Protein 7B61 (pdb70)

Organism: Escherichia coli (strain K12) (NCBI:txid83333)

Radius of gyration: 35.32 Å; Cα contacts (8 Å, |Δi|>4): 2254; chains: 2; bounding box: 92×77×81 Å

Structure (mmCIF, N/CA/C/O backbone):
data_7B61
#
_entry.id   7B61
#
_cell.length_a   58.150
_cell.length_b   58.240
_cell.length_c   74.030
_cell.angle_alpha   96.93
_cell.angle_beta   91.27
_cell.angle_gamma   105.20
#
_symmetry.space_group_name_H-M   'P 1'
#
loop_
_entity.id
_entity.type
_entity.pdbx_description
1 polymer 'UDP-N-acetylmuramoyl-L-alanyl-D-glutamate--2,6-diaminopimelate ligase'
2 non-polymer 'CITRIC ACID'
3 non-polymer (S)-N-(1-cyclopropylethyl)-6-methylpicolinamide
4 non-polymer (R)-N-(1-cyclopropylethyl)-6-methylpicolinamide
5 non-polymer 'ISOPROPYL ALCOHOL'
6 non-polymer 'DIMETHYL SULFOXIDE'
7 water water
#
loop_
_atom_site.group_PDB
_atom_site.id
_atom_site.type_symbol
_atom_site.label_atom_id
_atom_site.label_alt_id
_atom_site.label_comp_id
_atom_site.label_asym_id
_atom_site.label_entity_id
_atom_site.label_seq_id
_atom_site.pdbx_PDB_ins_code
_atom_site.Cartn_x
_atom_site.Cartn_y
_atom_site.Cartn_z
_atom_site.occupancy
_atom_site.B_iso_or_equiv
_atom_site.auth_seq_id
_atom_site.auth_comp_id
_atom_site.auth_asym_id
_atom_site.auth_atom_id
_atom_site.pdbx_PDB_model_num
ATOM 1 N N . ARG A 1 5 ? -19.201 22.965 -29.551 1.00 49.26 4 ARG A N 1
ATOM 2 C CA . ARG A 1 5 ? -19.828 21.912 -30.382 1.00 43.09 4 ARG A CA 1
ATOM 3 C C . ARG A 1 5 ? -18.808 21.155 -31.247 1.00 42.91 4 ARG A C 1
ATOM 4 O O . ARG A 1 5 ? -17.984 21.725 -31.968 1.00 46.37 4 ARG A O 1
ATOM 12 N N . ASN A 1 6 ? -18.869 19.832 -31.152 1.00 42.32 5 ASN A N 1
ATOM 13 C CA . ASN A 1 6 ? -17.977 18.956 -31.844 1.00 42.88 5 ASN A CA 1
ATOM 14 C C . ASN A 1 6 ? -18.779 17.771 -32.382 1.00 42.95 5 ASN A C 1
ATOM 15 O O . ASN A 1 6 ? -19.602 17.181 -31.668 1.00 37.09 5 ASN A O 1
ATOM 20 N N . LEU A 1 7 ? -18.535 17.437 -33.648 1.00 39.47 6 LEU A N 1
ATOM 21 C CA . LEU A 1 7 ? -19.202 16.344 -34.320 1.00 35.70 6 LEU A CA 1
ATOM 22 C C . LEU A 1 7 ? -19.200 15.078 -33.516 1.00 31.41 6 LEU A C 1
ATOM 23 O O . LEU A 1 7 ? -20.170 14.349 -33.499 1.00 30.47 6 LEU A O 1
ATOM 28 N N . ARG A 1 8 ? -18.073 14.769 -32.862 1.00 35.31 7 ARG A N 1
ATOM 29 C CA . ARG A 1 8 ? -17.910 13.488 -32.202 1.00 34.88 7 ARG A CA 1
ATOM 30 C C . ARG A 1 8 ? -18.797 13.434 -30.956 1.00 34.50 7 ARG A C 1
ATOM 31 O O . ARG A 1 8 ? -19.499 12.462 -30.750 1.00 35.41 7 ARG A O 1
ATOM 39 N N . ASP A 1 9 ? -18.722 14.484 -30.131 1.00 32.81 8 ASP A N 1
ATOM 40 C CA . ASP A 1 9 ? -19.621 14.601 -28.959 1.00 34.04 8 ASP A CA 1
ATOM 41 C C . ASP A 1 9 ? -21.095 14.623 -29.440 1.00 31.64 8 ASP A C 1
ATOM 42 O O . ASP A 1 9 ? -21.931 13.922 -28.899 1.00 29.32 8 ASP A O 1
ATOM 47 N N . LEU A 1 10 ? -21.394 15.445 -30.445 1.00 33.94 9 LEU A N 1
ATOM 48 C CA . LEU A 1 10 ? -22.755 15.545 -30.979 1.00 30.24 9 LEU A CA 1
ATOM 49 C C . LEU A 1 10 ? -23.319 14.188 -31.274 1.00 29.66 9 LEU A C 1
ATOM 50 O O . LEU A 1 10 ? -24.449 13.860 -30.844 1.00 29.79 9 LEU A O 1
ATOM 55 N N . LEU A 1 11 ? -22.532 13.333 -31.943 1.00 30.90 10 LEU A N 1
ATOM 56 C CA . LEU A 1 11 ? -23.010 12.040 -32.411 1.00 28.29 10 LEU A CA 1
ATOM 57 C C . LEU A 1 11 ? -22.783 10.849 -31.481 1.00 30.28 10 LEU A C 1
ATOM 58 O O . LEU A 1 11 ? -23.275 9.777 -31.749 1.00 32.28 10 LEU A O 1
ATOM 63 N N . ALA A 1 12 ? -22.076 11.064 -30.369 1.00 32.95 11 ALA A N 1
ATOM 64 C CA . ALA A 1 12 ? -21.740 9.982 -29.420 1.00 32.91 11 ALA A CA 1
ATOM 65 C C . ALA A 1 12 ? -22.874 9.015 -29.061 1.00 34.35 11 ALA A C 1
ATOM 66 O O . ALA A 1 12 ? -22.646 7.818 -28.953 1.00 32.59 11 ALA A O 1
ATOM 68 N N . PRO A 1 13 ? -24.133 9.469 -28.838 1.00 30.97 12 PRO A N 1
ATOM 69 C CA . PRO A 1 13 ? -25.222 8.545 -28.532 1.00 31.72 12 PRO A CA 1
ATOM 70 C C . PRO A 1 13 ? -25.539 7.592 -29.612 1.00 31.06 12 PRO A C 1
ATOM 71 O O . PRO A 1 13 ? -26.059 6.502 -29.290 1.00 32.92 12 PRO A O 1
ATOM 75 N N . TRP A 1 14 ? -25.219 7.954 -30.857 1.00 32.88 13 TRP A N 1
ATOM 76 C CA . TRP A 1 14 ? -25.649 7.192 -32.027 1.00 37.74 13 TRP A CA 1
ATOM 77 C C . TRP A 1 14 ? -24.519 6.588 -32.877 1.00 36.79 13 TRP A C 1
ATOM 78 O O . TRP A 1 14 ? -24.674 5.488 -33.422 1.00 38.35 13 TRP A O 1
ATOM 89 N N . VAL A 1 15 ? -23.433 7.348 -33.052 1.00 38.54 14 VAL A N 1
ATOM 90 C CA . VAL A 1 15 ? -22.319 6.964 -33.957 1.00 40.25 14 VAL A CA 1
ATOM 91 C C . VAL A 1 15 ? -21.044 6.978 -33.115 1.00 43.89 14 VAL A C 1
ATOM 92 O O . VAL A 1 15 ? -20.422 8.029 -32.931 1.00 46.32 14 VAL A O 1
ATOM 96 N N . PRO A 1 16 ? -20.629 5.802 -32.586 1.00 45.87 15 PRO A N 1
ATOM 97 C CA . PRO A 1 16 ? -19.442 5.714 -31.730 1.00 50.71 15 PRO A CA 1
ATOM 98 C C . PRO A 1 16 ? -18.140 6.209 -32.392 1.00 51.71 15 PRO A C 1
ATOM 99 O O . PRO A 1 16 ? -17.295 6.799 -31.726 1.00 53.66 15 PRO A O 1
ATOM 103 N N . ASP A 1 17 ? -18.004 5.978 -33.702 1.00 47.28 16 ASP A N 1
ATOM 104 C CA . ASP A 1 17 ? -16.725 6.189 -34.381 1.00 57.66 16 ASP A CA 1
ATOM 105 C C . ASP A 1 17 ? -16.615 7.499 -35.129 1.00 58.55 16 ASP A C 1
ATOM 106 O O . ASP A 1 17 ? -15.758 7.635 -35.999 1.00 57.08 16 ASP A O 1
ATOM 111 N N . ALA A 1 18 ? -17.466 8.479 -34.799 1.00 52.18 17 ALA A N 1
ATOM 112 C CA . ALA A 1 18 ? -17.502 9.694 -35.584 1.00 45.06 17 ALA A CA 1
ATOM 113 C C . ALA A 1 18 ? -16.278 10.562 -35.322 1.00 40.28 17 ALA A C 1
ATOM 114 O O . ALA A 1 18 ? -15.811 10.654 -34.193 1.00 40.28 17 ALA A O 1
ATOM 116 N N . PRO A 1 19 ? -15.693 11.196 -36.366 1.00 41.54 18 PRO A N 1
ATOM 117 C CA . PRO A 1 19 ? -14.506 12.024 -36.181 1.00 46.43 18 PRO A CA 1
ATOM 118 C C . PRO A 1 19 ? -14.749 13.274 -35.372 1.00 46.85 18 PRO A C 1
ATOM 119 O O . PRO A 1 19 ? -15.818 13.849 -35.458 1.00 46.18 18 PRO A O 1
ATOM 123 N N . SER A 1 20 ? -13.724 13.714 -34.634 1.00 44.02 19 SER A N 1
ATOM 124 C CA . SER A 1 20 ? -13.742 15.015 -33.991 1.00 45.34 19 SER A CA 1
ATOM 125 C C . SER A 1 20 ? -13.623 16.096 -35.041 1.00 49.49 19 SER A C 1
ATOM 126 O O . SER A 1 20 ? -12.934 15.923 -36.034 1.00 50.11 19 SER A O 1
ATOM 129 N N . ARG A 1 21 ? -14.333 17.210 -34.822 1.00 46.88 20 ARG A N 1
ATOM 130 C CA . ARG A 1 21 ? -14.426 18.322 -35.752 1.00 47.64 20 ARG A CA 1
ATOM 131 C C . ARG A 1 21 ? -15.271 19.375 -35.054 1.00 49.39 20 ARG A C 1
ATOM 132 O O . ARG A 1 21 ? -16.426 19.133 -34.718 1.00 46.35 20 ARG A O 1
ATOM 140 N N . ALA A 1 22 ? -14.695 20.555 -34.840 1.00 45.69 21 ALA A N 1
ATOM 141 C CA . ALA A 1 22 ? -15.396 21.659 -34.238 1.00 41.29 21 ALA A CA 1
ATOM 142 C C . ALA A 1 22 ? -16.528 22.070 -35.169 1.00 41.38 21 ALA A C 1
ATOM 143 O O . ALA A 1 22 ? -16.355 22.049 -36.377 1.00 41.11 21 ALA A O 1
ATOM 145 N N . LEU A 1 23 ? -17.699 22.407 -34.612 1.00 34.49 22 LEU A N 1
ATOM 146 C CA . LEU A 1 23 ? -18.845 22.863 -35.420 1.00 36.74 22 LEU A CA 1
ATOM 147 C C . LEU A 1 23 ? -19.301 24.208 -34.959 1.00 34.77 22 LEU A C 1
ATOM 148 O O . LEU A 1 23 ? -19.189 24.508 -33.771 1.00 42.71 22 LEU A O 1
ATOM 153 N N . ARG A 1 24 ? -19.840 25.008 -35.884 1.00 36.15 23 ARG A N 1
ATOM 154 C CA . ARG A 1 24 ? -20.326 26.348 -35.574 1.00 36.56 23 ARG A CA 1
ATOM 155 C C . ARG A 1 24 ? -21.844 26.304 -35.350 1.00 40.44 23 ARG A C 1
ATOM 156 O O . ARG A 1 24 ? -22.279 26.144 -34.243 1.00 46.58 23 ARG A O 1
ATOM 164 N N . GLU A 1 25 ? -22.635 26.454 -36.415 1.00 39.92 24 GLU A N 1
ATOM 165 C CA . GLU A 1 25 ? -24.099 26.381 -36.373 1.00 40.25 24 GLU A CA 1
ATOM 166 C C . GLU A 1 25 ? -24.601 25.172 -37.171 1.00 39.08 24 GLU A C 1
ATOM 167 O O . GLU A 1 25 ? -23.838 24.527 -37.936 1.00 39.55 24 GLU A O 1
ATOM 173 N N . MET A 1 26 ? -25.874 24.823 -36.947 1.00 35.19 25 MET A N 1
ATOM 174 C CA . MET A 1 26 ? -26.520 23.710 -37.607 1.00 35.10 25 MET A CA 1
ATOM 175 C C . MET A 1 26 ? -27.515 24.279 -38.565 1.00 33.89 25 MET A C 1
ATOM 176 O O . MET A 1 26 ? -28.273 25.151 -38.201 1.00 38.29 25 MET A O 1
ATOM 181 N N . THR A 1 27 ? -27.494 23.815 -39.823 1.00 34.17 26 THR A N 1
ATOM 182 C CA . THR A 1 27 ? -28.456 24.313 -40.789 1.00 35.13 26 THR A CA 1
ATOM 183 C C . THR A 1 27 ? -28.890 23.238 -41.764 1.00 34.45 26 THR A C 1
ATOM 184 O O . THR A 1 27 ? -28.144 22.308 -42.077 1.00 32.98 26 THR A O 1
ATOM 188 N N . LEU A 1 28 ? -30.166 23.346 -42.162 1.00 35.88 27 LEU A N 1
ATOM 189 C CA . LEU A 1 28 ? -30.745 22.519 -43.198 1.00 40.96 27 LEU A CA 1
ATOM 190 C C . LEU A 1 28 ? -30.615 23.169 -44.575 1.00 38.37 27 LEU A C 1
ATOM 191 O O . LEU A 1 28 ? -30.957 22.558 -45.555 1.00 42.89 27 LEU A O 1
ATOM 196 N N . ASP A 1 29 ? -30.159 24.419 -44.617 1.00 43.11 28 ASP A N 1
ATOM 197 C CA . ASP A 1 29 ? -30.130 25.197 -45.858 1.00 46.88 28 ASP A CA 1
ATOM 198 C C . ASP A 1 29 ? -28.701 25.333 -46.395 1.00 43.06 28 ASP A C 1
ATOM 199 O O . ASP A 1 29 ? -27.909 26.111 -45.870 1.00 44.44 28 ASP A O 1
ATOM 204 N N . SER A 1 30 ? -28.394 24.589 -47.466 1.00 46.96 29 SER A N 1
ATOM 205 C CA . SER A 1 30 ? -27.066 24.673 -48.099 1.00 50.98 29 SER A CA 1
ATOM 206 C C . SER A 1 30 ? -26.688 26.078 -48.522 1.00 54.86 29 SER A C 1
ATOM 207 O O . SER A 1 30 ? -25.490 26.386 -48.620 1.00 54.78 29 SER A O 1
ATOM 210 N N . ARG A 1 31 ? -27.693 26.935 -48.759 1.00 50.55 30 ARG A N 1
ATOM 211 C CA . ARG A 1 31 ? -27.429 28.312 -49.164 1.00 55.35 30 ARG A CA 1
ATOM 212 C C . ARG A 1 31 ? -26.825 29.163 -48.071 1.00 56.21 30 ARG A C 1
ATOM 213 O O . ARG A 1 31 ? -26.107 30.111 -48.375 1.00 65.06 30 ARG A O 1
ATOM 221 N N . VAL A 1 32 ? -27.126 28.859 -46.803 1.00 57.24 31 VAL A N 1
ATOM 222 C CA . VAL A 1 32 ? -26.550 29.640 -45.699 1.00 56.47 31 VAL A CA 1
ATOM 223 C C . VAL A 1 32 ? -25.491 28.896 -44.898 1.00 48.35 31 VAL A C 1
ATOM 224 O O . VAL A 1 32 ? -24.827 29.481 -44.056 1.00 65.64 31 VAL A O 1
ATOM 228 N N . ALA A 1 33 ? -25.293 27.620 -45.217 1.00 53.67 32 ALA A N 1
ATOM 229 C CA . ALA A 1 33 ? -24.198 26.834 -44.661 1.00 54.16 32 ALA A CA 1
ATOM 230 C C . ALA A 1 33 ? -22.862 27.565 -44.861 1.00 59.14 32 ALA A C 1
ATOM 231 O O . ALA A 1 33 ? -22.277 27.502 -45.943 1.00 63.43 32 ALA A O 1
ATOM 233 N N . ALA A 1 34 ? -22.413 28.269 -43.809 1.00 61.38 33 ALA A N 1
ATOM 234 C CA . ALA A 1 34 ? -21.093 28.925 -43.737 1.00 62.11 33 ALA A CA 1
ATOM 235 C C . ALA A 1 34 ? -19.938 27.974 -43.337 1.00 61.98 33 ALA A C 1
ATOM 236 O O . ALA A 1 34 ? -20.148 26.815 -42.926 1.00 59.95 33 ALA A O 1
ATOM 238 N N . ALA A 1 35 ? -18.703 28.481 -43.449 1.00 58.42 34 ALA A N 1
ATOM 239 C CA . ALA A 1 35 ? -17.520 27.733 -43.034 1.00 53.05 34 ALA A CA 1
ATOM 240 C C . ALA A 1 35 ? -17.659 27.365 -41.559 1.00 40.46 34 ALA A C 1
ATOM 241 O O . ALA A 1 35 ? -18.034 28.194 -40.726 1.00 39.73 34 ALA A O 1
ATOM 243 N N . GLY A 1 36 ? -17.290 26.131 -41.241 1.00 41.88 35 GLY A N 1
ATOM 244 C CA . GLY A 1 36 ? -17.383 25.610 -39.898 1.00 44.54 35 GLY A CA 1
ATOM 245 C C . GLY A 1 36 ? -18.749 25.015 -39.532 1.00 40.70 35 GLY A C 1
ATOM 246 O O . GLY A 1 36 ? -18.822 24.398 -38.495 1.00 36.89 35 GLY A O 1
ATOM 247 N N . ASP A 1 37 ? -19.770 25.157 -40.397 1.00 40.81 36 ASP A N 1
ATOM 248 C CA . ASP A 1 37 ? -21.149 24.653 -40.098 1.00 32.61 36 ASP A CA 1
ATOM 249 C C . ASP A 1 37 ? -21.312 23.196 -40.213 1.00 37.73 36 ASP A C 1
ATOM 250 O O . ASP A 1 37 ? -20.471 22.482 -40.786 1.00 39.51 36 ASP A O 1
ATOM 255 N N . LEU A 1 38 ? -22.394 22.710 -39.577 1.00 31.01 37 LEU A N 1
ATOM 256 C CA . LEU A 1 38 ? -22.870 21.388 -39.789 1.00 33.02 37 LEU A CA 1
ATOM 257 C C . LEU A 1 38 ? -24.056 21.586 -40.716 1.00 32.89 37 LEU A C 1
ATOM 258 O O . LEU A 1 38 ? -25.049 22.266 -40.354 1.00 32.92 37 LEU A O 1
ATOM 263 N N . PHE A 1 39 ? -23.961 21.003 -41.922 1.00 35.16 38 PHE A N 1
ATOM 264 C CA . PHE A 1 39 ? -25.072 20.971 -42.855 1.00 34.72 38 PHE A CA 1
ATOM 265 C C . PHE A 1 39 ? -25.766 19.639 -42.675 1.00 28.75 38 PHE A C 1
ATOM 266 O O . PHE A 1 39 ? -25.149 18.582 -42.669 1.00 33.13 38 PHE A O 1
ATOM 274 N N . VAL A 1 40 ? -27.095 19.697 -42.551 1.00 31.44 39 VAL A N 1
ATOM 275 C CA . VAL A 1 40 ? -27.899 18.486 -42.413 1.00 33.20 39 VAL A CA 1
ATOM 276 C C . VAL A 1 40 ? -28.732 18.335 -43.668 1.00 25.81 39 VAL A C 1
ATOM 277 O O . VAL A 1 40 ? -29.494 19.227 -43.979 1.00 33.05 39 VAL A O 1
ATOM 281 N N . ALA A 1 41 ? -28.540 17.198 -44.353 1.00 33.84 40 ALA A N 1
ATOM 282 C CA . ALA A 1 41 ? -29.118 16.956 -45.672 1.00 34.10 40 ALA A CA 1
ATOM 283 C C . ALA A 1 41 ? -30.269 15.994 -45.503 1.00 32.37 40 ALA A C 1
ATOM 284 O O . ALA A 1 41 ? -30.055 14.797 -45.300 1.00 35.24 40 ALA A O 1
ATOM 286 N N . VAL A 1 42 ? -31.486 16.543 -45.534 1.00 39.86 41 VAL A N 1
ATOM 287 C CA . VAL A 1 42 ? -32.685 15.763 -45.277 1.00 38.58 41 VAL A CA 1
ATOM 288 C C . VAL A 1 42 ? -33.490 15.620 -46.559 1.00 43.52 41 VAL A C 1
ATOM 289 O O . VAL A 1 42 ? -33.410 16.462 -47.450 1.00 42.95 41 VAL A O 1
ATOM 293 N N . VAL A 1 43 ? -34.284 14.552 -46.614 1.00 47.13 42 VAL A N 1
ATOM 294 C CA . VAL A 1 43 ? -35.127 14.255 -47.749 1.00 50.00 42 VAL A CA 1
ATOM 295 C C . VAL A 1 43 ? -36.529 14.498 -47.285 1.00 53.94 42 VAL A C 1
ATOM 296 O O . VAL A 1 43 ? -36.943 13.934 -46.268 1.00 49.46 42 VAL A O 1
ATOM 300 N N . GLY A 1 44 ? -37.255 15.329 -48.042 1.00 55.89 43 GLY A N 1
ATOM 301 C CA . GLY A 1 44 ? -38.644 15.664 -47.766 1.00 57.33 43 GLY A CA 1
ATOM 302 C C . GLY A 1 44 ? -39.569 15.398 -48.945 1.00 61.91 43 GLY A C 1
ATOM 303 O O . GLY A 1 44 ? -39.323 14.489 -49.723 1.00 59.32 43 GLY A O 1
ATOM 304 N N . HIS A 1 45 ? -40.655 16.174 -49.046 1.00 63.88 44 HIS A N 1
ATOM 305 C CA . HIS A 1 45 ? -41.529 16.153 -50.224 1.00 71.21 44 HIS A CA 1
ATOM 306 C C . HIS A 1 45 ? -40.878 16.999 -51.367 1.00 66.45 44 HIS A C 1
ATOM 307 O O . HIS A 1 45 ? -40.685 18.228 -51.231 1.00 56.43 44 HIS A O 1
ATOM 314 N N . GLN A 1 46 ? -40.488 16.315 -52.451 1.00 69.62 45 GLN A N 1
ATOM 315 C CA . GLN A 1 46 ? -39.866 16.955 -53.623 1.00 73.40 45 GLN A CA 1
ATOM 316 C C . GLN A 1 46 ? -38.567 17.719 -53.319 1.00 65.99 45 GLN A C 1
ATOM 317 O O . GLN A 1 46 ? -38.198 18.663 -54.022 1.00 63.55 45 GLN A O 1
ATOM 323 N N . ALA A 1 47 ? -37.871 17.316 -52.258 1.00 61.07 46 ALA A N 1
ATOM 324 C CA . ALA A 1 47 ? -36.612 17.958 -51.888 1.00 56.95 46 ALA A CA 1
ATOM 325 C C . ALA A 1 47 ? -35.641 16.938 -51.338 1.00 52.96 46 ALA A C 1
ATOM 326 O O . ALA A 1 47 ? -35.994 16.171 -50.444 1.00 54.54 46 ALA A O 1
ATOM 328 N N . ASP A 1 48 ? -34.435 16.900 -51.920 1.00 48.93 47 ASP A N 1
ATOM 329 C CA . ASP A 1 48 ? -33.377 16.044 -51.437 1.00 49.88 47 ASP A CA 1
ATOM 330 C C . ASP A 1 48 ? -32.149 16.879 -51.173 1.00 51.47 47 ASP A C 1
ATOM 331 O O . ASP A 1 48 ? -31.380 17.164 -52.079 1.00 53.11 47 ASP A O 1
ATOM 336 N N . GLY A 1 49 ? -31.935 17.251 -49.901 1.00 48.50 48 GLY A N 1
ATOM 337 C CA . GLY A 1 49 ? -30.739 17.976 -49.489 1.00 42.15 48 GLY A CA 1
ATOM 338 C C . GLY A 1 49 ? -29.397 17.344 -49.832 1.00 38.55 48 GLY A C 1
ATOM 339 O O . GLY A 1 49 ? -28.383 18.039 -49.837 1.00 43.34 48 GLY A O 1
ATOM 340 N N . ARG A 1 50 ? -29.361 16.027 -50.066 1.00 36.78 49 ARG A N 1
ATOM 341 C CA . ARG A 1 50 ? -28.109 15.337 -50.402 1.00 36.25 49 ARG A CA 1
ATOM 342 C C . ARG A 1 50 ? -27.585 15.828 -51.771 1.00 45.80 49 ARG A C 1
ATOM 343 O O . ARG A 1 50 ? -26.362 15.900 -51.986 1.00 42.40 49 ARG A O 1
ATOM 351 N N . ARG A 1 51 ? -28.517 16.242 -52.645 1.00 46.47 50 ARG A N 1
ATOM 352 C CA . ARG A 1 51 ? -28.171 16.907 -53.911 1.00 51.76 50 ARG A CA 1
ATOM 353 C C . ARG A 1 51 ? -27.197 18.041 -53.658 1.00 51.17 50 ARG A C 1
ATOM 354 O O . ARG A 1 51 ? -26.277 18.230 -54.439 1.00 57.35 50 ARG A O 1
ATOM 362 N N . TYR A 1 52 ? -27.400 18.786 -52.561 1.00 53.98 51 TYR A N 1
ATOM 363 C CA . TYR A 1 52 ? -26.589 19.977 -52.259 1.00 48.92 51 TYR A CA 1
ATOM 364 C C . TYR A 1 52 ? -25.320 19.737 -51.383 1.00 46.39 51 TYR A C 1
ATOM 365 O O . TYR A 1 52 ? -24.714 20.688 -50.916 1.00 45.09 51 TYR A O 1
ATOM 374 N N . ILE A 1 53 ? -24.921 18.470 -51.198 1.00 47.25 52 ILE A N 1
ATOM 375 C CA . ILE A 1 53 ? -23.716 18.137 -50.426 1.00 44.57 52 ILE A CA 1
ATOM 376 C C . ILE A 1 53 ? -22.458 18.746 -51.050 1.00 55.40 52 ILE A C 1
ATOM 377 O O . ILE A 1 53 ? -21.649 19.351 -50.348 1.00 51.60 52 ILE A O 1
ATOM 382 N N . PRO A 1 54 ? -22.265 18.620 -52.388 1.00 54.00 53 PRO A N 1
ATOM 383 C CA . PRO A 1 54 ? -21.172 19.309 -53.077 1.00 54.10 53 PRO A CA 1
ATOM 384 C C . PRO A 1 54 ? -21.111 20.808 -52.793 1.00 45.77 53 PRO A C 1
ATOM 385 O O . PRO A 1 54 ? -20.058 21.274 -52.410 1.00 49.98 53 PRO A O 1
ATOM 389 N N . GLN A 1 55 ? -22.222 21.535 -52.947 1.00 44.34 54 GLN A N 1
ATOM 390 C CA . GLN A 1 55 ? -22.244 22.979 -52.705 1.00 44.81 54 GLN A CA 1
ATOM 391 C C . GLN A 1 55 ? -21.807 23.338 -51.279 1.00 50.26 54 GLN A C 1
ATOM 392 O O . GLN A 1 55 ? -20.964 24.217 -51.069 1.00 47.08 54 GLN A O 1
ATOM 398 N N . ALA A 1 56 ? -22.393 22.638 -50.295 1.00 49.39 55 ALA A N 1
ATOM 399 C CA . ALA A 1 56 ? -22.085 22.864 -48.878 1.00 47.65 55 ALA A CA 1
ATOM 400 C C . ALA A 1 56 ? -20.610 22.643 -48.616 1.00 39.41 55 ALA A C 1
ATOM 401 O O . ALA A 1 56 ? -19.979 23.438 -47.954 1.00 43.90 55 ALA A O 1
ATOM 403 N N . ILE A 1 57 ? -20.078 21.526 -49.131 1.00 45.49 56 ILE A N 1
ATOM 404 C CA . ILE A 1 57 ? -18.673 21.193 -49.031 1.00 47.51 56 ILE A CA 1
ATOM 405 C C . ILE A 1 57 ? -17.831 22.340 -49.624 1.00 55.87 56 ILE A C 1
ATOM 406 O O . ILE A 1 57 ? -16.835 22.766 -49.039 1.00 49.37 56 ILE A O 1
ATOM 411 N N . ALA A 1 58 ? -18.278 22.853 -50.776 1.00 55.34 57 ALA A N 1
ATOM 412 C CA . ALA A 1 58 ? -17.607 23.939 -51.486 1.00 53.01 57 ALA A CA 1
ATOM 413 C C . ALA A 1 58 ? -17.717 25.250 -50.716 1.00 53.57 57 ALA A C 1
ATOM 414 O O . ALA A 1 58 ? -16.850 26.104 -50.812 1.00 54.48 57 ALA A O 1
ATOM 416 N N . GLN A 1 59 ? -18.775 25.406 -49.915 1.00 51.02 58 GLN A N 1
ATOM 417 C CA . GLN A 1 59 ? -18.895 26.583 -49.066 1.00 44.65 58 GLN A CA 1
ATOM 418 C C . GLN A 1 59 ? -18.153 26.437 -47.728 1.00 42.80 58 GLN A C 1
ATOM 419 O O . GLN A 1 59 ? -18.238 27.316 -46.856 1.00 39.72 58 GLN A O 1
ATOM 425 N N . GLY A 1 60 ? -17.464 25.302 -47.566 1.00 42.56 59 GLY A N 1
ATOM 426 C CA . GLY A 1 60 ? -16.534 25.050 -46.476 1.00 45.82 59 GLY A CA 1
ATOM 427 C C . GLY A 1 60 ? -17.098 24.489 -45.158 1.00 47.09 59 GLY A C 1
ATOM 428 O O . GLY A 1 60 ? -16.484 24.647 -44.091 1.00 43.80 59 GLY A O 1
ATOM 429 N N . VAL A 1 61 ? -18.235 23.787 -45.227 1.00 44.30 60 VAL A N 1
ATOM 430 C CA . VAL A 1 61 ? -18.825 23.242 -44.008 1.00 37.68 60 VAL A CA 1
ATOM 431 C C . VAL A 1 61 ? -17.821 22.305 -43.342 1.00 39.26 60 VAL A C 1
ATOM 432 O O . VAL A 1 61 ? -17.007 21.663 -44.020 1.00 35.61 60 VAL A O 1
ATOM 436 N N . ALA A 1 62 ? -17.874 22.233 -42.000 1.00 35.62 61 ALA A N 1
ATOM 437 C CA . ALA A 1 62 ? -17.031 21.364 -41.220 1.00 36.54 61 ALA A CA 1
ATOM 438 C C . ALA A 1 62 ? -17.459 19.905 -41.343 1.00 36.19 61 ALA A C 1
ATOM 439 O O . ALA A 1 62 ? -16.639 19.013 -41.302 1.00 35.76 61 ALA A O 1
ATOM 441 N N . ALA A 1 63 ? -18.774 19.673 -41.449 1.00 33.68 62 ALA A N 1
ATOM 442 C CA . ALA A 1 63 ? -19.310 18.326 -41.458 1.00 33.12 62 ALA A CA 1
ATOM 443 C C . ALA A 1 63 ? -20.703 18.293 -42.030 1.00 28.67 62 ALA A C 1
ATOM 444 O O . ALA A 1 63 ? -21.368 19.306 -42.111 1.00 32.91 62 ALA A O 1
ATOM 446 N N . ILE A 1 64 ? -21.128 17.090 -42.409 1.00 35.53 63 ILE A N 1
ATOM 447 C CA . ILE A 1 64 ? -22.460 16.841 -42.927 1.00 36.71 63 ILE A CA 1
ATOM 448 C C . ILE A 1 64 ? -23.058 15.612 -42.273 1.00 33.64 63 ILE A C 1
ATOM 449 O O . ILE A 1 64 ? -22.375 14.588 -42.071 1.00 33.56 63 ILE A O 1
ATOM 454 N N . ILE A 1 65 ? -24.339 15.742 -41.881 1.00 32.45 64 ILE A N 1
ATOM 455 C CA . ILE A 1 65 ? -25.164 14.591 -41.517 1.00 33.13 64 ILE A CA 1
ATOM 456 C C . ILE A 1 65 ? -26.237 14.472 -42.604 1.00 29.39 64 ILE A C 1
ATOM 457 O O . ILE A 1 65 ? -26.861 15.439 -42.960 1.00 32.28 64 ILE A O 1
ATOM 462 N N . ALA A 1 66 ? -26.421 13.265 -43.142 1.00 33.50 65 ALA A N 1
ATOM 463 C CA . ALA A 1 66 ? -27.308 13.036 -44.295 1.00 35.40 65 ALA A CA 1
ATOM 464 C C . ALA A 1 66 ? -28.228 11.861 -44.152 1.00 34.62 65 ALA A C 1
ATOM 465 O O . ALA A 1 66 ? -27.864 10.842 -43.534 1.00 34.19 65 ALA A O 1
ATOM 467 N N . GLU A 1 67 ? -29.404 11.972 -44.772 1.00 38.39 66 GLU A N 1
ATOM 468 C CA . GLU A 1 67 ? -30.339 10.854 -44.860 1.00 41.42 66 GLU A CA 1
ATOM 469 C C . GLU A 1 67 ? -29.620 9.625 -45.456 1.00 43.84 66 GLU A C 1
ATOM 470 O O . GLU A 1 67 ? -28.999 9.730 -46.479 1.00 42.92 66 GLU A O 1
ATOM 476 N N . ALA A 1 68 ? -29.706 8.469 -44.794 1.00 44.53 67 ALA A N 1
ATOM 477 C CA . ALA A 1 68 ? -29.112 7.215 -45.284 1.00 44.63 67 ALA A CA 1
ATOM 478 C C . ALA A 1 68 ? -29.940 6.469 -46.376 1.00 50.38 67 ALA A C 1
ATOM 479 O O . ALA A 1 68 ? -29.401 5.659 -47.121 1.00 47.64 67 ALA A O 1
ATOM 481 N N . LYS A 1 69 ? -31.241 6.756 -46.450 1.00 53.04 68 LYS A N 1
ATOM 482 C CA . LYS A 1 69 ? -32.193 6.102 -47.377 1.00 58.11 68 LYS A CA 1
ATOM 483 C C . LYS A 1 69 ? -31.661 6.008 -48.811 1.00 58.40 68 LYS A C 1
ATOM 484 O O . LYS A 1 69 ? -31.431 7.027 -49.443 1.00 52.00 68 LYS A O 1
ATOM 490 N N . ASP A 1 70 ? -31.477 4.776 -49.305 1.00 63.89 69 ASP A N 1
ATOM 491 C CA . ASP A 1 70 ? -31.002 4.475 -50.677 1.00 64.86 69 ASP A CA 1
ATOM 492 C C . ASP A 1 70 ? -29.529 4.752 -50.986 1.00 64.86 69 ASP A C 1
ATOM 493 O O . ASP A 1 70 ? -29.037 4.384 -52.054 1.00 68.09 69 ASP A O 1
ATOM 498 N N . GLU A 1 71 ? -28.834 5.404 -50.052 1.00 60.14 70 GLU A N 1
ATOM 499 C CA . GLU A 1 71 ? -27.501 5.905 -50.270 1.00 61.27 70 GLU A CA 1
ATOM 500 C C . GLU A 1 71 ? -26.460 5.229 -49.373 1.00 53.50 70 GLU A C 1
ATOM 501 O O . GLU A 1 71 ? -25.316 5.094 -49.774 1.00 57.76 70 GLU A O 1
ATOM 507 N N . ALA A 1 72 ? -26.865 4.788 -48.177 1.00 51.56 71 ALA A N 1
ATOM 508 C CA . ALA A 1 72 ? -25.925 4.338 -47.160 1.00 49.73 71 ALA A CA 1
ATOM 509 C C . ALA A 1 72 ? -26.584 3.554 -46.058 1.00 48.77 71 ALA A C 1
ATOM 510 O O . ALA A 1 72 ? -27.793 3.446 -46.018 1.00 53.25 71 ALA A O 1
ATOM 512 N N . THR A 1 73 ? -25.769 2.987 -45.165 1.00 49.52 72 THR A N 1
ATOM 513 C CA . THR A 1 73 ? -26.265 2.344 -43.966 1.00 48.88 72 THR A CA 1
ATOM 514 C C . THR A 1 73 ? -26.281 3.337 -42.806 1.00 47.68 72 THR A C 1
ATOM 515 O O . THR A 1 73 ? -25.585 4.335 -42.839 1.00 43.31 72 THR A O 1
ATOM 519 N N . ASP A 1 74 ? -27.079 3.038 -41.775 1.00 49.72 73 ASP A N 1
ATOM 520 C CA . ASP A 1 74 ? -27.240 3.926 -40.617 1.00 48.84 73 ASP A CA 1
ATOM 521 C C . ASP A 1 74 ? -25.922 3.958 -39.860 1.00 43.95 73 ASP A C 1
ATOM 522 O O . ASP A 1 74 ? -25.382 2.906 -39.497 1.00 44.82 73 ASP A O 1
ATOM 527 N N . GLY A 1 75 ? -25.403 5.162 -39.620 1.00 41.08 74 GLY A N 1
ATOM 528 C CA . GLY A 1 75 ? -24.151 5.332 -38.924 1.00 45.86 74 GLY A CA 1
ATOM 529 C C . GLY A 1 75 ? -22.925 5.232 -39.840 1.00 45.18 74 GLY A C 1
ATOM 530 O O . GLY A 1 75 ? -21.784 5.273 -39.367 1.00 46.91 74 GLY A O 1
ATOM 531 N N . GLU A 1 76 ? -23.162 5.138 -41.152 1.00 43.86 75 GLU A N 1
ATOM 532 C CA . GLU A 1 76 ? -22.057 5.003 -42.086 1.00 50.63 75 GLU A CA 1
ATOM 533 C C . GLU A 1 76 ? -21.304 6.302 -42.142 1.00 40.83 75 GLU A C 1
ATOM 534 O O . GLU A 1 76 ? -21.885 7.352 -42.393 1.00 44.24 75 GLU A O 1
ATOM 540 N N . ILE A 1 77 ? -19.994 6.228 -41.884 1.00 45.26 76 ILE A N 1
ATOM 541 C CA . ILE A 1 77 ? -19.097 7.380 -41.975 1.00 46.64 76 ILE A CA 1
ATOM 542 C C . ILE A 1 77 ? -18.290 7.317 -43.274 1.00 51.73 76 ILE A C 1
ATOM 543 O O . ILE A 1 77 ? -17.555 6.345 -43.520 1.00 57.02 76 ILE A O 1
ATOM 548 N N . ARG A 1 78 ? -18.486 8.340 -44.107 1.00 45.14 77 ARG A N 1
ATOM 549 C CA . ARG A 1 78 ? -17.740 8.597 -45.310 1.00 48.53 77 ARG A CA 1
ATOM 550 C C . ARG A 1 78 ? -17.113 9.978 -45.187 1.00 51.89 77 ARG A C 1
ATOM 551 O O . ARG A 1 78 ? -17.384 10.728 -44.256 1.00 47.04 77 ARG A O 1
ATOM 559 N N . GLU A 1 79 ? -16.242 10.286 -46.148 1.00 49.30 78 GLU A N 1
ATOM 560 C CA . GLU A 1 79 ? -15.387 11.459 -46.116 1.00 47.64 78 GLU A CA 1
ATOM 561 C C . GLU A 1 79 ? -15.300 11.895 -47.577 1.00 48.85 78 GLU A C 1
ATOM 562 O O . GLU A 1 79 ? -15.010 11.087 -48.450 1.00 52.26 78 GLU A O 1
ATOM 568 N N . MET A 1 80 ? -15.678 13.141 -47.850 1.00 51.87 79 MET A N 1
ATOM 569 C CA . MET A 1 80 ? -15.704 13.699 -49.203 1.00 55.50 79 MET A CA 1
ATOM 570 C C . MET A 1 80 ? -14.949 15.017 -49.134 1.00 56.83 79 MET A C 1
ATOM 571 O O . MET A 1 80 ? -15.288 15.871 -48.320 1.00 45.99 79 MET A O 1
ATOM 576 N N . HIS A 1 81 ? -13.894 15.151 -49.952 1.00 53.25 80 HIS A N 1
ATOM 577 C CA . HIS A 1 81 ? -13.053 16.345 -49.976 1.00 51.11 80 HIS A CA 1
ATOM 578 C C . HIS A 1 81 ? -12.527 16.745 -48.604 1.00 47.86 80 HIS A C 1
ATOM 579 O O . HIS A 1 81 ? -12.399 17.919 -48.320 1.00 47.95 80 HIS A O 1
ATOM 586 N N . GLY A 1 82 ? -12.214 15.738 -47.776 1.00 48.88 81 GLY A N 1
ATOM 587 C CA . GLY A 1 82 ? -11.755 15.919 -46.413 1.00 53.82 81 GLY A CA 1
ATOM 588 C C . GLY A 1 82 ? -12.821 16.296 -45.383 1.00 49.39 81 GLY A C 1
ATOM 589 O O . GLY A 1 82 ? -12.477 16.671 -44.260 1.00 51.19 81 GLY A O 1
ATOM 590 N N . VAL A 1 83 ? -14.096 16.218 -45.783 1.00 44.34 82 VAL A N 1
ATOM 591 C CA . VAL A 1 83 ? -15.262 16.589 -44.944 1.00 45.55 82 VAL A CA 1
ATOM 592 C C . VAL A 1 83 ? -16.008 15.326 -44.521 1.00 45.61 82 VAL A C 1
ATOM 593 O O . VAL A 1 83 ? -16.412 14.521 -45.361 1.00 45.71 82 VAL A O 1
ATOM 597 N N . PRO A 1 84 ? -16.201 15.086 -43.202 1.00 41.78 83 PRO A N 1
ATOM 598 C CA . PRO A 1 84 ? -16.934 13.894 -42.782 1.00 40.89 83 PRO A CA 1
ATOM 599 C C . PRO A 1 84 ? -18.418 14.047 -43.208 1.00 36.00 83 PRO A C 1
ATOM 600 O O . PRO A 1 84 ? -18.993 15.141 -43.129 1.00 38.87 83 PRO A O 1
ATOM 604 N N . VAL A 1 85 ? -18.970 12.965 -43.769 1.00 37.66 84 VAL A N 1
ATOM 605 C CA . VAL A 1 85 ? -20.359 12.865 -44.125 1.00 36.64 84 VAL A CA 1
ATOM 606 C C . VAL A 1 85 ? -20.826 11.644 -43.401 1.00 37.62 84 VAL A C 1
ATOM 607 O O . VAL A 1 85 ? -20.373 10.529 -43.700 1.00 39.30 84 VAL A O 1
ATOM 611 N N . ILE A 1 86 ? -21.719 11.854 -42.407 1.00 37.11 85 ILE A N 1
ATOM 612 C CA . ILE A 1 86 ? -22.240 10.766 -41.614 1.00 38.20 85 ILE A CA 1
ATOM 613 C C . ILE A 1 86 ? -23.717 10.543 -41.968 1.00 35.57 85 ILE A C 1
ATOM 614 O O . ILE A 1 86 ? -24.501 11.472 -41.974 1.00 35.06 85 ILE A O 1
ATOM 619 N N . TYR A 1 87 ? -24.061 9.290 -42.297 1.00 39.03 86 TYR A N 1
ATOM 620 C CA . TYR A 1 87 ? -25.405 8.961 -42.755 1.00 40.02 86 TYR A CA 1
ATOM 621 C C . TYR A 1 87 ? -26.234 8.362 -41.638 1.00 38.75 86 TYR A C 1
ATOM 622 O O . TYR A 1 87 ? -25.765 7.478 -40.917 1.00 37.98 86 TYR A O 1
ATOM 631 N N . LEU A 1 88 ? -27.480 8.843 -41.516 1.00 41.60 87 LEU A N 1
ATOM 632 C CA . LEU A 1 88 ? -28.414 8.368 -40.484 1.00 40.76 87 LEU A CA 1
ATOM 633 C C . LEU A 1 88 ? -29.730 8.004 -41.149 1.00 35.98 87 LEU A C 1
ATOM 634 O O . LEU A 1 88 ? -30.225 8.752 -41.983 1.00 40.12 87 LEU A O 1
ATOM 639 N N A SER A 1 89 ? -30.249 6.815 -40.825 0.80 40.74 88 SER A N 1
ATOM 640 N N B SER A 1 89 ? -30.255 6.823 -40.814 0.20 38.47 88 SER A N 1
ATOM 641 C CA A SER A 1 89 ? -31.589 6.401 -41.230 0.80 42.73 88 SER A CA 1
ATOM 642 C CA B SER A 1 89 ? -31.585 6.409 -41.231 0.20 39.00 88 SER A CA 1
ATOM 643 C C A SER A 1 89 ? -32.614 7.216 -40.420 0.80 43.10 88 SER A C 1
ATOM 644 C C B SER A 1 89 ? -32.612 7.211 -40.420 0.20 41.18 88 SER A C 1
ATOM 645 O O A SER A 1 89 ? -32.320 7.658 -39.307 0.80 39.07 88 SER A O 1
ATOM 646 O O B SER A 1 89 ? -32.324 7.638 -39.304 0.20 40.38 88 SER A O 1
ATOM 651 N N . GLN A 1 90 ? -33.789 7.436 -41.012 1.00 44.03 89 GLN A N 1
ATOM 652 C CA . GLN A 1 90 ? -34.895 8.153 -40.365 1.00 46.12 89 GLN A CA 1
ATOM 653 C C . GLN A 1 90 ? -34.449 9.505 -39.790 1.00 39.83 89 GLN A C 1
ATOM 654 O O . GLN A 1 90 ? -34.746 9.903 -38.651 1.00 41.98 89 GLN A O 1
ATOM 660 N N . LEU A 1 91 ? -33.724 10.255 -40.618 1.00 38.19 90 LEU A N 1
ATOM 661 C CA . LEU A 1 91 ? -33.158 11.526 -40.154 1.00 34.24 90 LEU A CA 1
ATOM 662 C C . LEU A 1 91 ? -34.242 12.577 -39.783 1.00 34.62 90 LEU A C 1
ATOM 663 O O . LEU A 1 91 ? -34.090 13.332 -38.830 1.00 33.01 90 LEU A O 1
ATOM 668 N N . ASN A 1 92 ? -35.364 12.596 -40.513 1.00 33.94 91 ASN A N 1
ATOM 669 C CA . ASN A 1 92 ? -36.456 13.513 -40.196 1.00 34.55 91 ASN A CA 1
ATOM 670 C C . ASN A 1 92 ? -36.989 13.299 -38.798 1.00 33.11 91 ASN A C 1
ATOM 671 O O . ASN A 1 92 ? -37.311 14.250 -38.099 1.00 31.42 91 ASN A O 1
ATOM 676 N N . GLU A 1 93 ? -37.059 12.031 -38.407 1.00 34.10 92 GLU A N 1
ATOM 677 C CA . GLU A 1 93 ? -37.594 11.632 -37.104 1.00 36.26 92 GLU A CA 1
ATOM 678 C C . GLU A 1 93 ? -36.655 11.986 -35.997 1.00 37.38 92 GLU A C 1
ATOM 679 O O . GLU A 1 93 ? -37.103 12.173 -34.856 1.00 31.93 92 GLU A O 1
ATOM 685 N N . ARG A 1 94 ? -35.354 12.060 -36.321 1.00 33.26 93 ARG A N 1
ATOM 686 C CA . ARG A 1 94 ? -34.284 12.217 -35.342 1.00 33.19 93 ARG A CA 1
ATOM 687 C C . ARG A 1 94 ? -33.759 13.614 -35.256 1.00 31.41 93 ARG A C 1
ATOM 688 O O . ARG A 1 94 ? -32.941 13.901 -34.400 1.00 30.87 93 ARG A O 1
ATOM 696 N N . LEU A 1 95 ? -34.211 14.494 -36.150 1.00 30.98 94 LEU A N 1
ATOM 697 C CA . LEU A 1 95 ? -33.657 15.823 -36.247 1.00 32.02 94 LEU A CA 1
ATOM 698 C C . LEU A 1 95 ? -33.858 16.606 -34.959 1.00 28.47 94 LEU A C 1
ATOM 699 O O . LEU A 1 95 ? -32.957 17.343 -34.517 1.00 27.33 94 LEU A O 1
ATOM 704 N N . SER A 1 96 ? -35.060 16.476 -34.351 1.00 23.65 95 SER A N 1
ATOM 705 C CA . SER A 1 96 ? -35.269 17.158 -33.092 1.00 23.63 95 SER A CA 1
ATOM 706 C C . SER A 1 96 ? -34.215 16.749 -32.003 1.00 23.78 95 SER A C 1
ATOM 707 O O . SER A 1 96 ? -33.654 17.617 -31.307 1.00 23.02 95 SER A O 1
ATOM 710 N N . ALA A 1 97 ? -33.965 15.444 -31.874 1.00 25.55 96 ALA A N 1
ATOM 711 C CA . ALA A 1 97 ? -33.015 14.921 -30.877 1.00 24.66 96 ALA A CA 1
ATOM 712 C C . ALA A 1 97 ? -31.588 15.427 -31.187 1.00 24.76 96 ALA A C 1
ATOM 713 O O . ALA A 1 97 ? -30.872 15.848 -30.308 1.00 25.54 96 ALA A O 1
ATOM 715 N N . LEU A 1 98 ? -31.251 15.423 -32.473 1.00 26.40 97 LEU A N 1
ATOM 716 C CA . LEU A 1 98 ? -29.918 15.817 -32.936 1.00 27.91 97 LEU A CA 1
ATOM 717 C C . LEU A 1 98 ? -29.698 17.290 -32.589 1.00 24.86 97 LEU A C 1
ATOM 718 O O . LEU A 1 98 ? -28.684 17.667 -32.042 1.00 26.60 97 LEU A O 1
ATOM 723 N N . ALA A 1 99 ? -30.692 18.131 -32.916 1.00 26.52 98 ALA A N 1
ATOM 724 C CA . ALA A 1 99 ? -30.604 19.562 -32.674 1.00 26.63 98 ALA A CA 1
ATOM 725 C C . ALA A 1 99 ? -30.644 19.855 -31.177 1.00 27.23 98 ALA A C 1
ATOM 726 O O . ALA A 1 99 ? -29.985 20.772 -30.708 1.00 27.23 98 ALA A O 1
ATOM 728 N N . GLY A 1 100 ? -31.425 19.064 -30.432 1.00 28.21 99 GLY A N 1
ATOM 729 C CA . GLY A 1 100 ? -31.506 19.209 -28.979 1.00 27.04 99 GLY A CA 1
ATOM 730 C C . GLY A 1 100 ? -30.087 19.071 -28.383 1.00 28.70 99 GLY A C 1
ATOM 731 O O . GLY A 1 100 ? -29.628 19.904 -27.599 1.00 29.66 99 GLY A O 1
ATOM 732 N N . ARG A 1 101 ? -29.380 18.016 -28.793 1.00 26.88 100 ARG A N 1
ATOM 733 C CA . ARG A 1 101 ? -28.044 17.750 -28.297 1.00 28.38 100 ARG A CA 1
ATOM 734 C C . ARG A 1 101 ? -27.100 18.865 -28.748 1.00 26.81 100 ARG A C 1
ATOM 735 O O . ARG A 1 101 ? -26.300 19.382 -27.959 1.00 29.52 100 ARG A O 1
ATOM 743 N N . PHE A 1 102 ? -27.229 19.283 -30.003 1.00 24.64 101 PHE A N 1
ATOM 744 C CA . PHE A 1 102 ? -26.394 20.366 -30.556 1.00 26.83 101 PHE A CA 1
ATOM 745 C C . PHE A 1 102 ? -26.534 21.621 -29.712 1.00 28.32 101 PHE A C 1
ATOM 746 O O . PHE A 1 102 ? -25.544 22.288 -29.375 1.00 26.91 101 PHE A O 1
ATOM 754 N N . TYR A 1 103 ? -27.774 21.957 -29.335 1.00 30.43 102 TYR A N 1
ATOM 755 C CA . TYR A 1 103 ? -28.056 23.205 -28.609 1.00 28.62 102 TYR A CA 1
ATOM 756 C C . TYR A 1 103 ? -28.149 23.067 -27.071 1.00 31.93 102 TYR A C 1
ATOM 757 O O . TYR A 1 103 ? -28.710 23.930 -26.395 1.00 33.03 102 TYR A O 1
ATOM 766 N N . HIS A 1 104 ? -27.586 21.972 -26.535 1.00 30.93 103 HIS A N 1
ATOM 767 C CA . HIS A 1 104 ? -27.390 21.764 -25.089 1.00 32.50 103 HIS A CA 1
ATOM 768 C C . HIS A 1 104 ? -28.727 21.613 -24.377 1.00 28.27 103 HIS A C 1
ATOM 769 O O . HIS A 1 104 ? -28.902 22.081 -23.249 1.00 27.59 103 HIS A O 1
ATOM 776 N N . GLU A 1 105 ? -29.653 20.918 -25.047 1.00 28.32 104 GLU A N 1
ATOM 777 C CA . GLU A 1 105 ? -30.896 20.443 -24.419 1.00 28.10 104 GLU A CA 1
ATOM 778 C C . GLU A 1 105 ? -31.662 21.579 -23.737 1.00 25.81 104 GLU A C 1
ATOM 779 O O . GLU A 1 105 ? -31.916 21.551 -22.521 1.00 26.74 104 GLU A O 1
ATOM 785 N N . PRO A 1 106 ? -32.080 22.599 -24.517 1.00 24.84 105 PRO A N 1
ATOM 786 C CA . PRO A 1 106 ? -32.718 23.778 -23.924 1.00 27.12 105 PRO A CA 1
ATOM 787 C C . PRO A 1 106 ? -33.986 23.441 -23.095 1.00 24.98 105 PRO A C 1
ATOM 788 O O . PRO A 1 106 ? -34.226 24.088 -22.082 1.00 27.19 105 PRO A O 1
ATOM 792 N N . SER A 1 107 ? -34.722 22.396 -23.482 1.00 24.99 106 SER A N 1
ATOM 793 C CA . SER A 1 107 ? -35.947 22.080 -22.761 1.00 23.24 106 SER A CA 1
ATOM 794 C C . SER A 1 107 ? -35.703 21.411 -21.403 1.00 26.60 106 SER A C 1
ATOM 795 O O . SER A 1 107 ? -36.628 21.287 -20.570 1.00 29.18 106 SER A O 1
ATOM 798 N N . ASP A 1 108 ? -34.465 20.999 -21.151 1.00 27.84 107 ASP A N 1
ATOM 799 C CA . ASP A 1 108 ? -34.056 20.533 -19.824 1.00 28.75 107 ASP A CA 1
ATOM 800 C C . ASP A 1 108 ? -33.502 21.656 -18.970 1.00 31.81 107 ASP A C 1
ATOM 801 O O . ASP A 1 108 ? -33.118 21.430 -17.821 1.00 32.60 107 ASP A O 1
ATOM 806 N N . ASN A 1 109 ? -33.428 22.862 -19.538 1.00 32.17 108 ASN A N 1
ATOM 807 C CA . ASN A 1 109 ? -32.902 24.030 -18.867 1.00 29.31 108 ASN A CA 1
ATOM 808 C C . ASN A 1 109 ? -33.886 25.155 -18.692 1.00 29.50 108 ASN A C 1
ATOM 809 O O . ASN A 1 109 ? -33.513 26.223 -18.270 1.00 29.33 108 ASN A O 1
ATOM 814 N N . LEU A 1 110 ? -35.160 24.883 -18.960 1.00 29.28 109 LEU A N 1
ATOM 815 C CA . LEU A 1 110 ? -36.278 25.766 -18.528 1.00 28.23 109 LEU A CA 1
ATOM 816 C C . LEU A 1 110 ? -37.491 24.876 -18.409 1.00 26.40 109 LEU A C 1
ATOM 817 O O . LEU A 1 110 ? -37.432 23.720 -18.820 1.00 28.86 109 LEU A O 1
ATOM 822 N N . ARG A 1 111 ? -38.574 25.387 -17.817 1.00 27.89 110 ARG A N 1
ATOM 823 C CA . ARG A 1 111 ? -39.823 24.644 -17.690 1.00 26.70 110 ARG A CA 1
ATOM 824 C C . ARG A 1 111 ? -40.623 24.916 -18.964 1.00 25.90 110 ARG A C 1
ATOM 825 O O . ARG A 1 111 ? -41.094 26.066 -19.145 1.00 24.58 110 ARG A O 1
ATOM 833 N N . LEU A 1 112 ? -40.761 23.926 -19.847 1.00 23.23 111 LEU A N 1
ATOM 834 C CA . LEU A 1 112 ? -41.429 24.106 -21.111 1.00 21.98 111 LEU A CA 1
ATOM 835 C C . LEU A 1 112 ? -42.863 23.525 -21.001 1.00 23.05 111 LEU A C 1
ATOM 836 O O . LEU A 1 112 ? -43.046 22.363 -20.672 1.00 24.69 111 LEU A O 1
ATOM 841 N N . VAL A 1 113 ? -43.871 24.332 -21.348 1.00 23.11 112 VAL A N 1
ATOM 842 C CA . VAL A 1 113 ? -45.242 23.869 -21.392 1.00 24.61 112 VAL A CA 1
ATOM 843 C C . VAL A 1 113 ? -45.718 24.002 -22.813 1.00 23.55 112 VAL A C 1
ATOM 844 O O . VAL A 1 113 ? -45.605 25.069 -23.429 1.00 24.15 112 VAL A O 1
ATOM 848 N N . GLY A 1 114 ? -46.232 22.913 -23.369 1.00 21.43 113 GLY A N 1
ATOM 849 C CA . GLY A 1 114 ? -46.779 22.906 -24.682 1.00 20.92 113 GLY A CA 1
ATOM 850 C C . GLY A 1 114 ? -48.289 22.917 -24.694 1.00 23.61 113 GLY A C 1
ATOM 851 O O . GLY A 1 114 ? -48.905 22.287 -23.835 1.00 23.85 113 GLY A O 1
ATOM 852 N N . VAL A 1 115 ? -48.869 23.732 -25.581 1.00 23.60 114 VAL A N 1
ATOM 853 C CA . VAL A 1 115 ? -50.344 23.835 -25.664 1.00 22.50 114 VAL A CA 1
ATOM 854 C C . VAL A 1 115 ? -50.784 23.443 -27.034 1.00 23.26 114 VAL A C 1
ATOM 855 O O . VAL A 1 115 ? -50.315 24.032 -28.033 1.00 23.13 114 VAL A O 1
ATOM 859 N N . THR A 1 116 ? -51.681 22.451 -27.119 1.00 23.62 115 THR A N 1
ATOM 860 C CA . THR A 1 116 ? -52.188 21.927 -28.397 1.00 23.91 115 THR A CA 1
ATOM 861 C C . THR A 1 116 ? -53.685 22.059 -28.450 1.00 23.75 115 THR A C 1
ATOM 862 O O . THR A 1 116 ? -54.361 22.130 -27.417 1.00 25.34 115 THR A O 1
ATOM 866 N N . GLY A 1 117 ? -54.241 22.090 -29.663 1.00 26.75 116 GLY A N 1
ATOM 867 C CA . GLY A 1 117 ? -55.691 22.161 -29.836 1.00 24.84 116 GLY A CA 1
ATOM 868 C C . GLY A 1 117 ? -55.980 23.109 -30.981 1.00 26.96 116 GLY A C 1
ATOM 869 O O . GLY A 1 117 ? -55.098 23.748 -31.515 1.00 26.67 116 GLY A O 1
ATOM 870 N N . THR A 1 118 ? -57.249 23.199 -31.341 1.00 25.81 117 THR A N 1
ATOM 871 C CA . THR A 1 118 ? -57.617 24.009 -32.501 1.00 26.75 117 THR A CA 1
ATOM 872 C C . THR A 1 118 ? -57.594 25.489 -32.132 1.00 27.86 117 THR A C 1
ATOM 873 O O . THR A 1 118 ? -57.054 26.314 -32.879 1.00 28.50 117 THR A O 1
ATOM 877 N N . ASN A 1 119 ? -58.248 25.826 -31.019 1.00 28.22 118 ASN A N 1
ATOM 878 C CA . ASN A 1 119 ? -58.353 27.231 -30.564 1.00 25.68 118 ASN A CA 1
ATOM 879 C C . ASN A 1 119 ? -57.792 27.430 -29.208 1.00 27.22 118 ASN A C 1
ATOM 880 O O . ASN A 1 119 ? -57.626 26.483 -28.431 1.00 29.31 118 ASN A O 1
ATOM 885 N N . GLY A 1 120 ? -57.497 28.679 -28.878 1.00 25.01 119 GLY A N 1
ATOM 886 C CA . GLY A 1 120 ? -57.015 28.985 -27.559 1.00 24.28 119 GLY A CA 1
ATOM 887 C C . GLY A 1 120 ? -55.541 28.794 -27.277 1.00 25.92 119 GLY A C 1
ATOM 888 O O . GLY A 1 120 ? -55.118 29.011 -26.170 1.00 25.70 119 GLY A O 1
ATOM 889 N N . LYS A 1 121 ? -54.754 28.354 -28.264 1.00 24.82 120 LYS A N 1
ATOM 890 C CA . LYS A 1 121 ? -53.344 28.118 -28.016 1.00 24.20 120 LYS A CA 1
ATOM 891 C C . LYS A 1 121 ? -52.666 29.423 -27.646 1.00 24.14 120 LYS A C 1
ATOM 892 O O . LYS A 1 121 ? -51.795 29.447 -26.797 1.00 23.27 120 LYS A O 1
ATOM 898 N N . THR A 1 122 ? -52.952 30.478 -28.412 1.00 24.69 121 THR A N 1
ATOM 899 C CA . THR A 1 122 ? -52.232 31.714 -28.225 1.00 26.36 121 THR A CA 1
ATOM 900 C C . THR A 1 122 ? -52.568 32.306 -26.873 1.00 24.91 121 THR A C 1
ATOM 901 O O . THR A 1 122 ? -51.681 32.651 -26.099 1.00 25.46 121 THR A O 1
ATOM 905 N N . THR A 1 123 ? -53.859 32.374 -26.519 1.00 23.98 122 THR A N 1
ATOM 906 C CA . THR A 1 123 ? -54.258 32.959 -25.260 1.00 22.05 122 THR A CA 1
ATOM 907 C C . THR A 1 123 ? -53.748 32.141 -24.086 1.00 22.68 122 THR A C 1
ATOM 908 O O . THR A 1 123 ? -53.295 32.695 -23.117 1.00 23.51 122 THR A O 1
ATOM 912 N N . THR A 1 124 ? -53.826 30.823 -24.203 1.00 21.60 123 THR A N 1
ATOM 913 C CA . THR A 1 124 ? -53.422 29.976 -23.093 1.00 23.62 123 THR A CA 1
ATOM 914 C C . THR A 1 124 ? -51.901 30.074 -22.849 1.00 21.05 123 THR A C 1
ATOM 915 O O . THR A 1 124 ? -51.484 30.168 -21.718 1.00 23.52 123 THR A O 1
ATOM 919 N N . THR A 1 125 ? -51.117 30.044 -23.919 1.00 22.92 124 THR A N 1
ATOM 920 C CA . THR A 1 125 ? -49.665 30.260 -23.787 1.00 24.99 124 THR A CA 1
ATOM 921 C C . THR A 1 125 ? -49.349 31.600 -23.163 1.00 24.49 124 THR A C 1
ATOM 922 O O . THR A 1 125 ? -48.523 31.736 -22.266 1.00 22.59 124 THR A O 1
ATOM 926 N N . GLN A 1 126 ? -50.039 32.659 -23.621 1.00 23.77 125 GLN A N 1
ATOM 927 C CA . GLN A 1 126 ? -49.821 33.980 -23.021 1.00 24.28 125 GLN A CA 1
ATOM 928 C C . GLN A 1 126 ? -50.144 34.013 -21.552 1.00 27.13 125 GLN A C 1
ATOM 929 O O . GLN A 1 126 ? -49.359 34.537 -20.748 1.00 25.24 125 GLN A O 1
ATOM 935 N N . LEU A 1 127 ? -51.258 33.384 -21.146 1.00 22.87 126 LEU A N 1
ATOM 936 C CA . LEU A 1 127 ? -51.593 33.348 -19.782 1.00 22.01 126 LEU A CA 1
ATOM 937 C C . LEU A 1 127 ? -50.565 32.549 -18.949 1.00 22.12 126 LEU A C 1
ATOM 938 O O . LEU A 1 127 ? -50.227 32.965 -17.846 1.00 23.99 126 LEU A O 1
ATOM 943 N N . LEU A 1 128 ? -50.102 31.407 -19.500 1.00 22.58 127 LEU A N 1
ATOM 944 C CA . LEU A 1 128 ? -49.130 30.573 -18.781 1.00 23.41 127 LEU A CA 1
ATOM 945 C C . LEU A 1 128 ? -47.863 31.417 -18.521 1.00 23.00 127 LEU A C 1
ATOM 946 O O . LEU A 1 128 ? -47.295 31.425 -17.455 1.00 25.31 127 LEU A O 1
ATOM 951 N N . ALA A 1 129 ? -47.405 32.081 -19.571 1.00 24.80 128 ALA A N 1
ATOM 952 C CA . ALA A 1 129 ? -46.156 32.854 -19.499 1.00 26.79 128 ALA A CA 1
ATOM 953 C C . ALA A 1 129 ? -46.315 34.027 -18.534 1.00 25.81 128 ALA A C 1
ATOM 954 O O . ALA A 1 129 ? -45.487 34.231 -17.625 1.00 26.06 128 ALA A O 1
ATOM 956 N N . GLN A 1 130 ? -47.444 34.728 -18.622 1.00 25.51 129 GLN A N 1
ATOM 957 C CA . GLN A 1 130 ? -47.701 35.874 -17.714 1.00 27.10 129 GLN A CA 1
ATOM 958 C C . GLN A 1 130 ? -47.800 35.468 -16.271 1.00 26.69 129 GLN A C 1
ATOM 959 O O . GLN A 1 130 ? -47.242 36.124 -15.375 1.00 27.02 129 GLN A O 1
ATOM 965 N N . TRP A 1 131 ? -48.528 34.364 -16.004 1.00 25.15 130 TRP A N 1
ATOM 966 C CA . TRP A 1 131 ? -48.833 34.024 -14.658 1.00 25.78 130 TRP A CA 1
ATOM 967 C C . TRP A 1 131 ? -47.575 33.483 -13.976 1.00 26.34 130 TRP A C 1
ATOM 968 O O . TRP A 1 131 ? -47.245 33.817 -12.821 1.00 26.33 130 TRP A O 1
ATOM 979 N N . SER A 1 132 ? -46.873 32.621 -14.703 1.00 25.78 131 SER A N 1
ATOM 980 C CA . SER A 1 132 ? -45.591 32.104 -14.203 1.00 28.09 131 SER A CA 1
ATOM 981 C C . SER A 1 132 ? -44.603 33.255 -13.904 1.00 26.55 131 SER A C 1
ATOM 982 O O . SER A 1 132 ? -43.877 33.232 -12.901 1.00 28.73 131 SER A O 1
ATOM 985 N N . GLN A 1 133 ? -44.602 34.273 -14.759 1.00 25.97 132 GLN A N 1
ATOM 986 C CA . GLN A 1 133 ? -43.658 35.402 -14.562 1.00 30.27 132 GLN A CA 1
ATOM 987 C C . GLN A 1 133 ? -44.074 36.204 -13.318 1.00 30.40 132 GLN A C 1
ATOM 988 O O . GLN A 1 133 ? -43.219 36.613 -12.514 1.00 30.77 132 GLN A O 1
ATOM 994 N N . LEU A 1 134 ? -45.387 36.373 -13.120 1.00 27.75 133 LEU A N 1
ATOM 995 C CA . LEU A 1 134 ? -45.940 36.924 -11.864 1.00 29.32 133 LEU A CA 1
ATOM 996 C C . LEU A 1 134 ? -45.552 36.155 -10.645 1.00 30.85 133 LEU A C 1
ATOM 997 O O . LEU A 1 134 ? -45.457 36.730 -9.588 1.00 31.64 133 LEU A O 1
ATOM 1002 N N . LEU A 1 135 ? -45.282 34.852 -10.784 1.00 28.64 134 LEU A N 1
ATOM 1003 C CA . LEU A 1 135 ? -44.791 34.057 -9.658 1.00 32.72 134 LEU A CA 1
ATOM 1004 C C . LEU A 1 135 ? -43.260 33.963 -9.561 1.00 31.93 134 LEU A C 1
ATOM 1005 O O . LEU A 1 135 ? -42.744 33.154 -8.758 1.00 35.61 134 LEU A O 1
ATOM 1010 N N . GLY A 1 136 ? -42.546 34.761 -10.368 1.00 33.61 135 GLY A N 1
ATOM 1011 C CA . GLY A 1 136 ? -41.100 34.872 -10.290 1.00 34.44 135 GLY A CA 1
ATOM 1012 C C . GLY A 1 136 ? -40.258 34.241 -11.390 1.00 32.83 135 GLY A C 1
ATOM 1013 O O . GLY A 1 136 ? -39.066 34.351 -11.363 1.00 32.29 135 GLY A O 1
ATOM 1014 N N . GLU A 1 137 ? -40.882 33.585 -12.372 1.00 30.49 136 GLU A N 1
ATOM 1015 C CA . GLU A 1 137 ? -40.141 33.085 -13.528 1.00 29.58 136 GLU A CA 1
ATOM 1016 C C . GLU A 1 137 ? -39.763 34.259 -14.443 1.00 30.47 136 GLU A C 1
ATOM 1017 O O . GLU A 1 137 ? -40.354 35.353 -14.389 1.00 32.47 136 GLU A O 1
ATOM 1023 N N . ILE A 1 138 ? -38.753 34.051 -15.281 1.00 26.55 137 ILE A N 1
ATOM 1024 C CA . ILE A 1 138 ? -38.524 34.854 -16.433 1.00 28.13 137 ILE A CA 1
ATOM 1025 C C . ILE A 1 138 ? -39.141 34.085 -17.577 1.00 28.00 137 ILE A C 1
ATOM 1026 O O . ILE A 1 138 ? -38.644 33.018 -18.017 1.00 29.79 137 ILE A O 1
ATOM 1031 N N . SER A 1 139 ? -40.293 34.559 -18.056 1.00 30.13 138 SER A N 1
ATOM 1032 C CA . SER A 1 139 ? -41.063 33.766 -18.967 1.00 26.57 138 SER A CA 1
ATOM 1033 C C . SER A 1 139 ? -40.975 34.202 -20.392 1.00 29.24 138 SER A C 1
ATOM 1034 O O . SER A 1 139 ? -40.688 35.355 -20.703 1.00 31.78 138 SER A O 1
ATOM 1037 N N . ALA A 1 140 ? -41.261 33.250 -21.273 1.00 24.37 139 ALA A N 1
ATOM 1038 C CA . ALA A 1 140 ? -41.224 33.435 -22.704 1.00 24.89 139 ALA A CA 1
ATOM 1039 C C . ALA A 1 140 ? -42.372 32.696 -23.384 1.00 27.42 139 ALA A C 1
ATOM 1040 O O . ALA A 1 140 ? -42.934 31.792 -22.796 1.00 26.71 139 ALA A O 1
ATOM 1042 N N . VAL A 1 141 ? -42.603 33.022 -24.660 1.00 27.04 140 VAL A N 1
ATOM 1043 C CA . VAL A 1 141 ? -43.586 32.378 -25.495 1.00 26.99 140 VAL A CA 1
ATOM 1044 C C . VAL A 1 141 ? -42.975 32.025 -26.809 1.00 29.76 140 VAL A C 1
ATOM 1045 O O . VAL A 1 141 ? -42.045 32.720 -27.331 1.00 29.57 140 VAL A O 1
ATOM 1049 N N . MET A 1 142 ? -43.472 30.930 -27.378 1.00 29.00 141 MET A N 1
ATOM 1050 C CA . MET A 1 142 ? -43.212 30.571 -28.759 1.00 26.24 141 MET A CA 1
ATOM 1051 C C . MET A 1 142 ? -44.526 30.217 -29.395 1.00 28.04 141 MET A C 1
ATOM 1052 O O . MET A 1 142 ? -45.171 29.233 -29.058 1.00 24.85 141 MET A O 1
ATOM 1057 N N . GLY A 1 143 ? -44.933 30.986 -30.398 1.00 30.03 142 GLY A N 1
ATOM 1058 C CA . GLY A 1 143 ? -46.204 30.695 -31.041 1.00 28.67 142 GLY A CA 1
ATOM 1059 C C . GLY A 1 143 ? -46.522 31.641 -32.175 1.00 35.06 142 GLY A C 1
ATOM 1060 O O . GLY A 1 143 ? -45.605 32.141 -32.828 1.00 33.22 142 GLY A O 1
ATOM 1061 N N . THR A 1 144 ? -47.821 31.892 -32.364 1.00 33.59 143 THR A N 1
ATOM 1062 C CA . THR A 1 144 ? -48.370 32.455 -33.598 1.00 35.96 143 THR A CA 1
ATOM 1063 C C . THR A 1 144 ? -47.973 33.945 -33.746 1.00 42.10 143 THR A C 1
ATOM 1064 O O . THR A 1 144 ? -47.735 34.419 -34.841 1.00 52.33 143 THR A O 1
ATOM 1068 N N . VAL A 1 145 ? -47.941 34.648 -32.619 1.00 43.48 144 VAL A N 1
ATOM 1069 C CA . VAL A 1 145 ? -47.572 36.055 -32.511 1.00 49.77 144 VAL A CA 1
ATOM 1070 C C . VAL A 1 145 ? -46.027 36.228 -32.456 1.00 49.31 144 VAL A C 1
ATOM 1071 O O . VAL A 1 145 ? -45.560 37.342 -32.322 1.00 54.59 144 VAL A O 1
ATOM 1075 N N . GLY A 1 146 ? -45.274 35.115 -32.542 1.00 45.09 145 GLY A N 1
ATOM 1076 C CA . GLY A 1 146 ? -43.807 35.068 -32.575 1.00 42.23 145 GLY A CA 1
ATOM 1077 C C . GLY A 1 146 ? -43.192 34.448 -31.317 1.00 44.50 145 GLY A C 1
ATOM 1078 O O . GLY A 1 146 ? -43.907 33.769 -30.530 1.00 37.49 145 GLY A O 1
ATOM 1079 N N . ASN A 1 147 ? -41.878 34.681 -31.137 1.00 36.51 146 ASN A N 1
ATOM 1080 C CA . ASN A 1 147 ? -41.085 34.143 -30.054 1.00 33.26 146 ASN A CA 1
ATOM 1081 C C . ASN A 1 147 ? -40.366 35.222 -29.303 1.00 38.03 146 ASN A C 1
ATOM 1082 O O . ASN A 1 147 ? -39.876 36.233 -29.873 1.00 33.99 146 ASN A O 1
ATOM 1087 N N . GLY A 1 148 ? -40.244 35.019 -28.003 1.00 31.95 147 GLY A N 1
ATOM 1088 C CA . GLY A 1 148 ? -39.443 35.889 -27.166 1.00 33.78 147 GLY A CA 1
ATOM 1089 C C . GLY A 1 148 ? -39.835 35.894 -25.729 1.00 33.71 147 GLY A C 1
ATOM 1090 O O . GLY A 1 148 ? -40.852 35.289 -25.333 1.00 31.03 147 GLY A O 1
ATOM 1091 N N . LEU A 1 149 ? -38.998 36.550 -24.922 1.00 34.40 148 LEU A N 1
ATOM 1092 C CA . LEU A 1 149 ? -39.330 36.873 -23.540 1.00 34.18 148 LEU A CA 1
ATOM 1093 C C . LEU A 1 149 ? -40.566 37.724 -23.570 1.00 39.08 148 LEU A C 1
ATOM 1094 O O . LEU A 1 149 ? -40.777 38.491 -24.541 1.00 34.73 148 LEU A O 1
ATOM 1099 N N . LEU A 1 150 ? -41.378 37.631 -22.510 1.00 34.62 149 LEU A N 1
ATOM 1100 C CA . LEU A 1 150 ? -42.606 38.426 -22.469 1.00 38.60 149 LEU A CA 1
ATOM 1101 C C . LEU A 1 150 ? -42.313 39.913 -22.702 1.00 39.47 149 LEU A C 1
ATOM 1102 O O . LEU A 1 150 ? -41.388 40.428 -22.113 1.00 39.93 149 LEU A O 1
ATOM 1107 N N . GLY A 1 151 ? -43.155 40.558 -23.511 1.00 42.15 150 GLY A N 1
ATOM 1108 C CA . GLY A 1 151 ? -43.025 41.948 -23.903 1.00 46.86 150 GLY A CA 1
ATOM 1109 C C . GLY A 1 151 ? -42.150 42.145 -25.127 1.00 55.11 150 GLY A C 1
ATOM 1110 O O . GLY A 1 151 ? -42.281 43.162 -25.820 1.00 61.16 150 GLY A O 1
ATOM 1111 N N . LYS A 1 152 ? -41.240 41.191 -25.374 1.00 51.14 151 LYS A N 1
ATOM 1112 C CA . LYS A 1 152 ? -40.273 41.237 -26.463 1.00 46.82 151 LYS A CA 1
ATOM 1113 C C . LYS A 1 152 ? -40.473 40.126 -27.511 1.00 47.61 151 LYS A C 1
ATOM 1114 O O . LYS A 1 152 ? -39.495 39.554 -28.024 1.00 47.46 151 LYS A O 1
ATOM 1120 N N . VAL A 1 153 ? -41.734 39.848 -27.844 1.00 47.18 152 VAL A N 1
ATOM 1121 C CA . VAL A 1 153 ? -42.077 38.760 -28.722 1.00 51.64 152 VAL A CA 1
ATOM 1122 C C . VAL A 1 153 ? -41.946 39.293 -30.147 1.00 56.40 152 VAL A C 1
ATOM 1123 O O . VAL A 1 153 ? -42.616 40.251 -30.522 1.00 58.77 152 VAL A O 1
ATOM 1127 N N . ILE A 1 154 ? -41.031 38.691 -30.911 1.00 56.18 153 ILE A N 1
ATOM 1128 C CA . ILE A 1 154 ? -40.692 39.107 -32.270 1.00 61.69 153 ILE A CA 1
ATOM 1129 C C . ILE A 1 154 ? -41.365 38.161 -33.260 1.00 59.80 153 ILE A C 1
ATOM 1130 O O . ILE A 1 154 ? -41.217 36.950 -33.153 1.00 53.11 153 ILE A O 1
ATOM 1135 N N . PRO A 1 155 ? -42.109 38.679 -34.261 1.00 59.61 154 PRO A N 1
ATOM 1136 C CA . PRO A 1 155 ? -42.890 37.848 -35.188 1.00 63.05 154 PRO A CA 1
ATOM 1137 C C . PRO A 1 155 ? -42.200 36.701 -35.970 1.00 62.58 154 PRO A C 1
ATOM 1138 O O . PRO A 1 155 ? -40.985 36.707 -36.133 1.00 60.99 154 PRO A O 1
ATOM 1142 N N . GLY A 1 161 ? -40.181 26.809 -40.385 1.00 55.60 160 GLY A N 1
ATOM 1143 C CA . GLY A 1 161 ? -40.014 26.311 -39.033 1.00 51.25 160 GLY A CA 1
ATOM 1144 C C . GLY A 1 161 ? -39.770 24.802 -39.022 1.00 55.54 160 GLY A C 1
ATOM 1145 O O . GLY A 1 161 ? -40.670 24.027 -39.324 1.00 73.15 160 GLY A O 1
ATOM 1146 N N . SER A 1 162 ? -38.543 24.382 -38.691 1.00 38.58 161 SER A N 1
ATOM 1147 C CA . SER A 1 162 ? -38.188 22.989 -38.625 1.00 34.36 161 SER A CA 1
ATOM 1148 C C . SER A 1 162 ? -37.869 22.549 -37.191 1.00 29.18 161 SER A C 1
ATOM 1149 O O . SER A 1 162 ? -37.754 23.363 -36.307 1.00 29.07 161 SER A O 1
ATOM 1152 N N . ALA A 1 163 ? -37.603 21.259 -37.026 1.00 31.06 162 ALA A N 1
ATOM 1153 C CA . ALA A 1 163 ? -37.124 20.740 -35.712 1.00 30.69 162 ALA A CA 1
ATOM 1154 C C . ALA A 1 163 ? -35.840 21.386 -35.210 1.00 32.32 162 ALA A C 1
ATOM 1155 O O . ALA A 1 163 ? -35.665 21.554 -33.982 1.00 27.99 162 ALA A O 1
ATOM 1157 N N . VAL A 1 164 ? -34.971 21.821 -36.148 1.00 29.79 163 VAL A N 1
ATOM 1158 C CA . VAL A 1 164 ? -33.749 22.524 -35.808 1.00 31.27 163 VAL A CA 1
ATOM 1159 C C . VAL A 1 164 ? -34.050 23.923 -35.295 1.00 30.29 163 VAL A C 1
ATOM 1160 O O . VAL A 1 164 ? -33.562 24.333 -34.229 1.00 27.74 163 VAL A O 1
ATOM 1164 N N . ASP A 1 165 ? -34.902 24.640 -36.032 1.00 30.83 164 ASP A N 1
ATOM 1165 C CA . ASP A 1 165 ? -35.312 25.999 -35.670 1.00 32.49 164 ASP A CA 1
ATOM 1166 C C . ASP A 1 165 ? -35.960 26.099 -34.290 1.00 32.13 164 ASP A C 1
ATOM 1167 O O . ASP A 1 165 ? -35.680 27.010 -33.539 1.00 28.64 164 ASP A O 1
ATOM 1172 N N . VAL A 1 166 ? -36.771 25.087 -33.945 1.00 31.39 165 VAL A N 1
ATOM 1173 C CA . VAL A 1 166 ? -37.438 25.070 -32.638 1.00 27.34 165 VAL A CA 1
ATOM 1174 C C . VAL A 1 166 ? -36.417 24.983 -31.530 1.00 27.18 165 VAL A C 1
ATOM 1175 O O . VAL A 1 166 ? -36.454 25.724 -30.549 1.00 26.97 165 VAL A O 1
ATOM 1179 N N . GLN A 1 167 ? -35.461 24.067 -31.697 1.00 27.96 166 GLN A N 1
ATOM 1180 C CA . GLN A 1 167 ? -34.450 23.856 -30.667 1.00 26.33 166 GLN A CA 1
ATOM 1181 C C . GLN A 1 167 ? -33.547 25.091 -30.560 1.00 28.48 166 GLN A C 1
ATOM 1182 O O . GLN A 1 167 ? -33.230 25.569 -29.475 1.00 28.70 166 GLN A O 1
ATOM 1188 N N . HIS A 1 168 ? -33.153 25.617 -31.728 1.00 31.37 167 HIS A N 1
ATOM 1189 C CA . HIS A 1 168 ? -32.311 26.832 -31.802 1.00 30.38 167 HIS A CA 1
ATOM 1190 C C . HIS A 1 168 ? -32.972 28.027 -31.081 1.00 30.36 167 HIS A C 1
ATOM 1191 O O . HIS A 1 168 ? -32.347 28.724 -30.282 1.00 29.98 167 HIS A O 1
ATOM 1198 N N . GLU A 1 169 ? -34.265 28.247 -31.352 1.00 28.96 168 GLU A N 1
ATOM 1199 C CA . GLU A 1 169 ? -35.005 29.360 -30.773 1.00 34.11 168 GLU A CA 1
ATOM 1200 C C . GLU A 1 169 ? -35.177 29.157 -29.270 1.00 29.51 168 GLU A C 1
ATOM 1201 O O . GLU A 1 169 ? -35.037 30.069 -28.509 1.00 27.77 168 GLU A O 1
ATOM 1207 N N . LEU A 1 170 ? -35.413 27.909 -28.839 1.00 30.96 169 LEU A N 1
ATOM 1208 C CA . LEU A 1 170 ? -35.529 27.622 -27.399 1.00 29.91 169 LE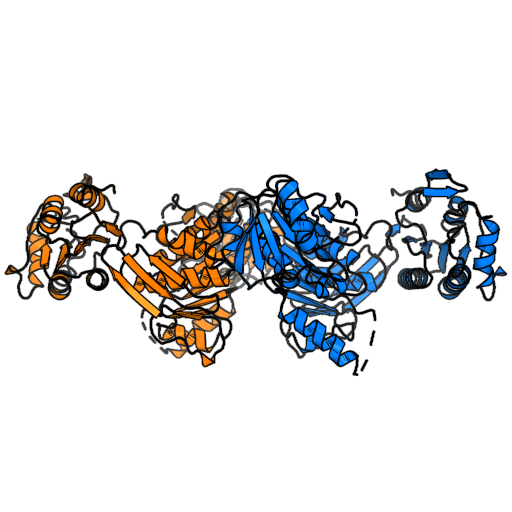U A CA 1
ATOM 1209 C C . LEU A 1 170 ? -34.177 27.879 -26.704 1.00 30.40 169 LEU A C 1
ATOM 1210 O O . LEU A 1 170 ? -34.117 28.417 -25.608 1.00 31.35 169 LEU A O 1
ATOM 1215 N N . ALA A 1 171 ? -33.081 27.498 -27.370 1.00 29.51 170 ALA A N 1
ATOM 1216 C CA . ALA A 1 171 ? -31.740 27.760 -26.844 1.00 33.09 170 ALA A CA 1
ATOM 1217 C C . ALA A 1 171 ? -31.453 29.233 -26.732 1.00 30.60 170 ALA A C 1
ATOM 1218 O O . ALA A 1 171 ? -30.883 29.684 -25.734 1.00 32.94 170 ALA A O 1
ATOM 1220 N N . GLY A 1 172 ? -31.893 29.999 -27.729 1.00 30.72 171 GLY A N 1
ATOM 1221 C CA . GLY A 1 172 ? -31.799 31.458 -27.673 1.00 31.37 171 GLY A CA 1
ATOM 1222 C C . GLY A 1 172 ? -32.500 32.037 -26.462 1.00 32.78 171 GLY A C 1
ATOM 1223 O O . GLY A 1 172 ? -32.020 32.916 -25.776 1.00 33.78 171 GLY A O 1
ATOM 1224 N N . LEU A 1 173 ? -33.694 31.507 -26.178 1.00 33.25 172 LEU A N 1
ATOM 1225 C CA . LEU A 1 173 ? -34.441 31.949 -25.018 1.00 31.39 172 LEU A CA 1
ATOM 1226 C C . LEU A 1 173 ? -33.727 31.587 -23.726 1.00 29.45 172 LEU A C 1
ATOM 1227 O O . LEU A 1 173 ? -33.689 32.415 -22.807 1.00 32.61 172 LEU A O 1
ATOM 1232 N N . VAL A 1 174 ? -33.170 30.369 -23.632 1.00 29.25 173 VAL A N 1
ATOM 1233 C CA . VAL A 1 174 ? -32.456 29.951 -22.441 1.00 30.82 173 VAL A CA 1
ATOM 1234 C C . VAL A 1 174 ? -31.265 30.937 -22.285 1.00 32.26 173 VAL A C 1
ATOM 1235 O O . VAL A 1 174 ? -31.014 31.416 -21.187 1.00 32.88 173 VAL A O 1
ATOM 1239 N N . ASP A 1 175 ? -30.595 31.238 -23.403 1.00 36.31 174 ASP A N 1
ATOM 1240 C CA . ASP A 1 175 ? -29.474 32.222 -23.398 1.00 39.27 174 ASP A CA 1
ATOM 1241 C C . ASP A 1 175 ? -29.863 33.610 -22.913 1.00 36.68 174 ASP A C 1
ATOM 1242 O O . ASP A 1 175 ? -29.098 34.268 -22.234 1.00 39.40 174 ASP A O 1
ATOM 1247 N N . GLN A 1 176 ? -31.086 34.041 -23.206 1.00 38.48 175 GLN A N 1
ATOM 1248 C CA . GLN A 1 176 ? -31.581 35.328 -22.725 1.00 38.24 175 GLN A CA 1
ATOM 1249 C C . GLN A 1 176 ? -32.086 35.311 -21.286 1.00 36.82 175 GLN A C 1
ATOM 1250 O O . GLN A 1 176 ? -32.560 36.332 -20.800 1.00 37.61 175 GLN A O 1
ATOM 1256 N N . GLY A 1 177 ? -31.992 34.152 -20.618 1.00 31.23 176 GLY A N 1
ATOM 1257 C CA . GLY A 1 177 ? -32.356 33.964 -19.223 1.00 32.09 176 GLY A CA 1
ATOM 1258 C C . GLY A 1 177 ? -33.777 33.421 -18.927 1.00 28.53 176 GLY A C 1
ATOM 1259 O O . GLY A 1 177 ? -34.158 33.372 -17.781 1.00 28.89 176 GLY A O 1
ATOM 1260 N N . ALA A 1 178 ? -34.506 33.015 -19.966 1.00 30.94 177 ALA A N 1
ATOM 1261 C CA . ALA A 1 178 ? -35.827 32.392 -19.759 1.00 29.58 177 ALA A CA 1
ATOM 1262 C C . ALA A 1 178 ? -35.705 31.163 -18.871 1.00 29.02 177 ALA A C 1
ATOM 1263 O O . ALA A 1 178 ? -34.845 30.318 -19.075 1.00 28.68 177 ALA A O 1
ATOM 1265 N N . THR A 1 179 ? -36.607 31.070 -17.888 1.00 28.07 178 THR A N 1
ATOM 1266 C CA . THR A 1 179 ? -36.761 29.952 -16.979 1.00 26.75 178 THR A CA 1
ATOM 1267 C C . THR A 1 179 ? -38.085 29.184 -17.186 1.00 26.35 178 THR A C 1
ATOM 1268 O O . THR A 1 179 ? -38.277 28.105 -16.590 1.00 27.99 178 THR A O 1
ATOM 1272 N N . PHE A 1 180 ? -38.911 29.684 -18.097 1.00 25.93 179 PHE A N 1
ATOM 1273 C CA . PHE A 1 180 ? -40.246 29.124 -18.399 1.00 24.78 179 PHE A CA 1
ATOM 1274 C C . PHE A 1 180 ? -40.596 29.543 -19.812 1.00 25.22 179 PHE A C 1
ATOM 1275 O O . PHE A 1 180 ? -40.409 30.713 -20.203 1.00 26.39 179 PHE A O 1
ATOM 1283 N N . CYS A 1 181 ? -41.102 28.602 -20.607 1.00 23.50 180 CYS A N 1
ATOM 1284 C CA . CYS A 1 181 ? -41.558 28.921 -21.922 1.00 24.01 180 CYS A CA 1
ATOM 1285 C C . CYS A 1 181 ? -42.896 28.196 -22.163 1.00 27.04 180 CYS A C 1
ATOM 1286 O O . CYS A 1 181 ? -43.001 26.992 -21.940 1.00 23.36 180 CYS A O 1
ATOM 1289 N N . ALA A 1 182 ? -43.880 28.950 -22.655 1.00 24.45 181 ALA A N 1
ATOM 1290 C CA . ALA A 1 182 ? -45.144 28.408 -23.121 1.00 24.81 181 ALA A CA 1
ATOM 1291 C C . ALA A 1 182 ? -45.136 28.426 -24.622 1.00 25.57 181 ALA A C 1
ATOM 1292 O O . ALA A 1 182 ? -44.987 29.499 -25.260 1.00 27.61 181 ALA A O 1
ATOM 1294 N N . MET A 1 183 ? -45.265 27.222 -25.206 1.00 23.02 182 MET A N 1
ATOM 1295 C CA . MET A 1 183 ? -45.132 27.007 -26.605 1.00 23.11 182 MET A CA 1
ATOM 1296 C C . MET A 1 183 ? -46.442 26.503 -27.217 1.00 25.59 182 MET A C 1
ATOM 1297 O O . MET A 1 183 ? -46.969 25.503 -26.762 1.00 23.88 182 MET A O 1
ATOM 1302 N N . GLU A 1 184 ? -46.919 27.168 -28.269 1.00 25.15 183 GLU A N 1
ATOM 1303 C CA . GLU A 1 184 ? -47.965 26.614 -29.118 1.00 25.27 183 GLU A CA 1
ATOM 1304 C C . GLU A 1 184 ? -47.435 25.433 -29.888 1.00 24.58 183 GLU A C 1
ATOM 1305 O O . GLU A 1 184 ? -46.406 25.547 -30.531 1.00 25.84 183 GLU A O 1
ATOM 1311 N N . VAL A 1 185 ? -48.123 24.291 -29.849 1.00 23.24 184 VAL A N 1
ATOM 1312 C CA . VAL A 1 185 ? -47.721 23.082 -30.584 1.00 25.85 184 VAL A CA 1
ATOM 1313 C C . VAL A 1 185 ? -48.859 22.774 -31.542 1.00 28.32 184 VAL A C 1
ATOM 1314 O O . VAL A 1 185 ? -49.986 22.400 -31.138 1.00 28.79 184 VAL A O 1
ATOM 1318 N N . SER A 1 186 ? -48.602 22.977 -32.829 1.00 30.72 185 SER A N 1
ATOM 1319 C CA . SER A 1 186 ? -49.610 22.723 -33.844 1.00 33.94 185 SER A CA 1
ATOM 1320 C C . SER A 1 186 ? -49.716 21.273 -34.168 1.00 34.74 185 SER A C 1
ATOM 1321 O O . SER A 1 186 ? -48.739 20.543 -34.036 1.00 33.10 185 SER A O 1
ATOM 1324 N N . SER A 1 187 ? -50.894 20.837 -34.642 1.00 35.64 186 SER A N 1
ATOM 1325 C CA . SER A 1 187 ? -51.070 19.460 -35.056 1.00 33.00 186 SER A CA 1
ATOM 1326 C C . SER A 1 187 ? -50.087 19.088 -36.136 1.00 33.62 186 SER A C 1
ATOM 1327 O O . SER A 1 187 ? -49.485 18.024 -36.077 1.00 31.83 186 SER A O 1
ATOM 1330 N N . HIS A 1 188 ? -49.927 19.978 -37.118 1.00 33.57 187 HIS A N 1
ATOM 1331 C CA . HIS A 1 188 ? -48.963 19.855 -38.200 1.00 40.74 187 HIS A CA 1
ATOM 1332 C C . HIS A 1 188 ? -47.485 19.707 -37.728 1.00 33.16 187 HIS A C 1
ATOM 1333 O O . HIS A 1 188 ? -46.768 18.834 -38.162 1.00 36.09 187 HIS A O 1
ATOM 1340 N N . GLY A 1 189 ? -47.076 20.535 -36.764 1.00 35.10 188 GLY A N 1
ATOM 1341 C CA . GLY A 1 189 ? -45.766 20.494 -36.146 1.00 35.30 188 GLY A CA 1
ATOM 1342 C C . GLY A 1 189 ? -45.481 19.145 -35.497 1.00 33.91 188 GLY A C 1
ATOM 1343 O O . GLY A 1 189 ? -44.383 18.525 -35.666 1.00 32.85 188 GLY A O 1
ATOM 1344 N N . LEU A 1 190 ? -46.471 18.672 -34.740 1.00 29.85 189 LEU A N 1
ATOM 1345 C CA . LEU A 1 190 ? -46.390 17.368 -34.061 1.00 29.56 189 LEU A CA 1
ATOM 1346 C C . LEU A 1 190 ? -46.176 16.240 -35.037 1.00 30.58 189 LEU A C 1
ATOM 1347 O O . LEU A 1 190 ? -45.221 15.426 -34.936 1.00 27.24 189 LEU A O 1
ATOM 1352 N N . VAL A 1 191 ? -47.011 16.220 -36.093 1.00 31.21 190 VAL A N 1
ATOM 1353 C CA . VAL A 1 191 ? -46.940 15.184 -37.100 1.00 31.95 190 VAL A CA 1
ATOM 1354 C C . VAL A 1 191 ? -45.574 15.175 -37.860 1.00 30.65 190 VAL A C 1
ATOM 1355 O O . VAL A 1 191 ? -45.043 14.131 -38.147 1.00 33.23 190 VAL A O 1
ATOM 1359 N N . GLN A 1 192 ? -45.005 16.361 -38.086 1.00 33.10 191 GLN A N 1
ATOM 1360 C CA . GLN A 1 192 ? -43.744 16.522 -38.818 1.00 35.89 191 GLN A CA 1
ATOM 1361 C C . GLN A 1 192 ? -42.527 16.417 -37.915 1.00 36.39 191 GLN A C 1
ATOM 1362 O O . GLN A 1 192 ? -41.420 16.715 -38.340 1.00 30.35 191 GLN A O 1
ATOM 1368 N N . HIS A 1 193 ? -42.745 15.920 -36.687 1.00 32.62 192 HIS A N 1
ATOM 1369 C CA . HIS A 1 193 ? -41.675 15.656 -35.748 1.00 33.13 192 HIS A CA 1
ATOM 1370 C C . HIS A 1 193 ? -40.914 16.892 -35.302 1.00 30.24 192 HIS A C 1
ATOM 1371 O O . HIS A 1 193 ? -39.795 16.754 -34.847 1.00 27.69 192 HIS A O 1
ATOM 1378 N N . ARG A 1 194 ? -41.560 18.069 -35.303 1.00 28.47 193 ARG A N 1
ATOM 1379 C CA . ARG A 1 194 ? -40.859 19.320 -35.006 1.00 31.60 193 ARG A CA 1
ATOM 1380 C C . ARG A 1 194 ? -40.566 19.534 -33.536 1.00 29.27 193 ARG A C 1
ATOM 1381 O O . ARG A 1 194 ? -39.753 20.377 -33.174 1.00 28.93 193 ARG A O 1
ATOM 1389 N N . VAL A 1 195 ? -41.287 18.798 -32.695 1.00 27.75 194 VAL A N 1
ATOM 1390 C CA . VAL A 1 195 ? -41.084 18.845 -31.248 1.00 27.14 194 VAL A CA 1
ATOM 1391 C C . VAL A 1 195 ? -40.744 17.504 -30.656 1.00 25.40 194 VAL A C 1
ATOM 1392 O O . VAL A 1 195 ? -40.805 17.358 -29.428 1.00 23.94 194 VAL A O 1
ATOM 1396 N N . ALA A 1 196 ? -40.280 16.577 -31.488 1.00 25.13 195 ALA A N 1
ATOM 1397 C CA . ALA A 1 196 ? -40.134 15.198 -31.083 1.00 27.03 195 ALA A CA 1
ATOM 1398 C C . ALA A 1 196 ? -39.267 14.940 -29.845 1.00 28.62 195 ALA A C 1
ATOM 1399 O O . ALA A 1 196 ? -39.614 14.071 -29.032 1.00 26.11 195 ALA A O 1
ATOM 1401 N N . ALA A 1 197 ? -38.165 15.691 -29.678 1.00 26.66 196 ALA A N 1
ATOM 1402 C CA . ALA A 1 197 ? -37.257 15.445 -28.560 1.00 25.92 196 ALA A CA 1
ATOM 1403 C C . ALA A 1 197 ? -37.355 16.429 -27.431 1.00 23.68 196 ALA A C 1
ATOM 1404 O O . ALA A 1 197 ? -36.538 16.412 -26.509 1.00 23.99 196 ALA A O 1
ATOM 1406 N N . LEU A 1 198 ? -38.357 17.292 -27.450 1.00 23.21 197 LEU A N 1
ATOM 1407 C CA . LEU A 1 198 ? -38.502 18.291 -26.388 1.00 22.48 197 LEU A CA 1
ATOM 1408 C C . LEU A 1 198 ? -39.047 17.671 -25.147 1.00 25.93 197 LEU A C 1
ATOM 1409 O O . LEU A 1 198 ? -39.984 16.838 -25.214 1.00 25.71 197 LEU A O 1
ATOM 1414 N N . LYS A 1 199 ? -38.486 18.074 -24.011 1.00 24.50 198 LYS A N 1
ATOM 1415 C CA . LYS A 1 199 ? -38.943 17.602 -22.718 1.00 24.66 198 LYS A CA 1
ATOM 1416 C C . LYS A 1 199 ? -40.023 18.608 -22.243 1.00 23.44 198 LYS A C 1
ATOM 1417 O O . LYS A 1 199 ? -39.709 19.626 -21.609 1.00 28.64 198 LYS A O 1
ATOM 1423 N N . PHE A 1 200 ? -41.280 18.310 -22.536 1.00 23.02 199 PHE A N 1
ATOM 1424 C CA . PHE A 1 200 ? -42.379 19.110 -21.951 1.00 23.41 199 PHE A CA 1
ATOM 1425 C C . PHE A 1 200 ? -42.602 18.835 -20.486 1.00 25.47 199 PHE A C 1
ATOM 1426 O O . PHE A 1 200 ? -42.772 17.684 -20.035 1.00 23.79 199 PHE A O 1
ATOM 1434 N N . ALA A 1 201 ? -42.607 19.888 -19.694 1.00 23.52 200 ALA A N 1
ATOM 1435 C CA . ALA A 1 201 ? -43.008 19.789 -18.276 1.00 23.24 200 ALA A CA 1
ATOM 1436 C C . ALA A 1 201 ? -44.490 19.486 -18.162 1.00 21.73 200 ALA A C 1
ATOM 1437 O O . ALA A 1 201 ? -44.948 18.791 -17.218 1.00 22.12 200 ALA A O 1
ATOM 1439 N N . ALA A 1 202 ? -45.247 20.050 -19.102 1.00 21.85 201 ALA A N 1
ATOM 1440 C CA . ALA A 1 202 ? -46.686 19.835 -19.185 1.00 21.83 201 ALA A CA 1
ATOM 1441 C C . ALA A 1 202 ? -47.155 20.039 -20.599 1.00 22.50 201 ALA A C 1
ATOM 1442 O O . ALA A 1 202 ? -46.528 20.738 -21.396 1.00 22.57 201 ALA A O 1
ATOM 1444 N N . SER A 1 203 ? -48.245 19.348 -20.916 1.00 19.89 202 SER A N 1
ATOM 1445 C CA . SER A 1 203 ? -48.914 19.360 -22.221 1.00 20.37 202 SER A CA 1
ATOM 1446 C C . SER A 1 203 ? -50.387 19.612 -21.976 1.00 22.24 202 SER A C 1
ATOM 1447 O O . SER A 1 203 ? -50.985 18.958 -21.144 1.00 22.19 202 SER A O 1
ATOM 1450 N N . VAL A 1 204 ? -50.934 20.609 -22.689 1.00 21.78 203 VAL A N 1
ATOM 1451 C CA . VAL A 1 204 ? -52.255 21.124 -22.440 1.00 21.11 203 VAL A CA 1
ATOM 1452 C C . VAL A 1 204 ? -53.051 20.891 -23.716 1.00 23.34 203 VAL A C 1
ATOM 1453 O O . VAL A 1 204 ? -52.563 21.157 -24.800 1.00 24.23 203 VAL A O 1
ATOM 1457 N N . PHE A 1 205 ? -54.293 20.435 -23.582 1.00 20.08 204 PHE A N 1
ATOM 1458 C CA . PHE A 1 205 ? -55.242 20.233 -24.694 1.00 23.70 204 PHE A CA 1
ATOM 1459 C C . PHE A 1 205 ? -56.426 21.172 -24.479 1.00 22.37 204 PHE A C 1
ATOM 1460 O O . PHE A 1 205 ? -57.137 21.122 -23.469 1.00 22.34 204 PHE A O 1
ATOM 1468 N N . THR A 1 206 ? -56.618 22.070 -25.449 1.00 21.63 205 THR A N 1
ATOM 1469 C CA . THR A 1 206 ? -57.693 23.043 -25.363 1.00 22.68 205 THR A CA 1
ATOM 1470 C C . THR A 1 206 ? -58.999 22.491 -25.968 1.00 25.67 205 THR A C 1
ATOM 1471 O O . THR A 1 206 ? -60.026 22.498 -25.286 1.00 29.62 205 THR A O 1
ATOM 1475 N N . ASN A 1 207 ? -58.989 22.139 -27.256 1.00 25.84 206 ASN A N 1
ATOM 1476 C CA . ASN A 1 207 ? -60.169 21.667 -27.926 1.00 26.24 206 ASN A CA 1
ATOM 1477 C C . ASN A 1 207 ? -59.806 21.092 -29.267 1.00 26.89 206 ASN A C 1
ATOM 1478 O O . ASN A 1 207 ? -58.670 21.249 -29.750 1.00 25.84 206 ASN A O 1
ATOM 1483 N N . LEU A 1 208 ? -60.795 20.452 -29.919 1.00 28.33 207 LEU A N 1
ATOM 1484 C CA . LEU A 1 208 ? -60.633 20.020 -31.281 1.00 30.00 207 LEU A CA 1
ATOM 1485 C C . LEU A 1 208 ? -61.902 20.486 -32.040 1.00 36.39 207 LEU A C 1
ATOM 1486 O O . LEU A 1 208 ? -62.997 20.154 -31.622 1.00 32.84 207 LEU A O 1
ATOM 1491 N N . SER A 1 209 ? -61.673 21.259 -33.112 1.00 34.96 208 SER A N 1
ATOM 1492 C CA . SER A 1 209 ? -62.609 22.191 -33.772 1.00 46.22 208 SER A CA 1
ATOM 1493 C C . SER A 1 209 ? -64.070 22.048 -33.410 1.00 60.22 208 SER A C 1
ATOM 1494 O O . SER A 1 209 ? -64.733 21.096 -33.837 1.00 81.23 208 SER A O 1
ATOM 1497 N N . GLY A 1 217 ? -64.735 4.886 -38.113 1.00 52.12 216 GLY A N 1
ATOM 1498 C CA . GLY A 1 217 ? -63.768 4.783 -39.197 1.00 53.39 216 GLY A CA 1
ATOM 1499 C C . GLY A 1 217 ? -62.674 5.852 -39.175 1.00 59.61 216 GLY A C 1
ATOM 1500 O O . GLY A 1 217 ? -61.553 5.638 -38.684 1.00 59.76 216 GLY A O 1
ATOM 1501 N N . ASP A 1 218 ? -62.985 7.014 -39.751 1.00 61.78 217 ASP A N 1
ATOM 1502 C CA . ASP A 1 218 ? -62.049 8.119 -39.747 1.00 60.89 217 ASP A CA 1
ATOM 1503 C C . ASP A 1 218 ? -61.610 8.376 -38.313 1.00 63.82 217 ASP A C 1
ATOM 1504 O O . ASP A 1 218 ? -60.414 8.367 -38.042 1.00 57.23 217 ASP A O 1
ATOM 1509 N N . MET A 1 219 ? -62.582 8.547 -37.402 1.00 60.26 218 MET A N 1
ATOM 1510 C CA . MET A 1 219 ? -62.286 8.799 -35.983 1.00 61.33 218 MET A CA 1
ATOM 1511 C C . MET A 1 219 ? -61.302 7.767 -35.367 1.00 54.15 218 MET A C 1
ATOM 1512 O O . MET A 1 219 ? -60.489 8.156 -34.546 1.00 50.79 218 MET A O 1
ATOM 1517 N N . GLU A 1 220 ? -61.352 6.497 -35.808 1.00 52.81 219 GLU A N 1
ATOM 1518 C CA . GLU A 1 220 ? -60.382 5.499 -35.345 1.00 46.25 219 GLU A CA 1
ATOM 1519 C C . GLU A 1 220 ? -58.950 5.726 -35.815 1.00 51.96 219 GLU A C 1
ATOM 1520 O O . GLU A 1 220 ? -58.043 5.557 -35.005 1.00 53.57 219 GLU A O 1
ATOM 1526 N N . HIS A 1 221 ? -58.730 6.107 -37.083 1.00 53.89 220 HIS A N 1
ATOM 1527 C CA . HIS A 1 221 ? -57.341 6.324 -37.562 1.00 51.58 220 HIS A CA 1
ATOM 1528 C C . HIS A 1 221 ? -56.745 7.656 -37.078 1.00 61.17 220 HIS A C 1
ATOM 1529 O O . HIS A 1 221 ? -55.536 7.749 -36.807 1.00 43.14 220 HIS A O 1
ATOM 1536 N N . TYR A 1 222 ? -57.593 8.695 -37.011 1.00 53.98 221 TYR A N 1
ATOM 1537 C CA . TYR A 1 222 ? -57.192 9.963 -36.466 1.00 50.11 221 TYR A CA 1
ATOM 1538 C C . TYR A 1 222 ? -56.695 9.724 -35.065 1.00 42.48 221 TYR A C 1
ATOM 1539 O O . TYR A 1 222 ? -55.559 10.056 -34.775 1.00 50.82 221 TYR A O 1
ATOM 1548 N N . GLU A 1 223 ? -57.564 9.162 -34.208 1.00 41.29 222 GLU A N 1
ATOM 1549 C CA . GLU A 1 223 ? -57.273 8.891 -32.838 1.00 46.49 222 GLU A CA 1
ATOM 1550 C C . GLU A 1 223 ? -55.964 8.077 -32.791 1.00 45.32 222 GLU A C 1
ATOM 1551 O O . GLU A 1 223 ? -55.101 8.413 -32.032 1.00 39.41 222 GLU A O 1
ATOM 1557 N N . ALA A 1 224 ? -55.850 7.024 -33.613 1.00 36.85 223 ALA A N 1
ATOM 1558 C CA . ALA A 1 224 ? -54.707 6.098 -33.529 1.00 36.10 223 ALA A CA 1
ATOM 1559 C C . ALA A 1 224 ? -53.393 6.798 -33.758 1.00 30.86 223 ALA A C 1
ATOM 1560 O O . ALA A 1 224 ? -52.435 6.626 -32.988 1.00 28.87 223 ALA A O 1
ATOM 1562 N N . ALA A 1 225 ? -53.356 7.616 -34.817 1.00 29.83 224 ALA A N 1
ATOM 1563 C CA . ALA A 1 225 ? -52.221 8.419 -35.164 1.00 32.08 224 ALA A CA 1
ATOM 1564 C C . ALA A 1 225 ? -51.808 9.357 -34.023 1.00 27.81 224 ALA A C 1
ATOM 1565 O O . AL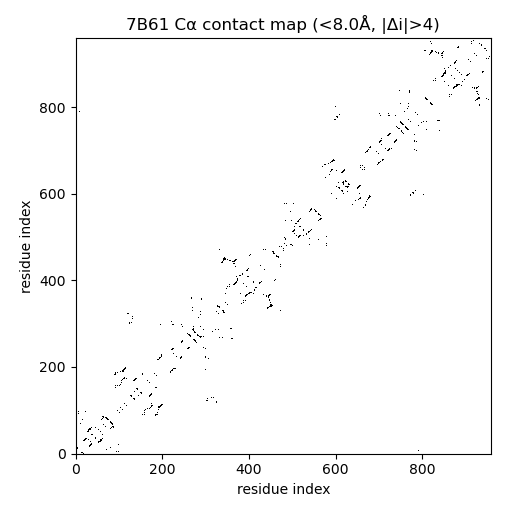A A 1 225 ? -50.631 9.477 -33.712 1.00 29.44 224 ALA A O 1
ATOM 1567 N N . LYS A 1 226 ? -52.804 9.962 -33.372 1.00 29.71 225 LYS A N 1
ATOM 1568 C CA . LYS A 1 226 ? -52.506 10.935 -32.263 1.00 30.27 225 LYS A CA 1
ATOM 1569 C C . LYS A 1 226 ? -52.046 10.205 -31.011 1.00 28.59 225 LYS A C 1
ATOM 1570 O O . LYS A 1 226 ? -51.171 10.673 -30.320 1.00 28.54 225 LYS A O 1
ATOM 1576 N N . TRP A 1 227 ? -52.633 9.042 -30.715 1.00 27.46 226 TRP A N 1
ATOM 1577 C CA . TRP A 1 227 ? -52.175 8.220 -29.581 1.00 26.70 226 TRP A CA 1
ATOM 1578 C C . TRP A 1 227 ? -50.726 7.782 -29.750 1.00 27.79 226 TRP A C 1
ATOM 1579 O O . TRP A 1 227 ? -49.951 7.811 -28.828 1.00 28.24 226 TRP A O 1
ATOM 1590 N N . LEU A 1 228 ? -50.393 7.352 -30.967 1.00 27.13 227 LEU A N 1
ATOM 1591 C CA . LEU A 1 228 ? -49.065 6.935 -31.334 1.00 26.72 227 LEU A CA 1
ATOM 1592 C C . LEU A 1 228 ? -48.074 8.072 -31.075 1.00 30.56 227 LEU A C 1
ATOM 1593 O O . LEU A 1 228 ? -47.109 7.897 -30.385 1.00 26.47 227 LEU A O 1
ATOM 1598 N N . LEU A 1 229 ? -48.385 9.270 -31.592 1.00 31.49 228 LEU A N 1
ATOM 1599 C CA . LEU A 1 229 ? -47.587 10.479 -31.313 1.00 29.99 228 LEU A CA 1
ATOM 1600 C C . LEU A 1 229 ? -47.428 10.768 -29.829 1.00 30.92 228 LEU A C 1
ATOM 1601 O O . LEU A 1 229 ? -46.303 10.967 -29.346 1.00 29.40 228 LEU A O 1
ATOM 1606 N N . TYR A 1 230 ? -48.540 10.754 -29.084 1.00 27.42 229 TYR A N 1
ATOM 1607 C CA . TYR A 1 230 ? -48.496 10.975 -27.660 1.00 29.19 229 TYR A CA 1
ATOM 1608 C C . TYR A 1 230 ? -47.511 10.024 -27.053 1.00 27.17 229 TYR A C 1
ATOM 1609 O O . TYR A 1 230 ? -46.685 10.434 -26.235 1.00 25.46 229 TYR A O 1
ATOM 1618 N N . SER A 1 231 ? -47.593 8.737 -27.427 1.00 26.17 230 SER A N 1
ATOM 1619 C CA . SER A 1 231 ? -46.809 7.724 -26.760 1.00 26.31 230 SER A CA 1
ATOM 1620 C C . SER A 1 231 ? -45.307 7.894 -26.981 1.00 28.11 230 SER A C 1
ATOM 1621 O O . SER A 1 231 ? -44.485 7.383 -26.186 1.00 28.12 230 SER A O 1
ATOM 1624 N N . GLU A 1 232 ? -44.959 8.589 -28.065 1.00 27.01 231 GLU A N 1
ATOM 1625 C CA . GLU A 1 232 ? -43.598 8.809 -28.438 1.00 29.09 231 GLU A CA 1
ATOM 1626 C C . GLU A 1 232 ? -42.972 10.066 -27.812 1.00 28.39 231 GLU A C 1
ATOM 1627 O O . GLU A 1 232 ? -41.759 10.221 -27.838 1.00 28.68 231 GLU A O 1
ATOM 1633 N N . HIS A 1 233 ? -43.795 10.968 -27.277 1.00 26.01 232 HIS A N 1
ATOM 1634 C CA . HIS A 1 233 ? -43.281 12.232 -26.758 1.00 25.83 232 HIS A CA 1
ATOM 1635 C C . HIS A 1 233 ? -43.153 12.234 -25.251 1.00 26.04 232 HIS A C 1
ATOM 1636 O O . HIS A 1 233 ? -43.788 11.458 -24.584 1.00 26.01 232 HIS A O 1
ATOM 1643 N N . HIS A 1 234 ? -42.292 13.113 -24.715 1.00 24.17 233 HIS A N 1
ATOM 1644 C CA . HIS A 1 234 ? -42.154 13.389 -23.297 1.00 25.76 233 HIS A CA 1
ATOM 1645 C C . HIS A 1 234 ? -43.123 14.523 -22.990 1.00 24.89 233 HIS A C 1
ATOM 1646 O O . HIS A 1 234 ? -42.779 15.715 -23.072 1.00 24.30 233 HIS A O 1
ATOM 1653 N N . CYS A 1 235 ? -44.359 14.149 -22.645 1.00 24.66 234 CYS A N 1
ATOM 1654 C CA . CYS A 1 235 ? -45.427 15.167 -22.461 1.00 23.31 234 CYS A CA 1
ATOM 1655 C C . CYS A 1 235 ? -45.502 15.764 -21.101 1.00 23.70 234 CYS A C 1
ATOM 1656 O O . CYS A 1 235 ? -46.177 16.765 -20.911 1.00 26.47 234 CYS A O 1
ATOM 1659 N N . GLY A 1 236 ? -44.874 15.142 -20.109 1.00 21.84 235 GLY A N 1
ATOM 1660 C CA . GLY A 1 236 ? -45.038 15.590 -18.751 1.00 22.76 235 GLY A CA 1
ATOM 1661 C C . GLY A 1 236 ? -46.444 15.504 -18.214 1.00 22.72 235 GLY A C 1
ATOM 1662 O O . GLY A 1 236 ? -47.156 14.550 -18.551 1.00 24.67 235 GLY A O 1
ATOM 1663 N N . GLN A 1 237 ? -46.827 16.492 -17.385 1.00 22.94 236 GLN A N 1
ATOM 1664 C CA . GLN A 1 237 ? -48.180 16.540 -16.845 1.00 24.91 236 GLN A CA 1
ATOM 1665 C C . GLN A 1 237 ? -49.146 16.864 -17.959 1.00 24.66 236 GLN A C 1
ATOM 1666 O O . GLN A 1 237 ? -48.964 17.858 -18.708 1.00 23.96 236 GLN A O 1
ATOM 1672 N N . ALA A 1 238 ? -50.218 16.090 -18.067 1.00 22.69 237 ALA A N 1
ATOM 1673 C CA . ALA A 1 238 ? -51.253 16.291 -19.076 1.00 22.33 237 ALA A CA 1
ATOM 1674 C C . ALA A 1 238 ? -52.415 17.061 -18.432 1.00 22.07 237 ALA A C 1
ATOM 1675 O O . ALA A 1 238 ? -52.942 16.663 -17.386 1.00 23.64 237 ALA A O 1
ATOM 1677 N N . ILE A 1 239 ? -52.860 18.131 -19.112 1.00 22.33 238 ILE A N 1
ATOM 1678 C CA . ILE A 1 239 ? -53.921 18.996 -18.602 1.00 24.65 238 ILE A CA 1
ATOM 1679 C C . ILE A 1 239 ? -54.904 19.112 -19.741 1.00 23.81 238 ILE A C 1
ATOM 1680 O O . ILE A 1 239 ? -54.544 19.568 -20.797 1.00 24.36 238 ILE A O 1
ATOM 1685 N N . ILE A 1 240 ? -56.151 18.657 -19.526 1.00 22.96 239 ILE A N 1
ATOM 1686 C CA . ILE A 1 240 ? -57.070 18.454 -20.594 1.00 23.07 239 ILE A CA 1
ATOM 1687 C C . ILE A 1 240 ? -58.447 19.051 -20.314 1.00 23.34 239 ILE A C 1
ATOM 1688 O O . ILE A 1 240 ? -59.016 18.882 -19.256 1.00 23.14 239 ILE A O 1
ATOM 1693 N N . ASN A 1 241 ? -58.966 19.789 -21.289 1.00 22.42 240 ASN A N 1
ATOM 1694 C CA . ASN A 1 241 ? -60.305 20.346 -21.244 1.00 22.07 240 ASN A CA 1
ATOM 1695 C C . ASN A 1 241 ? -61.356 19.232 -21.389 1.00 23.21 240 ASN A C 1
ATOM 1696 O O . ASN A 1 241 ? -61.518 18.657 -22.434 1.00 23.86 240 ASN A O 1
ATOM 1701 N N . ALA A 1 242 ? -62.013 18.940 -20.265 1.00 24.12 241 ALA A N 1
ATOM 1702 C CA . ALA A 1 242 ? -63.024 17.851 -20.176 1.00 25.58 241 ALA A CA 1
ATOM 1703 C C . ALA A 1 242 ? -64.354 18.298 -20.773 1.00 27.82 241 ALA A C 1
ATOM 1704 O O . ALA A 1 242 ? -65.257 17.488 -20.932 1.00 26.45 241 ALA A O 1
ATOM 1706 N N . ASP A 1 243 ? -64.465 19.577 -21.161 1.00 27.87 242 ASP A N 1
ATOM 1707 C CA . ASP A 1 243 ? -65.650 20.041 -21.853 1.00 27.25 242 ASP A CA 1
ATOM 1708 C C . ASP A 1 243 ? -65.678 19.740 -23.323 1.00 29.55 242 ASP A C 1
ATOM 1709 O O . ASP A 1 243 ? -66.682 19.916 -23.951 1.00 30.99 242 ASP A O 1
ATOM 1714 N N . ASP A 1 244 ? -64.557 19.281 -23.882 1.00 28.69 243 ASP A N 1
ATOM 1715 C CA . ASP A 1 244 ? -64.456 18.882 -25.244 1.00 26.78 243 ASP A CA 1
ATOM 1716 C C . ASP A 1 244 ? -64.561 17.349 -25.350 1.00 26.25 243 ASP A C 1
ATOM 1717 O O . ASP A 1 244 ? -63.944 16.634 -24.557 1.00 25.71 243 ASP A O 1
ATOM 1722 N N . GLU A 1 245 ? -65.351 16.856 -26.322 1.00 31.57 244 GLU A N 1
ATOM 1723 C CA . GLU A 1 245 ? -65.643 15.409 -26.511 1.00 32.32 244 GLU A CA 1
ATOM 1724 C C . GLU A 1 245 ? -64.330 14.624 -26.696 1.00 29.09 244 GLU A C 1
ATOM 1725 O O . GLU A 1 245 ? -64.130 13.524 -26.153 1.00 29.68 244 GLU A O 1
ATOM 1731 N N . VAL A 1 246 ? -63.424 15.212 -27.468 1.00 29.91 245 VAL A N 1
ATOM 1732 C CA . VAL A 1 246 ? -62.111 14.637 -27.715 1.00 30.11 245 VAL A CA 1
ATOM 1733 C C . VAL A 1 246 ? -61.254 14.661 -26.464 1.00 26.08 245 VAL A C 1
ATOM 1734 O O . VAL A 1 246 ? -60.623 13.649 -26.092 1.00 28.43 245 VAL A O 1
ATOM 1738 N N . GLY A 1 247 ? -61.307 15.771 -25.736 1.00 25.72 246 GLY A N 1
ATOM 1739 C CA . GLY A 1 247 ? -60.669 15.847 -24.443 1.00 24.75 246 GLY A CA 1
ATOM 1740 C C . GLY A 1 247 ? -61.087 14.695 -23.521 1.00 24.25 246 GLY A C 1
ATOM 1741 O O . GLY A 1 247 ? -60.289 14.136 -22.844 1.00 23.37 246 GLY A O 1
ATOM 1742 N N A ARG A 1 248 ? -62.400 14.412 -23.472 0.70 26.99 247 ARG A N 1
ATOM 1743 N N B ARG A 1 248 ? -62.394 14.405 -23.475 0.30 22.71 247 ARG A N 1
ATOM 1744 C CA A ARG A 1 248 ? -62.861 13.325 -22.619 0.70 28.97 247 ARG A CA 1
ATOM 1745 C CA B ARG A 1 248 ? -62.865 13.324 -22.621 0.30 21.79 247 ARG A CA 1
ATOM 1746 C C A ARG A 1 248 ? -62.309 11.935 -23.061 0.70 27.55 247 ARG A C 1
ATOM 1747 C C B ARG A 1 248 ? -62.314 11.940 -23.058 0.30 23.81 247 ARG A C 1
ATOM 1748 O O A ARG A 1 248 ? -62.049 11.094 -22.215 0.70 24.88 247 ARG A O 1
ATOM 1749 O O B ARG A 1 248 ? -62.050 11.095 -22.210 0.30 23.09 247 ARG A O 1
ATOM 1764 N N . ARG A 1 249 ? -62.142 11.744 -24.365 1.00 27.13 248 ARG A N 1
ATOM 1765 C CA . ARG A 1 249 ? -61.463 10.552 -24.872 1.00 29.45 248 ARG A CA 1
ATOM 1766 C C . ARG A 1 249 ? -60.031 10.431 -24.379 1.00 28.20 248 ARG A C 1
ATOM 1767 O O . ARG A 1 249 ? -59.622 9.348 -23.962 1.00 30.71 248 ARG A O 1
ATOM 1775 N N . TRP A 1 250 ? -59.263 11.534 -24.424 1.00 29.03 249 TRP A N 1
ATOM 1776 C CA . TRP A 1 250 ? -57.896 11.574 -23.857 1.00 28.80 249 TRP A CA 1
ATOM 1777 C C . TRP A 1 250 ? -57.932 11.203 -22.421 1.00 27.56 249 TRP A C 1
ATOM 1778 O O . TRP A 1 250 ? -57.196 10.324 -21.954 1.00 28.84 249 TRP A O 1
ATOM 1789 N N . LEU A 1 251 ? -58.812 11.872 -21.660 1.00 25.37 250 LEU A N 1
ATOM 1790 C CA . LEU A 1 251 ? -58.876 11.671 -20.223 1.00 25.22 250 LEU A CA 1
ATOM 1791 C C . LEU A 1 251 ? -59.207 10.217 -19.817 1.00 26.43 250 LEU A C 1
ATOM 1792 O O . LEU A 1 251 ? -58.715 9.726 -18.788 1.00 26.15 250 LEU A O 1
ATOM 1797 N N . ALA A 1 252 ? -60.009 9.561 -20.646 1.00 30.35 251 ALA A N 1
ATOM 1798 C CA . ALA A 1 252 ? -60.462 8.196 -20.392 1.00 33.52 251 ALA A CA 1
ATOM 1799 C C . ALA A 1 252 ? -59.271 7.254 -20.327 1.00 31.89 251 ALA A C 1
ATOM 1800 O O . ALA A 1 252 ? -59.322 6.248 -19.599 1.00 33.64 251 ALA A O 1
ATOM 1802 N N . LYS A 1 253 ? -58.190 7.577 -21.052 1.00 32.55 252 LYS A N 1
ATOM 1803 C CA . LYS A 1 253 ? -57.029 6.705 -21.120 1.00 32.14 252 LYS A CA 1
ATOM 1804 C C . LYS A 1 253 ? -55.784 7.220 -20.360 1.00 32.19 252 LYS A C 1
ATOM 1805 O O . LYS A 1 253 ? -54.777 6.542 -20.346 1.00 30.06 252 LYS A O 1
ATOM 1811 N N . LEU A 1 254 ? -55.904 8.364 -19.676 1.00 28.01 253 LEU A N 1
ATOM 1812 C CA . LEU A 1 254 ? -54.854 9.000 -18.943 1.00 27.90 253 LEU A CA 1
ATOM 1813 C C . LEU A 1 254 ? -55.222 9.267 -17.491 1.00 29.87 253 LEU A C 1
ATOM 1814 O O . LEU A 1 254 ? -55.599 10.381 -17.120 1.00 27.16 253 LEU A O 1
ATOM 1819 N N . PRO A 1 255 ? -55.132 8.263 -16.601 1.00 32.82 254 PRO A N 1
ATOM 1820 C CA . PRO A 1 255 ? -55.661 8.436 -15.246 1.00 35.28 254 PRO A CA 1
ATOM 1821 C C . PRO A 1 255 ? -54.923 9.502 -14.411 1.00 28.44 254 PRO A C 1
ATOM 1822 O O . PRO A 1 255 ? -55.549 10.014 -13.458 1.00 33.37 254 PRO A O 1
ATOM 1826 N N . ASP A 1 256 ? -53.682 9.845 -14.777 1.00 27.86 255 ASP A N 1
ATOM 1827 C CA . ASP A 1 256 ? -52.911 10.862 -14.056 1.00 29.81 255 ASP A CA 1
ATOM 1828 C C . ASP A 1 256 ? -53.023 12.287 -14.656 1.00 26.44 255 ASP A C 1
ATOM 1829 O O . ASP A 1 256 ? -52.403 13.220 -14.122 1.00 29.95 255 ASP A O 1
ATOM 1834 N N . ALA A 1 257 ? -53.844 12.442 -15.690 1.00 26.53 256 ALA A N 1
ATOM 1835 C CA . ALA A 1 257 ? -54.075 13.753 -16.353 1.00 22.48 256 ALA A CA 1
ATOM 1836 C C . ALA A 1 257 ? -54.960 14.561 -15.427 1.00 26.94 256 ALA A C 1
ATOM 1837 O O . ALA A 1 257 ? -55.675 14.027 -14.584 1.00 26.76 256 ALA A O 1
ATOM 1839 N N . VAL A 1 258 ? -54.937 15.885 -15.593 1.00 22.92 257 VAL A N 1
ATOM 1840 C CA . VAL A 1 258 ? -55.772 16.785 -14.838 1.00 24.51 257 VAL A CA 1
ATOM 1841 C C . VAL A 1 258 ? -56.979 17.162 -15.708 1.00 23.87 257 VAL A C 1
ATOM 1842 O O . VAL A 1 258 ? -56.785 17.631 -16.841 1.00 23.09 257 VAL A O 1
ATOM 1846 N N . ALA A 1 259 ? -58.221 16.892 -15.228 1.00 23.01 258 ALA A N 1
ATOM 1847 C CA . ALA A 1 259 ? -59.416 17.247 -15.960 1.00 23.65 258 ALA A CA 1
ATOM 1848 C C . ALA A 1 259 ? -59.902 18.652 -15.540 1.00 21.07 258 ALA A C 1
ATOM 1849 O O . ALA A 1 259 ? -59.934 18.965 -14.373 1.00 24.30 258 ALA A O 1
ATOM 1851 N N . VAL A 1 260 ? -60.216 19.483 -16.528 1.00 23.01 259 VAL A N 1
ATOM 1852 C CA . VAL A 1 260 ? -60.642 20.883 -16.314 1.00 21.38 259 VAL A CA 1
ATOM 1853 C C . VAL A 1 260 ? -62.015 21.069 -16.972 1.00 22.96 259 VAL A C 1
ATOM 1854 O O . VAL A 1 260 ? -62.241 20.666 -18.115 1.00 23.72 259 VAL A O 1
ATOM 1858 N N . SER A 1 261 ? -62.961 21.672 -16.213 1.00 24.48 260 SER A N 1
ATOM 1859 C CA . SER A 1 261 ? -64.310 21.879 -16.691 1.00 26.18 260 SER A CA 1
ATOM 1860 C C . SER A 1 261 ? -64.891 23.150 -16.191 1.00 23.51 260 SER A C 1
ATOM 1861 O O . SER A 1 261 ? -64.591 23.610 -15.113 1.00 27.15 260 SER A O 1
ATOM 1864 N N . MET A 1 262 ? -65.737 23.745 -17.031 1.00 25.26 261 MET A N 1
ATOM 1865 C CA . MET A 1 262 ? -66.555 24.878 -16.555 1.00 24.58 261 MET A CA 1
ATOM 1866 C C . MET A 1 262 ? -68.025 24.508 -16.754 1.00 29.17 261 MET A C 1
ATOM 1867 O O . MET A 1 262 ? -68.916 25.372 -16.705 1.00 29.80 261 MET A O 1
ATOM 1872 N N . GLU A 1 263 ? -68.259 23.209 -16.962 1.00 31.50 262 GLU A N 1
ATOM 1873 C CA . GLU A 1 263 ? -69.602 22.634 -16.979 1.00 34.72 262 GLU A CA 1
ATOM 1874 C C . GLU A 1 263 ? -69.637 21.481 -15.971 1.00 33.49 262 GLU A C 1
ATOM 1875 O O . GLU A 1 263 ? -69.141 21.608 -14.838 1.00 36.64 262 GLU A O 1
ATOM 1881 N N . ASP A 1 264 ? -70.260 20.368 -16.347 1.00 35.10 263 ASP A N 1
ATOM 1882 C CA . ASP A 1 264 ? -70.402 19.263 -15.436 1.00 37.66 263 ASP A CA 1
ATOM 1883 C C . ASP A 1 264 ? -69.729 18.031 -15.944 1.00 37.59 263 ASP A C 1
ATOM 1884 O O . ASP A 1 264 ? -70.236 16.921 -15.736 1.00 32.67 263 ASP A O 1
ATOM 1889 N N . HIS A 1 265 ? -68.537 18.193 -16.557 1.00 31.00 264 HIS A N 1
ATOM 1890 C CA . HIS A 1 265 ? -67.880 17.054 -17.153 1.00 29.91 264 HIS A CA 1
ATOM 1891 C C . HIS A 1 265 ? -66.813 16.335 -16.291 1.00 27.97 264 HIS A C 1
ATOM 1892 O O . HIS A 1 265 ? -66.380 15.278 -16.697 1.00 33.34 264 HIS A O 1
ATOM 1899 N N . ILE A 1 266 ? -66.449 16.896 -15.135 1.00 26.48 265 ILE A N 1
ATOM 1900 C CA . ILE A 1 266 ? -65.585 16.235 -14.169 1.00 28.77 265 ILE A CA 1
ATOM 1901 C C . ILE A 1 266 ? -66.371 15.042 -13.592 1.00 31.57 265 ILE A C 1
ATOM 1902 O O . ILE A 1 266 ? -67.450 15.227 -13.043 1.00 34.50 265 ILE A O 1
ATOM 1907 N N . ASN A 1 267 ? -65.822 13.838 -13.749 1.00 30.57 266 ASN A N 1
ATOM 1908 C CA . ASN A 1 267 ? -66.375 12.629 -13.120 1.00 32.00 266 ASN A CA 1
ATOM 1909 C C . ASN A 1 267 ? -65.676 12.409 -11.774 1.00 30.28 266 ASN A C 1
ATOM 1910 O O . ASN A 1 267 ? -64.506 11.996 -11.675 1.00 32.32 266 ASN A O 1
ATOM 1915 N N . PRO A 1 268 ? -66.355 12.709 -10.650 1.00 36.27 267 PRO A N 1
ATOM 1916 C CA . PRO A 1 268 ? -65.683 12.655 -9.344 1.00 35.06 267 PRO A CA 1
ATOM 1917 C C . PRO A 1 268 ? -65.314 11.202 -8.891 1.00 35.81 267 PRO A C 1
ATOM 1918 O O . PRO A 1 268 ? -64.399 11.013 -8.081 1.00 34.06 267 PRO A O 1
ATOM 1922 N N . ASN A 1 269 ? -65.951 10.199 -9.514 1.00 29.34 268 ASN A N 1
ATOM 1923 C CA . ASN A 1 269 ? -65.605 8.794 -9.250 1.00 31.50 268 ASN A CA 1
ATOM 1924 C C . ASN A 1 269 ? -64.148 8.413 -9.556 1.00 37.20 268 ASN A C 1
ATOM 1925 O O . ASN A 1 269 ? -63.610 7.485 -8.927 1.00 39.34 268 ASN A O 1
ATOM 1930 N N A CYS A 1 270 ? -63.494 9.128 -10.487 0.80 39.40 269 CYS A N 1
ATOM 1931 N N B CYS A 1 270 ? -63.507 9.139 -10.484 0.20 31.11 269 CYS A N 1
ATOM 1932 C CA A CYS A 1 270 ? -62.163 8.664 -10.887 0.80 43.60 269 CYS A CA 1
ATOM 1933 C CA B CYS A 1 270 ? -62.144 8.829 -10.931 0.20 28.54 269 CYS A CA 1
ATOM 1934 C C A CYS A 1 270 ? -61.032 8.985 -9.835 0.80 38.48 269 CYS A C 1
ATOM 1935 C C B CYS A 1 270 ? -61.040 9.008 -9.847 0.20 29.99 269 CYS A C 1
ATOM 1936 O O A CYS A 1 270 ? -59.965 8.408 -9.886 0.80 36.58 269 CYS A O 1
ATOM 1937 O O B CYS A 1 270 ? -59.975 8.408 -9.916 0.20 29.76 269 CYS A O 1
ATOM 1942 N N . HIS A 1 271 ? -61.328 9.833 -8.837 1.00 31.69 270 HIS A N 1
ATOM 1943 C CA . HIS A 1 271 ? -60.371 10.272 -7.821 1.00 32.15 270 HIS A CA 1
ATOM 1944 C C . HIS A 1 271 ? -59.072 10.756 -8.448 1.00 35.85 270 HIS A C 1
ATOM 1945 O O . HIS A 1 271 ? -58.007 10.497 -7.925 1.00 37.35 270 HIS A O 1
ATOM 1952 N N . GLY A 1 272 ? -59.174 11.424 -9.601 1.00 32.52 271 GLY A N 1
ATOM 1953 C CA . GLY A 1 272 ? -58.008 11.993 -10.209 1.00 29.86 271 GLY A CA 1
ATOM 1954 C C . GLY A 1 272 ? -57.985 13.471 -9.822 1.00 27.72 271 GLY A C 1
ATOM 1955 O O . GLY A 1 272 ? -58.761 13.971 -8.997 1.00 30.08 271 GLY A O 1
ATOM 1956 N N . ARG A 1 273 ? -57.045 14.166 -10.421 1.00 27.42 272 ARG A N 1
ATOM 1957 C CA . ARG A 1 273 ? -56.878 15.590 -10.258 1.00 26.39 272 ARG A CA 1
ATOM 1958 C C . ARG A 1 273 ? -57.830 16.318 -11.188 1.00 23.91 272 ARG A C 1
ATOM 1959 O O . ARG A 1 273 ? -58.008 15.926 -12.317 1.00 24.90 272 ARG A O 1
ATOM 1967 N N . TRP A 1 274 ? -58.375 17.431 -10.688 1.00 26.25 273 TRP A N 1
ATOM 1968 C CA . TRP A 1 274 ? -59.414 18.155 -11.418 1.00 27.51 273 TRP A CA 1
ATOM 1969 C C . TRP A 1 274 ? -59.485 19.595 -10.980 1.00 25.68 273 TRP A C 1
ATOM 1970 O O . TRP A 1 274 ? -59.043 19.973 -9.866 1.00 26.35 273 TRP A O 1
ATOM 1981 N N . LEU A 1 275 ? -60.063 20.425 -11.868 1.00 24.84 274 LEU A N 1
ATOM 1982 C CA . LEU A 1 275 ? -60.374 21.816 -11.543 1.00 25.86 274 LEU A CA 1
ATOM 1983 C C . LEU A 1 275 ? -61.687 22.109 -12.281 1.00 25.61 274 LEU A C 1
ATOM 1984 O O . LEU A 1 275 ? -61.818 21.843 -13.488 1.00 24.90 274 LEU A O 1
ATOM 1989 N N . LYS A 1 276 ? -62.664 22.641 -11.546 1.00 25.35 275 LYS A N 1
ATOM 1990 C CA . LYS A 1 276 ? -63.906 23.018 -12.159 1.00 28.34 275 LYS A CA 1
ATOM 1991 C C . LYS A 1 276 ? -64.420 24.373 -11.722 1.00 27.64 275 LYS A C 1
ATOM 1992 O O . LYS A 1 276 ? -64.388 24.741 -10.535 1.00 28.27 275 LYS A O 1
ATOM 1998 N N . ALA A 1 277 ? -64.907 25.139 -12.702 1.00 27.19 276 ALA A N 1
ATOM 1999 C CA . ALA A 1 277 ? -65.553 26.399 -12.376 1.00 28.68 276 ALA A CA 1
ATOM 2000 C C . ALA A 1 277 ? -66.963 26.017 -11.921 1.00 30.35 276 ALA A C 1
ATOM 2001 O O . ALA A 1 277 ? -67.680 25.406 -12.674 1.00 34.71 276 ALA A O 1
ATOM 2003 N N . THR A 1 278 ? -67.338 26.439 -10.702 1.00 30.27 277 THR A N 1
ATOM 2004 C CA . THR A 1 278 ? -68.644 26.133 -10.150 1.00 33.36 277 THR A CA 1
ATOM 2005 C C . THR A 1 278 ? -69.624 27.261 -10.408 1.00 37.36 277 THR A C 1
ATOM 2006 O O . THR A 1 278 ? -70.820 27.042 -10.522 1.00 35.67 277 THR A O 1
ATOM 2010 N N . GLU A 1 279 ? -69.117 28.485 -10.532 1.00 34.42 278 GLU A N 1
ATOM 2011 C CA . GLU A 1 279 ? -69.989 29.610 -10.857 1.00 32.58 278 GLU A CA 1
ATOM 2012 C C . GLU A 1 279 ? -69.160 30.617 -11.643 1.00 29.59 278 GLU A C 1
ATOM 2013 O O . GLU A 1 279 ? -67.989 30.880 -11.306 1.00 30.83 278 GLU A O 1
ATOM 2019 N N . VAL A 1 280 ? -69.741 31.146 -12.718 1.00 29.65 279 VAL A N 1
ATOM 2020 C CA . VAL A 1 280 ? -69.094 32.218 -13.450 1.00 30.12 279 VAL A CA 1
ATOM 2021 C C . VAL A 1 280 ? -70.091 33.331 -13.613 1.00 31.29 279 VAL A C 1
ATOM 2022 O O . VAL A 1 280 ? -71.178 33.097 -14.130 1.00 32.04 279 VAL A O 1
ATOM 2026 N N . ASN A 1 281 ? -69.714 34.519 -13.157 1.00 29.02 280 ASN A N 1
ATOM 2027 C CA . ASN A 1 281 ? -70.485 35.737 -13.438 1.00 32.65 280 ASN A CA 1
ATOM 2028 C C . ASN A 1 281 ? -69.748 36.604 -14.496 1.00 30.86 280 ASN A C 1
ATOM 2029 O O . ASN A 1 281 ? -68.659 37.123 -14.208 1.00 30.85 280 ASN A O 1
ATOM 2034 N N . TYR A 1 282 ? -70.339 36.756 -15.688 1.00 28.45 281 TYR A N 1
ATOM 2035 C CA . TYR A 1 282 ? -69.763 37.542 -16.760 1.00 27.03 281 TYR A CA 1
ATOM 2036 C C . TYR A 1 282 ? -70.275 38.979 -16.545 1.00 29.75 281 TYR A C 1
ATOM 2037 O O . TYR A 1 282 ? -71.467 39.214 -16.615 1.00 35.41 281 TYR A O 1
ATOM 2046 N N . HIS A 1 283 ? -69.368 39.896 -16.269 1.00 28.89 282 HIS A N 1
ATOM 2047 C CA . HIS A 1 283 ? -69.798 41.256 -15.923 1.00 32.46 282 HIS A CA 1
ATOM 2048 C C . HIS A 1 283 ? -69.199 42.230 -16.868 1.00 31.07 282 HIS A C 1
ATOM 2049 O O . HIS A 1 283 ? -68.524 41.868 -17.838 1.00 31.57 282 HIS A O 1
ATOM 2056 N N . ASP A 1 284 ? -69.348 43.530 -16.567 1.00 34.84 283 ASP A N 1
ATOM 2057 C CA . ASP A 1 284 ? -68.975 44.504 -17.562 1.00 32.94 283 ASP A CA 1
ATOM 2058 C C . ASP A 1 284 ? -67.492 44.700 -17.749 1.00 32.90 283 ASP A C 1
ATOM 2059 O O . ASP A 1 284 ? -67.117 45.388 -18.679 1.00 39.01 283 ASP A O 1
ATOM 2064 N N . SER A 1 285 ? -66.641 44.118 -16.896 1.00 31.94 284 SER A N 1
ATOM 2065 C CA . SER A 1 285 ? -65.201 44.269 -17.001 1.00 31.26 284 SER A CA 1
ATOM 2066 C C . SER A 1 285 ? -64.436 42.952 -17.022 1.00 27.50 284 SER A C 1
ATOM 2067 O O . SER A 1 285 ? -63.201 42.919 -16.973 1.00 31.31 284 SER A O 1
ATOM 2070 N N . GLY A 1 286 ? -65.179 41.861 -17.165 1.00 27.39 285 GLY A N 1
ATOM 2071 C CA . GLY A 1 286 ? -64.548 40.554 -17.098 1.00 25.74 285 GLY A CA 1
ATOM 2072 C C . GLY A 1 286 ? -65.462 39.545 -16.544 1.00 24.49 285 GLY A C 1
ATOM 2073 O O . GLY A 1 286 ? -66.672 39.588 -16.724 1.00 25.93 285 GLY A O 1
ATOM 2074 N N . ALA A 1 287 ? -64.860 38.544 -15.898 1.00 26.88 286 ALA A N 1
ATOM 2075 C CA . ALA A 1 287 ? -65.607 37.445 -15.318 1.00 25.65 286 ALA A CA 1
ATOM 2076 C C . ALA A 1 287 ? -65.053 37.159 -13.904 1.00 26.44 286 ALA A C 1
ATOM 2077 O O . ALA A 1 287 ? -63.848 37.071 -13.708 1.00 26.86 286 ALA A O 1
ATOM 2079 N N . THR A 1 288 ? -65.970 36.999 -12.971 1.00 25.79 287 THR A N 1
ATOM 2080 C CA . THR A 1 288 ? -65.735 36.436 -11.670 1.00 27.42 287 THR A CA 1
ATOM 2081 C C . THR A 1 288 ? -65.971 34.914 -11.736 1.00 24.63 287 THR A C 1
ATOM 2082 O O . THR A 1 288 ? -67.091 34.443 -12.062 1.00 26.39 287 THR A O 1
ATOM 2086 N N . ILE A 1 289 ? -64.890 34.164 -11.465 1.00 27.77 288 ILE A N 1
ATOM 2087 C CA . ILE A 1 289 ? -64.841 32.727 -11.659 1.00 25.73 288 ILE A CA 1
ATOM 2088 C C . ILE A 1 289 ? -64.602 32.098 -10.276 1.00 30.64 288 ILE A C 1
ATOM 2089 O O . ILE A 1 289 ? -63.540 32.305 -9.671 1.00 29.33 288 ILE A O 1
ATOM 2094 N N . ARG A 1 290 ? -65.625 31.388 -9.798 1.00 28.24 289 ARG A N 1
ATOM 2095 C CA . ARG A 1 290 ? -65.545 30.583 -8.592 1.00 30.65 289 ARG A CA 1
ATOM 2096 C C . ARG A 1 290 ? -65.257 29.173 -9.022 1.00 26.72 289 ARG A C 1
ATOM 2097 O O . ARG A 1 290 ? -65.924 28.650 -9.903 1.00 32.24 289 ARG A O 1
ATOM 2105 N N . PHE A 1 291 ? -64.289 28.558 -8.346 1.00 28.97 290 PHE A N 1
ATOM 2106 C CA . PHE A 1 291 ? -63.826 27.232 -8.693 1.00 27.91 290 PHE A CA 1
ATOM 2107 C C . PHE A 1 291 ? -63.490 26.380 -7.477 1.00 27.81 290 PHE A C 1
ATOM 2108 O O . PHE A 1 291 ? -63.173 26.882 -6.432 1.00 28.43 290 PHE A O 1
ATOM 2116 N N A SER A 1 292 ? -63.543 25.064 -7.693 0.70 29.24 291 SER A N 1
ATOM 2117 N N B SER A 1 292 ? -63.545 25.063 -7.691 0.30 27.81 291 SER A N 1
ATOM 2118 C CA A SER A 1 292 ? -63.028 24.054 -6.781 0.70 29.20 291 SER A CA 1
ATOM 2119 C CA B SER A 1 292 ? -63.018 24.061 -6.782 0.30 27.43 291 SER A CA 1
ATOM 2120 C C A SER A 1 292 ? -62.015 23.207 -7.545 0.70 30.66 291 SER A C 1
ATOM 2121 C C B SER A 1 292 ? -62.020 23.207 -7.542 0.30 28.45 291 SER A C 1
ATOM 2122 O O A SER A 1 292 ? -62.070 23.083 -8.767 0.70 27.13 291 SER A O 1
ATOM 2123 O O B SER A 1 292 ? -62.081 23.087 -8.765 0.30 27.14 291 SER A O 1
ATOM 2128 N N . SER A 1 293 ? -61.137 22.559 -6.786 1.00 27.73 292 SER A N 1
ATOM 2129 C CA . SER A 1 293 ? -60.092 21.765 -7.363 1.00 26.23 292 SER A CA 1
ATOM 2130 C C . SER A 1 293 ? -59.553 20.842 -6.332 1.00 27.34 292 SER A C 1
ATOM 2131 O O . SER A 1 293 ? -59.721 21.053 -5.154 1.00 29.86 292 SER A O 1
ATOM 2134 N N . SER A 1 294 ? -58.783 19.881 -6.804 1.00 26.93 293 SER A N 1
ATOM 2135 C CA . SER A 1 294 ? -58.096 19.002 -5.882 1.00 26.62 293 SER A CA 1
ATOM 2136 C C . SER A 1 294 ? -56.975 19.683 -5.139 1.00 30.68 293 SER A C 1
ATOM 2137 O O . SER A 1 294 ? -56.442 19.127 -4.220 1.00 31.64 293 SER A O 1
ATOM 2140 N N . TRP A 1 295 ? -56.669 20.949 -5.469 1.00 27.23 294 TRP A N 1
ATOM 2141 C CA . TRP A 1 295 ? -55.691 21.745 -4.773 1.00 28.89 294 TRP A CA 1
ATOM 2142 C C . TRP A 1 295 ? -56.299 22.729 -3.773 1.00 27.47 294 TRP A C 1
ATOM 2143 O O . TRP A 1 295 ? -55.576 23.434 -3.072 1.00 32.42 294 TRP A O 1
ATOM 2154 N N . GLY A 1 296 ? -57.619 22.807 -3.754 1.00 29.37 295 GLY A N 1
ATOM 2155 C CA . GLY A 1 296 ? -58.340 23.823 -3.006 1.00 33.23 295 GLY A CA 1
ATOM 2156 C C . GLY A 1 296 ? -59.205 24.700 -3.906 1.00 34.97 295 GLY A C 1
ATOM 2157 O O . GLY A 1 296 ? -59.190 24.561 -5.132 1.00 30.37 295 GLY A O 1
ATOM 2158 N N . ASP A 1 297 ? -60.016 25.543 -3.276 1.00 34.65 296 ASP A N 1
ATOM 2159 C CA . ASP A 1 297 ? -61.009 26.350 -3.943 1.00 33.13 296 ASP A CA 1
ATOM 2160 C C . ASP A 1 297 ? -60.647 27.818 -3.946 1.00 33.90 296 ASP A C 1
ATOM 2161 O O . ASP A 1 297 ? -59.707 28.257 -3.299 1.00 34.70 296 ASP A O 1
ATOM 2166 N N . GLY A 1 298 ? -61.375 28.610 -4.728 1.00 32.80 297 GLY A N 1
ATOM 2167 C CA . GLY A 1 298 ? -61.002 29.990 -4.799 1.00 32.95 297 GLY A CA 1
ATOM 2168 C C . GLY A 1 298 ? -61.890 30.742 -5.713 1.00 28.89 297 GLY A C 1
ATOM 2169 O O . GLY A 1 298 ? -62.844 30.203 -6.247 1.00 31.33 297 GLY A O 1
ATOM 2170 N N . GLU A 1 299 ? -61.571 32.028 -5.846 1.00 30.13 298 GLU A N 1
ATOM 2171 C CA . GLU A 1 299 ? -62.312 32.911 -6.687 1.00 33.96 298 GLU A CA 1
ATOM 2172 C C . GLU A 1 299 ? -61.294 33.785 -7.355 1.00 34.47 298 GLU A C 1
ATOM 2173 O O . GLU A 1 299 ? -60.409 34.333 -6.670 1.00 36.17 298 GLU A O 1
ATOM 2179 N N . ILE A 1 300 ? -61.432 33.948 -8.685 1.00 32.47 299 ILE A N 1
ATOM 2180 C CA . ILE A 1 300 ? -60.559 34.745 -9.501 1.00 32.43 299 ILE A CA 1
ATOM 2181 C C . ILE A 1 300 ? -61.384 35.808 -10.220 1.00 30.65 299 ILE A C 1
ATOM 2182 O O . ILE A 1 300 ? -62.467 35.509 -10.740 1.00 28.04 299 ILE A O 1
ATOM 2187 N N . GLU A 1 301 ? -60.833 37.024 -10.274 1.00 30.52 300 GLU A N 1
ATOM 2188 C CA . GLU A 1 301 ? -61.341 38.091 -11.155 1.00 32.46 300 GLU A CA 1
ATOM 2189 C C . GLU A 1 301 ? -60.530 38.128 -12.384 1.00 31.81 300 GLU A C 1
ATOM 2190 O O . GLU A 1 301 ? -59.421 38.611 -12.381 1.00 36.37 300 GLU A O 1
ATOM 2196 N N . SER A 1 302 ? -61.084 37.608 -13.470 1.00 28.67 301 SER A N 1
ATOM 2197 C CA . SER A 1 302 ? -60.431 37.666 -14.763 1.00 26.72 301 SER A CA 1
ATOM 2198 C C . SER A 1 302 ? -60.869 38.944 -15.474 1.00 26.14 301 SER A C 1
ATOM 2199 O O . SER A 1 302 ? -62.037 39.318 -15.423 1.00 26.99 301 SER A O 1
ATOM 2202 N N . HIS A 1 303 ? -59.931 39.513 -16.212 1.00 24.87 302 HIS A N 1
ATOM 2203 C CA . HIS A 1 303 ? -60.175 40.696 -17.037 1.00 27.13 302 HIS A CA 1
ATOM 2204 C C . HIS A 1 303 ? -60.290 40.326 -18.483 1.00 28.60 302 HIS A C 1
ATOM 2205 O O . HIS A 1 303 ? -60.180 41.176 -19.359 1.00 27.54 302 HIS A O 1
ATOM 2212 N N . LEU A 1 304 ? -60.479 39.019 -18.754 1.00 25.80 303 LEU A N 1
ATOM 2213 C CA . LEU A 1 304 ? -60.687 38.528 -20.110 1.00 23.52 303 LEU A CA 1
ATOM 2214 C C . LEU A 1 304 ? -62.191 38.319 -20.288 1.00 20.81 303 LEU A C 1
ATOM 2215 O O . LEU A 1 304 ? -62.956 38.112 -19.342 1.00 22.77 303 LEU A O 1
ATOM 2220 N N . MET A 1 305 ? -62.609 38.285 -21.550 1.00 23.37 304 MET A N 1
ATOM 2221 C CA . MET A 1 305 ? -63.992 38.227 -21.935 1.00 22.55 304 MET A CA 1
ATOM 2222 C C . MET A 1 305 ? -64.382 36.925 -22.620 1.00 21.27 304 MET A C 1
ATOM 2223 O O . MET A 1 305 ? -63.597 36.405 -23.410 1.00 22.64 304 MET A O 1
ATOM 2228 N N . GLY A 1 306 ? -65.595 36.427 -22.281 1.00 22.36 305 GLY A N 1
ATOM 2229 C CA . GLY A 1 306 ? -66.239 35.318 -22.950 1.00 21.50 305 GLY A CA 1
ATOM 2230 C C . GLY A 1 306 ? -65.934 33.986 -22.247 1.00 22.77 305 GLY A C 1
ATOM 2231 O O . GLY A 1 306 ? -65.008 33.865 -21.403 1.00 22.22 305 GLY A O 1
ATOM 2232 N N . ALA A 1 307 ? -66.694 32.963 -22.615 1.00 22.74 306 ALA A N 1
ATOM 2233 C CA . ALA A 1 307 ? -66.569 31.652 -21.961 1.00 22.36 306 ALA A CA 1
ATOM 2234 C C . ALA A 1 307 ? -65.311 30.925 -22.337 1.00 23.90 306 ALA A C 1
ATOM 2235 O O . ALA A 1 307 ? -64.720 30.224 -21.492 1.00 24.12 306 ALA A O 1
ATOM 2237 N N . PHE A 1 308 ? -64.908 31.037 -23.609 1.00 25.07 307 PHE A N 1
ATOM 2238 C CA . PHE A 1 308 ? -63.739 30.295 -24.082 1.00 25.78 307 PHE A CA 1
ATOM 2239 C C . PHE A 1 308 ? -62.500 30.796 -23.304 1.00 24.48 307 PHE A C 1
ATOM 2240 O O . PHE A 1 308 ? -61.612 30.023 -22.937 1.00 22.71 307 PHE A O 1
ATOM 2248 N N . ASN A 1 309 ? -62.460 32.102 -23.000 1.00 22.20 308 ASN A N 1
ATOM 2249 C CA . ASN A 1 309 ? -61.372 32.633 -22.153 1.00 21.64 308 ASN A CA 1
ATOM 2250 C C . ASN A 1 309 ? -61.394 32.225 -20.707 1.00 20.39 308 ASN A C 1
ATOM 2251 O O . ASN A 1 309 ? -60.335 32.194 -20.065 1.00 21.73 308 ASN A O 1
ATOM 2256 N N . VAL A 1 310 ? -62.581 31.888 -20.176 1.00 23.37 309 VAL A N 1
ATOM 2257 C CA . VAL A 1 310 ? -62.654 31.272 -18.852 1.00 22.18 309 VAL A CA 1
ATOM 2258 C C . VAL A 1 310 ? -61.976 29.885 -18.948 1.00 21.51 309 VAL A C 1
ATOM 2259 O O . VAL A 1 310 ? -61.120 29.553 -18.136 1.00 21.00 309 VAL A O 1
ATOM 2263 N N . SER A 1 311 ? -62.357 29.121 -19.981 1.00 21.67 310 SER A N 1
ATOM 2264 C CA . SER A 1 311 ? -61.713 27.813 -20.209 1.00 22.83 310 SER A CA 1
ATOM 2265 C C . SER A 1 311 ? -60.178 27.887 -20.347 1.00 22.21 310 SER A C 1
ATOM 2266 O O . SER A 1 311 ? -59.452 27.155 -19.686 1.00 22.42 310 SER A O 1
ATOM 2269 N N . ASN A 1 312 ? -59.694 28.811 -21.156 1.00 20.88 311 ASN A N 1
ATOM 2270 C CA . ASN A 1 312 ? -58.269 29.021 -21.352 1.00 22.04 311 ASN A CA 1
ATOM 2271 C C . ASN A 1 312 ? -57.575 29.368 -20.017 1.00 21.89 311 ASN A C 1
ATOM 2272 O O . ASN A 1 312 ? -56.501 28.847 -19.699 1.00 22.71 311 ASN A O 1
ATOM 2277 N N A LEU A 1 313 ? -58.197 30.256 -19.234 0.70 22.48 312 LEU A N 1
ATOM 2278 N N B LEU A 1 313 ? -58.187 30.264 -19.237 0.30 21.78 312 LEU A N 1
ATOM 2279 C CA A LEU A 1 313 ? -57.612 30.663 -17.943 0.70 23.12 312 LEU A CA 1
ATOM 2280 C CA B LEU A 1 313 ? -57.625 30.671 -17.941 0.30 21.71 312 LEU A CA 1
ATOM 2281 C C A LEU A 1 313 ? -57.569 29.472 -16.978 0.70 23.01 312 LEU A C 1
ATOM 2282 C C B LEU A 1 313 ? -57.575 29.479 -16.972 0.30 22.08 312 LEU A C 1
ATOM 2283 O O A LEU A 1 313 ? -56.582 29.245 -16.314 0.70 24.30 312 LEU A O 1
ATOM 2284 O O B LEU A 1 313 ? -56.574 29.250 -16.313 0.30 22.73 312 LEU A O 1
ATOM 2293 N N . LEU A 1 314 ? -58.673 28.719 -16.893 1.00 22.21 313 LEU A N 1
ATOM 2294 C CA . LEU A 1 314 ? -58.692 27.490 -16.098 1.00 22.26 313 LEU A CA 1
ATOM 2295 C C . LEU A 1 314 ? -57.647 26.470 -16.506 1.00 19.56 313 LEU A C 1
ATOM 2296 O O . LEU A 1 314 ? -57.054 25.836 -15.603 1.00 23.05 313 LEU A O 1
ATOM 2301 N N . LEU A 1 315 ? -57.433 26.295 -17.817 1.00 21.77 314 LEU A N 1
ATOM 2302 C CA . LEU A 1 315 ? -56.384 25.411 -18.270 1.00 21.25 314 LEU A CA 1
ATOM 2303 C C . LEU A 1 315 ? -55.023 25.901 -17.777 1.00 23.05 314 LEU A C 1
ATOM 2304 O O . LEU A 1 315 ? -54.207 25.140 -17.295 1.00 23.15 314 LEU A O 1
ATOM 2309 N N . ALA A 1 316 ? -54.757 27.204 -17.881 1.00 21.67 315 ALA A N 1
ATOM 2310 C CA . ALA A 1 316 ? -53.495 27.724 -17.410 1.00 22.32 315 ALA A CA 1
ATOM 2311 C C . ALA A 1 316 ? -53.332 27.506 -15.900 1.00 23.16 315 ALA A C 1
ATOM 2312 O O . ALA A 1 316 ? -52.278 27.134 -15.423 1.00 22.99 315 ALA A O 1
ATOM 2314 N N . LEU A 1 317 ? -54.401 27.763 -15.149 1.00 20.83 316 LEU A N 1
ATOM 2315 C CA . LEU A 1 317 ? -54.423 27.614 -13.662 1.00 21.07 316 LEU A CA 1
ATOM 2316 C C . LEU A 1 317 ? -54.082 26.143 -13.286 1.00 21.43 316 LEU A C 1
ATOM 2317 O O . LEU A 1 317 ? -53.236 25.895 -12.448 1.00 22.42 316 LEU A O 1
ATOM 2322 N N . ALA A 1 318 ? -54.826 25.225 -13.907 1.00 20.96 317 ALA A N 1
ATOM 2323 C CA . ALA A 1 318 ? -54.664 23.797 -13.610 1.00 21.87 317 ALA A CA 1
ATOM 2324 C C . ALA A 1 318 ? -53.210 23.340 -13.955 1.00 21.19 317 ALA A C 1
ATOM 2325 O O . ALA A 1 318 ? -52.578 22.561 -13.228 1.00 22.38 317 ALA A O 1
ATOM 2327 N N . THR A 1 319 ? -52.689 23.849 -15.061 1.00 22.22 318 THR A N 1
ATOM 2328 C CA . THR A 1 319 ? -51.328 23.536 -15.486 1.00 22.53 318 THR A CA 1
ATOM 2329 C C . THR A 1 319 ? -50.330 23.974 -14.418 1.00 22.94 318 THR A C 1
ATOM 2330 O O . THR A 1 319 ? -49.460 23.172 -13.979 1.00 22.91 318 THR A O 1
ATOM 2334 N N . LEU A 1 320 ? -50.449 25.235 -13.967 1.00 22.82 319 LEU A N 1
ATOM 2335 C CA . LEU A 1 320 ? -49.542 25.763 -13.001 1.00 23.77 319 LEU A CA 1
ATOM 2336 C C . LEU A 1 320 ? -49.675 25.084 -11.651 1.00 23.57 319 LEU A C 1
ATOM 2337 O O . LEU A 1 320 ? -48.665 24.801 -11.044 1.00 24.65 319 LEU A O 1
ATOM 2342 N N . LEU A 1 321 ? -50.903 24.740 -11.238 1.00 23.68 320 LEU A N 1
ATOM 2343 C CA . LEU A 1 321 ? -51.112 23.977 -10.021 1.00 23.46 320 LEU A CA 1
ATOM 2344 C C . LEU A 1 321 ? -50.413 22.616 -10.148 1.00 24.52 320 LEU A C 1
ATOM 2345 O O . LEU A 1 321 ? -49.744 22.195 -9.179 1.00 24.31 320 LEU A O 1
ATOM 2350 N N . ALA A 1 322 ? -50.647 21.944 -11.278 1.00 24.48 321 ALA A N 1
ATOM 2351 C CA . ALA A 1 322 ? -50.001 20.626 -11.575 1.00 24.31 321 ALA A CA 1
ATOM 2352 C C . ALA A 1 322 ? -48.509 20.680 -11.481 1.00 27.18 321 ALA A C 1
ATOM 2353 O O . ALA A 1 322 ? -47.844 19.720 -11.026 1.00 29.13 321 ALA A O 1
ATOM 2355 N N . LEU A 1 323 ? -47.910 21.800 -11.890 1.00 24.73 322 LEU A N 1
ATOM 2356 C CA . LEU A 1 323 ? -46.488 21.944 -11.827 1.00 24.80 322 LEU A CA 1
ATOM 2357 C C . LEU A 1 323 ? -45.968 22.377 -10.477 1.00 25.38 322 LEU A C 1
ATOM 2358 O O . LEU A 1 323 ? -44.753 22.463 -10.293 1.00 28.46 322 LEU A O 1
ATOM 2363 N N . GLY A 1 324 ? -46.860 22.617 -9.534 1.00 24.58 323 GLY A N 1
ATOM 2364 C CA . GLY A 1 324 ? -46.490 22.843 -8.155 1.00 26.29 323 GLY A CA 1
ATOM 2365 C C . GLY A 1 324 ? -46.450 24.309 -7.737 1.00 28.06 323 GLY A C 1
ATOM 2366 O O . GLY A 1 324 ? -45.953 24.611 -6.673 1.00 31.14 323 GLY A O 1
ATOM 2367 N N . TYR A 1 325 ? -46.967 25.237 -8.563 1.00 24.75 324 TYR A N 1
ATOM 2368 C CA . TYR A 1 325 ? -47.031 26.620 -8.140 1.00 25.38 324 TYR A CA 1
ATOM 2369 C C . TYR A 1 325 ? -48.156 26.738 -7.117 1.00 25.68 324 TYR A C 1
ATOM 2370 O O . TYR A 1 325 ? -49.206 26.118 -7.247 1.00 27.78 324 TYR A O 1
ATOM 2379 N N . PRO A 1 326 ? -47.968 27.452 -5.983 1.00 25.44 325 PRO A N 1
ATOM 2380 C CA . PRO A 1 326 ? -48.948 27.388 -4.903 1.00 26.95 325 PRO A CA 1
ATOM 2381 C C . PRO A 1 326 ? -50.265 28.113 -5.250 1.00 27.82 325 PRO A C 1
ATOM 2382 O O . PRO A 1 326 ? -50.216 29.235 -5.808 1.00 28.17 325 PRO A O 1
ATOM 2386 N N . LEU A 1 327 ? -51.385 27.477 -4.922 1.00 26.95 326 LEU A N 1
ATOM 2387 C CA . LEU A 1 327 ? -52.698 28.068 -5.176 1.00 27.80 326 LEU A CA 1
ATOM 2388 C C . LEU A 1 327 ? -52.787 29.477 -4.642 1.00 29.07 326 LEU A C 1
ATOM 2389 O O . LEU A 1 327 ? -53.260 30.379 -5.334 1.00 27.73 326 LEU A O 1
ATOM 2394 N N . ALA A 1 328 ? -52.351 29.694 -3.397 1.00 28.45 327 ALA A N 1
ATOM 2395 C CA . ALA A 1 328 ? -52.458 31.037 -2.826 1.00 30.46 327 ALA A CA 1
ATOM 2396 C C . ALA A 1 328 ? -51.733 32.103 -3.655 1.00 29.77 327 ALA A C 1
ATOM 2397 O O . ALA A 1 328 ? -52.236 33.224 -3.825 1.00 30.50 327 ALA A O 1
ATOM 2399 N N . ASP A 1 329 ? -50.585 31.760 -4.226 1.00 29.45 328 ASP A N 1
ATOM 2400 C CA . ASP A 1 329 ? -49.803 32.725 -5.007 1.00 28.48 328 ASP A CA 1
ATOM 2401 C C . ASP A 1 329 ? -50.464 32.993 -6.381 1.00 26.88 328 ASP A C 1
ATOM 2402 O O . ASP A 1 329 ? -50.420 34.111 -6.879 1.00 26.53 328 ASP A O 1
ATOM 2407 N N . LEU A 1 330 ? -51.030 31.938 -6.987 1.00 26.61 329 LEU A N 1
ATOM 2408 C CA . LEU A 1 330 ? -51.735 32.084 -8.241 1.00 24.86 329 LEU A CA 1
ATOM 2409 C C . LEU A 1 330 ? -52.954 32.998 -8.054 1.00 24.75 329 LEU A C 1
ATOM 2410 O O . LEU A 1 330 ? -53.223 33.871 -8.898 1.00 27.74 329 LEU A O 1
ATOM 2415 N N . LEU A 1 331 ? -53.702 32.766 -6.974 1.00 28.39 330 LEU A N 1
ATOM 2416 C CA . LEU A 1 331 ? -54.860 33.635 -6.649 1.00 29.97 330 LEU A CA 1
ATOM 2417 C C . LEU A 1 331 ? -54.492 35.107 -6.499 1.00 34.22 330 LEU A C 1
ATOM 2418 O O . LEU A 1 331 ? -55.203 35.961 -7.010 1.00 34.54 330 LEU A O 1
ATOM 2423 N N . LYS A 1 332 ? -53.356 35.401 -5.865 1.00 33.35 331 LYS A N 1
ATOM 2424 C CA . LYS A 1 332 ? -52.910 36.775 -5.571 1.00 35.17 331 LYS A CA 1
ATOM 2425 C C . LYS A 1 332 ? -52.491 37.529 -6.826 1.00 36.06 331 LYS A C 1
ATOM 2426 O O . LYS A 1 332 ? -52.384 38.749 -6.814 1.00 35.26 331 LYS A O 1
ATOM 2432 N N . THR A 1 333 ? -52.211 36.785 -7.900 1.00 29.59 332 THR A N 1
ATOM 2433 C CA . THR A 1 333 ? -51.693 37.332 -9.123 1.00 28.72 332 THR A CA 1
ATOM 2434 C C . THR A 1 333 ? -52.654 37.293 -10.289 1.00 29.27 332 THR A C 1
ATOM 2435 O O . THR A 1 333 ? -52.374 37.917 -11.360 1.00 27.26 332 THR A O 1
ATOM 2439 N N . ALA A 1 334 ? -53.760 36.558 -10.151 1.00 27.90 333 ALA A N 1
ATOM 2440 C CA . ALA A 1 334 ? -54.673 36.321 -11.263 1.00 25.27 333 ALA A CA 1
ATOM 2441 C C . ALA A 1 334 ? -55.253 37.636 -11.881 1.00 29.16 333 ALA A C 1
ATOM 2442 O O . ALA A 1 334 ? -55.443 37.764 -13.094 1.00 28.06 333 ALA A O 1
ATOM 2444 N N . ALA A 1 335 ? -55.517 38.619 -11.025 1.00 30.46 334 ALA A N 1
ATOM 2445 C CA . ALA A 1 335 ? -56.115 39.867 -11.526 1.00 31.71 334 ALA A CA 1
ATOM 2446 C C . ALA A 1 335 ? -55.207 40.693 -12.444 1.00 31.17 334 ALA A C 1
ATOM 2447 O O . ALA A 1 335 ? -55.676 41.575 -13.171 1.00 30.79 334 ALA A O 1
ATOM 2449 N N . ARG A 1 336 ? -53.902 40.411 -12.425 1.00 27.11 335 ARG A N 1
ATOM 2450 C CA . ARG A 1 336 ? -52.956 41.033 -13.304 1.00 28.34 335 ARG A CA 1
ATOM 2451 C C . ARG A 1 336 ? -52.850 40.397 -14.686 1.00 28.90 335 ARG A C 1
ATOM 2452 O O . ARG A 1 336 ? -52.224 40.951 -15.539 1.00 30.10 335 ARG A O 1
ATOM 2460 N N . LEU A 1 337 ? -53.534 39.254 -14.923 1.00 25.92 336 LEU A N 1
ATOM 2461 C CA . LEU A 1 337 ? -53.441 38.606 -16.195 1.00 24.80 336 LEU A CA 1
ATOM 2462 C C . LEU A 1 337 ? -54.198 39.442 -17.227 1.00 23.34 336 LEU A C 1
ATOM 2463 O O . LEU A 1 337 ? -55.285 39.936 -16.933 1.00 25.91 336 LEU A O 1
ATOM 2468 N N . GLN A 1 338 ? -53.570 39.623 -18.367 1.00 25.77 337 GLN A N 1
ATOM 2469 C CA . GLN A 1 338 ? -54.143 40.471 -19.386 1.00 28.42 337 GLN A CA 1
ATOM 2470 C C . GLN A 1 338 ? -54.454 39.720 -20.667 1.00 28.94 337 GLN A C 1
ATOM 2471 O O . GLN A 1 338 ? -53.741 38.790 -21.046 1.00 30.76 337 GLN A O 1
ATOM 2477 N N . PRO A 1 339 ? -55.408 40.254 -21.459 1.00 28.41 338 PRO A N 1
ATOM 2478 C CA . PRO A 1 339 ? -55.662 39.727 -22.796 1.00 29.61 338 PRO A CA 1
ATOM 2479 C C . PRO A 1 339 ? -54.521 39.978 -23.722 1.00 31.12 338 PRO A C 1
ATOM 2480 O O . PRO A 1 339 ? -53.720 40.901 -23.551 1.00 29.61 338 PRO A O 1
ATOM 2484 N N . VAL A 1 340 ? -54.476 39.209 -24.812 1.00 30.05 339 VAL A N 1
ATOM 2485 C CA . VAL A 1 340 ? -53.557 39.526 -25.887 1.00 34.73 339 VAL A CA 1
ATOM 2486 C C . VAL A 1 340 ? -54.115 40.845 -26.467 1.00 33.49 339 VAL A C 1
ATOM 2487 O O . VAL A 1 340 ? -55.345 40.992 -26.584 1.00 29.95 339 VAL A O 1
ATOM 2491 N N . CYS A 1 341 ? -53.238 41.812 -26.744 1.00 34.92 340 CYS A N 1
ATOM 2492 C CA . CYS A 1 341 ? -53.665 43.131 -27.160 1.00 38.82 340 CYS A CA 1
ATOM 2493 C C . CYS A 1 341 ? -54.644 43.012 -28.375 1.00 38.07 340 CYS A C 1
ATOM 2494 O O . CYS A 1 341 ? -54.393 42.292 -29.342 1.00 36.14 340 CYS A O 1
ATOM 2497 N N . GLY A 1 342 ? -55.791 43.679 -28.269 1.00 34.86 341 GLY A N 1
ATOM 2498 C CA . GLY A 1 342 ? -56.730 43.693 -29.367 1.00 33.61 341 GLY A CA 1
ATOM 2499 C C . GLY A 1 342 ? -57.438 42.381 -29.593 1.00 31.75 341 GLY A C 1
ATOM 2500 O O . GLY A 1 342 ? -58.094 42.193 -30.626 1.00 29.58 341 GLY A O 1
ATOM 2501 N N . ARG A 1 343 ? -57.363 41.463 -28.614 1.00 29.04 342 ARG A N 1
ATOM 2502 C CA . ARG A 1 343 ? -58.138 40.244 -28.623 1.00 27.24 342 ARG A CA 1
ATOM 2503 C C . ARG A 1 343 ? -59.135 40.261 -27.497 1.00 27.87 342 ARG A C 1
ATOM 2504 O O . ARG A 1 343 ? -58.733 40.079 -26.333 1.00 25.50 342 ARG A O 1
ATOM 2512 N N . MET A 1 344 ? -60.419 40.511 -27.835 1.00 25.04 343 MET A N 1
ATOM 2513 C CA . MET A 1 344 ? -61.516 40.683 -26.843 1.00 23.94 343 MET A CA 1
ATOM 2514 C C . MET A 1 344 ? -61.026 41.576 -25.686 1.00 23.81 343 MET A C 1
ATOM 2515 O O . MET A 1 344 ? -61.174 41.255 -24.531 1.00 25.34 343 MET A O 1
ATOM 2520 N N . GLU A 1 345 ? -60.398 42.700 -26.051 1.00 25.45 344 GLU A N 1
ATOM 2521 C CA . GLU A 1 345 ? -59.746 43.562 -25.092 1.00 24.46 344 GLU A CA 1
ATOM 2522 C C . GLU A 1 345 ? -60.735 44.591 -24.544 1.00 23.26 344 GLU A C 1
ATOM 2523 O O . GLU A 1 345 ? -61.250 45.387 -25.349 1.00 23.16 344 GLU A O 1
ATOM 2529 N N . VAL A 1 346 ? -61.064 44.517 -23.249 1.00 24.03 345 VAL A N 1
ATOM 2530 C CA . VAL A 1 346 ? -62.128 45.306 -22.647 1.00 24.22 345 VAL A CA 1
ATOM 2531 C C . VAL A 1 346 ? -61.636 46.663 -22.144 1.00 27.58 345 VAL A C 1
ATOM 2532 O O . VAL A 1 346 ? -60.530 46.793 -21.600 1.00 27.36 345 VAL A O 1
ATOM 2536 N N . PHE A 1 347 ? -62.448 47.677 -22.431 1.00 27.09 346 PHE A N 1
ATOM 2537 C CA . PHE A 1 347 ? -62.193 49.069 -21.997 1.00 27.87 346 PHE A CA 1
ATOM 2538 C C . PHE A 1 347 ? -63.429 49.462 -21.231 1.00 27.94 346 PHE A C 1
ATOM 2539 O O . PHE A 1 347 ? -64.544 49.488 -21.757 1.00 27.11 346 PHE A O 1
ATOM 2547 N N . THR A 1 348 ? -63.233 49.751 -19.941 1.00 34.84 347 THR A N 1
ATOM 2548 C CA . THR A 1 348 ? -64.315 50.240 -19.095 1.00 35.11 347 THR A CA 1
ATOM 2549 C C . THR A 1 348 ? -63.880 51.564 -18.524 1.00 33.46 347 THR A C 1
ATOM 2550 O O . THR A 1 348 ? -62.672 51.943 -18.500 1.00 40.47 347 THR A O 1
ATOM 2554 N N . ALA A 1 349 ? -64.864 52.357 -18.168 1.00 30.50 348 ALA A N 1
ATOM 2555 C CA . ALA A 1 349 ? -64.555 53.598 -17.499 1.00 34.53 348 ALA A CA 1
ATOM 2556 C C . ALA A 1 349 ? -65.776 53.799 -16.626 1.00 36.97 348 ALA A C 1
ATOM 2557 O O . ALA A 1 349 ? -66.880 53.386 -17.007 1.00 32.95 348 ALA A O 1
ATOM 2559 N N . PRO A 1 350 ? -65.584 54.430 -15.443 1.00 40.20 349 PRO A N 1
ATOM 2560 C CA . PRO A 1 350 ? -66.698 54.700 -14.537 1.00 40.95 349 PRO A CA 1
ATOM 2561 C C . PRO A 1 350 ? -67.869 55.302 -15.298 1.00 34.84 349 PRO A C 1
ATOM 2562 O O . PRO A 1 350 ? -67.725 56.339 -15.961 1.00 35.66 349 PRO A O 1
ATOM 2566 N N . GLY A 1 351 ? -69.024 54.653 -15.167 1.00 34.78 350 GLY A N 1
ATOM 2567 C CA . GLY A 1 351 ? -70.268 55.150 -15.669 1.00 38.45 350 GLY A CA 1
ATOM 2568 C C . GLY A 1 351 ? -70.451 55.224 -17.167 1.00 42.83 350 GLY A C 1
ATOM 2569 O O . GLY A 1 351 ? -71.369 55.886 -17.602 1.00 38.84 350 GLY A O 1
ATOM 2570 N N . LYS A 1 352 ? -69.590 54.542 -17.950 1.00 35.39 351 LYS A N 1
ATOM 2571 C CA . LYS A 1 352 ? -69.664 54.554 -19.422 1.00 36.83 351 LYS A CA 1
ATOM 2572 C C . LYS A 1 352 ? -70.021 53.156 -19.944 1.00 29.79 351 LYS A C 1
ATOM 2573 O O . LYS A 1 352 ? -69.824 52.192 -19.224 1.00 32.95 351 LYS A O 1
ATOM 2579 N N . PRO A 1 353 ? -70.475 52.984 -21.202 1.00 28.85 352 PRO A N 1
ATOM 2580 C CA . PRO A 1 353 ? -70.663 51.641 -21.774 1.00 28.26 352 PRO A CA 1
ATOM 2581 C C . PRO A 1 353 ? -69.337 50.910 -21.813 1.00 26.15 352 PRO A C 1
ATOM 2582 O O . PRO A 1 353 ? -68.271 51.519 -21.834 1.00 28.51 352 PRO A O 1
ATOM 2586 N N . THR A 1 354 ? -69.408 49.584 -21.742 1.00 26.99 353 THR A N 1
ATOM 2587 C CA . THR A 1 354 ? -68.216 48.762 -21.916 1.00 27.07 353 THR A CA 1
ATOM 2588 C C . THR A 1 354 ? -67.862 48.667 -23.384 1.00 21.61 353 THR A C 1
ATOM 2589 O O . THR A 1 354 ? -68.785 48.494 -24.222 1.00 26.85 353 THR A O 1
ATOM 2593 N N . VAL A 1 355 ? -66.567 48.762 -23.720 1.00 24.39 354 VAL A N 1
ATOM 2594 C CA . VAL A 1 355 ? -66.204 48.743 -25.123 1.00 23.08 354 VAL A CA 1
ATOM 2595 C C . VAL A 1 355 ? -65.160 47.636 -25.250 1.00 24.24 354 VAL A C 1
ATOM 2596 O O . VAL A 1 355 ? -64.197 47.587 -24.476 1.00 26.79 354 VAL A O 1
ATOM 2600 N N . VAL A 1 356 ? -65.383 46.729 -26.203 1.00 24.12 355 VAL A N 1
ATOM 2601 C CA . VAL A 1 356 ? -64.443 45.626 -26.475 1.00 21.36 355 VAL A CA 1
ATOM 2602 C C . VAL A 1 356 ? -63.844 45.837 -27.841 1.00 22.12 355 VAL A C 1
ATOM 2603 O O . VAL A 1 356 ? -64.595 46.055 -28.816 1.00 23.08 355 VAL A O 1
ATOM 2607 N N . VAL A 1 357 ? -62.514 45.826 -27.937 1.00 22.23 356 VAL A N 1
ATOM 2608 C CA . VAL A 1 357 ? -61.835 45.901 -29.183 1.00 25.88 356 VAL A CA 1
ATOM 2609 C C . VAL A 1 357 ? -61.345 44.501 -29.516 1.00 26.08 356 VAL A C 1
ATOM 2610 O O . VAL A 1 357 ? -60.622 43.855 -28.721 1.00 24.32 356 VAL A O 1
ATOM 2614 N N . ASP A 1 358 ? -61.722 44.018 -30.693 1.00 25.79 357 ASP A N 1
ATOM 2615 C CA . ASP A 1 358 ? -61.322 42.656 -31.132 1.00 24.68 357 ASP A CA 1
ATOM 2616 C C . ASP A 1 358 ? -60.938 42.657 -32.584 1.00 27.56 357 ASP A C 1
ATOM 2617 O O . ASP A 1 358 ? -61.504 43.419 -33.369 1.00 25.32 357 ASP A O 1
ATOM 2622 N N . TYR A 1 359 ? -59.964 41.806 -32.952 1.00 26.66 358 TYR A N 1
ATOM 2623 C CA . TYR A 1 359 ? -59.491 41.775 -34.311 1.00 29.09 358 TYR A CA 1
ATOM 2624 C C . TYR A 1 359 ? -60.414 41.064 -35.289 1.00 28.42 358 TYR A C 1
ATOM 2625 O O . TYR A 1 359 ? -60.118 41.087 -36.473 1.00 28.38 358 TYR A O 1
ATOM 2634 N N . ALA A 1 360 ? -61.512 40.457 -34.808 1.00 25.70 359 ALA A N 1
ATOM 2635 C CA . ALA A 1 360 ? -62.439 39.700 -35.654 1.00 30.36 359 ALA A CA 1
ATOM 2636 C C . ALA A 1 360 ? -62.676 40.351 -37.001 1.00 32.80 359 ALA A C 1
ATOM 2637 O O . ALA A 1 360 ? -63.196 41.468 -37.075 1.00 28.29 359 ALA A O 1
ATOM 2639 N N . HIS A 1 361 ? -62.280 39.641 -38.065 1.00 29.91 360 HIS A N 1
ATOM 2640 C CA . HIS A 1 361 ? -62.476 40.157 -39.431 1.00 33.09 360 HIS A CA 1
ATOM 2641 C C . HIS A 1 361 ? -62.999 39.085 -40.451 1.00 31.49 360 HIS A C 1
ATOM 2642 O O . HIS A 1 361 ? -62.990 39.332 -41.664 1.00 34.26 360 HIS A O 1
ATOM 2649 N N . THR A 1 362 ? -63.655 38.054 -39.937 1.00 33.90 361 THR A N 1
ATOM 2650 C CA . THR A 1 362 ? -64.322 37.010 -40.723 1.00 34.99 361 THR A CA 1
ATOM 2651 C C . THR A 1 362 ? -65.677 36.736 -40.108 1.00 35.30 361 THR A C 1
ATOM 2652 O O . THR A 1 362 ? -65.886 37.042 -38.923 1.00 35.61 361 THR A O 1
ATOM 2656 N N . PRO A 1 363 ? -66.618 36.122 -40.857 1.00 34.39 362 PRO A N 1
ATOM 2657 C CA . PRO A 1 363 ? -67.922 35.777 -40.303 1.00 35.90 362 PRO A CA 1
ATOM 2658 C C . PRO A 1 363 ? -67.815 34.951 -39.026 1.00 36.64 362 PRO A C 1
ATOM 2659 O O . PRO A 1 363 ? -68.441 35.303 -38.040 1.00 34.84 362 PRO A O 1
ATOM 2663 N N . ASP A 1 364 ? -67.023 33.866 -39.051 1.00 40.43 363 ASP A N 1
ATOM 2664 C CA . ASP A 1 364 ? -66.898 33.020 -37.869 1.00 35.94 363 ASP A CA 1
ATOM 2665 C C . ASP A 1 364 ? -66.320 33.768 -36.629 1.00 32.01 363 ASP A C 1
ATOM 2666 O O . ASP A 1 364 ? -66.860 33.598 -35.536 1.00 34.85 363 ASP A O 1
ATOM 2671 N N . ALA A 1 365 ? -65.261 34.544 -36.844 1.00 31.46 364 ALA A N 1
ATOM 2672 C CA . ALA A 1 365 ? -64.584 35.288 -35.774 1.00 30.61 364 ALA A CA 1
ATOM 2673 C C . ALA A 1 365 ? -65.546 36.347 -35.213 1.00 31.64 364 ALA A C 1
ATOM 2674 O O . ALA A 1 365 ? -65.617 36.534 -34.000 1.00 29.28 364 ALA A O 1
ATOM 2676 N N . LEU A 1 366 ? -66.272 37.036 -36.104 1.00 30.97 365 LEU A N 1
ATOM 2677 C CA . LEU A 1 366 ? -67.252 38.043 -35.690 1.00 28.22 365 LEU A CA 1
ATOM 2678 C C . LEU A 1 366 ? -68.364 37.457 -34.900 1.00 30.39 365 LEU A C 1
ATOM 2679 O O . LEU A 1 366 ? -68.718 37.946 -33.826 1.00 26.28 365 LEU A O 1
ATOM 2684 N N . GLU A 1 367 ? -68.892 36.320 -35.361 1.00 28.97 366 GLU A N 1
ATOM 2685 C CA . GLU A 1 367 ? -69.896 35.610 -34.611 1.00 31.59 366 GLU A CA 1
ATOM 2686 C C . GLU A 1 367 ? -69.413 35.249 -33.195 1.00 26.30 366 GLU A C 1
ATOM 2687 O O . GLU A 1 367 ? -70.145 35.477 -32.213 1.00 31.61 366 GLU A O 1
ATOM 2693 N N . LYS A 1 368 ? -68.220 34.678 -33.101 1.00 28.69 367 LYS A N 1
ATOM 2694 C CA . LYS A 1 368 ? -67.691 34.246 -31.796 1.00 30.68 367 LYS A CA 1
ATOM 2695 C C . LYS A 1 368 ? -67.502 35.459 -30.858 1.00 29.04 367 LYS A C 1
ATOM 2696 O O . LYS A 1 368 ? -67.843 35.399 -29.656 1.00 27.45 367 LYS A O 1
ATOM 2702 N N . ALA A 1 369 ? -66.992 36.556 -31.431 1.00 28.09 368 ALA A N 1
ATOM 2703 C CA . ALA A 1 369 ? -66.727 37.762 -30.658 1.00 25.38 368 ALA A CA 1
ATOM 2704 C C . ALA A 1 369 ? -68.026 38.354 -30.094 1.00 25.91 368 ALA A C 1
ATOM 2705 O O . ALA A 1 369 ? -68.088 38.772 -28.923 1.00 25.01 368 ALA A O 1
ATOM 2707 N N . LEU A 1 370 ? -69.073 38.372 -30.936 1.00 24.80 369 LEU A N 1
ATOM 2708 C CA . LEU A 1 370 ? -70.395 38.835 -30.520 1.00 24.34 369 LEU A CA 1
ATOM 2709 C C . LEU A 1 370 ? -71.038 37.960 -29.452 1.00 24.67 369 LEU A C 1
ATOM 2710 O O . LEU A 1 370 ? -71.542 38.459 -28.450 1.00 24.19 369 LEU A O 1
ATOM 2715 N N . GLN A 1 371 ? -70.936 36.636 -29.639 1.00 24.76 370 GLN A N 1
ATOM 2716 C CA . GLN A 1 371 ? -71.417 35.703 -28.620 1.00 26.29 370 GLN A CA 1
ATOM 2717 C C . GLN A 1 371 ? -70.711 35.833 -27.271 1.00 25.92 370 GLN A C 1
ATOM 2718 O O . GLN A 1 371 ? -71.389 35.801 -26.248 1.00 26.56 370 GLN A O 1
ATOM 2724 N N . ALA A 1 372 ? -69.406 36.057 -27.309 1.00 25.76 371 ALA A N 1
ATOM 2725 C CA . ALA A 1 372 ? -68.614 36.306 -26.105 1.00 27.96 371 ALA A CA 1
ATOM 2726 C C . ALA A 1 372 ? -69.021 37.614 -25.419 1.00 28.00 371 ALA A C 1
ATOM 2727 O O . ALA A 1 372 ? -69.278 37.626 -24.208 1.00 25.56 371 ALA A O 1
ATOM 2729 N N . ALA A 1 373 ? -69.090 38.700 -26.201 1.00 26.17 372 ALA A N 1
ATOM 2730 C CA . ALA A 1 373 ? -69.493 40.000 -25.675 1.00 24.80 372 ALA A CA 1
ATOM 2731 C C . ALA A 1 373 ? -70.875 39.970 -25.052 1.00 24.54 372 ALA A C 1
ATOM 2732 O O . ALA A 1 373 ? -71.115 40.592 -24.037 1.00 23.37 372 ALA A O 1
ATOM 2734 N N . ARG A 1 374 ? -71.791 39.237 -25.681 1.00 23.85 373 ARG A N 1
ATOM 2735 C CA . ARG A 1 374 ? -73.178 39.180 -25.240 1.00 25.98 373 ARG A CA 1
ATOM 2736 C C . ARG A 1 374 ? -73.298 38.706 -23.763 1.00 23.34 373 ARG A C 1
ATOM 2737 O O . ARG A 1 374 ? -74.126 39.239 -22.981 1.00 23.95 373 ARG A O 1
ATOM 2745 N N . LEU A 1 375 ? -72.402 37.795 -23.361 1.00 25.08 374 LEU A N 1
ATOM 2746 C CA . LEU A 1 375 ? -72.429 37.265 -22.009 1.00 26.68 374 LEU A CA 1
ATOM 2747 C C . LEU A 1 375 ? -72.243 38.339 -20.937 1.00 28.54 374 LEU A C 1
ATOM 2748 O O . LEU A 1 375 ? -72.723 38.230 -19.785 1.00 28.51 374 LEU A O 1
ATOM 2753 N N . HIS A 1 376 ? -71.494 39.382 -21.299 1.00 25.08 375 HIS A N 1
ATOM 2754 C CA . HIS A 1 376 ? -71.140 40.429 -20.415 1.00 23.74 375 HIS A CA 1
ATOM 2755 C C . HIS A 1 376 ? -72.093 41.676 -20.508 1.00 23.94 375 HIS A C 1
ATOM 2756 O O . HIS A 1 376 ? -71.821 42.659 -19.866 1.00 26.55 375 HIS A O 1
ATOM 2763 N N . CYS A 1 377 ? -73.123 41.572 -21.338 1.00 24.42 376 CYS A N 1
ATOM 2764 C CA . CYS A 1 377 ? -73.946 42.697 -21.789 1.00 26.01 376 CYS A CA 1
ATOM 2765 C C . CYS A 1 377 ? -75.346 42.636 -21.144 1.00 26.31 376 CYS A C 1
ATOM 2766 O O . CYS A 1 377 ? -76.129 41.811 -21.503 1.00 28.38 376 CYS A O 1
ATOM 2769 N N . ALA A 1 378 ? -75.577 43.500 -20.1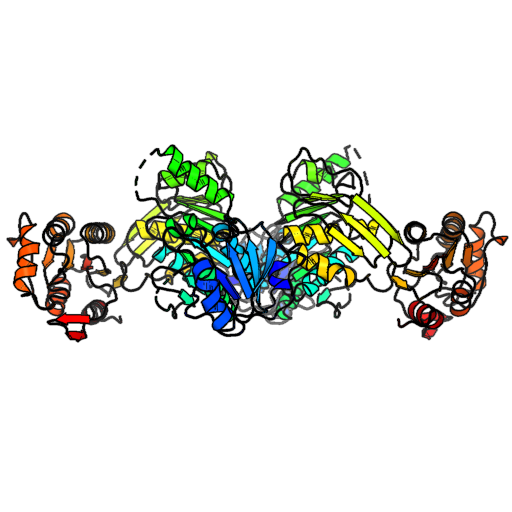61 1.00 30.52 377 ALA A N 1
ATOM 2770 C CA . ALA A 1 378 ? -76.904 43.633 -19.498 1.00 33.45 377 ALA A CA 1
ATOM 2771 C C . ALA A 1 378 ? -77.924 44.339 -20.423 1.00 35.18 377 ALA A C 1
ATOM 2772 O O . ALA A 1 378 ? -79.117 44.044 -20.426 1.00 36.87 377 ALA A O 1
ATOM 2774 N N . GLY A 1 379 ? -77.421 45.236 -21.255 1.00 31.01 378 GLY A N 1
ATOM 2775 C CA . GLY A 1 379 ? -78.244 46.057 -22.119 1.00 29.60 378 GLY A CA 1
ATOM 2776 C C . GLY A 1 379 ? -78.226 45.643 -23.530 1.00 26.14 378 GLY A C 1
ATOM 2777 O O . GLY A 1 379 ? -78.483 44.488 -23.867 1.00 32.27 378 GLY A O 1
ATOM 2778 N N . LYS A 1 380 ? -77.955 46.619 -24.417 1.00 29.26 379 LYS A N 1
ATOM 2779 C CA . LYS A 1 380 ? -77.861 46.369 -25.839 1.00 27.16 379 LYS A CA 1
ATOM 2780 C C . LYS A 1 380 ? -76.396 46.148 -26.236 1.00 24.92 379 LYS A C 1
ATOM 2781 O O . LYS A 1 380 ? -75.516 46.802 -25.717 1.00 25.51 379 LYS A O 1
ATOM 2787 N N . LEU A 1 381 ? -76.196 45.235 -27.172 1.00 26.28 380 LEU A N 1
ATOM 2788 C CA . LEU A 1 381 ? -74.879 44.944 -27.773 1.00 25.59 380 LEU A CA 1
ATOM 2789 C C . LEU A 1 381 ? -74.807 45.640 -29.121 1.00 26.89 380 LEU A C 1
ATOM 2790 O O . LEU A 1 381 ? -75.608 45.376 -30.052 1.00 25.89 380 LEU A O 1
ATOM 2795 N N . TRP A 1 382 ? -73.817 46.529 -29.236 1.00 26.48 381 TRP A N 1
ATOM 2796 C CA . TRP A 1 382 ? -73.518 47.258 -30.465 1.00 24.84 381 TRP A CA 1
ATOM 2797 C C . TRP A 1 382 ? -72.340 46.615 -31.149 1.00 24.87 381 TRP A C 1
ATOM 2798 O O . TRP A 1 382 ? -71.450 46.168 -30.485 1.00 25.10 381 TRP A O 1
ATOM 2809 N N . CYS A 1 383 ? -72.324 46.609 -32.481 1.00 23.99 382 CYS A N 1
ATOM 2810 C CA . CYS A 1 383 ? -71.228 46.097 -33.260 1.00 24.87 382 CYS A CA 1
ATOM 2811 C C . CYS A 1 383 ? -70.837 47.089 -34.310 1.00 25.37 382 CYS A C 1
ATOM 2812 O O . CYS A 1 383 ? -71.609 47.362 -35.207 1.00 26.57 382 CYS A O 1
ATOM 2815 N N . VAL A 1 384 ? -69.613 47.622 -34.183 1.00 24.08 383 VAL A N 1
ATOM 2816 C CA . VAL A 1 384 ? -69.033 48.548 -35.142 1.00 23.11 383 VAL A CA 1
ATOM 2817 C C . VAL A 1 384 ? -67.988 47.805 -35.966 1.00 23.12 383 VAL A C 1
ATOM 2818 O O . VAL A 1 384 ? -67.042 47.214 -35.446 1.00 22.57 383 VAL A O 1
ATOM 2822 N N . PHE A 1 385 ? -68.172 47.813 -37.291 1.00 23.32 384 PHE A N 1
ATOM 2823 C CA . PHE A 1 385 ? -67.297 47.012 -38.124 1.00 24.69 384 PHE A CA 1
ATOM 2824 C C . PHE A 1 385 ? -67.433 47.418 -39.596 1.00 25.32 384 PHE A C 1
ATOM 2825 O O . PHE A 1 385 ? -68.398 48.094 -39.963 1.00 25.48 384 PHE A O 1
ATOM 2833 N N . GLY A 1 386 ? -66.450 46.988 -40.377 1.00 25.60 385 GLY A N 1
ATOM 2834 C CA . GLY A 1 386 ? -66.429 47.164 -41.821 1.00 25.70 385 GLY A CA 1
ATOM 2835 C C . GLY A 1 386 ? -65.673 46.023 -42.408 1.00 26.87 385 GLY A C 1
ATOM 2836 O O . GLY A 1 386 ? -65.269 45.081 -41.700 1.00 27.81 385 GLY A O 1
ATOM 2837 N N . CYS A 1 387 ? -65.470 46.095 -43.719 1.00 26.60 386 CYS A N 1
ATOM 2838 C CA . CYS A 1 387 ? -64.654 45.066 -44.414 1.00 29.66 386 CYS A CA 1
ATOM 2839 C C . CYS A 1 387 ? -63.658 45.718 -45.334 1.00 30.26 386 CYS A C 1
ATOM 2840 O O . CYS A 1 387 ? -63.857 46.815 -45.841 1.00 30.53 386 CYS A O 1
ATOM 2843 N N . GLY A 1 388 ? -62.534 45.032 -45.533 1.00 30.50 387 GLY A N 1
ATOM 2844 C CA . GLY A 1 388 ? -61.432 45.522 -46.317 1.00 29.43 387 GLY A CA 1
ATOM 2845 C C . GLY A 1 388 ? -61.748 45.638 -47.784 1.00 28.62 387 GLY A C 1
ATOM 2846 O O . GLY A 1 388 ? -62.383 44.750 -48.371 1.00 33.05 387 GLY A O 1
ATOM 2847 N N . GLY A 1 389 ? -61.322 46.753 -48.358 1.00 30.38 388 GLY A N 1
ATOM 2848 C CA . GLY A 1 389 ? -61.458 46.977 -49.771 1.00 36.13 388 GLY A CA 1
ATOM 2849 C C . GLY A 1 389 ? -60.361 46.213 -50.535 1.00 37.47 388 GLY A C 1
ATOM 2850 O O . GLY A 1 389 ? -59.290 45.883 -49.979 1.00 32.09 388 GLY A O 1
ATOM 2851 N N . ASP A 1 390 ? -60.631 46.000 -51.835 1.00 41.86 389 ASP A N 1
ATOM 2852 C CA . ASP A 1 390 ? -59.693 45.334 -52.769 1.00 42.74 389 ASP A CA 1
ATOM 2853 C C . ASP A 1 390 ? -59.265 43.971 -52.264 1.00 46.06 389 ASP A C 1
ATOM 2854 O O . ASP A 1 390 ? -58.093 43.629 -52.334 1.00 45.89 389 ASP A O 1
ATOM 2859 N N . ARG A 1 391 ? -60.223 43.244 -51.676 1.00 42.61 390 ARG A N 1
ATOM 2860 C CA . ARG A 1 391 ? -60.035 41.905 -51.192 1.00 41.40 390 ARG A CA 1
ATOM 2861 C C . ARG A 1 391 ? -61.287 41.191 -51.534 1.00 53.34 390 ARG A C 1
ATOM 2862 O O . ARG A 1 391 ? -62.252 41.833 -51.952 1.00 58.40 390 ARG A O 1
ATOM 2870 N N . ASP A 1 392 ? -61.299 39.870 -51.321 1.00 53.67 391 ASP A N 1
ATOM 2871 C CA . ASP A 1 392 ? -62.445 39.054 -51.636 1.00 57.04 391 ASP A CA 1
ATOM 2872 C C . ASP A 1 392 ? -63.686 39.645 -50.952 1.00 53.65 391 ASP A C 1
ATOM 2873 O O . ASP A 1 392 ? -63.657 40.000 -49.776 1.00 52.76 391 ASP A O 1
ATOM 2878 N N . LYS A 1 393 ? -64.763 39.738 -51.733 1.00 45.09 392 LYS A N 1
ATOM 2879 C CA . LYS A 1 393 ? -65.965 40.391 -51.359 1.00 48.16 392 LYS A CA 1
ATOM 2880 C C . LYS A 1 393 ? -66.928 39.466 -50.678 1.00 42.17 392 LYS A C 1
ATOM 2881 O O . LYS A 1 393 ? -67.907 39.922 -50.117 1.00 37.66 392 LYS A O 1
ATOM 2887 N N . GLY A 1 394 ? -66.663 38.152 -50.736 1.00 38.82 393 GLY A N 1
ATOM 2888 C CA . GLY A 1 394 ? -67.621 37.162 -50.321 1.00 39.85 393 GLY A CA 1
ATOM 2889 C C . GLY A 1 394 ? -68.036 37.270 -48.864 1.00 36.03 393 GLY A C 1
ATOM 2890 O O . GLY A 1 394 ? -69.180 37.038 -48.523 1.00 35.52 393 GLY A O 1
ATOM 2891 N N . LYS A 1 395 ? -67.097 37.637 -47.985 1.00 40.33 394 LYS A N 1
ATOM 2892 C CA . LYS A 1 395 ? -67.437 37.706 -46.570 1.00 36.90 394 LYS A CA 1
ATOM 2893 C C . LYS A 1 395 ? -68.384 38.852 -46.201 1.00 35.73 394 LYS A C 1
ATOM 2894 O O . LYS A 1 395 ? -69.030 38.787 -45.165 1.00 34.01 394 LYS A O 1
ATOM 2900 N N . ARG A 1 396 ? -68.494 39.857 -47.076 1.00 38.12 395 ARG A N 1
ATOM 2901 C CA . ARG A 1 396 ? -69.187 41.111 -46.745 1.00 32.78 395 ARG A CA 1
ATOM 2902 C C . ARG A 1 396 ? -70.629 40.869 -46.341 1.00 34.47 395 ARG A C 1
ATOM 2903 O O . ARG A 1 396 ? -71.035 41.210 -45.242 1.00 29.85 395 ARG A O 1
ATOM 2911 N N . PRO A 1 397 ? -71.504 40.271 -47.181 1.00 35.57 396 PRO A N 1
ATOM 2912 C CA . PRO A 1 397 ? -72.878 40.044 -46.751 1.00 31.87 396 PRO A CA 1
ATOM 2913 C C . PRO A 1 397 ? -73.003 39.041 -45.574 1.00 34.15 396 PRO A C 1
ATOM 2914 O O . PRO A 1 397 ? -73.929 39.138 -44.763 1.00 35.32 396 PRO A O 1
ATOM 2918 N N . LEU A 1 398 ? -72.056 38.102 -45.474 1.00 36.81 397 LEU A N 1
ATOM 2919 C CA . LEU A 1 398 ? -72.049 37.090 -44.373 1.00 37.96 397 LEU A CA 1
ATOM 2920 C C . LEU A 1 398 ? -71.792 37.816 -43.028 1.00 30.40 397 LEU A C 1
ATOM 2921 O O . LEU A 1 398 ? -72.437 37.555 -42.051 1.00 32.24 397 LEU A O 1
ATOM 2926 N N . MET A 1 399 ? -70.878 38.771 -43.047 1.00 33.10 398 MET A N 1
ATOM 2927 C CA . MET A 1 399 ? -70.603 39.594 -41.820 1.00 29.06 398 MET A CA 1
ATOM 2928 C C . MET A 1 399 ? -71.745 40.496 -41.513 1.00 31.10 398 MET A C 1
ATOM 2929 O O . MET A 1 399 ? -72.159 40.636 -40.342 1.00 31.17 398 MET A O 1
ATOM 2934 N N . GLY A 1 400 ? -72.388 41.066 -42.569 1.00 27.90 399 GLY A N 1
ATOM 2935 C CA . GLY A 1 400 ? -73.629 41.808 -42.336 1.00 29.32 399 GLY A CA 1
ATOM 2936 C C . GLY A 1 400 ? -74.718 40.988 -41.649 1.00 28.76 399 GLY A C 1
ATOM 2937 O O . GLY A 1 400 ? -75.303 41.423 -40.683 1.00 31.88 399 GLY A O 1
ATOM 2938 N N . ALA A 1 401 ? -74.975 39.767 -42.145 1.00 33.41 400 ALA A N 1
ATOM 2939 C CA . ALA A 1 401 ? -76.023 38.907 -41.551 1.00 32.42 400 ALA A CA 1
ATOM 2940 C C . ALA A 1 401 ? -75.725 38.560 -40.080 1.00 30.23 400 ALA A C 1
ATOM 2941 O O . ALA A 1 401 ? -76.624 38.616 -39.237 1.00 31.77 400 ALA A O 1
ATOM 2943 N N . ILE A 1 402 ? -74.457 38.254 -39.811 1.00 32.50 401 ILE A N 1
ATOM 2944 C CA . ILE A 1 402 ? -73.929 37.973 -38.456 1.00 33.13 401 ILE A CA 1
ATOM 2945 C C . ILE A 1 402 ? -74.128 39.141 -37.485 1.00 30.22 401 ILE A C 1
ATOM 2946 O O . ILE A 1 402 ? -74.697 38.990 -36.379 1.00 30.19 401 ILE A O 1
ATOM 2951 N N . ALA A 1 403 ? -73.721 40.343 -37.916 1.00 31.48 402 ALA A N 1
ATOM 2952 C CA . ALA A 1 403 ? -73.944 41.536 -37.104 1.00 28.46 402 ALA A CA 1
ATOM 2953 C C . ALA A 1 403 ? -75.381 41.787 -36.800 1.00 28.39 402 ALA A C 1
ATOM 2954 O O . ALA A 1 403 ? -75.764 42.126 -35.683 1.00 33.13 402 ALA A O 1
ATOM 2956 N N . GLU A 1 404 ? -76.248 41.621 -37.812 1.00 31.36 403 GLU A N 1
ATOM 2957 C CA . GLU A 1 404 ? -77.663 41.823 -37.619 1.00 33.17 403 GLU A CA 1
ATOM 2958 C C . GLU A 1 404 ? -78.258 40.784 -36.628 1.00 32.51 403 GLU A C 1
ATOM 2959 O O . GLU A 1 404 ? -79.122 41.102 -35.804 1.00 32.78 403 GLU A O 1
ATOM 2965 N N . GLU A 1 405 ? -77.801 39.539 -36.754 1.00 35.51 404 GLU A N 1
ATOM 2966 C CA . GLU A 1 405 ? -78.343 38.458 -35.949 1.00 37.57 404 GLU A CA 1
ATOM 2967 C C . GLU A 1 405 ? -77.877 38.532 -34.489 1.00 32.92 404 GLU A C 1
ATOM 2968 O O . GLU A 1 405 ? -78.674 38.441 -33.604 1.00 40.16 404 GLU A O 1
ATOM 2974 N N . PHE A 1 406 ? -76.577 38.713 -34.285 1.00 32.22 405 PHE A N 1
ATOM 2975 C CA . PHE A 1 406 ? -75.929 38.539 -32.977 1.00 32.17 405 PHE A CA 1
ATOM 2976 C C . PHE A 1 406 ? -75.702 39.848 -32.200 1.00 33.65 405 PHE A C 1
ATOM 2977 O O . PHE A 1 406 ? -75.534 39.827 -30.972 1.00 32.66 405 PHE A O 1
ATOM 2985 N N . ALA A 1 407 ? -75.847 41.003 -32.877 1.00 31.14 406 ALA A N 1
ATOM 2986 C CA . ALA A 1 407 ? -75.924 42.267 -32.173 1.00 28.57 406 ALA A CA 1
ATOM 2987 C C . ALA A 1 407 ? -77.319 42.824 -32.201 1.00 31.44 406 ALA A C 1
ATOM 2988 O O . ALA A 1 407 ? -78.108 42.463 -33.041 1.00 35.50 406 ALA A O 1
ATOM 2990 N N . ASP A 1 408 ? -77.588 43.761 -31.293 1.00 29.13 407 ASP A N 1
ATOM 2991 C CA . ASP A 1 408 ? -78.795 44.539 -31.279 1.00 27.82 407 ASP A CA 1
ATOM 2992 C C . ASP A 1 408 ? -78.704 45.748 -32.190 1.00 31.59 407 ASP A C 1
ATOM 2993 O O . ASP A 1 408 ? -79.706 46.178 -32.754 1.00 31.90 407 ASP A O 1
ATOM 2998 N N . VAL A 1 409 ? -77.518 46.347 -32.269 1.00 28.50 408 VAL A N 1
ATOM 2999 C CA . VAL A 1 409 ? -77.293 47.545 -33.109 1.00 28.82 408 VAL A CA 1
ATOM 3000 C C . VAL A 1 409 ? -76.040 47.308 -33.977 1.00 29.96 408 VAL A C 1
ATOM 3001 O O . VAL A 1 409 ? -74.954 47.084 -33.451 1.00 27.69 408 VAL A O 1
ATOM 3005 N N . ALA A 1 410 ? -76.193 47.272 -35.307 1.00 28.84 409 ALA A N 1
ATOM 3006 C CA . ALA A 1 410 ? -75.055 47.120 -36.212 1.00 30.42 409 ALA A CA 1
ATOM 3007 C C . ALA A 1 410 ? -74.698 48.496 -36.729 1.00 30.73 409 ALA A C 1
ATOM 3008 O O . ALA A 1 410 ? -75.556 49.204 -37.291 1.00 33.16 409 ALA A O 1
ATOM 3010 N N . VAL A 1 411 ? -73.463 48.940 -36.486 1.00 26.55 410 VAL A N 1
ATOM 3011 C CA . VAL A 1 411 ? -72.957 50.192 -37.025 1.00 27.09 410 VAL A CA 1
ATOM 3012 C C . VAL A 1 411 ? -71.899 49.844 -38.089 1.00 27.52 410 VAL A C 1
ATOM 3013 O O . VAL A 1 411 ? -70.795 49.465 -37.751 1.00 25.57 410 VAL A O 1
ATOM 3017 N N . VAL A 1 412 ? -72.248 49.982 -39.374 1.00 24.43 411 VAL A N 1
ATOM 3018 C CA . VAL A 1 412 ? -71.389 49.635 -40.479 1.00 27.10 411 VAL A CA 1
ATOM 3019 C C . VAL A 1 412 ? -70.551 50.820 -40.891 1.00 26.12 411 VAL A C 1
ATOM 3020 O O . VAL A 1 412 ? -71.055 51.965 -41.136 1.00 27.10 411 VAL A O 1
ATOM 3024 N N . THR A 1 413 ? -69.239 50.592 -40.943 1.00 24.31 412 THR A N 1
ATOM 3025 C CA . THR A 1 413 ? -68.312 51.645 -41.227 1.00 24.26 412 THR A CA 1
ATOM 3026 C C . THR A 1 413 ? -67.209 51.144 -42.116 1.00 25.91 412 THR A C 1
ATOM 3027 O O . THR A 1 413 ? -67.334 50.083 -42.737 1.00 28.03 412 THR A O 1
ATOM 3031 N N . ASP A 1 414 ? -66.159 51.940 -42.257 1.00 26.07 413 ASP A N 1
ATOM 3032 C CA . ASP A 1 414 ? -64.974 51.630 -43.053 1.00 27.13 413 ASP A CA 1
ATOM 3033 C C . ASP A 1 414 ? -63.920 50.852 -42.277 1.00 29.19 413 ASP A C 1
ATOM 3034 O O . ASP A 1 414 ? -63.706 51.107 -41.083 1.00 25.95 413 ASP A O 1
ATOM 3039 N N . ASP A 1 415 ? -63.223 49.953 -42.993 1.00 29.18 414 ASP A N 1
ATOM 3040 C CA . ASP A 1 415 ? -62.070 49.191 -42.484 1.00 30.02 414 ASP A CA 1
ATOM 3041 C C . ASP A 1 415 ? -61.087 48.883 -43.616 1.00 32.18 414 ASP A C 1
ATOM 3042 O O . ASP A 1 415 ? -61.292 47.911 -44.336 1.00 35.36 414 ASP A O 1
ATOM 3047 N N . ASN A 1 416 ? -60.076 49.734 -43.776 1.00 32.26 415 ASN A N 1
ATOM 3048 C CA . ASN A 1 416 ? -59.082 49.602 -44.834 1.00 35.65 415 ASN A CA 1
ATOM 3049 C C . ASN A 1 416 ? -59.773 49.530 -46.192 1.00 34.03 415 ASN A C 1
ATOM 3050 O O . ASN A 1 416 ? -59.708 48.522 -46.873 1.00 33.70 415 ASN A O 1
ATOM 3055 N N . PRO A 1 417 ? -60.513 50.575 -46.597 1.00 31.32 416 PRO A N 1
ATOM 3056 C CA . PRO A 1 417 ? -61.170 50.562 -47.909 1.00 32.14 416 PRO A CA 1
ATOM 3057 C C . PRO A 1 417 ? -60.160 50.548 -49.068 1.00 34.05 416 PRO A C 1
ATOM 3058 O O . PRO A 1 417 ? -60.572 50.171 -50.169 1.00 34.33 416 PRO A O 1
ATOM 3062 N N . ARG A 1 418 ? -58.902 50.947 -48.816 1.00 33.61 417 ARG A N 1
ATOM 3063 C CA . ARG A 1 418 ? -57.852 50.902 -49.857 1.00 38.87 417 ARG A CA 1
ATOM 3064 C C . ARG A 1 418 ? -58.364 51.752 -51.003 1.00 41.08 417 ARG A C 1
ATOM 3065 O O . ARG A 1 418 ? -58.793 52.884 -50.763 1.00 35.90 417 ARG A O 1
ATOM 3073 N N . THR A 1 419 ? -58.344 51.230 -52.235 1.00 45.12 418 THR A N 1
ATOM 3074 C CA . THR A 1 419 ? -58.693 52.050 -53.402 1.00 43.18 418 THR A CA 1
ATOM 3075 C C . THR A 1 419 ? -60.130 51.874 -53.810 1.00 39.79 418 THR A C 1
ATOM 3076 O O . THR A 1 419 ? -60.603 52.598 -54.691 1.00 41.80 418 THR A O 1
ATOM 3080 N N . GLU A 1 420 ? -60.840 50.936 -53.159 1.00 37.78 419 GLU A N 1
ATOM 3081 C CA . GLU A 1 420 ? -62.264 50.673 -53.433 1.00 34.35 419 GLU A CA 1
ATOM 3082 C C . GLU A 1 420 ? -63.178 51.771 -52.811 1.00 37.74 419 GLU A C 1
ATOM 3083 O O . GLU A 1 420 ? -62.866 52.335 -51.718 1.00 34.34 419 GLU A O 1
ATOM 3089 N N . GLU A 1 421 ? -64.237 52.126 -53.542 1.00 32.47 420 GLU A N 1
ATOM 3090 C CA . GLU A 1 421 ? -65.173 53.120 -53.110 1.00 32.73 420 GLU A CA 1
ATOM 3091 C C . GLU A 1 421 ? -65.742 52.691 -51.747 1.00 30.12 420 GLU A C 1
ATOM 3092 O O . GLU A 1 421 ? -66.354 51.629 -51.648 1.00 29.92 420 GLU A O 1
ATOM 3098 N N . PRO A 1 422 ? -65.537 53.461 -50.656 1.00 32.55 421 PRO A N 1
ATOM 3099 C CA . PRO A 1 422 ? -65.909 52.979 -49.315 1.00 31.64 421 PRO A CA 1
ATOM 3100 C C . PRO A 1 422 ? -67.351 52.562 -49.212 1.00 30.03 421 PRO A C 1
ATOM 3101 O O . PRO A 1 422 ? -67.663 51.479 -48.708 1.00 29.70 421 PRO A O 1
ATOM 3105 N N . ARG A 1 423 ? -68.267 53.419 -49.687 1.00 30.54 422 ARG A N 1
ATOM 3106 C CA . ARG A 1 423 ? -69.701 53.123 -49.639 1.00 28.80 422 ARG A CA 1
ATOM 3107 C C . ARG A 1 423 ? -70.134 51.846 -50.407 1.00 28.69 422 ARG A C 1
ATOM 3108 O O . ARG A 1 423 ? -71.085 51.182 -50.038 1.00 27.60 422 ARG A O 1
ATOM 3116 N N . ALA A 1 424 ? -69.407 51.484 -51.467 1.00 31.71 423 ALA A N 1
ATOM 3117 C CA . ALA A 1 424 ? -69.676 50.220 -52.170 1.00 31.47 423 ALA A CA 1
ATOM 3118 C C . ALA A 1 424 ? -69.455 49.009 -51.323 1.00 31.33 423 ALA A C 1
ATOM 3119 O O . ALA A 1 424 ? -70.229 48.079 -51.382 1.00 29.87 423 ALA A O 1
ATOM 3121 N N . ILE A 1 425 ? -68.423 49.063 -50.461 1.00 31.48 424 ILE A N 1
ATOM 3122 C CA . ILE A 1 425 ? -68.123 47.962 -49.521 1.00 30.89 424 ILE A CA 1
ATOM 3123 C C . ILE A 1 425 ? -69.272 47.862 -48.547 1.00 29.60 424 ILE A C 1
ATOM 3124 O O . ILE A 1 425 ? -69.811 46.795 -48.307 1.00 29.22 424 ILE A O 1
ATOM 3129 N N . ILE A 1 426 ? -69.700 49.015 -48.005 1.00 27.19 425 ILE A N 1
ATOM 3130 C CA . ILE A 1 426 ? -70.779 49.056 -47.059 1.00 28.51 425 ILE A CA 1
ATOM 3131 C C . ILE A 1 426 ? -72.070 48.494 -47.655 1.00 30.13 425 ILE A C 1
ATOM 3132 O O . ILE A 1 426 ? -72.799 47.735 -47.045 1.00 29.78 425 ILE A O 1
ATOM 3137 N N . ASN A 1 427 ? -72.338 48.833 -48.926 1.00 31.40 426 ASN A N 1
ATOM 3138 C CA . ASN A 1 427 ? -73.486 48.283 -49.613 1.00 29.50 426 ASN A CA 1
ATOM 3139 C C . ASN A 1 427 ? -73.517 46.734 -49.664 1.00 29.31 426 ASN A C 1
ATOM 3140 O O . ASN A 1 427 ? -74.569 46.150 -49.482 1.00 29.82 426 ASN A O 1
ATOM 3145 N N . ASP A 1 428 ? -72.359 46.120 -49.920 1.00 31.52 427 ASP A N 1
ATOM 3146 C CA . ASP A 1 428 ? -72.200 44.701 -49.994 1.00 33.69 427 ASP A CA 1
ATOM 3147 C C . ASP A 1 428 ? -72.507 44.054 -48.648 1.00 32.83 427 ASP A C 1
ATOM 3148 O O . ASP A 1 428 ? -73.014 42.928 -48.571 1.00 32.71 427 ASP A O 1
ATOM 3153 N N . ILE A 1 429 ? -72.145 44.768 -47.571 1.00 34.82 428 ILE A N 1
ATOM 3154 C CA . ILE A 1 429 ? -72.370 44.287 -46.231 1.00 29.28 428 ILE A CA 1
ATOM 3155 C C . ILE A 1 429 ? -73.857 44.289 -45.940 1.00 30.09 428 ILE A C 1
ATOM 3156 O O . ILE A 1 429 ? -74.404 43.281 -45.504 1.00 32.19 428 ILE A O 1
ATOM 3161 N N . LEU A 1 430 ? -74.510 45.435 -46.211 1.00 29.68 429 LEU A N 1
ATOM 3162 C CA . LEU A 1 430 ? -75.895 45.676 -45.987 1.00 30.52 429 LEU A CA 1
ATOM 3163 C C . LEU A 1 430 ? -76.762 44.696 -46.803 1.00 29.70 429 LEU A C 1
ATOM 3164 O O . LEU A 1 430 ? -77.802 44.276 -46.355 1.00 33.33 429 LEU A O 1
ATOM 3169 N N . ALA A 1 431 ? -76.265 44.309 -47.969 1.00 30.55 430 ALA A N 1
ATOM 3170 C CA . ALA A 1 431 ? -77.005 43.422 -48.871 1.00 35.17 430 ALA A CA 1
ATOM 3171 C C . ALA A 1 431 ? -77.236 42.077 -48.232 1.00 38.93 430 ALA A C 1
ATOM 3172 O O . ALA A 1 431 ? -78.235 41.429 -48.525 1.00 36.80 430 ALA A O 1
ATOM 3174 N N . GLY A 1 432 ? -76.341 41.672 -47.316 1.00 36.81 431 GLY A N 1
ATOM 3175 C CA . GLY A 1 432 ? -76.538 40.434 -46.575 1.00 37.23 431 GLY A CA 1
ATOM 3176 C C . GLY A 1 432 ? -77.557 40.466 -45.456 1.00 33.04 431 GLY A C 1
ATOM 3177 O O . GLY A 1 432 ? -77.832 39.418 -44.864 1.00 37.46 431 GLY A O 1
ATOM 3178 N N . MET A 1 433 ? -78.082 41.648 -45.119 1.00 33.67 432 MET A N 1
ATOM 3179 C CA . MET A 1 433 ? -79.005 41.763 -44.021 1.00 34.74 432 MET A CA 1
ATOM 3180 C C . MET A 1 433 ? -80.433 41.525 -44.484 1.00 44.72 432 MET A C 1
ATOM 3181 O O . MET A 1 433 ? -80.753 41.840 -45.624 1.00 46.02 432 MET A O 1
ATOM 3186 N N . LEU A 1 434 ? -81.262 40.947 -43.605 1.00 43.25 433 LEU A N 1
ATOM 3187 C CA . LEU A 1 434 ? -82.711 40.846 -43.798 1.00 48.31 433 LEU A CA 1
ATOM 3188 C C . LEU A 1 434 ? -83.326 42.246 -43.828 1.00 49.14 433 LEU A C 1
ATOM 3189 O O . LEU A 1 434 ? -84.241 42.525 -44.607 1.00 50.02 433 LEU A O 1
ATOM 3194 N N . ASP A 1 435 ? -82.839 43.134 -42.962 1.00 44.51 434 ASP A N 1
ATOM 3195 C CA . ASP A 1 435 ? -83.436 44.437 -42.775 1.00 48.30 434 ASP A CA 1
ATOM 3196 C C . ASP A 1 435 ? -82.323 45.481 -42.667 1.00 44.73 434 ASP A C 1
ATOM 3197 O O . ASP A 1 435 ? -82.041 46.033 -41.588 1.00 41.38 434 ASP A O 1
ATOM 3202 N N . ALA A 1 436 ? -81.742 45.801 -43.818 1.00 43.10 435 ALA A N 1
ATOM 3203 C CA . ALA A 1 436 ? -80.629 46.740 -43.861 1.00 40.54 435 ALA A CA 1
ATOM 3204 C C . ALA A 1 436 ? -80.972 48.113 -43.321 1.00 42.03 435 ALA A C 1
ATOM 3205 O O . ALA A 1 436 ? -80.104 48.802 -42.796 1.00 42.40 435 ALA A O 1
ATOM 3207 N N . GLY A 1 437 ? -82.239 48.532 -43.452 1.00 42.92 436 GLY A N 1
ATOM 3208 C CA . GLY A 1 437 ? -82.642 49.823 -42.935 1.00 41.50 436 GLY A CA 1
ATOM 3209 C C . GLY A 1 437 ? -82.494 49.925 -41.431 1.00 43.08 436 GLY A C 1
ATOM 3210 O O . GLY A 1 437 ? -82.462 51.014 -40.899 1.00 44.43 436 GLY A O 1
ATOM 3211 N N . HIS A 1 438 ? -82.440 48.779 -40.743 1.00 44.84 437 HIS A N 1
ATOM 3212 C CA . HIS A 1 438 ? -82.226 48.734 -39.284 1.00 48.85 437 HIS A CA 1
ATOM 3213 C C . HIS A 1 438 ? -80.744 48.927 -38.889 1.00 44.07 437 HIS A C 1
ATOM 3214 O O . HIS A 1 438 ? -80.435 49.358 -37.783 1.00 42.72 437 HIS A O 1
ATOM 3221 N N . ALA A 1 439 ? -79.839 48.675 -39.835 1.00 40.20 438 ALA A N 1
ATOM 3222 C CA . ALA A 1 439 ? -78.423 48.955 -39.633 1.00 39.63 438 ALA A CA 1
ATOM 3223 C C . ALA A 1 439 ? -78.169 50.444 -39.636 1.00 38.98 438 ALA A C 1
ATOM 3224 O O . ALA A 1 439 ? -78.905 51.196 -40.244 1.00 37.27 438 ALA A O 1
ATOM 3226 N N . LYS A 1 440 ? -77.109 50.877 -38.946 1.00 33.45 439 LYS A N 1
ATOM 3227 C CA . LYS A 1 440 ? -76.719 52.274 -38.885 1.00 34.26 439 LYS A CA 1
ATOM 3228 C C . LYS A 1 440 ? -75.482 52.252 -39.720 1.00 36.27 439 LYS A C 1
ATOM 3229 O O . LYS A 1 440 ? -74.729 51.282 -39.683 1.00 38.98 439 LYS A O 1
ATOM 3235 N N . VAL A 1 441 ? -75.308 53.259 -40.568 1.00 29.49 440 VAL A N 1
ATOM 3236 C CA . VAL A 1 441 ? -74.106 53.398 -41.333 1.00 25.94 440 VAL A CA 1
ATOM 3237 C C . VAL A 1 441 ? -73.486 54.706 -40.932 1.00 26.14 440 VAL A C 1
ATOM 3238 O O . VAL A 1 441 ? -74.173 55.712 -40.800 1.00 30.94 440 VAL A O 1
ATOM 3242 N N A MET A 1 442 ? -72.164 54.730 -40.778 0.60 24.71 441 MET A N 1
ATOM 3243 N N B MET A 1 442 ? -72.163 54.721 -40.785 0.40 24.36 441 MET A N 1
ATOM 32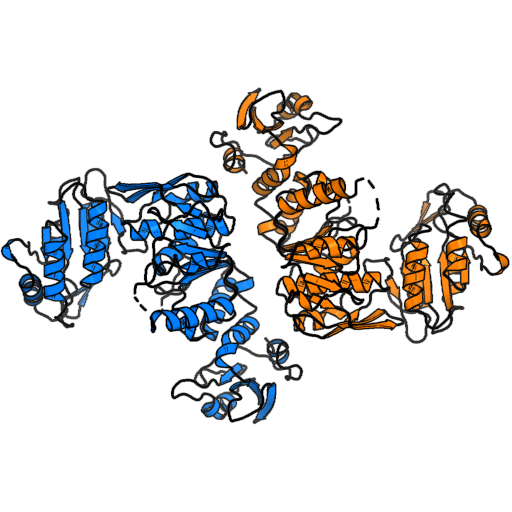44 C CA A MET A 1 442 ? -71.460 55.941 -40.450 0.60 27.01 441 MET A CA 1
ATOM 3245 C CA B MET A 1 442 ? -71.458 55.920 -40.454 0.40 25.15 441 MET A CA 1
ATOM 3246 C C A MET A 1 442 ? -70.080 55.806 -40.958 0.60 28.85 441 MET A C 1
ATOM 3247 C C B MET A 1 442 ? -70.078 55.791 -40.974 0.40 27.52 441 MET A C 1
ATOM 3248 O O A MET A 1 442 ? -69.375 54.862 -40.608 0.60 27.00 441 MET A O 1
ATOM 3249 O O B MET A 1 442 ? -69.376 54.833 -40.654 0.40 26.38 441 MET A O 1
ATOM 3258 N N . GLU A 1 443 ? -69.705 56.734 -41.839 1.00 30.03 442 GLU A N 1
ATOM 3259 C CA . GLU A 1 443 ? -68.399 56.806 -42.376 1.00 29.13 442 GLU A CA 1
ATOM 3260 C C . GLU A 1 443 ? -67.758 57.982 -41.794 1.00 34.94 442 GLU A C 1
ATOM 3261 O O . GLU A 1 443 ? -68.444 59.013 -41.547 1.00 41.30 442 GLU A O 1
ATOM 3267 N N . GLY A 1 444 ? -66.449 57.917 -41.999 1.00 37.70 443 GLY A N 1
ATOM 3268 C CA . GLY A 1 444 ? -65.350 57.672 -41.163 1.00 32.21 443 GLY A CA 1
ATOM 3269 C C . GLY A 1 444 ? -65.486 56.645 -40.062 1.00 26.30 443 GLY A C 1
ATOM 3270 O O . GLY A 1 444 ? -66.430 56.666 -39.334 1.00 26.37 443 GLY A O 1
ATOM 3271 N N . ARG A 1 445 ? -64.461 55.811 -39.923 1.00 23.77 444 ARG A N 1
ATOM 3272 C CA . ARG A 1 445 ? -64.436 54.855 -38.797 1.00 26.05 444 ARG A CA 1
ATOM 3273 C C . ARG A 1 445 ? -64.369 55.507 -37.443 1.00 25.29 444 ARG A C 1
ATOM 3274 O O . ARG A 1 445 ? -65.084 55.105 -36.541 1.00 25.23 444 ARG A O 1
ATOM 3282 N N . ALA A 1 446 ? -63.505 56.499 -37.273 1.00 26.15 445 ALA A N 1
ATOM 3283 C CA . ALA A 1 446 ? -63.435 57.184 -35.964 1.00 27.26 445 ALA A CA 1
ATOM 3284 C C . ALA A 1 446 ? -64.856 57.691 -35.552 1.00 24.33 445 ALA A C 1
ATOM 3285 O O . ALA A 1 446 ? -65.298 57.571 -34.414 1.00 24.87 445 ALA A O 1
ATOM 3287 N N . GLU A 1 447 ? -65.582 58.241 -36.545 1.00 27.21 446 GLU A N 1
ATOM 3288 C CA . GLU A 1 447 ? -66.894 58.803 -36.312 1.00 25.27 446 GLU A CA 1
ATOM 3289 C C . GLU A 1 447 ? -67.886 57.742 -35.925 1.00 25.54 446 GLU A C 1
ATOM 3290 O O . GLU A 1 447 ? -68.702 57.930 -35.026 1.00 24.26 446 GLU A O 1
ATOM 3296 N N . ALA A 1 448 ? -67.804 56.584 -36.588 1.00 24.26 447 ALA A N 1
ATOM 3297 C CA . ALA A 1 448 ? -68.688 55.413 -36.271 1.00 22.19 447 ALA A CA 1
ATOM 3298 C C . ALA A 1 448 ? -68.455 54.905 -34.887 1.00 20.45 447 ALA A C 1
ATOM 3299 O O . ALA A 1 448 ? -69.376 54.625 -34.131 1.00 23.47 447 ALA A O 1
ATOM 3301 N N . VAL A 1 449 ? -67.173 54.780 -34.524 1.00 23.44 448 VAL A N 1
ATOM 3302 C CA . VAL A 1 449 ? -66.823 54.303 -33.187 1.00 23.38 448 VAL A CA 1
ATOM 3303 C C . VAL A 1 449 ? -67.440 55.273 -32.195 1.00 23.17 448 VAL A C 1
ATOM 3304 O O . VAL A 1 449 ? -68.085 54.891 -31.194 1.00 22.29 448 VAL A O 1
ATOM 3308 N N . THR A 1 450 ? -67.259 56.565 -32.472 1.00 22.13 449 THR A N 1
ATOM 3309 C CA . THR A 1 450 ? -67.731 57.623 -31.549 1.00 23.87 449 THR A CA 1
ATOM 3310 C C . THR A 1 450 ? -69.259 57.575 -31.414 1.00 23.13 449 THR A C 1
ATOM 3311 O O . THR A 1 450 ? -69.791 57.695 -30.326 1.00 25.49 449 THR A O 1
ATOM 3315 N N A CYS A 1 451 ? -69.946 57.397 -32.541 0.80 25.13 450 CYS A N 1
ATOM 3316 N N B CYS A 1 451 ? -69.942 57.391 -32.549 0.20 22.08 450 CYS A N 1
ATOM 3317 C CA A CYS A 1 451 ? -71.385 57.248 -32.553 0.80 27.10 450 CYS A CA 1
ATOM 3318 C CA B CYS A 1 451 ? -71.390 57.243 -32.583 0.20 21.23 450 CYS A CA 1
ATOM 3319 C C A CYS A 1 451 ? -71.866 56.171 -31.598 0.80 26.67 450 CYS A C 1
ATOM 3320 C C B CYS A 1 451 ? -71.877 56.169 -31.616 0.20 22.53 450 CYS A C 1
ATOM 3321 O O A CYS A 1 451 ? -72.810 56.390 -30.821 0.80 27.27 450 CYS A O 1
ATOM 3322 O O B CYS A 1 451 ? -72.807 56.396 -30.846 0.20 22.79 450 CYS A O 1
ATOM 3327 N N . ALA A 1 452 ? -71.259 54.988 -31.676 1.00 23.40 451 ALA A N 1
ATOM 3328 C CA . ALA A 1 452 ? -71.630 53.892 -30.817 1.00 24.13 451 ALA A CA 1
ATOM 3329 C C . ALA A 1 452 ? -71.320 54.168 -29.378 1.00 22.80 451 ALA A C 1
ATOM 3330 O O . ALA A 1 452 ? -72.172 53.977 -28.492 1.00 26.04 451 ALA A O 1
ATOM 3332 N N . VAL A 1 453 ? -70.089 54.586 -29.107 1.00 23.35 452 VAL A N 1
ATOM 3333 C CA . VAL A 1 453 ? -69.651 54.789 -27.733 1.00 24.66 452 VAL A CA 1
ATOM 3334 C C . VAL A 1 453 ? -70.456 55.889 -27.026 1.00 23.47 452 VAL A C 1
ATOM 3335 O O . VAL A 1 453 ? -70.808 55.775 -25.842 1.00 26.37 452 VAL A O 1
ATOM 3339 N N . MET A 1 454 ? -70.738 56.968 -27.760 1.00 26.37 453 MET A N 1
ATOM 3340 C CA . MET A 1 454 ? -71.417 58.129 -27.147 1.00 29.93 453 MET A CA 1
ATOM 3341 C C . MET A 1 454 ? -72.894 57.938 -27.038 1.00 31.59 453 MET A C 1
ATOM 3342 O O . MET A 1 454 ? -73.499 58.634 -26.264 1.00 38.07 453 MET A O 1
ATOM 3347 N N . GLN A 1 455 ? -73.492 57.050 -27.847 1.00 27.58 454 GLN A N 1
ATOM 3348 C CA . GLN A 1 455 ? -74.939 56.792 -27.809 1.00 29.08 454 GLN A CA 1
ATOM 3349 C C . GLN A 1 455 ? -75.286 55.599 -26.930 1.00 35.30 454 GLN A C 1
ATOM 3350 O O . GLN A 1 455 ? -76.390 55.512 -26.358 1.00 29.52 454 GLN A O 1
ATOM 3356 N N . ALA A 1 456 ? -74.331 54.681 -26.763 1.00 27.28 455 ALA A N 1
ATOM 3357 C CA . ALA A 1 456 ? -74.632 53.485 -26.001 1.00 31.82 455 ALA A CA 1
ATOM 3358 C C . ALA A 1 456 ? -74.919 53.877 -24.559 1.00 30.67 455 ALA A C 1
ATOM 3359 O O . ALA A 1 456 ? -74.291 54.785 -24.045 1.00 34.32 455 ALA A O 1
ATOM 3361 N N . LYS A 1 457 ? -75.803 53.120 -23.911 1.00 32.32 456 LYS A N 1
ATOM 3362 C CA . LYS A 1 457 ? -76.073 53.265 -22.488 1.00 33.54 456 LYS A CA 1
ATOM 3363 C C . LYS A 1 457 ? -75.028 52.644 -21.597 1.00 35.03 456 LYS A C 1
ATOM 3364 O O . LYS A 1 457 ? -74.173 51.870 -22.057 1.00 31.72 456 LYS A O 1
ATOM 3370 N N . GLU A 1 458 ? -75.084 52.972 -20.301 1.00 32.18 457 GLU A N 1
ATOM 3371 C CA . GLU A 1 458 ? -74.045 52.576 -19.338 1.00 32.45 457 GLU A CA 1
ATOM 3372 C C . GLU A 1 458 ? -73.959 51.047 -19.222 1.00 34.31 457 GLU A C 1
ATOM 3373 O O . GLU A 1 458 ? -72.895 50.498 -19.009 1.00 33.30 457 GLU A O 1
ATOM 3379 N N . ASN A 1 459 ? -75.081 50.359 -19.384 1.00 31.24 458 ASN A N 1
ATOM 3380 C CA . ASN A 1 459 ? -75.079 48.890 -19.289 1.00 32.89 458 ASN A CA 1
ATOM 3381 C C . ASN A 1 459 ? -74.983 48.182 -20.637 1.00 28.04 458 ASN A C 1
ATOM 3382 O O . ASN A 1 459 ? -75.188 46.968 -20.741 1.00 28.53 458 ASN A O 1
ATOM 3387 N N . ASP A 1 460 ? -74.760 48.962 -21.694 1.00 28.59 459 ASP A N 1
ATOM 3388 C CA . ASP A 1 460 ? -74.549 48.400 -23.031 1.00 26.34 459 ASP A CA 1
ATOM 3389 C C . ASP A 1 460 ? -73.097 47.939 -23.204 1.00 25.04 459 ASP A C 1
ATOM 3390 O O . ASP A 1 460 ? -72.167 48.353 -22.459 1.00 28.09 459 ASP A O 1
ATOM 3395 N N . VAL A 1 461 ? -72.874 47.119 -24.239 1.00 24.65 460 VAL A N 1
ATOM 3396 C CA . VAL A 1 461 ? -71.496 46.755 -24.624 1.00 23.25 460 VAL A CA 1
ATOM 3397 C C . VAL A 1 461 ? -71.403 47.098 -26.118 1.00 21.88 460 VAL A C 1
ATOM 3398 O O . VAL A 1 461 ? -72.276 46.777 -26.920 1.00 24.03 460 VAL A O 1
ATOM 3402 N N . VAL A 1 462 ? -70.280 47.693 -26.486 1.00 25.56 461 VAL A N 1
ATOM 3403 C CA . VAL A 1 462 ? -69.959 48.022 -27.861 1.00 23.36 461 VAL A CA 1
ATOM 3404 C C . VAL A 1 462 ? -68.730 47.197 -28.299 1.00 23.14 461 VAL A C 1
ATOM 3405 O O . VAL A 1 462 ? -67.662 47.288 -27.680 1.00 21.18 461 VAL A O 1
ATOM 3409 N N . LEU A 1 463 ? -68.937 46.322 -29.282 1.00 20.95 462 LEU A N 1
ATOM 3410 C CA . LEU A 1 463 ? -67.832 45.593 -29.890 1.00 23.33 462 LEU A CA 1
ATOM 3411 C C . LEU A 1 463 ? -67.334 46.356 -31.114 1.00 22.55 462 LEU A C 1
ATOM 3412 O O . LEU A 1 463 ? -68.094 46.583 -32.028 1.00 24.74 462 LEU A O 1
ATOM 3417 N N . VAL A 1 464 ? -66.055 46.730 -31.093 1.00 21.43 463 VAL A N 1
ATOM 3418 C CA . VAL A 1 464 ? -65.352 47.382 -32.200 1.00 21.84 463 VAL A CA 1
ATOM 3419 C C . VAL A 1 464 ? -64.464 46.333 -32.814 1.00 21.25 463 VAL A C 1
ATOM 3420 O O . VAL A 1 464 ? -63.439 45.967 -32.270 1.00 21.36 463 VAL A O 1
ATOM 3424 N N . ALA A 1 465 ? -64.911 45.820 -33.957 1.00 23.28 464 ALA A N 1
ATOM 3425 C CA . ALA A 1 465 ? -64.291 44.641 -34.574 1.00 24.19 464 ALA A CA 1
ATOM 3426 C C . ALA A 1 465 ? -63.521 44.969 -35.819 1.00 25.03 464 ALA A C 1
ATOM 3427 O O . ALA A 1 465 ? -63.839 45.899 -36.578 1.00 25.80 464 ALA A O 1
ATOM 3429 N N . GLY A 1 466 ? -62.422 44.234 -35.999 1.00 25.23 465 GLY A N 1
ATOM 3430 C CA . GLY A 1 466 ? -61.761 44.207 -37.279 1.00 26.96 465 GLY A CA 1
ATOM 3431 C C . GLY A 1 466 ? -60.323 44.546 -37.325 1.00 27.29 465 GLY A C 1
ATOM 3432 O O . GLY A 1 466 ? -59.634 44.168 -38.301 1.00 28.98 465 GLY A O 1
ATOM 3433 N N . LYS A 1 467 ? -59.848 45.288 -36.322 1.00 29.30 466 LYS A N 1
ATOM 3434 C CA . LYS A 1 467 ? -58.517 45.819 -36.307 1.00 31.45 466 LYS A CA 1
ATOM 3435 C C . LYS A 1 467 ? -57.678 45.275 -35.164 1.00 32.96 466 LYS A C 1
ATOM 3436 O O . LYS A 1 467 ? -56.492 45.030 -35.335 1.00 33.27 466 LYS A O 1
ATOM 3442 N N . GLY A 1 468 ? -58.299 45.080 -33.987 1.00 31.84 467 GLY A N 1
ATOM 3443 C CA . GLY A 1 468 ? -57.561 44.644 -32.805 1.00 32.21 467 GLY A CA 1
ATOM 3444 C C . GLY A 1 468 ? -56.461 45.649 -32.488 1.00 34.41 467 GLY A C 1
ATOM 3445 O O . GLY A 1 468 ? -56.771 46.793 -32.174 1.00 32.95 467 GLY A O 1
ATOM 3446 N N . HIS A 1 469 ? -55.181 45.235 -32.625 1.00 36.71 468 HIS A N 1
ATOM 3447 C CA . HIS A 1 469 ? -54.014 46.098 -32.333 1.00 43.53 468 HIS A CA 1
ATOM 3448 C C . HIS A 1 469 ? -53.413 46.859 -33.538 1.00 42.80 468 HIS A C 1
ATOM 3449 O O . HIS A 1 469 ? -52.379 47.526 -33.407 1.00 46.66 468 HIS A O 1
ATOM 3456 N N . GLU A 1 470 ? -54.028 46.716 -34.715 1.00 41.03 469 GLU A N 1
ATOM 3457 C CA . GLU A 1 470 ? -53.462 47.212 -35.954 1.00 45.09 469 GLU A CA 1
ATOM 3458 C C . GLU A 1 470 ? -53.796 48.665 -36.100 1.00 46.30 469 GLU A C 1
ATOM 3459 O O . GLU A 1 470 ? -54.917 49.007 -36.519 1.00 58.56 469 GLU A O 1
ATOM 3465 N N . ASP A 1 471 ? -52.800 49.501 -35.793 1.00 42.76 470 ASP A N 1
ATOM 3466 C CA . ASP A 1 471 ? -52.897 50.958 -35.658 1.00 43.38 470 ASP A CA 1
ATOM 3467 C C . ASP A 1 471 ? -52.745 51.773 -36.962 1.00 38.36 470 ASP A C 1
ATOM 3468 O O . ASP A 1 471 ? -52.030 52.767 -37.007 1.00 44.59 470 ASP A O 1
ATOM 3473 N N . TYR A 1 472 ? -53.517 51.395 -37.982 1.00 40.04 471 TYR A N 1
ATOM 3474 C CA . TYR A 1 472 ? -53.551 52.119 -39.242 1.00 42.99 471 TYR A CA 1
ATOM 3475 C C . TYR A 1 472 ? -54.884 51.874 -39.932 1.00 39.15 471 TYR A C 1
ATOM 3476 O O . TYR A 1 472 ? -55.574 50.894 -39.654 1.00 39.97 471 TYR A O 1
ATOM 3485 N N . GLN A 1 473 ? -55.221 52.794 -40.830 1.00 34.26 472 GLN A N 1
ATOM 3486 C CA . GLN A 1 473 ? -56.420 52.718 -41.676 1.00 36.35 472 GLN A CA 1
ATOM 3487 C C . GLN A 1 473 ? -55.909 53.037 -43.080 1.00 40.22 472 GLN A C 1
ATOM 3488 O O . GLN A 1 473 ? -55.422 54.149 -43.345 1.00 43.79 472 GLN A O 1
ATOM 3494 N N . ILE A 1 474 ? -55.994 52.047 -43.969 1.00 38.84 473 ILE A N 1
ATOM 3495 C CA . ILE A 1 474 ? -55.494 52.209 -45.323 1.00 39.84 473 ILE A CA 1
ATOM 3496 C C . ILE A 1 474 ? -56.586 52.856 -46.162 1.00 38.75 473 ILE A C 1
ATOM 3497 O O . ILE A 1 474 ? -57.587 52.230 -46.455 1.00 37.01 473 ILE A O 1
ATOM 3502 N N . VAL A 1 475 ? -56.364 54.117 -46.552 1.00 42.04 474 VAL A N 1
ATOM 3503 C CA . VAL A 1 475 ? -57.296 54.851 -47.434 1.00 42.54 474 VAL A CA 1
ATOM 3504 C C . VAL A 1 475 ? -56.495 55.249 -48.679 1.00 47.83 474 VAL A C 1
ATOM 3505 O O . VAL A 1 475 ? -55.511 55.965 -48.558 1.00 47.09 474 VAL A O 1
ATOM 3509 N N . GLY A 1 476 ? -56.881 54.725 -49.848 1.00 47.57 475 GLY A N 1
ATOM 3510 C CA . GLY A 1 476 ? -56.091 54.873 -51.056 1.00 46.53 475 GLY A CA 1
ATOM 3511 C C . GLY A 1 476 ? -54.931 53.916 -50.937 1.00 54.49 475 GLY A C 1
ATOM 3512 O O . GLY A 1 476 ? -55.121 52.700 -50.772 1.00 53.47 475 GLY A O 1
ATOM 3513 N N . ASN A 1 477 ? -53.720 54.482 -50.994 1.00 66.29 476 ASN A N 1
ATOM 3514 C CA . ASN A 1 477 ? -52.483 53.773 -50.727 1.00 66.31 476 ASN A CA 1
ATOM 3515 C C . ASN A 1 477 ? -51.729 54.391 -49.539 1.00 66.00 476 ASN A C 1
ATOM 3516 O O . ASN A 1 477 ? -50.562 54.096 -49.339 1.00 71.04 476 ASN A O 1
ATOM 3521 N N . GLN A 1 478 ? -52.423 55.233 -48.757 1.00 62.26 477 GLN A N 1
ATOM 3522 C CA . GLN A 1 478 ? -51.903 55.838 -47.524 1.00 56.54 477 GLN A CA 1
ATOM 3523 C C . GLN A 1 478 ? -52.232 54.936 -46.325 1.00 56.56 477 GLN A C 1
ATOM 3524 O O . GLN A 1 478 ? -53.386 54.565 -46.125 1.00 52.03 477 GLN A O 1
ATOM 3530 N N . ARG A 1 479 ? -51.224 54.630 -45.504 1.00 49.93 478 ARG A N 1
ATOM 3531 C CA . ARG A 1 479 ? -51.460 54.086 -44.167 1.00 55.13 478 ARG A CA 1
ATOM 3532 C C . ARG A 1 479 ? -51.607 55.251 -43.184 1.00 51.24 478 ARG A C 1
ATOM 3533 O O . ARG A 1 479 ? -50.619 55.830 -42.715 1.00 53.08 478 ARG A O 1
ATOM 3541 N N . LEU A 1 480 ? -52.855 55.612 -42.893 1.00 48.64 479 LEU A N 1
ATOM 3542 C CA . LEU A 1 480 ? -53.127 56.683 -41.968 1.00 50.12 479 LEU A CA 1
ATOM 3543 C C . LEU A 1 480 ? -53.001 56.191 -40.549 1.00 49.29 479 LEU A C 1
ATOM 3544 O O . LEU A 1 480 ? -53.357 55.055 -40.246 1.00 39.20 479 LEU A O 1
ATOM 3549 N N . ASP A 1 481 ? -52.486 57.068 -39.683 1.00 50.31 480 ASP A N 1
ATOM 3550 C CA . ASP A 1 481 ? -52.330 56.788 -38.265 1.00 57.88 480 ASP A CA 1
ATOM 3551 C C . ASP A 1 481 ? -53.740 56.757 -37.695 1.00 48.26 480 ASP A C 1
ATOM 3552 O O . ASP A 1 481 ? -54.484 57.725 -37.797 1.00 48.28 480 ASP A O 1
ATOM 3557 N N . TYR A 1 482 ? -54.125 55.593 -37.175 1.00 38.15 481 TYR A N 1
ATOM 3558 C CA . TYR A 1 482 ? -55.454 55.416 -36.626 1.00 33.25 481 TYR A CA 1
ATOM 3559 C C . TYR A 1 482 ? -55.457 54.151 -35.807 1.00 33.16 481 TYR A C 1
ATOM 3560 O O . TYR A 1 482 ? -55.004 53.092 -36.289 1.00 35.92 481 TYR A O 1
ATOM 3569 N N . SER A 1 483 ? -56.010 54.239 -34.584 1.00 31.37 482 SER A N 1
ATOM 3570 C CA . SER A 1 483 ? -56.136 53.098 -33.700 1.00 29.88 482 SER A CA 1
ATOM 3571 C C . SER A 1 483 ? -57.552 53.073 -33.085 1.00 27.07 482 SER A C 1
ATOM 3572 O O . SER A 1 483 ? -57.960 54.070 -32.474 1.00 27.30 482 SER A O 1
ATOM 3575 N N . ASP A 1 484 ? -58.229 51.927 -33.193 1.00 25.36 483 ASP A N 1
ATOM 3576 C CA . ASP A 1 484 ? -59.491 51.694 -32.534 1.00 23.33 483 ASP A CA 1
ATOM 3577 C C . ASP A 1 484 ? -59.240 51.840 -31.030 1.00 24.89 483 ASP A C 1
ATOM 3578 O O . ASP A 1 484 ? -60.078 52.426 -30.302 1.00 25.17 483 ASP A O 1
ATOM 3583 N N . ARG A 1 485 ? -58.130 51.275 -30.539 1.00 26.00 484 ARG A N 1
ATOM 3584 C CA . ARG A 1 485 ? -57.867 51.304 -29.099 1.00 26.99 484 ARG A CA 1
ATOM 3585 C C . ARG A 1 485 ? -57.742 52.731 -28.541 1.00 27.57 484 ARG A C 1
ATOM 3586 O O . ARG A 1 485 ? -58.358 53.067 -27.553 1.00 28.83 484 ARG A O 1
ATOM 3594 N N . VAL A 1 486 ? -56.987 53.573 -29.258 1.00 28.18 485 VAL A N 1
ATOM 3595 C CA . VAL A 1 486 ? -56.759 54.939 -28.854 1.00 29.78 485 VAL A CA 1
ATOM 3596 C C . VAL A 1 486 ? -58.050 55.719 -28.989 1.00 28.06 485 VAL A C 1
ATOM 3597 O O . VAL A 1 486 ? -58.366 56.524 -28.130 1.00 27.40 485 VAL A O 1
ATOM 3601 N N . THR A 1 487 ? -58.813 55.489 -30.067 1.00 24.74 486 THR A N 1
ATOM 3602 C CA . THR A 1 487 ? -60.064 56.186 -30.218 1.00 24.36 486 THR A CA 1
ATOM 3603 C C . THR A 1 487 ? -60.990 55.937 -29.008 1.00 24.35 486 THR A C 1
ATOM 3604 O O . THR A 1 487 ? -61.585 56.862 -28.448 1.00 24.62 486 THR A O 1
ATOM 3608 N N . VAL A 1 488 ? -61.151 54.652 -28.672 1.00 25.60 487 VAL A N 1
ATOM 3609 C CA . VAL A 1 488 ? -62.022 54.205 -27.635 1.00 23.89 487 VAL A CA 1
ATOM 3610 C C . VAL A 1 488 ? -61.504 54.799 -26.310 1.00 25.72 487 VAL A C 1
ATOM 3611 O O . VAL A 1 488 ? -62.303 55.311 -25.517 1.00 25.31 487 VAL A O 1
ATOM 3615 N N . ALA A 1 489 ? -60.191 54.668 -26.086 1.00 26.41 488 ALA A N 1
ATOM 3616 C CA . ALA A 1 489 ? -59.588 55.109 -24.808 1.00 26.98 488 ALA A CA 1
ATOM 3617 C C . ALA A 1 489 ? -59.882 56.624 -24.559 1.00 28.74 488 ALA A C 1
ATOM 3618 O O . ALA A 1 489 ? -60.319 56.994 -23.469 1.00 29.30 488 ALA A O 1
ATOM 3620 N N . ARG A 1 490 ? -59.688 57.437 -25.604 1.00 25.97 489 ARG A N 1
ATOM 3621 C CA . ARG A 1 490 ? -59.945 58.873 -25.503 1.00 28.08 489 ARG A CA 1
ATOM 3622 C C . ARG A 1 490 ? -61.374 59.165 -25.226 1.00 25.66 489 ARG A C 1
ATOM 3623 O O . ARG A 1 490 ? -61.710 60.051 -24.436 1.00 28.74 489 ARG A O 1
ATOM 3631 N N . LEU A 1 491 ? -62.303 58.481 -25.908 1.00 27.15 490 LEU A N 1
ATOM 3632 C CA . LEU A 1 491 ? -63.718 58.671 -25.602 1.00 27.73 490 LEU A CA 1
ATOM 3633 C C . LEU A 1 491 ? -64.140 58.320 -24.173 1.00 30.26 490 LEU A C 1
ATOM 3634 O O . LEU A 1 491 ? -65.033 58.950 -23.561 1.00 27.08 490 LEU A O 1
ATOM 3639 N N . LEU A 1 492 ? -63.513 57.270 -23.628 1.00 28.68 491 LEU A N 1
ATOM 3640 C CA . LEU A 1 492 ? -63.861 56.780 -22.324 1.00 26.98 491 LEU A CA 1
ATOM 3641 C C . LEU A 1 492 ? -63.124 57.556 -21.214 1.00 29.70 491 LEU A C 1
ATOM 3642 O O . LEU A 1 492 ? -63.441 57.403 -20.039 1.00 32.30 491 LEU A O 1
ATOM 3647 N N . GLY A 1 493 ? -62.109 58.344 -21.588 1.00 32.27 492 GLY A N 1
ATOM 3648 C CA . GLY A 1 493 ? -61.264 59.017 -20.611 1.00 34.07 492 GLY A CA 1
ATOM 3649 C C . GLY A 1 493 ? -60.270 58.087 -19.937 1.00 38.87 492 GLY A C 1
ATOM 3650 O O . GLY A 1 493 ? -59.889 58.292 -18.773 1.00 35.99 492 GLY A O 1
ATOM 3651 N N . VAL A 1 494 ? -59.836 57.055 -20.669 1.00 33.78 493 VAL A N 1
ATOM 3652 C CA . VAL A 1 494 ? -58.823 56.124 -20.210 1.00 33.09 493 VAL A CA 1
ATOM 3653 C C . VAL A 1 494 ? -57.596 56.144 -21.096 1.00 34.31 493 VAL A C 1
ATOM 3654 O O . VAL A 1 494 ? -57.503 56.942 -22.028 1.00 34.77 493 VAL A O 1
ATOM 3658 N N . ILE A 1 495 ? -56.640 55.255 -20.812 1.00 33.44 494 ILE A N 1
ATOM 3659 C CA . ILE A 1 495 ? -55.358 55.225 -21.497 1.00 35.50 494 ILE A CA 1
ATOM 3660 C C . ILE A 1 495 ? -55.166 53.877 -22.216 1.00 33.93 494 ILE A C 1
ATOM 3661 O O . ILE A 1 495 ? -55.140 52.857 -21.584 1.00 35.09 494 ILE A O 1
ATOM 3666 N N . ALA A 1 496 ? -55.010 53.926 -23.543 1.00 34.86 495 ALA A N 1
ATOM 3667 C CA . ALA A 1 496 ? -54.756 52.739 -24.358 1.00 39.57 495 ALA A CA 1
ATOM 3668 C C . ALA A 1 496 ? -53.331 52.259 -24.121 1.00 50.05 495 A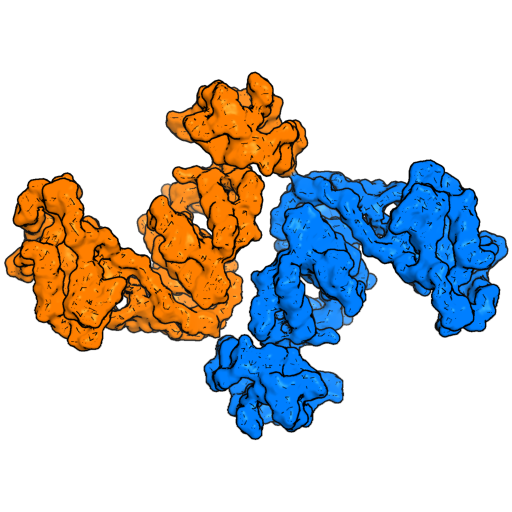LA A C 1
ATOM 3669 O O . ALA A 1 496 ? -52.401 53.037 -23.860 1.00 46.39 495 ALA A O 1
ATOM 3672 N N . ARG B 1 5 ? -39.090 38.400 3.356 1.00 57.43 4 ARG B N 1
ATOM 3673 C CA . ARG B 1 5 ? -39.990 37.449 4.044 1.00 52.97 4 ARG B CA 1
ATOM 3674 C C . ARG B 1 5 ? -41.031 38.154 4.915 1.00 49.15 4 ARG B C 1
ATOM 3675 O O . ARG B 1 5 ? -40.733 39.068 5.661 1.00 50.39 4 ARG B O 1
ATOM 3683 N N . ASN B 1 6 ? -42.281 37.714 4.806 1.00 47.67 5 ASN B N 1
ATOM 3684 C CA . ASN B 1 6 ? -43.379 38.295 5.555 1.00 48.44 5 ASN B CA 1
ATOM 3685 C C . ASN B 1 6 ? -44.280 37.184 6.096 1.00 46.88 5 ASN B C 1
ATOM 3686 O O . ASN B 1 6 ? -44.629 36.260 5.365 1.00 46.31 5 ASN B O 1
ATOM 3691 N N . LEU B 1 7 ? -44.670 37.294 7.367 1.00 43.90 6 LEU B N 1
ATOM 3692 C CA . LEU B 1 7 ? -45.548 36.324 8.007 1.00 43.42 6 LEU B CA 1
ATOM 3693 C C . LEU B 1 7 ? -46.775 36.023 7.179 1.00 38.24 6 LEU B C 1
ATOM 3694 O O . LEU B 1 7 ? -47.203 34.886 7.113 1.00 38.46 6 LEU B O 1
ATOM 3699 N N . ARG B 1 8 ? -47.358 37.049 6.551 1.00 43.23 7 ARG B N 1
ATOM 3700 C CA . ARG B 1 8 ? -48.643 36.893 5.871 1.00 43.07 7 ARG B CA 1
ATOM 3701 C C . ARG B 1 8 ? -48.455 36.079 4.583 1.00 40.82 7 ARG B C 1
ATOM 3702 O O . ARG B 1 8 ? -49.200 35.162 4.331 1.00 38.90 7 ARG B O 1
ATOM 3710 N N . ASP B 1 9 ? -47.454 36.450 3.785 1.00 37.92 8 ASP B N 1
ATOM 3711 C CA . ASP B 1 9 ? -47.082 35.664 2.585 1.00 42.80 8 ASP B CA 1
ATOM 3712 C C . ASP B 1 9 ? -46.683 34.235 3.019 1.00 34.71 8 ASP B C 1
ATOM 3713 O O . ASP B 1 9 ? -47.139 33.251 2.443 1.00 34.09 8 ASP B O 1
ATOM 3718 N N . LEU B 1 10 ? -45.819 34.123 4.031 1.00 37.23 9 LEU B N 1
ATOM 3719 C CA . LEU B 1 10 ? -45.366 32.824 4.515 1.00 35.32 9 LEU B CA 1
ATOM 3720 C C . LEU B 1 10 ? -46.525 31.907 4.774 1.00 34.19 9 LEU B C 1
ATOM 3721 O O . LEU B 1 10 ? -46.524 30.748 4.345 1.00 32.03 9 LEU B O 1
ATOM 3726 N N . LEU B 1 11 ? -47.557 32.426 5.462 1.00 32.24 10 LEU B N 1
ATOM 3727 C CA . LEU B 1 11 ? -48.672 31.609 5.922 1.00 31.35 10 LEU B CA 1
ATOM 3728 C C . LEU B 1 11 ? -49.877 31.525 4.969 1.00 33.39 10 LEU B C 1
ATOM 3729 O O . LEU B 1 11 ? -50.791 30.740 5.223 1.00 33.87 10 LEU B O 1
ATOM 3734 N N . ALA B 1 12 ? -49.847 32.288 3.878 1.00 32.10 11 ALA B N 1
ATOM 3735 C CA . ALA B 1 12 ? -50.976 32.363 2.944 1.00 34.65 11 ALA B CA 1
ATOM 3736 C C . ALA B 1 12 ? -51.608 31.042 2.515 1.00 33.87 11 ALA B C 1
ATOM 3737 O O . ALA B 1 12 ? -52.820 30.948 2.429 1.00 33.92 11 ALA B O 1
ATOM 3739 N N . PRO B 1 13 ? -50.851 29.955 2.253 1.00 32.13 12 PRO B N 1
ATOM 3740 C CA . PRO B 1 13 ? -51.456 28.668 1.927 1.00 32.42 12 PRO B CA 1
ATOM 3741 C C . PRO B 1 13 ? -52.302 28.088 3.014 1.00 32.21 12 PRO B C 1
ATOM 3742 O O . PRO B 1 13 ? -53.195 27.331 2.672 1.00 34.34 12 PRO B O 1
ATOM 3746 N N . TRP B 1 14 ? -52.032 28.441 4.271 1.00 33.47 13 TRP B N 1
ATOM 3747 C CA . TRP B 1 14 ? -52.640 27.783 5.432 1.00 37.02 13 TRP B CA 1
ATOM 3748 C C . TRP B 1 14 ? -53.532 28.686 6.320 1.00 37.16 13 TRP B C 1
ATOM 3749 O O . TRP B 1 14 ? -54.545 28.233 6.836 1.00 40.29 13 TRP B O 1
ATOM 3760 N N . VAL B 1 15 ? -53.099 29.927 6.516 1.00 41.44 14 VAL B N 1
ATOM 3761 C CA . VAL B 1 15 ? -53.730 30.879 7.467 1.00 43.47 14 VAL B CA 1
ATOM 3762 C C . VAL B 1 15 ? -54.036 32.153 6.677 1.00 48.53 14 VAL B C 1
ATOM 3763 O O . VAL B 1 15 ? -53.184 33.040 6.530 1.00 47.68 14 VAL B O 1
ATOM 3767 N N . PRO B 1 16 ? -55.272 32.273 6.138 1.00 50.94 15 PRO B N 1
ATOM 3768 C CA . PRO B 1 16 ? -55.639 33.425 5.304 1.00 54.87 15 PRO B CA 1
ATOM 3769 C C . PRO B 1 16 ? -55.539 34.786 6.008 1.00 53.10 15 PRO B C 1
ATOM 3770 O O . PRO B 1 16 ? -55.216 35.806 5.396 1.00 57.08 15 PRO B O 1
ATOM 3774 N N . ASP B 1 17 ? -55.797 34.793 7.315 1.00 51.41 16 ASP B N 1
ATOM 3775 C CA . ASP B 1 17 ? -55.963 36.035 8.068 1.00 57.29 16 ASP B CA 1
ATOM 3776 C C . ASP B 1 17 ? -54.722 36.490 8.800 1.00 56.58 16 ASP B C 1
ATOM 3777 O O . ASP B 1 17 ? -54.826 37.303 9.711 1.00 52.37 16 ASP B O 1
ATOM 3782 N N . ALA B 1 18 ? -53.544 35.968 8.428 1.00 46.89 17 ALA B N 1
ATOM 3783 C CA . ALA B 1 18 ? -52.357 36.235 9.214 1.00 43.71 17 ALA B CA 1
ATOM 3784 C C . ALA B 1 18 ? -51.892 37.668 9.002 1.00 42.96 17 ALA B C 1
ATOM 3785 O O . ALA B 1 18 ? -51.944 38.178 7.887 1.00 42.90 17 ALA B O 1
ATOM 3787 N N . PRO B 1 19 ? -51.431 38.366 10.065 1.00 44.76 18 PRO B N 1
ATOM 3788 C CA . PRO B 1 19 ? -50.957 39.742 9.919 1.00 47.64 18 PRO B CA 1
ATOM 3789 C C . PRO B 1 19 ? -49.695 39.855 9.094 1.00 49.65 18 PRO B C 1
ATOM 3790 O O . PRO B 1 19 ? -48.841 38.946 9.162 1.00 49.46 18 PRO B O 1
ATOM 3794 N N . SER B 1 20 ? -49.551 40.972 8.363 1.00 49.28 19 SER B N 1
ATOM 3795 C CA . SER B 1 20 ? -48.288 41.315 7.724 1.00 50.33 19 SER B CA 1
ATOM 3796 C C . SER B 1 20 ? -47.281 41.688 8.789 1.00 55.37 19 SER B C 1
ATOM 3797 O O . SER B 1 20 ? -47.635 42.300 9.778 1.00 50.65 19 SER B O 1
ATOM 3800 N N . ARG B 1 21 ? -46.027 41.269 8.588 1.00 55.26 20 ARG B N 1
ATOM 3801 C CA . ARG B 1 21 ? -44.930 41.471 9.527 1.00 55.23 20 ARG B CA 1
ATOM 3802 C C . ARG B 1 21 ? -43.690 40.932 8.871 1.00 59.88 20 ARG B C 1
ATOM 3803 O O . ARG B 1 21 ? -43.624 39.741 8.522 1.00 59.85 20 ARG B O 1
ATOM 3811 N N . ALA B 1 22 ? -42.715 41.816 8.645 1.00 51.24 21 ALA B N 1
ATOM 3812 C CA . ALA B 1 22 ? -41.502 41.439 7.960 1.00 50.43 21 ALA B CA 1
ATOM 3813 C C . ALA B 1 22 ? -40.765 40.480 8.895 1.00 49.02 21 ALA B C 1
ATOM 3814 O O . ALA B 1 22 ? -40.804 40.642 10.120 1.00 47.65 21 ALA B O 1
ATOM 3816 N N . LEU B 1 23 ? -40.124 39.449 8.320 1.00 44.46 22 LEU B N 1
ATOM 3817 C CA . LEU B 1 23 ? -39.379 38.467 9.111 1.00 43.98 22 LEU B CA 1
ATOM 3818 C C . LEU B 1 23 ? -37.944 38.392 8.626 1.00 40.32 22 LEU B C 1
ATOM 3819 O O . LEU B 1 23 ? -37.707 38.586 7.473 1.00 43.80 22 LEU B O 1
ATOM 3824 N N . ARG B 1 24 ? -37.012 38.136 9.552 1.00 42.10 23 ARG B N 1
ATOM 3825 C CA . ARG B 1 24 ? -35.596 38.004 9.240 1.00 43.61 23 ARG B CA 1
ATOM 3826 C C . ARG B 1 24 ? -35.245 36.518 9.000 1.00 43.39 23 ARG B C 1
ATOM 3827 O O . ARG B 1 24 ? -35.246 36.073 7.859 1.00 48.47 23 ARG B O 1
ATOM 3835 N N . GLU B 1 25 ? -34.940 35.776 10.072 1.00 45.18 24 GLU B N 1
ATOM 3836 C CA . GLU B 1 25 ? -34.590 34.354 9.997 1.00 44.07 24 GLU B CA 1
ATOM 3837 C C . GLU B 1 25 ? -35.614 33.527 10.762 1.00 41.40 24 GLU B C 1
ATOM 3838 O O . GLU B 1 25 ? -36.405 34.061 11.553 1.00 45.14 24 GLU B O 1
ATOM 3844 N N . MET B 1 26 ? -35.619 32.216 10.499 1.00 37.71 25 MET B N 1
ATOM 3845 C CA . MET B 1 26 ? -36.519 31.278 11.167 1.00 38.15 25 MET B CA 1
ATOM 3846 C C . MET B 1 26 ? -35.689 30.448 12.100 1.00 35.53 25 MET B C 1
ATOM 3847 O O . MET B 1 26 ? -34.685 29.891 11.686 1.00 40.25 25 MET B O 1
ATOM 3852 N N . THR B 1 27 ? -36.099 30.339 13.362 1.00 38.61 26 THR B N 1
ATOM 3853 C CA . THR B 1 27 ? -35.393 29.478 14.290 1.00 39.68 26 THR B CA 1
ATOM 3854 C C . THR B 1 27 ? -36.303 28.755 15.267 1.00 34.80 26 THR B C 1
ATOM 3855 O O . THR B 1 27 ? -37.376 29.245 15.622 1.00 36.39 26 THR B O 1
ATOM 3859 N N . LEU B 1 28 ? -35.856 27.570 15.684 1.00 38.42 27 LEU B N 1
ATOM 3860 C CA . LEU B 1 28 ? -36.490 26.778 16.730 1.00 41.69 27 LEU B CA 1
ATOM 3861 C C . LEU B 1 28 ? -35.861 27.053 18.095 1.00 40.50 27 LEU B C 1
ATOM 3862 O O . LEU B 1 28 ? -36.333 26.546 19.099 1.00 39.80 27 LEU B O 1
ATOM 3867 N N . ASP B 1 29 ? -34.782 27.836 18.113 1.00 43.45 28 ASP B N 1
ATOM 3868 C CA . ASP B 1 29 ? -33.981 28.031 19.314 1.00 46.34 28 ASP B CA 1
ATOM 3869 C C . ASP B 1 29 ? -34.203 29.424 19.890 1.00 45.31 28 ASP B C 1
ATOM 3870 O O . ASP B 1 29 ? -33.654 30.399 19.381 1.00 47.69 28 ASP B O 1
ATOM 3875 N N . SER B 1 30 ? -34.981 29.495 20.980 1.00 49.45 29 SER B N 1
ATOM 3876 C CA . SER B 1 30 ? -35.232 30.753 21.679 1.00 52.16 29 SER B CA 1
ATOM 3877 C C . SER B 1 30 ? -33.938 31.458 22.105 1.00 54.93 29 SER B C 1
ATOM 3878 O O . SER B 1 30 ? -33.935 32.679 22.269 1.00 66.02 29 SER B O 1
ATOM 3881 N N . ARG B 1 31 ? -32.844 30.704 22.266 1.00 58.38 30 ARG B N 1
ATOM 3882 C CA . ARG B 1 31 ? -31.559 31.299 22.645 1.00 63.48 30 ARG B CA 1
ATOM 3883 C C . ARG B 1 31 ? -30.916 32.141 21.552 1.00 68.73 30 ARG B C 1
ATOM 3884 O O . ARG B 1 31 ? -30.170 33.062 21.860 1.00 68.51 30 ARG B O 1
ATOM 3892 N N . VAL B 1 32 ? -31.198 31.840 20.280 1.00 70.52 31 VAL B N 1
ATOM 3893 C CA . VAL B 1 32 ? -30.658 32.669 19.187 1.00 63.10 31 VAL B CA 1
ATOM 3894 C C . VAL B 1 32 ? -31.695 33.543 18.489 1.00 58.70 31 VAL B C 1
ATOM 3895 O O . VAL B 1 32 ? -31.350 34.369 17.657 1.00 62.59 31 VAL B O 1
ATOM 3899 N N . ALA B 1 33 ? -32.964 33.374 18.863 1.00 61.46 32 ALA B N 1
ATOM 3900 C CA . ALA B 1 33 ? -34.038 34.197 18.343 1.00 62.48 32 ALA B CA 1
ATOM 3901 C C . ALA B 1 33 ? -33.741 35.690 18.541 1.00 63.07 32 ALA B C 1
ATOM 3902 O O . ALA B 1 33 ? -33.951 36.222 19.622 1.00 69.61 32 ALA B O 1
ATOM 3904 N N . ALA B 1 34 ? -33.241 36.335 17.478 1.00 70.57 33 ALA B N 1
ATOM 3905 C CA . ALA B 1 34 ? -32.967 37.786 17.418 1.00 70.73 33 ALA B CA 1
ATOM 3906 C C . ALA B 1 34 ? -34.195 38.646 17.044 1.00 72.52 33 ALA B C 1
ATOM 3907 O O . ALA B 1 34 ? -35.242 38.139 16.632 1.00 78.32 33 ALA B O 1
ATOM 3909 N N . ALA B 1 35 ? -34.045 39.965 17.180 1.00 64.03 34 ALA B N 1
ATOM 3910 C CA . ALA B 1 35 ? -35.093 40.906 16.802 1.00 60.34 34 ALA B CA 1
ATOM 3911 C C . ALA B 1 35 ? -35.415 40.751 15.318 1.00 49.30 34 ALA B C 1
ATOM 3912 O O . ALA B 1 35 ? -34.539 40.674 14.490 1.00 47.42 34 ALA B O 1
ATOM 3914 N N . GLY B 1 36 ? -36.701 40.765 15.000 1.00 52.42 35 GLY B N 1
ATOM 3915 C CA . GLY B 1 36 ? -37.162 40.555 13.642 1.00 54.84 35 GLY B CA 1
ATOM 3916 C C . GLY B 1 36 ? -37.343 39.080 13.241 1.00 53.66 35 GLY B C 1
ATOM 3917 O O . GLY B 1 36 ? -37.881 38.837 12.184 1.00 50.26 35 GLY B O 1
ATOM 3918 N N . ASP B 1 37 ? -36.930 38.121 14.081 1.00 51.22 36 ASP B N 1
ATOM 3919 C CA . ASP B 1 37 ? -37.014 36.680 13.712 1.00 49.15 36 ASP B CA 1
ATOM 3920 C C . ASP B 1 37 ? -38.393 36.094 13.841 1.00 50.51 36 ASP B C 1
ATOM 3921 O O . ASP B 1 37 ? -39.292 36.678 14.464 1.00 46.12 36 ASP B O 1
ATOM 3926 N N . LEU B 1 38 ? -38.553 34.931 13.205 1.00 42.09 37 LEU B N 1
ATOM 3927 C CA . LEU B 1 38 ? -39.673 34.078 13.405 1.00 38.52 37 LEU B CA 1
ATOM 3928 C C . LEU B 1 38 ? -39.154 32.977 14.303 1.00 41.06 37 LEU B C 1
ATOM 3929 O O . LEU B 1 38 ? -38.242 32.230 13.927 1.00 36.86 37 LEU B O 1
ATOM 3934 N N . PHE B 1 39 ? -39.713 32.887 15.513 1.00 40.56 38 PHE B N 1
ATOM 3935 C CA . PHE B 1 39 ? -39.440 31.798 16.438 1.00 42.56 38 PHE B CA 1
ATOM 3936 C C . PHE B 1 39 ? -40.552 30.781 16.252 1.00 38.24 38 PHE B C 1
ATOM 3937 O O . PHE B 1 39 ? -41.720 31.102 16.231 1.00 35.97 38 PHE B O 1
ATOM 3945 N N . VAL B 1 40 ? -40.168 29.522 16.119 1.00 38.44 39 VAL B N 1
ATOM 3946 C CA . VAL B 1 40 ? -41.129 28.446 15.986 1.00 36.40 39 VAL B CA 1
ATOM 3947 C C . VAL B 1 40 ? -41.031 27.576 17.231 1.00 32.71 39 VAL B C 1
ATOM 3948 O O . VAL B 1 40 ? -39.952 27.049 17.519 1.00 35.02 39 VAL B O 1
ATOM 3952 N N . ALA B 1 41 ? -42.165 27.410 17.908 1.00 34.60 40 ALA B N 1
ATOM 3953 C CA . ALA B 1 41 ? -42.243 26.775 19.217 1.00 34.26 40 ALA B CA 1
ATOM 3954 C C . ALA B 1 41 ? -42.861 25.433 19.069 1.00 35.63 40 ALA B C 1
ATOM 3955 O O . ALA B 1 41 ? -44.072 25.311 18.918 1.00 37.61 40 ALA B O 1
ATOM 3957 N N . VAL B 1 42 ? -42.020 24.399 19.107 1.00 37.88 41 VAL B N 1
ATOM 3958 C CA . VAL B 1 42 ? -42.431 23.020 18.849 1.00 39.23 41 VAL B CA 1
ATOM 3959 C C . VAL B 1 42 ? -42.310 22.163 20.082 1.00 37.16 41 VAL B C 1
ATOM 3960 O O . VAL B 1 42 ? -41.517 22.453 20.948 1.00 41.75 41 VAL B O 1
ATOM 3964 N N . VAL B 1 43 ? -43.096 21.092 20.143 1.00 39.95 42 VAL B N 1
ATOM 3965 C CA . VAL B 1 43 ? -43.107 20.185 21.272 1.00 46.09 42 VAL B CA 1
ATOM 3966 C C . VAL B 1 43 ? -42.453 18.917 20.799 1.00 47.79 42 VAL B C 1
ATOM 3967 O O . VAL B 1 43 ? -42.851 18.366 19.768 1.00 51.12 42 VAL B O 1
ATOM 3971 N N . GLY B 1 44 ? -41.443 18.463 21.543 1.00 49.60 43 GLY B N 1
ATOM 3972 C CA . GLY B 1 44 ? -40.595 17.367 21.113 1.00 60.37 43 GLY B CA 1
ATOM 3973 C C . GLY B 1 44 ? -40.108 16.478 22.226 1.00 68.36 43 GLY B C 1
ATOM 3974 O O . GLY B 1 44 ? -38.987 16.694 22.727 1.00 78.70 43 GLY B O 1
ATOM 3975 N N . HIS B 1 45 ? -40.950 15.500 22.601 1.00 70.50 44 HIS B N 1
ATOM 3976 C CA . HIS B 1 45 ? -40.654 14.362 23.506 1.00 73.97 44 HIS B CA 1
ATOM 3977 C C . HIS B 1 45 ? -40.049 14.643 24.905 1.00 71.47 44 HIS B C 1
ATOM 3978 O O . HIS B 1 45 ? -40.509 14.063 25.878 1.00 75.20 44 HIS B O 1
ATOM 3985 N N . GLN B 1 46 ? -39.044 15.527 25.007 1.00 68.16 45 GLN B N 1
ATOM 3986 C CA . GLN B 1 46 ? -38.547 16.029 26.298 1.00 66.90 45 GLN B CA 1
ATOM 3987 C C . GLN B 1 46 ? -38.488 17.546 26.439 1.00 60.97 45 GLN B C 1
ATOM 3988 O O . GLN B 1 46 ? -37.903 18.031 27.398 1.00 60.10 45 GLN B O 1
ATOM 3994 N N . ALA B 1 47 ? -39.093 18.289 25.501 1.00 52.94 46 ALA B N 1
ATOM 3995 C CA . ALA B 1 47 ? -39.052 19.741 25.545 1.00 54.28 46 ALA B CA 1
ATOM 3996 C C . ALA B 1 47 ? -40.287 20.341 24.910 1.00 57.50 46 ALA B C 1
ATOM 3997 O O . ALA B 1 47 ? -40.752 19.876 23.870 1.00 49.45 46 ALA B O 1
ATOM 3999 N N . ASP B 1 48 ? -40.810 21.407 25.531 1.00 56.27 47 ASP B N 1
ATOM 4000 C CA . ASP B 1 48 ? -41.890 22.199 24.942 1.00 57.79 47 ASP B CA 1
ATOM 4001 C C . ASP B 1 48 ? -41.419 23.632 24.706 1.00 51.21 47 ASP B C 1
ATOM 4002 O O . ASP B 1 48 ? -41.372 24.418 25.609 1.00 57.35 47 ASP B O 1
ATOM 4007 N N . GLY B 1 49 ? -41.093 23.961 23.451 1.00 49.62 48 GLY B N 1
ATOM 4008 C CA . GLY B 1 49 ? -40.693 25.311 23.066 1.00 43.86 48 GLY B CA 1
ATOM 4009 C C . GLY B 1 49 ? -41.663 26.438 23.368 1.00 45.91 48 GLY B C 1
ATOM 4010 O O . GLY B 1 49 ? -41.248 27.603 23.385 1.00 51.65 48 GLY B O 1
ATOM 4011 N N . ARG B 1 50 ? -42.953 26.124 23.584 1.00 48.85 49 ARG B N 1
ATOM 4012 C CA . ARG B 1 50 ? -43.937 27.152 23.955 1.00 50.43 49 ARG B CA 1
ATOM 4013 C C . ARG B 1 50 ? -43.579 27.751 25.336 1.00 59.68 49 ARG B C 1
ATOM 4014 O O . ARG B 1 50 ? -43.821 28.940 25.582 1.00 53.94 49 ARG B O 1
ATOM 4022 N N . ARG B 1 51 ? -42.936 26.937 26.188 1.00 60.05 50 ARG B N 1
ATOM 4023 C CA . ARG B 1 51 ? -42.359 27.408 27.455 1.00 65.70 50 ARG B CA 1
ATOM 4024 C C . ARG B 1 51 ? -41.534 28.656 27.243 1.00 62.46 50 ARG B C 1
ATOM 4025 O O . ARG B 1 51 ? -41.585 29.563 28.061 1.00 64.45 50 ARG B O 1
ATOM 4033 N N . TYR B 1 52 ? -40.781 28.705 26.135 1.00 62.18 51 TYR B N 1
ATOM 4034 C CA . TYR B 1 52 ? -39.850 29.811 25.858 1.00 54.95 51 TYR B CA 1
ATOM 4035 C C . TYR B 1 52 ? -40.406 30.991 25.044 1.00 52.34 51 TYR B C 1
ATOM 4036 O O . TYR B 1 52 ? -39.645 31.855 24.598 1.00 46.29 51 TYR B O 1
ATOM 4045 N N . ILE B 1 53 ? -41.736 31.042 24.873 1.00 58.44 52 ILE B N 1
ATOM 4046 C CA . ILE B 1 53 ? -42.389 32.137 24.141 1.00 54.30 52 ILE B CA 1
ATOM 4047 C C . ILE B 1 53 ? -42.133 33.484 24.812 1.00 64.69 52 ILE B C 1
ATOM 4048 O O . ILE B 1 53 ? -41.800 34.454 24.125 1.00 63.59 52 ILE B O 1
ATOM 4053 N N . PRO B 1 54 ? -42.288 33.595 26.158 1.00 59.77 53 PRO B N 1
ATOM 4054 C CA . PRO B 1 54 ? -41.905 34.806 26.886 1.00 61.86 53 PRO B CA 1
ATOM 4055 C C . PRO B 1 54 ? -40.499 35.305 26.553 1.00 55.01 53 PRO B C 1
ATOM 4056 O O . PRO B 1 54 ? -40.390 36.462 26.163 1.00 55.96 53 PRO B O 1
ATOM 4060 N N . GLN B 1 55 ? -39.479 34.439 26.660 1.00 53.99 54 GLN B N 1
ATOM 4061 C CA . GLN B 1 55 ? -38.081 34.826 26.379 1.00 58.45 54 GLN B CA 1
ATOM 4062 C C . GLN B 1 55 ? -37.918 35.392 24.971 1.00 60.09 54 GLN B C 1
ATOM 4063 O O . GLN B 1 55 ? -37.325 36.455 24.788 1.00 59.45 54 GLN B O 1
ATOM 4069 N N . ALA B 1 56 ? -38.444 34.652 23.978 1.00 61.03 55 ALA B N 1
ATOM 4070 C CA . ALA B 1 56 ? -38.347 35.030 22.567 1.00 58.27 55 ALA B CA 1
ATOM 4071 C C . ALA B 1 56 ? -38.983 36.388 22.340 1.00 53.99 55 ALA B C 1
ATOM 4072 O O . ALA B 1 56 ? -38.404 37.242 21.692 1.00 54.24 55 ALA B O 1
ATOM 4074 N N . ILE B 1 57 ? -40.195 36.568 22.877 1.00 55.64 56 ILE B N 1
ATOM 4075 C CA . ILE B 1 57 ? -40.905 37.838 22.813 1.00 62.04 56 ILE B CA 1
ATOM 4076 C C . ILE B 1 57 ? -40.035 38.950 23.418 1.00 70.10 56 ILE B C 1
ATOM 4077 O O . ILE B 1 57 ? -39.931 40.044 22.857 1.00 62.35 56 ILE B O 1
ATOM 4082 N N . ALA B 1 58 ? -39.398 38.638 24.556 1.00 76.88 57 ALA B N 1
ATOM 4083 C CA . ALA B 1 58 ? -38.540 39.573 25.280 1.00 73.69 57 ALA B CA 1
ATOM 4084 C C . ALA B 1 58 ? -37.267 39.872 24.491 1.00 73.69 57 ALA B C 1
ATOM 4085 O O . ALA B 1 58 ? -36.701 40.954 24.599 1.00 68.70 57 ALA B O 1
ATOM 4087 N N . GLN B 1 59 ? -36.828 38.919 23.664 1.00 71.01 58 GLN B N 1
ATOM 4088 C CA . GLN B 1 59 ? -35.677 39.151 22.804 1.00 64.26 58 GLN B CA 1
ATOM 4089 C C . GLN B 1 59 ? -36.061 39.853 21.488 1.00 62.19 58 GLN B C 1
ATOM 4090 O O . GLN B 1 59 ? -35.221 40.053 20.610 1.00 62.65 58 GLN B O 1
ATOM 4096 N N . GLY B 1 60 ? -37.348 40.204 21.362 1.00 56.46 59 GLY B N 1
ATOM 4097 C CA . GLY B 1 60 ? -37.867 41.027 20.284 1.00 55.78 59 GLY B CA 1
ATOM 4098 C C . GLY B 1 60 ? -38.288 40.342 18.981 1.00 56.64 59 GLY B C 1
ATOM 4099 O O . GLY B 1 60 ? -38.316 40.982 17.943 1.00 54.30 59 GLY B O 1
ATOM 4100 N N . VAL B 1 61 ? -38.635 39.050 19.027 1.00 48.38 60 VAL B N 1
ATOM 4101 C CA . VAL B 1 61 ? -38.991 38.348 17.769 1.00 49.36 60 VAL B CA 1
ATOM 4102 C C . VAL B 1 61 ? -40.170 39.061 17.110 1.00 50.27 60 VAL B C 1
ATOM 4103 O O . VAL B 1 61 ? -40.996 39.674 17.811 1.00 45.11 60 VAL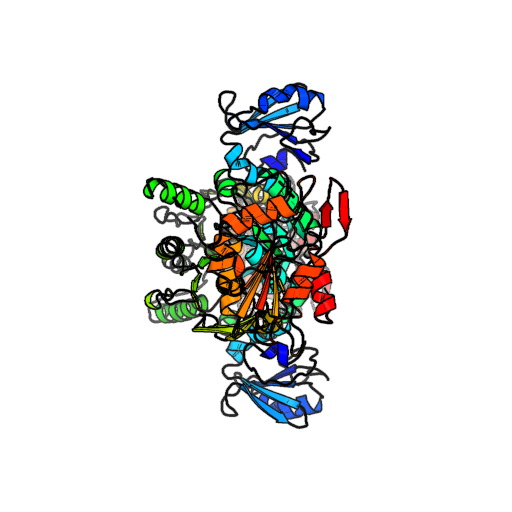 B O 1
ATOM 4107 N N . ALA B 1 62 ? -40.212 39.045 15.769 1.00 49.64 61 ALA B N 1
ATOM 4108 C CA . ALA B 1 62 ? -41.307 39.660 14.999 1.00 43.25 61 ALA B CA 1
ATOM 4109 C C . ALA B 1 62 ? -42.581 38.845 15.106 1.00 42.84 61 ALA B C 1
ATOM 4110 O O . ALA B 1 62 ? -43.667 39.380 15.136 1.00 43.13 61 ALA B O 1
ATOM 4112 N N . ALA B 1 63 ? -42.440 37.516 15.154 1.00 42.44 62 ALA B N 1
ATOM 4113 C CA . ALA B 1 63 ? -43.583 36.621 15.147 1.00 38.11 62 ALA B CA 1
ATOM 4114 C C . ALA B 1 63 ? -43.231 35.262 15.681 1.00 33.17 62 ALA B C 1
ATOM 4115 O O . ALA B 1 63 ? -42.081 34.917 15.770 1.00 40.40 62 ALA B O 1
ATOM 4117 N N . ILE B 1 64 ? -44.262 34.508 16.052 1.00 38.77 63 ILE B N 1
ATOM 4118 C CA . ILE B 1 64 ? -44.134 33.157 16.567 1.00 41.29 63 ILE B CA 1
ATOM 4119 C C . ILE B 1 64 ? -45.159 32.247 15.904 1.00 41.56 63 ILE B C 1
ATOM 4120 O O . ILE B 1 64 ? -46.322 32.642 15.705 1.00 44.47 63 ILE B O 1
ATOM 4125 N N . ILE B 1 65 ? -44.702 31.054 15.498 1.00 36.53 64 ILE B N 1
ATOM 4126 C CA . ILE B 1 65 ? -45.576 29.940 15.143 1.00 37.19 64 ILE B CA 1
ATOM 4127 C C . ILE B 1 65 ? -45.433 28.888 16.223 1.00 32.93 64 ILE B C 1
ATOM 4128 O O . ILE B 1 65 ? -44.338 28.535 16.560 1.00 37.28 64 ILE B O 1
ATOM 4133 N N . ALA B 1 66 ? -46.555 28.366 16.744 1.00 36.99 65 ALA B N 1
ATOM 4134 C CA . ALA B 1 66 ? -46.528 27.462 17.903 1.00 35.03 65 ALA B CA 1
ATOM 4135 C C . ALA B 1 66 ? -47.410 26.245 17.777 1.00 34.35 65 ALA B C 1
ATOM 4136 O O . ALA B 1 66 ? -48.478 26.313 17.138 1.00 35.12 65 ALA B O 1
ATOM 4138 N N . GLU B 1 67 ? -46.991 25.144 18.410 1.00 37.52 66 GLU B N 1
ATOM 4139 C CA . GLU B 1 67 ? -47.788 23.916 18.437 1.00 41.25 66 GLU B CA 1
ATOM 4140 C C . GLU B 1 67 ? -49.173 24.258 19.027 1.00 45.64 66 GLU B C 1
ATOM 4141 O O . GLU B 1 67 ? -49.240 24.888 20.078 1.00 47.01 66 GLU B O 1
ATOM 4147 N N . ALA B 1 68 ? -50.258 23.874 18.337 1.00 49.28 67 ALA B N 1
ATOM 4148 C CA . ALA B 1 68 ? -51.634 24.144 18.821 1.00 50.63 67 ALA B CA 1
ATOM 4149 C C . ALA B 1 68 ? -52.145 23.166 19.917 1.00 50.32 67 ALA B C 1
ATOM 4150 O O . ALA B 1 68 ? -53.088 23.485 20.657 1.00 56.06 67 ALA B O 1
ATOM 4152 N N . LYS B 1 69 ? -51.525 21.982 19.989 1.00 51.46 68 LYS B N 1
ATOM 4153 C CA . LYS B 1 69 ? -51.888 20.897 20.909 1.00 54.22 68 LYS B CA 1
ATOM 4154 C C . LYS B 1 69 ? -52.150 21.383 22.338 1.00 52.06 68 LYS B C 1
ATOM 4155 O O . LYS B 1 69 ? -51.241 21.926 22.977 1.00 56.85 68 LYS B O 1
ATOM 4161 N N . ASP B 1 70 ? -53.385 21.162 22.820 1.00 56.27 69 ASP B N 1
ATOM 4162 C CA . ASP B 1 70 ? -53.834 21.520 24.175 1.00 56.46 69 ASP B CA 1
ATOM 4163 C C . ASP B 1 70 ? -54.083 22.996 24.462 1.00 62.09 69 ASP B C 1
ATOM 4164 O O . ASP B 1 70 ? -54.621 23.335 25.519 1.00 72.40 69 ASP B O 1
ATOM 4169 N N . GLU B 1 71 ? -53.676 23.872 23.545 1.00 55.27 70 GLU B N 1
ATOM 4170 C CA . GLU B 1 71 ? -53.561 25.293 23.835 1.00 52.89 70 GLU B CA 1
ATOM 4171 C C . GLU B 1 71 ? -54.431 26.141 22.919 1.00 56.42 70 GLU B C 1
ATOM 4172 O O . GLU B 1 71 ? -54.897 27.196 23.322 1.00 58.84 70 GLU B O 1
ATOM 4178 N N . ALA B 1 72 ? -54.663 25.673 21.686 1.00 53.68 71 ALA B N 1
ATOM 4179 C CA . ALA B 1 72 ? -55.327 26.468 20.666 1.00 49.03 71 ALA B CA 1
ATOM 4180 C C . ALA B 1 72 ? -55.887 25.617 19.554 1.00 48.76 71 ALA B C 1
ATOM 4181 O O . ALA B 1 72 ? -55.660 24.415 19.503 1.00 52.93 71 ALA B O 1
ATOM 4183 N N . THR B 1 73 ? -56.629 26.259 18.650 1.00 48.89 72 THR B N 1
ATOM 4184 C CA . THR B 1 73 ? -57.084 25.603 17.431 1.00 52.98 72 THR B CA 1
ATOM 4185 C C . THR B 1 73 ? -56.097 25.891 16.298 1.00 48.04 72 THR B C 1
ATOM 4186 O O . THR B 1 73 ? -55.332 26.844 16.366 1.00 47.43 72 THR B O 1
ATOM 4190 N N . ASP B 1 74 ? -56.149 25.064 15.246 1.00 47.03 73 ASP B N 1
ATOM 4191 C CA . ASP B 1 74 ? -55.284 25.192 14.085 1.00 48.23 73 ASP B CA 1
ATOM 4192 C C . ASP B 1 74 ? -55.600 26.479 13.372 1.00 49.60 73 ASP B C 1
ATOM 4193 O O . ASP B 1 74 ? -56.751 26.735 13.031 1.00 54.27 73 ASP B O 1
ATOM 4198 N N . GLY B 1 75 ? -54.575 27.298 13.140 1.00 45.48 74 GLY B N 1
ATOM 4199 C CA . GLY B 1 75 ? -54.735 28.563 12.457 1.00 46.57 74 GLY B CA 1
ATOM 4200 C C . GLY B 1 75 ? -55.121 29.700 13.396 1.00 47.16 74 GLY B C 1
ATOM 4201 O O . GLY B 1 75 ? -55.340 30.838 12.935 1.00 50.97 74 GLY B O 1
ATOM 4202 N N . GLU B 1 76 ? -55.167 29.421 14.703 1.00 47.45 75 GLU B N 1
ATOM 4203 C CA . GLU B 1 76 ? -55.615 30.437 15.647 1.00 49.85 75 GLU B CA 1
ATOM 4204 C C . GLU B 1 76 ? -54.559 31.500 15.749 1.00 47.48 75 GLU B C 1
ATOM 4205 O O . GLU B 1 76 ? -53.394 31.200 16.026 1.00 42.63 75 GLU B O 1
ATOM 4211 N N . ILE B 1 77 ? -54.961 32.749 15.508 1.00 49.30 76 ILE B N 1
ATOM 4212 C CA . ILE B 1 77 ? -54.071 33.912 15.631 1.00 50.12 76 ILE B CA 1
ATOM 4213 C C . ILE B 1 77 ? -54.335 34.650 16.954 1.00 54.14 76 ILE B C 1
ATOM 4214 O O . ILE B 1 77 ? -55.465 35.111 17.205 1.00 50.30 76 ILE B O 1
ATOM 4219 N N . ARG B 1 78 ? -53.302 34.688 17.801 1.00 54.47 77 ARG B N 1
ATOM 4220 C CA . ARG B 1 78 ? -53.270 35.432 19.055 1.00 56.99 77 ARG B CA 1
ATOM 4221 C C . ARG B 1 78 ? -52.080 36.373 19.013 1.00 60.88 77 ARG B C 1
ATOM 4222 O O . ARG B 1 78 ? -51.280 36.322 18.102 1.00 65.47 77 ARG B O 1
ATOM 4230 N N . GLU B 1 79 ? -51.992 37.255 20.001 1.00 65.76 78 GLU B N 1
ATOM 4231 C CA . GLU B 1 79 ? -51.029 38.332 20.027 1.00 68.85 78 GLU B CA 1
ATOM 4232 C C . GLU B 1 79 ? -50.631 38.495 21.496 1.00 73.25 78 GLU B C 1
ATOM 4233 O O . GLU B 1 79 ? -51.487 38.566 22.373 1.00 77.92 78 GLU B O 1
ATOM 4239 N N . MET B 1 80 ? -49.321 38.490 21.751 1.00 69.87 79 MET B N 1
ATOM 4240 C CA . MET B 1 80 ? -48.765 38.698 23.077 1.00 69.21 79 MET B CA 1
ATOM 4241 C C . MET B 1 80 ? -47.736 39.794 22.958 1.00 65.16 79 MET B C 1
ATOM 4242 O O . MET B 1 80 ? -46.828 39.682 22.155 1.00 59.39 79 MET B O 1
ATOM 4247 N N . HIS B 1 81 ? -47.911 40.864 23.745 1.00 71.96 80 HIS B N 1
ATOM 4248 C CA . HIS B 1 81 ? -46.970 41.986 23.836 1.00 70.07 80 HIS B CA 1
ATOM 4249 C C . HIS B 1 81 ? -46.619 42.566 22.473 1.00 66.90 80 HIS B C 1
ATOM 4250 O O . HIS B 1 81 ? -45.468 42.940 22.227 1.00 63.40 80 HIS B O 1
ATOM 4257 N N . GLY B 1 82 ? -47.636 42.664 21.605 1.00 65.14 81 GLY B N 1
ATOM 4258 C CA . GLY B 1 82 ? -47.484 43.182 20.255 1.00 61.15 81 GLY B CA 1
ATOM 4259 C C . GLY B 1 82 ? -46.889 42.209 19.237 1.00 60.92 81 GLY B C 1
ATOM 4260 O O . GLY B 1 82 ? -46.555 42.621 18.130 1.00 64.09 81 GLY B O 1
ATOM 4261 N N . VAL B 1 83 ? -46.742 40.935 19.624 1.00 62.15 82 VAL B N 1
ATOM 4262 C CA . VAL B 1 83 ? -46.138 39.884 18.764 1.00 57.56 82 VAL B CA 1
ATOM 4263 C C . VAL B 1 83 ? -47.216 38.884 18.348 1.00 52.26 82 VAL B C 1
ATOM 4264 O O . VAL B 1 83 ? -47.864 38.270 19.187 1.00 49.90 82 VAL B O 1
ATOM 4268 N N . PRO B 1 84 ? -47.467 38.678 17.038 1.00 51.30 83 PRO B N 1
ATOM 4269 C CA . PRO B 1 84 ? -48.427 37.657 16.623 1.00 50.40 83 PRO B CA 1
ATOM 4270 C C . PRO B 1 84 ? -47.878 36.275 16.990 1.00 44.27 83 PRO B C 1
ATOM 4271 O O . PRO B 1 84 ? -46.690 36.018 16.825 1.00 46.97 83 PRO B O 1
ATOM 4275 N N . VAL B 1 85 ? -48.745 35.422 17.533 1.00 42.98 84 VAL B N 1
ATOM 4276 C CA . VAL B 1 85 ? -48.456 34.039 17.850 1.00 43.18 84 VAL B CA 1
ATOM 4277 C C . VAL B 1 85 ? -49.522 33.278 17.121 1.00 47.15 84 VAL B C 1
ATOM 4278 O O . VAL B 1 85 ? -50.713 33.433 17.412 1.00 46.89 84 VAL B O 1
ATOM 4282 N N . ILE B 1 86 ? -49.100 32.507 16.106 1.00 42.87 85 ILE B N 1
ATOM 4283 C CA . ILE B 1 86 ? -50.015 31.744 15.259 1.00 40.39 85 ILE B CA 1
ATOM 4284 C C . ILE B 1 86 ? -49.846 30.274 15.573 1.00 36.20 85 ILE B C 1
ATOM 4285 O O . ILE B 1 86 ? -48.740 29.756 15.544 1.00 38.26 85 ILE B O 1
ATOM 4290 N N . TYR B 1 87 ? -50.947 29.604 15.932 1.00 37.84 86 TYR B N 1
ATOM 4291 C CA . TYR B 1 87 ? -50.920 28.229 16.371 1.00 39.59 86 TYR B CA 1
ATOM 4292 C C . TYR B 1 87 ? -51.292 27.301 15.233 1.00 40.67 86 TYR B C 1
ATOM 4293 O O . TYR B 1 87 ? -52.261 27.551 14.499 1.00 36.97 86 TYR B O 1
ATOM 4302 N N . LEU B 1 88 ? -50.510 26.224 15.092 1.00 38.76 87 LEU B N 1
ATOM 4303 C CA . LEU B 1 88 ? -50.746 25.245 14.050 1.00 37.08 87 LEU B CA 1
ATOM 4304 C C . LEU B 1 88 ? -50.747 23.872 14.687 1.00 37.08 87 LEU B C 1
ATOM 4305 O O . LEU B 1 88 ? -49.881 23.552 15.525 1.00 39.26 87 LEU B O 1
ATOM 4310 N N A SER B 1 89 ? -51.729 23.052 14.294 0.70 42.19 88 SER B N 1
ATOM 4311 N N B SER B 1 89 ? -51.723 23.047 14.292 0.30 41.12 88 SER B N 1
ATOM 4312 C CA . SER B 1 89 ? -51.785 21.660 14.712 1.00 42.42 88 SER B CA 1
ATOM 4313 C C . SER B 1 89 ? -50.732 20.909 13.871 1.00 40.52 88 SER B C 1
ATOM 4314 O O A SER B 1 89 ? -50.398 21.329 12.768 0.70 38.01 88 SER B O 1
ATOM 4315 O O B SER B 1 89 ? -50.415 21.328 12.763 0.30 39.59 88 SER B O 1
ATOM 4319 N N . GLN B 1 90 ? -50.219 19.809 14.420 1.00 39.60 89 GLN B N 1
ATOM 4320 C CA . GLN B 1 90 ? -49.244 18.938 13.743 1.00 41.46 89 GLN B CA 1
ATOM 4321 C C . GLN B 1 90 ? -48.050 19.754 13.233 1.00 42.62 89 GLN B C 1
ATOM 4322 O O . GLN B 1 90 ? -47.583 19.593 12.096 1.00 41.74 89 GLN B O 1
ATOM 4328 N N . LEU B 1 91 ? -47.518 20.628 14.094 1.00 42.15 90 LEU B N 1
ATOM 4329 C CA . LEU B 1 91 ? -46.442 21.512 13.658 1.00 35.28 90 LEU B CA 1
ATOM 4330 C C . LEU B 1 91 ? -45.159 20.746 13.265 1.00 33.84 90 LEU B C 1
ATOM 4331 O O . LEU B 1 91 ? -44.509 21.146 12.294 1.00 35.11 90 LEU B O 1
ATOM 4336 N N . ASN B 1 92 ? -44.836 19.657 13.980 1.00 33.85 91 ASN B N 1
ATOM 4337 C CA . ASN B 1 92 ? -43.649 18.853 13.662 1.00 35.33 91 ASN B CA 1
ATOM 4338 C C . ASN B 1 92 ? -43.714 18.327 12.242 1.00 33.98 91 ASN B C 1
ATOM 4339 O O . ASN B 1 92 ? -42.703 18.350 11.487 1.00 32.56 91 ASN B O 1
ATOM 4344 N N . GLU B 1 93 ? -44.921 17.916 11.855 1.00 32.21 92 GLU B N 1
ATOM 4345 C CA . GLU B 1 93 ? -45.184 17.321 10.554 1.00 35.92 92 GLU B CA 1
ATOM 4346 C C . GLU B 1 93 ? -45.124 18.329 9.455 1.00 34.68 92 GLU B C 1
ATOM 4347 O O . GLU B 1 93 ? -44.888 17.965 8.297 1.00 32.82 92 GLU B O 1
ATOM 4353 N N . ARG B 1 94 ? -45.413 19.597 9.785 1.00 35.54 93 ARG B N 1
ATOM 4354 C CA . ARG B 1 94 ? -45.567 20.672 8.809 1.00 32.24 93 ARG B CA 1
ATOM 4355 C C . ARG B 1 94 ? -44.395 21.589 8.721 1.00 29.79 93 ARG B C 1
ATOM 4356 O O . ARG B 1 94 ? -44.352 22.474 7.871 1.00 28.56 93 ARG B O 1
ATOM 4364 N N . LEU B 1 95 ? -43.426 21.387 9.608 1.00 28.16 94 LEU B N 1
ATOM 4365 C CA . LEU B 1 95 ? -42.298 22.291 9.699 1.00 29.09 94 LEU B CA 1
ATOM 4366 C C . LEU B 1 95 ? -41.502 22.338 8.406 1.00 26.51 94 LEU B C 1
ATOM 4367 O O . LEU B 1 95 ? -41.062 23.392 7.973 1.00 26.34 94 LEU B O 1
ATOM 4372 N N . SER B 1 96 ? -41.297 21.175 7.786 1.00 24.68 95 SER B N 1
ATOM 4373 C CA . SER B 1 96 ? -40.611 21.146 6.531 1.00 22.83 95 SER B CA 1
ATOM 4374 C C . SER B 1 96 ? -41.266 22.048 5.453 1.00 25.01 95 SER B C 1
ATOM 4375 O O . SER B 1 96 ? -40.591 22.827 4.765 1.00 23.68 95 SER B O 1
ATOM 4378 N N . ALA B 1 97 ? -42.584 21.924 5.299 1.00 24.99 96 ALA B N 1
ATOM 4379 C CA . ALA B 1 97 ? -43.344 22.734 4.330 1.00 25.45 96 ALA B CA 1
ATOM 4380 C C . ALA B 1 97 ? -43.245 24.236 4.664 1.00 26.39 96 ALA B C 1
ATOM 4381 O O . ALA B 1 97 ? -43.054 25.044 3.795 1.00 25.86 96 ALA B O 1
ATOM 4383 N N . LEU B 1 98 ? -43.328 24.549 5.959 1.00 29.07 97 LEU B N 1
ATOM 4384 C CA . LEU B 1 98 ? -43.273 25.921 6.434 1.00 30.18 97 LEU B CA 1
ATOM 4385 C C . LEU B 1 98 ? -41.922 26.551 6.072 1.00 27.46 97 LEU B C 1
ATOM 4386 O O . LEU B 1 98 ? -41.833 27.637 5.518 1.00 28.54 97 LEU B O 1
ATOM 4391 N N . ALA B 1 99 ? -40.846 25.806 6.381 1.00 28.79 98 ALA B N 1
ATOM 4392 C CA . ALA B 1 99 ? -39.509 26.270 6.148 1.00 29.30 98 ALA B CA 1
ATOM 4393 C C . ALA B 1 99 ? -39.220 26.322 4.648 1.00 28.31 98 ALA B C 1
ATOM 4394 O O . ALA B 1 99 ? -38.514 27.218 4.175 1.00 28.41 98 ALA B O 1
ATOM 4396 N N . GLY B 1 100 ? -39.777 25.367 3.898 1.00 30.19 99 GLY B N 1
ATOM 4397 C CA . GLY B 1 100 ? -39.636 25.356 2.447 1.00 26.11 99 GLY B CA 1
ATOM 4398 C C . GLY B 1 100 ? -40.146 26.683 1.846 1.00 26.98 99 GLY B C 1
ATOM 4399 O O . GLY B 1 100 ? -39.469 27.354 1.071 1.00 31.69 99 GLY B O 1
ATOM 4400 N N . ARG B 1 101 ? -41.342 27.079 2.281 1.00 27.02 100 ARG B N 1
ATOM 4401 C CA . ARG B 1 101 ? -41.928 28.315 1.817 1.00 26.92 100 ARG B CA 1
ATOM 4402 C C . ARG B 1 101 ? -41.098 29.534 2.252 1.00 28.88 100 ARG B C 1
ATOM 4403 O O . ARG B 1 101 ? -40.807 30.432 1.437 1.00 29.32 100 ARG B O 1
ATOM 4411 N N . PHE B 1 102 ? -40.671 29.519 3.519 1.00 28.48 101 PHE B N 1
ATOM 4412 C CA . PHE B 1 102 ? -39.838 30.597 4.063 1.00 31.64 101 PHE B CA 1
ATOM 4413 C C . PHE B 1 102 ? -38.593 30.793 3.212 1.00 28.64 101 PHE B C 1
ATOM 4414 O O . PHE B 1 102 ? -38.183 31.937 2.893 1.00 29.55 101 PHE B O 1
ATOM 4422 N N . TYR B 1 103 ? -37.957 29.672 2.840 1.00 31.45 102 TYR B N 1
ATOM 4423 C CA . TYR B 1 103 ? -36.675 29.718 2.120 1.00 29.67 102 TYR B CA 1
ATOM 4424 C C . TYR B 1 103 ? -36.781 29.608 0.591 1.00 31.55 102 TYR B C 1
ATOM 4425 O O . TYR B 1 103 ? -35.792 29.279 -0.078 1.00 33.83 102 TYR B O 1
ATOM 4434 N N . HIS B 1 104 ? -37.968 29.914 0.043 1.00 30.49 103 HIS B N 1
ATOM 4435 C CA . HIS B 1 104 ? -38.205 30.023 -1.408 1.00 33.55 103 HIS B CA 1
ATOM 4436 C C . HIS B 1 104 ? -38.001 28.692 -2.129 1.00 30.04 103 HIS B C 1
ATOM 4437 O O . HIS B 1 104 ? -37.501 28.660 -3.259 1.00 30.59 103 HIS B O 1
ATOM 4444 N N . GLU B 1 105 ? -38.418 27.612 -1.467 1.00 31.30 104 GLU B N 1
ATOM 4445 C CA . GLU B 1 105 ? -38.589 26.293 -2.134 1.00 28.57 104 GLU B CA 1
ATOM 4446 C C . GLU B 1 105 ? -37.298 25.860 -2.835 1.00 26.25 104 GLU B C 1
ATOM 4447 O O . GLU B 1 105 ? -37.248 25.609 -4.053 1.00 27.19 104 GLU B O 1
ATOM 4453 N N . PRO B 1 106 ? -36.195 25.726 -2.066 1.00 26.86 105 PRO B N 1
ATOM 4454 C CA . PRO B 1 106 ? -34.894 25.396 -2.650 1.00 27.16 105 PRO B CA 1
ATOM 4455 C C . PRO B 1 106 ? -34.890 24.077 -3.456 1.00 26.57 105 PRO B C 1
ATOM 4456 O O . PRO B 1 106 ? -34.224 24.027 -4.487 1.00 27.00 105 PRO B O 1
ATOM 4460 N N . SER B 1 107 ? -35.728 23.110 -3.066 1.00 26.55 106 SER B N 1
ATOM 4461 C CA . SER B 1 107 ? -35.697 21.821 -3.787 1.00 26.19 106 SER B CA 1
ATOM 4462 C C . SER B 1 107 ? -36.402 21.883 -5.132 1.00 28.96 106 SER B C 1
ATOM 4463 O O . SER B 1 107 ? -36.277 20.990 -5.952 1.00 28.30 106 SER B O 1
ATOM 4466 N N . ASP B 1 108 ? -37.134 22.975 -5.373 1.00 29.80 107 ASP B N 1
ATOM 4467 C CA . ASP B 1 108 ? -37.681 23.280 -6.700 1.00 32.34 107 ASP B CA 1
ATOM 4468 C C . ASP B 1 108 ? -36.755 24.092 -7.556 1.00 34.10 107 ASP B C 1
ATOM 4469 O O . ASP B 1 108 ? -37.083 24.392 -8.700 1.00 35.51 107 ASP B O 1
ATOM 4474 N N . ASN B 1 109 ? -35.598 24.481 -7.002 1.00 30.78 108 ASN B N 1
ATOM 4475 C CA . ASN B 1 109 ? -34.605 25.289 -7.698 1.00 30.73 108 ASN B CA 1
ATOM 4476 C C . ASN B 1 109 ? -33.285 24.617 -7.900 1.00 29.76 108 ASN B C 1
ATOM 4477 O O . ASN B 1 109 ? -32.349 25.231 -8.364 1.00 32.52 108 ASN B O 1
ATOM 4482 N N . LEU B 1 110 ? -33.215 23.316 -7.606 1.00 28.98 109 LEU B N 1
ATOM 4483 C CA . LEU B 1 110 ? -32.086 22.469 -8.032 1.00 27.56 109 LEU B CA 1
ATOM 4484 C C . LEU B 1 110 ? -32.618 21.073 -8.145 1.00 26.25 109 LEU B C 1
ATOM 4485 O O . LEU B 1 110 ? -33.742 20.836 -7.775 1.00 26.96 109 LEU B O 1
ATOM 4490 N N . ARG B 1 111 ? -31.841 20.159 -8.722 1.00 26.75 110 ARG B N 1
ATOM 4491 C CA . ARG B 1 111 ? -32.228 18.783 -8.846 1.00 26.32 110 ARG B CA 1
ATOM 4492 C C . ARG B 1 111 ? -31.723 18.075 -7.567 1.00 25.18 110 ARG B C 1
ATOM 4493 O O . ARG B 1 111 ? -30.497 17.922 -7.390 1.00 24.99 110 ARG B O 1
ATOM 4501 N N . LEU B 1 112 ? -32.654 17.630 -6.717 1.00 22.95 111 LEU B N 1
ATOM 4502 C CA . LEU B 1 112 ? -32.304 17.022 -5.466 1.00 22.58 111 LEU B CA 1
ATOM 4503 C C . LEU B 1 112 ? -32.477 15.509 -5.572 1.00 24.34 111 LEU B C 1
ATOM 4504 O O . LEU B 1 112 ? -33.556 15.030 -5.906 1.00 23.17 111 LEU B O 1
ATOM 4509 N N . VAL B 1 113 ? -31.434 14.757 -5.189 1.00 23.43 112 VAL B N 1
ATOM 4510 C CA . VAL B 1 113 ? -31.482 13.305 -5.186 1.00 22.44 112 VAL B CA 1
ATOM 4511 C C . VAL B 1 113 ? -31.239 12.892 -3.738 1.00 23.97 112 VAL B C 1
ATOM 4512 O O . VAL B 1 113 ? -30.256 13.314 -3.096 1.00 23.95 112 VAL B O 1
ATOM 4516 N N . GLY B 1 114 ? -32.163 12.094 -3.209 1.00 21.26 113 GLY B N 1
ATOM 4517 C CA . GLY B 1 114 ? -32.018 11.561 -1.893 1.00 21.29 113 GLY B CA 1
ATOM 4518 C C . GLY B 1 114 ? -31.596 10.129 -1.870 1.00 24.53 113 GLY B C 1
ATOM 4519 O O . GLY B 1 114 ? -32.037 9.364 -2.712 1.00 23.37 113 GLY B O 1
ATOM 4520 N N . VAL B 1 115 ? -30.673 9.787 -0.970 1.00 22.48 114 VAL B N 1
ATOM 4521 C CA . VAL B 1 115 ? -30.193 8.401 -0.880 1.00 22.50 114 VAL B CA 1
ATOM 4522 C C . VAL B 1 115 ? -30.432 7.878 0.526 1.00 23.25 114 VAL B C 1
ATOM 4523 O O . VAL B 1 115 ? -29.986 8.487 1.487 1.00 24.23 114 VAL B O 1
ATOM 4527 N N A THR B 1 116 ? -31.167 6.768 0.622 0.70 22.76 115 THR B N 1
ATOM 4528 N N B THR B 1 116 ? -31.154 6.756 0.616 0.30 24.62 115 THR B N 1
ATOM 4529 C CA A THR B 1 116 ? -31.516 6.129 1.882 0.70 22.90 115 THR B CA 1
ATOM 4530 C CA B THR B 1 116 ? -31.577 6.121 1.857 0.30 25.64 115 THR B CA 1
ATOM 4531 C C A THR B 1 116 ? -30.995 4.705 1.906 0.70 26.32 115 THR B C 1
ATOM 4532 C C B THR B 1 116 ? -30.971 4.714 1.903 0.30 26.94 115 THR B C 1
ATOM 4533 O O A THR B 1 116 ? -30.741 4.096 0.866 0.70 25.64 115 THR B O 1
ATOM 4534 O O B THR B 1 116 ? -30.620 4.151 0.857 0.30 26.62 115 THR B O 1
ATOM 4541 N N . GLY B 1 117 ? -30.814 4.166 3.119 1.00 26.43 116 GLY B N 1
ATOM 4542 C CA . GLY B 1 117 ? -30.326 2.841 3.306 1.00 26.73 116 GLY B CA 1
ATOM 4543 C C . GLY B 1 117 ? -29.376 2.807 4.468 1.00 25.61 116 GLY B C 1
ATOM 4544 O O . GLY B 1 117 ? -29.027 3.834 5.014 1.00 26.38 116 GLY B O 1
ATOM 4545 N N . THR B 1 118 ? -28.954 1.607 4.840 1.00 26.17 117 THR B N 1
ATOM 4546 C CA . THR B 1 118 ? -28.080 1.470 5.973 1.00 27.64 117 THR B CA 1
ATOM 4547 C C . THR B 1 118 ? -26.655 1.911 5.618 1.00 27.22 117 THR B C 1
ATOM 4548 O O . THR B 1 118 ? -26.020 2.646 6.339 1.00 26.64 117 THR B O 1
ATOM 4552 N N . ASN B 1 119 ? -26.147 1.390 4.490 1.00 26.16 118 ASN B N 1
ATOM 4553 C CA . ASN B 1 119 ? -24.780 1.633 4.056 1.00 26.25 118 ASN B CA 1
ATOM 4554 C C . ASN B 1 119 ? -24.730 2.224 2.665 1.00 27.45 118 ASN B C 1
ATOM 4555 O O . ASN B 1 119 ? -25.669 2.113 1.912 1.00 27.09 118 ASN B O 1
ATOM 4560 N N . GLY B 1 120 ? -23.596 2.840 2.329 1.00 26.40 119 GLY B N 1
ATOM 4561 C CA . GLY B 1 120 ? -23.445 3.374 0.988 1.00 24.03 119 GLY B CA 1
ATOM 4562 C C . GLY B 1 120 ? -24.023 4.723 0.726 1.00 24.03 119 GLY B C 1
ATOM 4563 O O . GLY B 1 120 ? -23.955 5.201 -0.395 1.00 27.18 119 GLY B O 1
ATOM 4564 N N . LYS B 1 121 ? -24.637 5.375 1.723 1.00 23.88 120 LYS B N 1
ATOM 4565 C CA . LYS B 1 121 ? -25.238 6.678 1.466 1.00 22.44 120 LYS B CA 1
ATOM 4566 C C . LYS B 1 121 ? -24.192 7.675 1.119 1.00 25.54 120 LYS B C 1
ATOM 4567 O O . LYS B 1 121 ? -24.401 8.549 0.232 1.00 24.59 120 LYS B O 1
ATOM 4573 N N . THR B 1 122 ? -23.091 7.682 1.879 1.00 24.28 121 THR B N 1
ATOM 4574 C CA . THR B 1 122 ? -22.097 8.716 1.699 1.00 25.45 121 THR B CA 1
ATOM 4575 C C . THR B 1 122 ? -21.453 8.537 0.315 1.00 24.78 121 THR B C 1
ATOM 4576 O O . THR B 1 122 ? -21.333 9.474 -0.463 1.00 25.34 121 THR B O 1
ATOM 4580 N N . THR B 1 123 ? -21.058 7.306 -0.033 1.00 23.08 122 THR B N 1
ATOM 4581 C CA . THR B 1 123 ? -20.374 7.063 -1.281 1.00 22.02 122 THR B CA 1
ATOM 4582 C C . THR B 1 123 ? -21.315 7.367 -2.462 1.00 22.97 122 THR B C 1
ATOM 4583 O O . THR B 1 123 ? -20.910 7.934 -3.438 1.00 23.91 122 THR B O 1
ATOM 4587 N N . THR B 1 124 ? -22.572 6.951 -2.332 1.00 21.15 123 THR B N 1
ATOM 4588 C CA . THR B 1 124 ? -23.488 7.104 -3.441 1.00 22.45 123 THR B CA 1
ATOM 4589 C C . THR B 1 124 ? -23.798 8.583 -3.694 1.00 21.21 123 THR B C 1
ATOM 4590 O O . THR B 1 124 ? -23.807 9.015 -4.842 1.00 23.54 123 THR B O 1
ATOM 4594 N N . THR B 1 125 ? -24.022 9.341 -2.629 1.00 23.43 124 THR B N 1
ATOM 4595 C CA . THR B 1 125 ? -24.201 10.807 -2.783 1.00 22.88 124 THR B CA 1
ATOM 4596 C C . THR B 1 125 ? -22.999 11.451 -3.426 1.00 22.67 124 THR B C 1
ATOM 4597 O O . THR B 1 125 ? -23.109 12.273 -4.321 1.00 22.26 124 THR B O 1
ATOM 4601 N N . GLN B 1 126 ? -21.788 11.061 -2.964 1.00 22.79 125 GLN B N 1
ATOM 4602 C CA . GLN B 1 126 ? -20.576 11.620 -3.562 1.00 24.35 125 GLN B CA 1
ATOM 4603 C C . GLN B 1 126 ? -20.480 11.313 -5.036 1.00 25.43 125 GLN B C 1
ATOM 4604 O O . GLN B 1 126 ? -20.198 12.202 -5.845 1.00 24.83 125 GLN B O 1
ATOM 4610 N N . LEU B 1 127 ? -20.779 10.074 -5.425 1.00 23.30 126 LEU B N 1
ATOM 4611 C CA . LEU B 1 127 ? -20.733 9.711 -6.803 1.00 21.86 126 LEU B CA 1
ATOM 4612 C C . LEU B 1 127 ? -21.765 10.491 -7.636 1.00 22.11 126 LEU B C 1
ATOM 4613 O O . LEU B 1 127 ? -21.455 10.945 -8.746 1.00 23.44 126 LEU B O 1
ATOM 4618 N N . LEU B 1 128 ? -22.996 10.620 -7.103 1.00 22.88 127 LEU B N 1
ATOM 4619 C CA . LEU B 1 128 ? -24.040 11.378 -7.818 1.00 23.53 127 LEU B CA 1
ATOM 4620 C C . LEU B 1 128 ? -23.574 12.822 -8.073 1.00 22.88 127 LEU B C 1
ATOM 4621 O O . LEU B 1 128 ? -23.737 13.366 -9.159 1.00 23.46 127 LEU B O 1
ATOM 4626 N N . ALA B 1 129 ? -23.056 13.444 -7.025 1.00 22.16 128 ALA B N 1
ATOM 4627 C CA . ALA B 1 129 ? -22.648 14.858 -7.079 1.00 24.37 128 ALA B CA 1
ATOM 4628 C C . ALA B 1 129 ? -21.471 15.032 -8.023 1.00 23.04 128 ALA B C 1
ATOM 4629 O O . ALA B 1 129 ? -21.522 15.878 -8.952 1.00 23.28 128 ALA B O 1
ATOM 4631 N N . GLN B 1 130 ? -20.501 14.118 -7.944 1.00 23.06 129 GLN B N 1
ATOM 4632 C CA . GLN B 1 130 ? -19.366 14.156 -8.876 1.00 25.15 129 GLN B CA 1
ATOM 4633 C C . GLN B 1 130 ? -19.720 13.974 -10.311 1.00 23.48 129 GLN B C 1
ATOM 4634 O O . GLN B 1 130 ? -19.217 14.688 -11.205 1.00 23.71 129 GLN B O 1
ATOM 4640 N N . TRP B 1 131 ? -20.567 12.966 -10.585 1.00 23.82 130 TRP B N 1
ATOM 4641 C CA . TRP B 1 131 ? -20.809 12.563 -11.935 1.00 23.55 130 TRP B CA 1
ATOM 4642 C C . TRP B 1 131 ? -21.660 13.632 -12.630 1.00 25.19 130 TRP B C 1
ATOM 4643 O O . TRP B 1 131 ? -21.418 14.012 -13.802 1.00 23.62 130 TRP B O 1
ATOM 4654 N N . SER B 1 132 ? -22.678 14.102 -11.910 1.00 24.68 131 SER B N 1
ATOM 4655 C CA . SER B 1 132 ? -23.524 15.167 -12.427 1.00 25.82 131 SER B CA 1
ATOM 4656 C C . SER B 1 132 ? -22.690 16.433 -12.694 1.00 26.75 131 SER B C 1
ATOM 4657 O O . SER B 1 132 ? -22.916 17.146 -13.708 1.00 27.04 131 SER B O 1
ATOM 4660 N N . GLN B 1 133 ? -21.723 16.719 -11.818 1.00 27.58 132 GLN B N 1
ATOM 4661 C CA . GLN B 1 133 ? -20.883 17.928 -12.031 1.00 29.59 132 GLN B CA 1
ATOM 4662 C C . GLN B 1 133 ? -20.003 17.742 -13.283 1.00 29.96 132 GLN B C 1
ATOM 4663 O O . GLN B 1 133 ? -19.823 18.668 -14.087 1.00 28.66 132 GLN B O 1
ATOM 4669 N N . LEU B 1 134 ? -19.504 16.518 -13.488 1.00 23.92 133 LEU B N 1
ATOM 4670 C CA . LEU B 1 134 ? -18.795 16.148 -14.725 1.00 26.33 133 LEU B CA 1
ATOM 4671 C C . LEU B 1 134 ? -19.658 16.311 -15.948 1.00 28.04 133 LEU B C 1
ATOM 4672 O O . LEU B 1 134 ? -19.133 16.531 -17.036 1.00 28.15 133 LEU B O 1
ATOM 4677 N N . LEU B 1 135 ? -20.978 16.214 -15.811 1.00 25.64 134 LEU B N 1
ATOM 4678 C CA . LEU B 1 135 ? -21.881 16.462 -16.925 1.00 29.44 134 LEU B CA 1
ATOM 4679 C C . LEU B 1 135 ? -22.397 17.926 -17.007 1.00 33.17 134 LEU B C 1
ATOM 4680 O O . LEU B 1 135 ? -23.344 18.220 -17.797 1.00 35.28 134 LEU B O 1
ATOM 4685 N N . GLY B 1 136 ? -21.801 18.824 -16.210 1.00 31.42 135 GLY B N 1
ATOM 4686 C CA . GLY B 1 136 ? -22.054 20.253 -16.279 1.00 31.12 135 GLY B CA 1
ATOM 4687 C C . GLY B 1 136 ? -22.862 20.910 -15.200 1.00 31.32 135 GLY B C 1
ATOM 4688 O O . GLY B 1 136 ? -23.069 22.082 -15.232 1.00 31.36 135 GLY B O 1
ATOM 4689 N N . GLU B 1 137 ? -23.339 20.144 -14.203 1.00 28.44 136 GLU B N 1
ATOM 4690 C CA . GLU B 1 137 ? -24.048 20.714 -13.089 1.00 28.62 136 GLU B CA 1
ATOM 4691 C C . GLU B 1 137 ? -22.997 21.387 -12.162 1.00 27.95 136 GLU B C 1
ATOM 4692 O O . GLU B 1 137 ? -21.783 21.104 -12.201 1.00 29.38 136 GLU B O 1
ATOM 4698 N N . ILE B 1 138 ? -23.477 22.289 -11.309 1.00 26.89 137 ILE B N 1
ATOM 4699 C CA . ILE B 1 138 ? -22.740 22.757 -10.175 1.00 25.63 137 ILE B CA 1
ATOM 4700 C C . ILE B 1 138 ? -23.335 21.944 -9.030 1.00 27.02 137 ILE B C 1
ATOM 4701 O O . ILE B 1 138 ? -24.480 22.153 -8.598 1.00 28.81 137 ILE B O 1
ATOM 4706 N N . SER B 1 139 ? -22.564 20.989 -8.529 1.00 28.24 138 SER B N 1
ATOM 4707 C CA . SER B 1 139 ? -23.130 20.020 -7.622 1.00 25.81 138 SER B CA 1
ATOM 4708 C C . SER B 1 139 ? -22.705 20.224 -6.197 1.00 27.80 138 SER B C 1
ATOM 4709 O O . SER B 1 139 ? -21.672 20.818 -5.908 1.00 29.70 138 SER B O 1
ATOM 4712 N N . ALA B 1 140 ? -23.532 19.699 -5.297 1.00 25.77 139 ALA B N 1
ATOM 4713 C CA . ALA B 1 140 ? -23.358 19.791 -3.861 1.00 25.45 139 ALA B CA 1
ATOM 4714 C C . ALA B 1 140 ? -23.760 18.483 -3.185 1.00 26.78 139 ALA B C 1
ATOM 4715 O O . ALA B 1 140 ? -24.482 17.676 -3.779 1.00 25.00 139 ALA B O 1
ATOM 4717 N N . VAL B 1 141 ? -23.374 18.340 -1.915 1.00 26.04 140 VAL B N 1
ATOM 4718 C CA . VAL B 1 141 ? -23.751 17.221 -1.092 1.00 27.81 140 VAL B CA 1
ATOM 4719 C C . VAL B 1 141 ? -24.237 17.708 0.237 1.00 28.68 140 VAL B C 1
ATOM 4720 O O . VAL B 1 141 ? -23.788 18.756 0.743 1.00 31.07 140 VAL B O 1
ATOM 4724 N N . MET B 1 142 ? -25.180 16.948 0.814 1.00 27.10 141 MET B N 1
ATOM 4725 C CA . MET B 1 142 ? -25.588 17.110 2.164 1.00 26.28 141 MET B CA 1
ATOM 4726 C C . MET B 1 142 ? -25.558 15.728 2.801 1.00 27.35 141 MET B C 1
ATOM 4727 O O . MET B 1 142 ? -26.325 14.826 2.466 1.00 26.34 141 MET B O 1
ATOM 4732 N N . GLY B 1 143 ? -24.717 15.567 3.815 1.00 28.30 142 GLY B N 1
ATOM 4733 C CA . GLY B 1 143 ? -24.603 14.266 4.433 1.00 28.17 142 GLY B CA 1
ATOM 4734 C C . GLY B 1 143 ? -23.723 14.209 5.642 1.00 31.78 142 GLY B C 1
ATOM 4735 O O . GLY B 1 143 ? -23.505 15.226 6.268 1.00 36.74 142 GLY B O 1
ATOM 4736 N N . THR B 1 144 ? -23.175 13.013 5.884 1.00 34.93 143 THR B N 1
ATOM 4737 C CA . THR B 1 144 ? -22.491 12.645 7.125 1.00 36.39 143 THR B CA 1
ATOM 4738 C C . THR B 1 144 ? -21.166 13.432 7.282 1.00 43.73 143 THR B C 1
ATOM 4739 O O . THR B 1 144 ? -20.789 13.809 8.381 1.00 53.97 143 THR B O 1
ATOM 4743 N N . VAL B 1 145 ? -20.481 13.643 6.165 1.00 39.27 144 VAL B N 1
ATOM 4744 C CA . VAL B 1 145 ? -19.225 14.372 6.069 1.00 49.56 144 VAL B CA 1
ATOM 4745 C C . VAL B 1 145 ? -19.461 15.889 5.969 1.00 55.17 144 VAL B C 1
ATOM 4746 O O . VAL B 1 145 ? -18.497 16.628 5.815 1.00 66.35 144 VAL B O 1
ATOM 4750 N N . GLY B 1 146 ? -20.736 16.328 6.032 1.00 47.87 145 GLY B N 1
ATOM 4751 C CA . GLY B 1 146 ? -21.139 17.732 6.019 1.00 44.18 145 GLY B CA 1
ATOM 4752 C C . GLY B 1 146 ? -21.889 18.140 4.756 1.00 45.54 145 GLY B C 1
ATOM 4753 O O . GLY B 1 146 ? -22.331 17.284 3.967 1.00 42.07 145 GLY B O 1
ATOM 4754 N N . ASN B 1 147 ? -22.012 19.462 4.566 1.00 38.00 146 ASN B N 1
ATOM 4755 C CA . ASN B 1 147 ? -22.747 20.077 3.472 1.00 34.49 146 ASN B CA 1
ATOM 4756 C C . ASN B 1 147 ? -21.873 21.029 2.716 1.00 37.30 146 ASN B C 1
ATOM 4757 O O . ASN B 1 147 ? -21.048 21.749 3.297 1.00 36.34 146 ASN B O 1
ATOM 4762 N N . GLY B 1 148 ? -22.048 21.061 1.400 1.00 33.74 147 GLY B N 1
ATOM 4763 C CA . GLY B 1 148 ? -21.406 22.083 0.583 1.00 35.29 147 GLY B CA 1
ATOM 4764 C C . GLY B 1 148 ? -21.316 21.740 -0.866 1.00 32.28 147 GLY B C 1
ATOM 4765 O O . GLY B 1 148 ? -21.637 20.614 -1.281 1.00 29.14 147 GLY B O 1
ATOM 4766 N N . LEU B 1 149 ? -20.920 22.726 -1.674 1.00 32.63 148 LEU B N 1
ATOM 4767 C CA . LEU B 1 149 ? -20.546 22.506 -3.061 1.00 34.25 148 LEU B CA 1
ATOM 4768 C C . LEU B 1 149 ? -19.394 21.528 -3.046 1.00 36.87 148 LEU B C 1
ATOM 4769 O O . LEU B 1 149 ? -18.609 21.488 -2.068 1.00 33.33 148 LEU B O 1
ATOM 4774 N N . LEU B 1 150 ? -19.268 20.738 -4.111 1.00 32.85 149 LEU B N 1
ATOM 4775 C CA . LEU B 1 150 ? -18.184 19.751 -4.138 1.00 36.24 149 LEU B CA 1
ATOM 4776 C C . LEU B 1 150 ? -16.823 20.402 -3.882 1.00 41.75 149 LEU B C 1
ATOM 4777 O O . LEU B 1 150 ? -16.542 21.473 -4.456 1.00 35.29 149 LEU B O 1
ATOM 4782 N N . GLY B 1 151 ? -16.006 19.740 -3.048 1.00 43.12 150 GLY B N 1
ATOM 4783 C CA . GLY B 1 151 ? -14.702 20.225 -2.631 1.00 48.98 150 GLY B CA 1
ATOM 4784 C C . GLY B 1 151 ? -14.735 21.178 -1.453 1.00 52.71 150 GLY B C 1
ATOM 4785 O O . GLY B 1 151 ? -13.715 21.377 -0.807 1.00 50.30 150 GLY B O 1
ATOM 4786 N N . LYS B 1 152 ? -15.915 21.768 -1.193 1.00 51.47 151 LYS B N 1
ATOM 4787 C CA . LYS B 1 152 ? -16.143 22.726 -0.112 1.00 49.15 151 LYS B CA 1
ATOM 4788 C C . LYS B 1 152 ? -17.145 22.221 0.927 1.00 44.93 151 LYS B C 1
ATOM 4789 O O . LYS B 1 152 ? -17.988 22.993 1.425 1.00 42.94 151 LYS B O 1
ATOM 4795 N N . VAL B 1 153 ? -17.043 20.938 1.280 1.00 43.38 152 VAL B N 1
ATOM 4796 C CA . VAL B 1 153 ? -17.989 20.314 2.173 1.00 49.50 152 VAL B CA 1
ATOM 4797 C C . VAL B 1 153 ? -17.517 20.615 3.587 1.00 56.58 152 VAL B C 1
ATOM 4798 O O . VAL B 1 153 ? -16.426 20.219 3.959 1.00 58.95 152 VAL B O 1
ATOM 4802 N N . ILE B 1 154 ? -18.344 21.349 4.336 1.00 53.28 153 ILE B N 1
ATOM 4803 C CA . ILE B 1 154 ? -18.057 21.837 5.689 1.00 61.03 153 ILE B CA 1
ATOM 4804 C C . ILE B 1 154 ? -18.752 20.897 6.679 1.00 59.01 153 ILE B C 1
ATOM 4805 O O . ILE B 1 154 ? -19.954 20.691 6.571 1.00 55.89 153 ILE B O 1
ATOM 4810 N N . PRO B 1 155 ? -18.049 20.350 7.695 1.00 63.59 154 PRO B N 1
ATOM 4811 C CA . PRO B 1 155 ? -18.633 19.352 8.607 1.00 65.26 154 PRO B CA 1
ATOM 4812 C C . PRO B 1 155 ? -19.920 19.663 9.391 1.00 54.90 154 PRO B C 1
ATOM 4813 O O . PRO B 1 155 ? -20.289 20.817 9.532 1.00 62.21 154 PRO B O 1
ATOM 4817 N N . GLY B 1 161 ? -30.067 19.092 14.037 1.00 49.31 160 GLY B N 1
ATOM 4818 C CA . GLY B 1 161 ? -30.530 19.105 12.652 1.00 48.03 160 GLY B CA 1
ATOM 4819 C C . GLY B 1 161 ? -32.048 18.897 12.558 1.00 51.77 160 GLY B C 1
ATOM 4820 O O . GLY B 1 161 ? -32.565 17.808 12.838 1.00 55.78 160 GLY B O 1
ATOM 4821 N N . SER B 1 162 ? -32.775 19.964 12.210 1.00 45.50 161 SER B N 1
ATOM 4822 C CA . SER B 1 162 ? -34.211 19.936 12.114 1.00 37.05 161 SER B CA 1
ATOM 4823 C C . SER B 1 162 ? -34.684 20.111 10.662 1.00 32.50 161 SER B C 1
ATOM 4824 O O . SER B 1 162 ? -33.903 20.451 9.782 1.00 30.67 161 SER B O 1
ATOM 4827 N N . ALA B 1 163 ? -36.002 20.008 10.468 1.00 32.00 162 ALA B N 1
ATOM 4828 C CA . ALA B 1 163 ? -36.599 20.311 9.145 1.00 30.90 162 ALA B CA 1
ATOM 4829 C C . ALA B 1 163 ? -36.321 21.710 8.615 1.00 29.11 162 ALA B C 1
ATOM 4830 O O . ALA B 1 163 ? -36.246 21.916 7.404 1.00 27.98 162 ALA B O 1
ATOM 4832 N N . VAL B 1 164 ? -36.154 22.673 9.541 1.00 31.43 163 VAL B N 1
ATOM 4833 C CA . VAL B 1 164 ? -35.832 24.040 9.220 1.00 29.36 163 VAL B CA 1
ATOM 4834 C C . VAL B 1 164 ? -34.385 24.123 8.727 1.00 26.75 163 VAL B C 1
ATOM 4835 O O . VAL B 1 164 ? -34.115 24.731 7.665 1.00 26.68 163 VAL B O 1
ATOM 4839 N N . ASP B 1 165 ? -33.462 23.520 9.480 1.00 28.05 164 ASP B N 1
ATOM 4840 C CA . ASP B 1 165 ? -32.047 23.489 9.127 1.00 29.83 164 ASP B CA 1
ATOM 4841 C C . ASP B 1 165 ? -31.778 22.885 7.744 1.00 28.91 164 ASP B C 1
ATOM 4842 O O . ASP B 1 165 ? -30.986 23.408 6.995 1.00 27.85 164 ASP B O 1
ATOM 4847 N N . VAL B 1 166 ? -32.505 21.813 7.421 1.00 26.22 165 VAL B N 1
ATOM 4848 C CA . VAL B 1 166 ? -32.370 21.164 6.106 1.00 26.94 165 VAL B CA 1
ATOM 4849 C C . VAL B 1 166 ? -32.734 22.145 4.990 1.00 27.11 165 VAL B C 1
ATOM 4850 O O . VAL B 1 166 ? -32.024 22.288 4.007 1.00 28.06 165 VAL B O 1
ATOM 4854 N N . GLN B 1 167 ? -33.880 22.816 5.134 1.00 26.07 166 GLN B N 1
ATOM 4855 C CA . GLN B 1 167 ? -34.330 23.748 4.100 1.00 24.26 166 GLN B CA 1
ATOM 4856 C C . GLN B 1 167 ? -33.393 24.944 4.004 1.00 26.93 166 GLN B C 1
ATOM 4857 O O . GLN B 1 167 ? -33.015 25.396 2.923 1.00 26.54 166 GLN B O 1
ATOM 4863 N N . HIS B 1 168 ? -32.984 25.458 5.174 1.00 29.83 167 HIS B N 1
ATOM 4864 C CA . HIS B 1 168 ? -32.020 26.589 5.252 1.00 28.49 167 HIS B CA 1
ATOM 4865 C C . HIS B 1 168 ? -30.712 26.272 4.515 1.00 27.05 167 HIS B C 1
ATOM 4866 O O . HIS B 1 168 ? -30.226 27.064 3.694 1.00 29.73 167 HIS B O 1
ATOM 4873 N N . GLU B 1 169 ? -30.153 25.083 4.803 1.00 28.02 168 GLU B N 1
ATOM 4874 C CA . GLU B 1 169 ? -28.904 24.653 4.206 1.00 31.59 168 GLU B CA 1
ATOM 4875 C C . GLU B 1 169 ? -29.059 24.446 2.711 1.00 30.35 168 GLU B C 1
ATOM 4876 O O . GLU B 1 169 ? -28.213 24.837 1.923 1.00 28.55 168 GLU B O 1
ATOM 4882 N N . LEU B 1 170 ? -30.180 23.865 2.286 1.00 27.33 169 LEU B N 1
ATOM 4883 C CA . LEU B 1 170 ? -30.435 23.689 0.842 1.00 27.42 169 LEU B CA 1
ATOM 4884 C C . LEU B 1 170 ? -30.574 25.059 0.136 1.00 27.76 169 LEU B C 1
ATOM 4885 O O . LEU B 1 170 ? -30.075 25.269 -0.943 1.00 29.84 169 LEU B O 1
ATOM 4890 N N . ALA B 1 171 ? -31.220 26.013 0.806 1.00 27.34 170 ALA B N 1
ATOM 4891 C CA . ALA B 1 171 ? -31.347 27.390 0.284 1.00 32.15 170 ALA B CA 1
ATOM 4892 C C . ALA B 1 171 ? -29.974 28.045 0.157 1.00 32.95 170 ALA B C 1
ATOM 4893 O O . ALA B 1 171 ? -29.701 28.721 -0.824 1.00 33.90 170 ALA B O 1
ATOM 4895 N N . GLY B 1 172 ? -29.108 27.809 1.144 1.00 34.33 171 GLY B N 1
ATOM 4896 C CA . GLY B 1 172 ? -27.738 28.297 1.091 1.00 36.10 171 GLY B CA 1
ATOM 4897 C C . GLY B 1 172 ? -26.990 27.775 -0.114 1.00 30.75 171 GLY B C 1
ATOM 4898 O O . GLY B 1 172 ? -26.281 28.489 -0.790 1.00 34.73 171 GLY B O 1
ATOM 4899 N N . LEU B 1 173 ? -27.181 26.483 -0.415 1.00 33.08 172 LEU B N 1
ATOM 4900 C CA . LEU B 1 173 ? -26.569 25.889 -1.564 1.00 30.12 172 LEU B CA 1
ATOM 4901 C C . LEU B 1 173 ? -27.119 26.477 -2.844 1.00 30.38 172 LEU B C 1
ATOM 4902 O O . LEU B 1 173 ? -26.338 26.744 -3.771 1.00 31.53 172 LEU B O 1
ATOM 4907 N N . VAL B 1 174 ? -28.445 26.666 -2.935 1.00 31.25 173 VAL B N 1
ATOM 4908 C CA . VAL B 1 174 ? -29.036 27.308 -4.097 1.00 33.24 173 VAL B CA 1
ATOM 4909 C C . VAL B 1 174 ? -28.392 28.691 -4.254 1.00 31.24 173 VAL B C 1
ATOM 4910 O O . VAL B 1 174 ? -28.002 29.068 -5.354 1.00 31.44 173 VAL B O 1
ATOM 4914 N N . ASP B 1 175 ? -28.247 29.405 -3.139 1.00 34.39 174 ASP B N 1
ATOM 4915 C CA . ASP B 1 175 ? -27.617 30.757 -3.154 1.00 38.54 174 ASP B CA 1
ATOM 4916 C C . ASP B 1 175 ? -26.183 30.760 -3.663 1.00 38.42 174 ASP B C 1
ATOM 4917 O O . ASP B 1 175 ? -25.764 31.683 -4.351 1.00 40.61 174 ASP B O 1
ATOM 4922 N N . GLN B 1 176 ? -25.454 29.679 -3.395 1.00 37.06 175 GLN B N 1
ATOM 4923 C CA . GLN B 1 176 ? -24.088 29.542 -3.868 1.00 35.19 175 GLN B CA 1
ATOM 4924 C C . GLN B 1 176 ? -23.981 29.056 -5.297 1.00 37.10 175 GLN B C 1
ATOM 4925 O O . GLN B 1 176 ? -22.847 28.834 -5.766 1.00 37.07 175 GLN B O 1
ATOM 4931 N N . GLY B 1 177 ? -25.127 28.865 -5.982 1.00 30.76 176 GLY B N 1
ATOM 4932 C CA . GLY B 1 177 ? -25.218 28.463 -7.361 1.00 30.77 176 GLY B CA 1
ATOM 4933 C C . GLY B 1 177 ? -25.380 26.963 -7.671 1.00 29.25 176 GLY B C 1
ATOM 4934 O O . GLY B 1 177 ? -25.343 26.562 -8.824 1.00 29.62 176 GLY B O 1
ATOM 4935 N N . ALA B 1 178 ? -25.588 26.154 -6.634 1.00 31.02 177 ALA B N 1
ATOM 4936 C CA . ALA B 1 178 ? -25.816 24.699 -6.851 1.00 28.11 177 ALA B CA 1
ATOM 4937 C C . ALA B 1 178 ? -27.053 24.485 -7.738 1.00 28.21 177 ALA B C 1
ATOM 4938 O O . ALA B 1 178 ? -28.078 25.114 -7.539 1.00 27.34 177 ALA B O 1
ATOM 4940 N N . THR B 1 179 ? -26.916 23.592 -8.710 1.00 27.26 178 THR B N 1
ATOM 4941 C CA . THR B 1 179 ? -27.958 23.121 -9.605 1.00 29.03 178 THR B CA 1
ATOM 4942 C C . THR B 1 179 ? -28.313 21.637 -9.381 1.00 27.79 178 THR B C 1
ATOM 4943 O O . THR B 1 179 ? -29.312 21.145 -9.946 1.00 25.97 178 THR B O 1
ATOM 4947 N N . PHE B 1 180 ? -27.567 20.974 -8.479 1.00 25.96 179 PHE B N 1
ATOM 4948 C CA . PHE B 1 180 ? -27.765 19.550 -8.187 1.00 24.53 179 PHE B CA 1
ATOM 4949 C C . PHE B 1 180 ? -27.271 19.311 -6.774 1.00 24.01 179 PHE B C 1
ATOM 4950 O O . PHE B 1 180 ? -26.199 19.825 -6.384 1.00 25.36 179 PHE B O 1
ATOM 4958 N N . CYS B 1 181 ? -28.049 18.587 -5.969 1.00 22.36 180 CYS B N 1
ATOM 4959 C CA . CYS B 1 181 ? -27.607 18.202 -4.670 1.00 22.16 180 CYS B CA 1
ATOM 4960 C C . CYS B 1 181 ? -27.955 16.753 -4.418 1.00 24.34 180 CYS B C 1
ATOM 4961 O O . CYS B 1 181 ? -29.077 16.323 -4.634 1.00 23.66 180 CYS B O 1
ATOM 4964 N N . ALA B 1 182 ? -26.964 16.009 -3.913 1.00 22.52 181 ALA B N 1
ATOM 4965 C CA . ALA B 1 182 ? -27.156 14.644 -3.442 1.00 23.09 181 ALA B CA 1
ATOM 4966 C C . ALA B 1 182 ? -27.126 14.668 -1.932 1.00 23.46 181 ALA B C 1
ATOM 4967 O O . ALA B 1 182 ? -26.166 15.119 -1.313 1.00 25.28 181 ALA B O 1
ATOM 4969 N N . MET B 1 183 ? -28.233 14.222 -1.339 1.00 21.21 182 MET B N 1
ATOM 4970 C CA . MET B 1 183 ? -28.502 14.287 0.059 1.00 20.98 182 MET B CA 1
ATOM 4971 C C . MET B 1 183 ? -28.663 12.891 0.688 1.00 25.42 182 MET B C 1
ATOM 4972 O O . MET B 1 183 ? -29.436 12.098 0.224 1.00 22.66 182 MET B O 1
ATOM 4977 N N . GLU B 1 184 ? -27.913 12.625 1.764 1.00 25.32 183 GLU B N 1
ATOM 4978 C CA . GLU B 1 184 ? -28.125 11.452 2.577 1.00 23.92 183 GLU B CA 1
ATOM 4979 C C . GLU B 1 184 ? -29.409 11.636 3.359 1.00 26.88 183 GLU B C 1
ATOM 4980 O O . GLU B 1 184 ? -29.575 12.652 4.006 1.00 27.97 183 GLU B O 1
ATOM 4986 N N . VAL B 1 185 ? -30.305 10.652 3.309 1.00 23.23 184 VAL B N 1
ATOM 4987 C CA . VAL B 1 185 ? -31.573 10.687 4.044 1.00 26.23 184 VAL B CA 1
ATOM 4988 C C . VAL B 1 185 ? -31.552 9.520 5.003 1.00 27.31 184 VAL B C 1
ATOM 4989 O O . VAL B 1 185 ? -31.626 8.364 4.612 1.00 27.34 184 VAL B O 1
ATOM 4993 N N . SER B 1 186 ? -31.400 9.814 6.287 1.00 30.62 185 SER B N 1
ATOM 4994 C CA . SER B 1 186 ? -31.370 8.765 7.310 1.00 32.08 185 SER B CA 1
ATOM 4995 C C . SER B 1 186 ? -32.767 8.288 7.616 1.00 32.57 185 SER B C 1
ATOM 4996 O O . SER B 1 186 ? -33.744 9.023 7.482 1.00 31.31 185 SER B O 1
ATOM 4999 N N . SER B 1 187 ? -32.867 7.037 8.080 1.00 33.04 186 SER B N 1
ATOM 5000 C CA . SER B 1 187 ? -34.107 6.464 8.464 1.00 32.01 186 SER B CA 1
ATOM 5001 C C . SER B 1 187 ? -34.770 7.317 9.550 1.00 30.85 186 SER B C 1
ATOM 5002 O O . SER B 1 187 ? -35.971 7.569 9.491 1.00 30.40 186 SER B O 1
ATOM 5005 N N . HIS B 1 188 ? -33.991 7.730 10.554 1.00 32.28 187 HIS B N 1
ATOM 5006 C CA . HIS B 1 188 ? -34.549 8.518 11.636 1.00 37.55 187 HIS B CA 1
ATOM 5007 C C . HIS B 1 188 ? -34.953 9.946 11.203 1.00 31.01 187 HIS B C 1
ATOM 5008 O O . HIS B 1 188 ? -35.981 10.423 11.621 1.00 33.38 187 HIS B O 1
ATOM 5015 N N . GLY B 1 189 ? -34.217 10.557 10.280 1.00 32.02 188 GLY B N 1
ATOM 5016 C CA . GLY B 1 189 ? -34.587 11.828 9.683 1.00 32.65 188 GLY B CA 1
ATOM 5017 C C . GLY B 1 189 ? -35.951 11.770 9.000 1.00 28.53 188 GLY B C 1
ATOM 5018 O O . GLY B 1 189 ? -36.808 12.677 9.127 1.00 30.44 188 GLY B O 1
ATOM 5019 N N . LEU B 1 190 ? -36.150 10.700 8.232 1.00 28.18 189 LEU B N 1
ATOM 5020 C CA . LEU B 1 190 ? -37.412 10.478 7.509 1.00 27.71 189 LEU B CA 1
ATOM 5021 C C . LEU B 1 190 ? -38.578 10.390 8.491 1.00 30.65 189 LEU B C 1
ATOM 5022 O O . LEU B 1 190 ? -39.572 11.140 8.385 1.00 26.50 189 LEU B O 1
ATOM 5027 N N . VAL B 1 191 ? -38.408 9.550 9.526 1.00 29.56 190 VAL B N 1
ATOM 5028 C CA . VAL B 1 191 ? -39.398 9.361 10.549 1.00 31.91 190 VAL B CA 1
ATOM 5029 C C . VAL B 1 191 ? -39.766 10.661 11.304 1.00 32.51 190 VAL B C 1
ATOM 5030 O O . VAL B 1 191 ? -40.932 10.873 11.595 1.00 34.27 190 VAL B O 1
ATOM 5034 N N . GLN B 1 192 ? -38.796 11.544 11.512 1.00 30.23 191 GLN B N 1
ATOM 5035 C CA . GLN B 1 192 ? -38.972 12.805 12.229 1.00 33.68 191 GLN B CA 1
ATOM 5036 C C . GLN B 1 192 ? -39.417 13.930 11.322 1.00 33.75 191 GLN B C 1
ATOM 5037 O O . GLN B 1 192 ? -39.424 15.098 11.734 1.00 33.80 191 GLN B O 1
ATOM 5043 N N . HIS B 1 193 ? -39.770 13.583 10.068 1.00 31.77 192 HIS B N 1
ATOM 5044 C CA . HIS B 1 193 ? -40.282 14.506 9.095 1.00 32.86 192 HIS B CA 1
ATOM 5045 C C . HIS B 1 193 ? -39.282 15.597 8.710 1.00 31.14 192 HIS B C 1
ATOM 5046 O O . HIS B 1 193 ? -39.708 16.686 8.290 1.00 29.59 192 HIS B O 1
ATOM 5053 N N . ARG B 1 194 ? -37.974 15.290 8.743 1.00 27.75 193 ARG B N 1
ATOM 5054 C CA . ARG B 1 194 ? -36.953 16.307 8.457 1.00 29.71 193 ARG B CA 1
ATOM 5055 C C . ARG B 1 194 ? -36.857 16.656 6.984 1.00 28.59 193 ARG B C 1
ATOM 5056 O O . ARG B 1 194 ? -36.246 17.675 6.616 1.00 29.64 193 ARG B O 1
ATOM 5064 N N . VAL B 1 195 ? -37.400 15.777 6.137 1.00 25.81 194 VAL B N 1
ATOM 5065 C CA . VAL B 1 195 ? -37.405 16.001 4.694 1.00 26.81 194 VAL B CA 1
ATOM 5066 C C . VAL B 1 195 ? -38.790 15.986 4.106 1.00 26.09 194 VAL B C 1
ATOM 5067 O O . VAL B 1 195 ? -38.919 15.889 2.887 1.00 25.22 194 VAL B O 1
ATOM 5071 N N . ALA B 1 196 ? -39.805 16.175 4.953 1.00 26.00 195 ALA B N 1
ATOM 5072 C CA . ALA B 1 196 ? -41.192 15.926 4.541 1.00 27.39 195 ALA B CA 1
ATOM 5073 C C . ALA B 1 196 ? -41.669 16.677 3.287 1.00 25.79 195 ALA B C 1
ATOM 5074 O O . ALA B 1 196 ? -42.384 16.108 2.451 1.00 28.19 195 ALA B O 1
ATOM 5076 N N . ALA B 1 197 ? -41.257 17.942 3.124 1.00 25.60 196 ALA B N 1
ATOM 5077 C CA . ALA B 1 197 ? -41.711 18.753 2.017 1.00 26.19 196 ALA B CA 1
ATOM 5078 C C . ALA B 1 197 ? -40.730 18.932 0.886 1.00 24.75 196 ALA B C 1
ATOM 5079 O O . ALA B 1 197 ? -40.948 19.755 -0.012 1.00 23.54 196 ALA B O 1
ATOM 5081 N N . LEU B 1 198 ? -39.623 18.192 0.907 1.00 22.85 197 LEU B N 1
ATOM 5082 C CA . LEU B 1 198 ? -38.648 18.324 -0.155 1.00 22.27 197 LEU B CA 1
ATOM 5083 C C . LEU B 1 198 ? -39.107 17.639 -1.408 1.00 24.32 197 LEU B C 1
ATOM 5084 O O . LEU B 1 198 ? -39.653 16.541 -1.341 1.00 25.62 197 LEU B O 1
ATOM 5089 N N . LYS B 1 199 ? -38.858 18.282 -2.538 1.00 24.21 198 LYS B N 1
ATOM 5090 C CA . LYS B 1 199 ? -39.201 17.738 -3.835 1.00 23.79 198 LYS B CA 1
ATOM 5091 C C . LYS B 1 199 ? -37.984 16.958 -4.313 1.00 22.78 198 LYS B C 1
ATOM 5092 O O . LYS B 1 199 ? -37.078 17.528 -4.966 1.00 26.29 198 LYS B O 1
ATOM 5098 N N . PHE B 1 200 ? -37.959 15.660 -4.020 1.00 22.01 199 PHE B N 1
ATOM 5099 C CA . PHE B 1 200 ? -36.896 14.820 -4.590 1.00 21.74 199 PHE B CA 1
ATOM 5100 C C . PHE B 1 200 ? -37.100 14.561 -6.070 1.00 25.48 199 PHE B C 1
ATOM 5101 O O . PHE B 1 200 ? -38.144 14.059 -6.493 1.00 25.78 199 PHE B O 1
ATOM 5109 N N . ALA B 1 201 ? -36.064 14.832 -6.865 1.00 22.93 200 ALA B N 1
ATOM 5110 C CA . ALA B 1 201 ? -36.098 14.393 -8.282 1.00 22.73 200 ALA B CA 1
ATOM 5111 C C . ALA B 1 201 ? -35.974 12.868 -8.378 1.00 21.44 200 ALA B C 1
ATOM 5112 O O . ALA B 1 201 ? -36.482 12.241 -9.331 1.00 23.03 200 ALA B O 1
ATOM 5114 N N . ALA B 1 202 ? -35.224 12.286 -7.447 1.00 21.47 201 ALA B N 1
ATOM 5115 C CA . ALA B 1 202 ? -34.997 10.874 -7.379 1.00 21.46 201 ALA B CA 1
ATOM 5116 C C . ALA B 1 202 ? -34.698 10.478 -5.958 1.00 23.71 201 ALA B C 1
ATOM 5117 O O . ALA B 1 202 ? -34.196 11.254 -5.167 1.00 21.67 201 ALA B O 1
ATOM 5119 N N . SER B 1 203 ? -35.079 9.250 -5.642 1.00 21.97 202 SER B N 1
ATOM 5120 C CA . SER B 1 203 ? -34.866 8.617 -4.316 1.00 20.38 202 SER B CA 1
ATOM 5121 C C . SER B 1 203 ? -34.245 7.270 -4.564 1.00 23.53 202 SER B C 1
ATOM 5122 O O . SER B 1 203 ? -34.723 6.524 -5.417 1.00 24.48 202 SER B O 1
ATOM 5125 N N . VAL B 1 204 ? -33.153 6.990 -3.845 1.00 22.13 203 VAL B N 1
ATOM 5126 C CA . VAL B 1 204 ? -32.309 5.870 -4.073 1.00 21.81 203 VAL B CA 1
ATOM 5127 C C . VAL B 1 204 ? -32.355 5.023 -2.804 1.00 23.18 203 VAL B C 1
ATOM 5128 O O . VAL B 1 204 ? -32.198 5.542 -1.727 1.00 23.93 203 VAL B O 1
ATOM 5132 N N . PHE B 1 205 ? -32.409 3.692 -2.979 1.00 20.72 204 PHE B N 1
ATOM 5133 C CA . PHE B 1 205 ? -32.322 2.733 -1.859 1.00 22.46 204 PHE B CA 1
ATOM 5134 C C . PHE B 1 205 ? -31.130 1.866 -2.074 1.00 23.38 204 PHE B C 1
ATOM 5135 O O . PHE B 1 205 ? -30.984 1.182 -3.078 1.00 22.61 204 PHE B O 1
ATOM 5143 N N . THR B 1 206 ? -30.219 1.901 -1.098 1.00 23.16 205 THR B N 1
ATOM 5144 C CA . THR B 1 206 ? -29.001 1.100 -1.167 1.00 23.17 205 THR B CA 1
ATOM 5145 C C . THR B 1 206 ? -29.213 -0.281 -0.566 1.00 25.84 205 THR B C 1
ATOM 5146 O O . THR B 1 206 ? -28.972 -1.313 -1.214 1.00 27.05 205 THR B O 1
ATOM 5150 N N . ASN B 1 207 ? -29.490 -0.340 0.731 1.00 26.05 206 ASN B N 1
ATOM 5151 C CA . ASN B 1 207 ? -29.637 -1.633 1.410 1.00 27.46 206 ASN B CA 1
ATOM 5152 C C . ASN B 1 207 ? -30.301 -1.402 2.748 1.00 29.02 206 ASN B C 1
ATOM 5153 O O . ASN B 1 207 ? -30.473 -0.250 3.206 1.00 26.08 206 ASN B O 1
ATOM 5158 N N . LEU B 1 208 ? -30.663 -2.509 3.405 1.00 28.20 207 LEU B N 1
ATOM 5159 C CA . LEU B 1 208 ? -31.132 -2.455 4.773 1.00 31.82 207 LEU B CA 1
ATOM 5160 C C . LEU B 1 208 ? -30.388 -3.595 5.520 1.00 36.22 207 LEU B C 1
ATOM 5161 O O . LEU B 1 208 ? -30.473 -4.750 5.106 1.00 34.85 207 LEU B O 1
ATOM 5166 N N . SER B 1 209 ? -29.635 -3.208 6.557 1.00 37.97 208 SER B N 1
ATOM 5167 C CA . SER B 1 209 ? -28.875 -4.125 7.419 1.00 44.32 208 SER B CA 1
ATOM 5168 C C . SER B 1 209 ? -29.205 -3.774 8.846 1.00 48.82 208 SER B C 1
ATOM 5169 O O . SER B 1 209 ? -30.320 -4.072 9.236 1.00 50.86 208 SER B O 1
ATOM 5172 N N . ASP B 1 218 ? -44.302 -8.372 13.369 1.00 86.34 217 ASP B N 1
ATOM 5173 C CA . ASP B 1 218 ? -43.427 -7.286 13.773 1.00 82.24 217 ASP B CA 1
ATOM 5174 C C . ASP B 1 218 ? -42.845 -6.618 12.533 1.00 77.26 217 ASP B C 1
ATOM 5175 O O . ASP B 1 218 ? -42.975 -5.414 12.367 1.00 73.63 217 ASP B O 1
ATOM 5180 N N . MET B 1 219 ? -42.243 -7.415 11.639 1.00 78.29 218 MET B N 1
ATOM 5181 C CA . MET B 1 219 ? -41.882 -6.962 10.287 1.00 76.80 218 MET B CA 1
ATOM 5182 C C . MET B 1 219 ? -43.072 -6.250 9.573 1.00 71.65 218 MET B C 1
ATOM 5183 O O . MET B 1 219 ? -42.851 -5.392 8.723 1.00 62.18 218 MET B O 1
ATOM 5188 N N . GLU B 1 220 ? -44.317 -6.596 9.940 1.00 62.31 219 GLU B N 1
ATOM 5189 C CA . GLU B 1 220 ? -45.502 -5.918 9.443 1.00 48.34 219 GLU B CA 1
ATOM 5190 C C . GLU B 1 220 ? -45.617 -4.456 9.859 1.00 49.77 219 GLU B C 1
ATOM 5191 O O . GLU B 1 220 ? -45.981 -3.652 8.968 1.00 48.57 219 GLU B O 1
ATOM 5197 N N . HIS B 1 221 ? -45.316 -4.089 11.134 1.00 44.11 220 HIS B N 1
ATOM 5198 C CA . HIS B 1 221 ? -45.393 -2.658 11.556 1.00 46.85 220 HIS B CA 1
ATOM 5199 C C . HIS B 1 221 ? -44.290 -1.787 10.963 1.00 51.81 220 HIS B C 1
ATOM 5200 O O . HIS B 1 221 ? -44.527 -0.632 10.576 1.00 48.03 220 HIS B O 1
ATOM 5207 N N . TYR B 1 222 ? -43.074 -2.341 10.933 1.00 50.09 221 TYR B N 1
ATOM 5208 C CA . TYR B 1 222 ? -41.942 -1.662 10.354 1.00 49.75 221 TYR B CA 1
ATOM 5209 C C . TYR B 1 222 ? -42.283 -1.310 8.920 1.00 39.89 221 TYR B C 1
ATOM 5210 O O . TYR B 1 222 ? -42.246 -0.162 8.563 1.00 46.30 221 TYR B O 1
ATOM 5219 N N . GLU B 1 223 ? -42.612 -2.331 8.120 1.00 41.38 222 GLU B N 1
ATOM 5220 C CA . GLU B 1 223 ? -42.904 -2.184 6.730 1.00 43.32 222 GLU B CA 1
ATOM 5221 C C . GLU B 1 223 ? -44.034 -1.147 6.558 1.00 40.41 222 GLU B C 1
ATOM 5222 O O . GLU B 1 223 ? -43.945 -0.257 5.718 1.00 35.57 222 GLU B O 1
ATOM 5228 N N . ALA B 1 224 ? -45.089 -1.279 7.369 1.00 33.59 223 ALA B N 1
ATOM 5229 C CA . ALA B 1 224 ? -46.260 -0.399 7.232 1.00 31.24 223 ALA B CA 1
ATOM 5230 C C . ALA B 1 224 ? -45.911 1.060 7.424 1.00 31.03 223 ALA B C 1
ATOM 5231 O O . ALA B 1 224 ? -46.302 1.934 6.639 1.00 27.89 223 ALA B O 1
ATOM 5233 N N . ALA B 1 225 ? -45.133 1.323 8.468 1.00 32.76 224 ALA B N 1
ATOM 5234 C CA . ALA B 1 225 ? -44.695 2.656 8.801 1.00 32.15 224 ALA B CA 1
ATOM 5235 C C . ALA B 1 225 ? -43.853 3.259 7.663 1.00 30.34 224 ALA B C 1
ATOM 5236 O O . ALA B 1 225 ? -44.025 4.434 7.334 1.00 30.00 224 ALA B O 1
ATOM 5238 N N . LYS B 1 226 ? -43.035 2.429 7.013 1.00 31.77 225 LYS B N 1
ATOM 5239 C CA . LYS B 1 226 ? -42.163 2.917 5.917 1.00 32.64 225 LYS B CA 1
ATOM 5240 C C . LYS B 1 226 ? -42.947 3.185 4.658 1.00 30.49 225 LYS B C 1
ATOM 5241 O O . LYS B 1 226 ? -42.703 4.145 3.955 1.00 30.04 225 LYS B O 1
ATOM 5247 N N . TRP B 1 227 ? -43.935 2.323 4.365 1.00 29.61 226 TRP B N 1
ATOM 5248 C CA . TRP B 1 227 ? -44.807 2.557 3.219 1.00 29.51 226 TRP B CA 1
ATOM 5249 C C . TRP B 1 227 ? -45.603 3.813 3.361 1.00 28.05 226 TRP B C 1
ATOM 5250 O O . TRP B 1 227 ? -45.741 4.579 2.394 1.00 28.08 226 TRP B O 1
ATOM 5261 N N . LEU B 1 228 ? -46.138 4.029 4.571 1.00 26.72 227 LEU B N 1
ATOM 5262 C CA . LEU B 1 228 ? -46.886 5.202 4.906 1.00 28.61 227 LEU B CA 1
ATOM 5263 C C . LEU B 1 228 ? -46.035 6.470 4.628 1.00 29.98 227 LEU B C 1
ATOM 5264 O O . LEU B 1 228 ? -46.477 7.366 3.940 1.00 28.98 227 LEU B O 1
ATOM 5269 N N . LEU B 1 229 ? -44.801 6.492 5.151 1.00 35.19 228 LEU B N 1
ATOM 5270 C CA . LEU B 1 229 ? -43.855 7.587 4.895 1.00 31.32 228 LEU B CA 1
ATOM 5271 C C . LEU B 1 229 ? -43.585 7.809 3.433 1.00 31.02 228 LEU B C 1
ATOM 5272 O O . LEU B 1 229 ? -43.692 8.941 2.946 1.00 32.28 228 LEU B O 1
ATOM 5277 N N . TYR B 1 230 ? -43.312 6.722 2.690 1.00 30.15 229 TYR B N 1
ATOM 5278 C CA . TYR B 1 230 ? -43.097 6.819 1.267 1.00 32.05 229 TYR B CA 1
ATOM 5279 C C . TYR B 1 230 ? -44.277 7.524 0.644 1.00 30.31 229 TYR B C 1
ATOM 5280 O O . TYR B 1 230 ? -44.118 8.409 -0.191 1.00 30.15 229 TYR B O 1
ATOM 5289 N N . SER B 1 231 ? -45.491 7.126 1.024 1.00 28.95 230 SER B N 1
ATOM 5290 C CA . SER B 1 231 ? -46.680 7.612 0.312 1.00 28.55 230 SER B CA 1
ATOM 5291 C C . SER B 1 231 ? -46.912 9.110 0.558 1.00 27.01 230 SER B C 1
ATOM 5292 O O . SER B 1 231 ? -47.590 9.782 -0.249 1.00 30.37 230 SER B O 1
ATOM 5295 N N . GLU B 1 232 ? -46.323 9.622 1.637 1.00 27.07 231 GLU B N 1
ATOM 5296 C CA . GLU B 1 232 ? -46.433 11.012 1.981 1.00 31.96 231 GLU B CA 1
ATOM 5297 C C . GLU B 1 232 ? -45.381 11.922 1.347 1.00 31.29 231 GLU B C 1
ATOM 5298 O O . GLU B 1 232 ? -45.513 13.145 1.381 1.00 34.31 231 GLU B O 1
ATOM 5304 N N . HIS B 1 233 ? -44.320 11.342 0.794 1.00 28.24 232 HIS B N 1
ATOM 5305 C CA . HIS B 1 233 ? -43.196 12.152 0.300 1.00 27.73 232 HIS B CA 1
ATOM 5306 C C . HIS B 1 233 ? -43.259 12.302 -1.213 1.00 26.92 232 HIS B C 1
ATOM 5307 O O . HIS B 1 233 ? -43.871 11.491 -1.910 1.00 30.50 232 HIS B O 1
ATOM 5314 N N . HIS B 1 234 ? -42.600 13.333 -1.739 1.00 26.36 233 HIS B N 1
ATOM 5315 C CA . HIS B 1 234 ? -42.430 13.525 -3.163 1.00 26.66 233 HIS B CA 1
ATOM 5316 C C . HIS B 1 234 ? -41.099 12.869 -3.511 1.00 25.46 233 HIS B C 1
ATOM 5317 O O . HIS B 1 234 ? -40.022 13.517 -3.432 1.00 23.95 233 HIS B O 1
ATOM 5324 N N . CYS B 1 235 ? -41.151 11.581 -3.856 1.00 25.90 234 CYS B N 1
ATOM 5325 C CA . CYS B 1 235 ? -39.885 10.819 -4.035 1.00 26.30 234 CYS B CA 1
ATOM 5326 C C . CYS B 1 235 ? -39.281 10.935 -5.405 1.00 27.11 234 CYS B C 1
ATOM 5327 O O . CYS B 1 235 ? -38.120 10.555 -5.593 1.00 26.33 234 CYS B O 1
ATOM 5330 N N . GLY B 1 236 ? -40.057 11.394 -6.391 1.00 23.40 235 GLY B N 1
ATOM 5331 C CA . GLY B 1 236 ? -39.601 11.362 -7.765 1.00 23.33 235 GLY B CA 1
ATOM 5332 C C . GLY B 1 236 ? -39.275 9.986 -8.308 1.00 23.70 235 GLY B C 1
ATOM 5333 O O . GLY B 1 236 ? -39.975 9.065 -7.977 1.00 25.87 235 GLY B O 1
ATOM 5334 N N . GLN B 1 237 ? -38.226 9.861 -9.132 1.00 22.97 236 GLN B N 1
ATOM 5335 C CA . GLN B 1 237 ? -37.826 8.552 -9.661 1.00 25.40 236 GLN B CA 1
ATOM 5336 C C . GLN B 1 237 ? -37.262 7.706 -8.537 1.00 24.73 236 GLN B C 1
ATOM 5337 O O . GLN B 1 237 ? -36.335 8.132 -7.874 1.00 25.67 236 GLN B O 1
ATOM 5343 N N . ALA B 1 238 ? -37.743 6.475 -8.424 1.00 23.59 237 ALA B N 1
ATOM 5344 C CA . ALA B 1 238 ? -37.252 5.492 -7.434 1.00 22.93 237 ALA B CA 1
ATOM 5345 C C . ALA B 1 238 ? -36.209 4.567 -8.071 1.00 25.63 237 ALA B C 1
ATOM 5346 O O . ALA B 1 238 ? -36.451 3.987 -9.119 1.00 23.34 237 ALA B O 1
ATOM 5348 N N . ILE B 1 239 ? -35.005 4.491 -7.456 1.00 23.54 238 ILE B N 1
ATOM 5349 C CA . ILE B 1 239 ? -33.921 3.670 -7.934 1.00 23.51 238 ILE B CA 1
ATOM 5350 C C . ILE B 1 239 ? -33.542 2.757 -6.794 1.00 21.99 238 ILE B C 1
ATOM 5351 O O . ILE B 1 239 ? -33.214 3.228 -5.719 1.00 24.11 238 ILE B O 1
ATOM 5356 N N . ILE B 1 240 ? -33.622 1.433 -7.029 1.00 23.49 239 ILE B N 1
ATOM 5357 C CA . ILE B 1 240 ? -33.586 0.495 -5.928 1.00 23.62 239 ILE B CA 1
ATOM 5358 C C . ILE B 1 240 ? -32.672 -0.660 -6.197 1.00 24.25 239 ILE B C 1
ATOM 5359 O O . ILE B 1 240 ? -32.695 -1.288 -7.275 1.00 23.57 239 ILE B O 1
ATOM 5364 N N . ASN B 1 241 ? -31.830 -0.956 -5.213 1.00 23.03 240 ASN B N 1
ATOM 5365 C CA . ASN B 1 241 ? -30.961 -2.130 -5.269 1.00 22.75 240 ASN B CA 1
ATOM 5366 C C . ASN B 1 241 ? -31.753 -3.427 -5.138 1.00 22.61 240 ASN B C 1
ATOM 5367 O O . ASN B 1 241 ? -32.242 -3.772 -4.096 1.00 24.94 240 ASN B O 1
ATOM 5372 N N . ALA B 1 242 ? -31.847 -4.137 -6.252 1.00 23.53 241 ALA B N 1
ATOM 5373 C CA . ALA B 1 242 ? -32.635 -5.411 -6.359 1.00 23.76 241 ALA B CA 1
ATOM 5374 C C . ALA B 1 242 ? -31.858 -6.580 -5.743 1.00 26.02 241 ALA B C 1
ATOM 5375 O O . ALA B 1 242 ? -32.397 -7.639 -5.557 1.00 28.58 241 ALA B O 1
ATOM 5377 N N . ASP B 1 243 ? -30.596 -6.359 -5.372 1.00 27.39 242 ASP B N 1
ATOM 5378 C CA . ASP B 1 243 ? -29.832 -7.386 -4.689 1.00 27.92 242 ASP B CA 1
ATOM 5379 C C . ASP B 1 243 ? -30.109 -7.497 -3.216 1.00 30.26 242 ASP B C 1
ATOM 5380 O O . ASP B 1 243 ? -29.670 -8.433 -2.578 1.00 30.60 242 ASP B O 1
ATOM 5385 N N . ASP B 1 244 ? -30.809 -6.519 -2.650 1.00 29.52 243 ASP B N 1
ATOM 5386 C CA . ASP B 1 244 ? -31.196 -6.531 -1.252 1.00 26.98 243 ASP B CA 1
ATOM 5387 C C . ASP B 1 244 ? -32.662 -7.026 -1.144 1.00 28.19 243 ASP B C 1
ATOM 5388 O O . ASP B 1 244 ? -33.550 -6.599 -1.929 1.00 27.22 243 ASP B O 1
ATOM 5393 N N . GLU B 1 245 ? -32.916 -7.900 -0.159 1.00 29.27 244 GLU B N 1
ATOM 5394 C CA . GLU B 1 245 ? -34.251 -8.554 0.037 1.00 32.87 244 GLU B CA 1
ATOM 5395 C C . GLU B 1 245 ? -35.351 -7.514 0.235 1.00 29.62 244 GLU B C 1
ATOM 5396 O O . GLU B 1 245 ? -36.462 -7.611 -0.313 1.00 29.67 244 GLU B O 1
ATOM 5402 N N . VAL B 1 246 ? -35.005 -6.473 0.996 1.00 29.05 245 VAL B N 1
ATOM 5403 C CA . VAL B 1 246 ? -35.916 -5.372 1.270 1.00 28.85 245 VAL B CA 1
ATOM 5404 C C . VAL B 1 246 ? -36.147 -4.537 0.009 1.00 27.78 245 VAL B C 1
ATOM 5405 O O . VAL B 1 246 ? -37.270 -4.188 -0.354 1.00 29.81 245 VAL B O 1
ATOM 5409 N N . GLY B 1 247 ? -35.077 -4.316 -0.749 1.00 26.50 246 GLY B N 1
ATOM 5410 C CA . GLY B 1 247 ? -35.175 -3.661 -2.041 1.00 23.90 246 GLY B CA 1
ATOM 5411 C C . GLY B 1 247 ? -36.169 -4.357 -2.929 1.00 22.93 246 GLY B C 1
ATOM 5412 O O . GLY B 1 247 ? -36.923 -3.725 -3.629 1.00 23.26 246 GLY B O 1
ATOM 5413 N N . ARG B 1 248 ? -36.099 -5.695 -2.990 1.00 25.20 247 ARG B N 1
ATOM 5414 C CA . ARG B 1 248 ? -37.052 -6.432 -3.812 1.00 26.27 247 ARG B CA 1
ATOM 5415 C C . ARG B 1 248 ? -38.518 -6.240 -3.371 1.00 25.34 247 ARG B C 1
ATOM 5416 O O . ARG B 1 248 ? -39.400 -6.216 -4.215 1.00 27.08 247 ARG B O 1
ATOM 5424 N N . ARG B 1 249 ? -38.747 -6.118 -2.068 1.00 28.47 248 ARG B N 1
ATOM 5425 C CA . ARG B 1 249 ? -40.077 -5.806 -1.557 1.00 30.65 248 ARG B CA 1
ATOM 5426 C C . ARG B 1 249 ? -40.551 -4.440 -2.022 1.00 28.57 248 ARG B C 1
ATOM 5427 O O . ARG B 1 249 ? -41.705 -4.316 -2.452 1.00 32.32 248 ARG B O 1
ATOM 5435 N N . TRP B 1 250 ? -39.674 -3.418 -1.961 1.00 29.36 249 TRP B N 1
ATOM 5436 C CA . TRP B 1 250 ? -40.019 -2.078 -2.524 1.00 28.59 249 TRP B CA 1
ATOM 5437 C C . TRP B 1 250 ? -40.373 -2.224 -3.992 1.00 29.88 249 TRP B C 1
ATOM 5438 O O . TRP B 1 250 ? -41.400 -1.743 -4.460 1.00 28.76 249 TRP B O 1
ATOM 5449 N N . LEU B 1 251 ? -39.485 -2.884 -4.754 1.00 25.35 250 LEU B N 1
ATOM 5450 C CA . LEU B 1 251 ? -39.660 -2.992 -6.201 1.00 24.30 250 LEU B CA 1
ATOM 5451 C C . LEU B 1 251 ? -41.001 -3.701 -6.594 1.00 26.62 250 LEU B C 1
ATOM 5452 O O . LEU B 1 251 ? -41.609 -3.360 -7.570 1.00 26.50 250 LEU B O 1
ATOM 5457 N N . ALA B 1 252 ? -41.405 -4.659 -5.773 1.00 30.15 251 ALA B N 1
ATOM 5458 C CA . ALA B 1 252 ? -42.624 -5.451 -6.014 1.00 32.61 251 ALA B CA 1
ATOM 5459 C C . ALA B 1 252 ? -43.849 -4.536 -6.067 1.00 34.77 251 ALA B C 1
ATOM 5460 O O . ALA B 1 252 ? -44.801 -4.846 -6.767 1.00 36.10 251 ALA B O 1
ATOM 5462 N N . LYS B 1 253 ? -43.816 -3.411 -5.340 1.00 30.52 252 LYS B N 1
ATOM 5463 C CA . LYS B 1 253 ? -44.948 -2.497 -5.286 1.00 32.59 252 LYS B CA 1
ATOM 5464 C C . LYS B 1 253 ? -44.780 -1.174 -6.052 1.00 31.22 252 LYS B C 1
ATOM 5465 O O . LYS B 1 253 ? -45.681 -0.390 -6.081 1.00 30.93 252 LYS B O 1
ATOM 5471 N N . LEU B 1 254 ? -43.636 -1.001 -6.741 1.00 31.66 253 LEU B N 1
ATOM 5472 C CA . LEU B 1 254 ? -43.294 0.192 -7.471 1.00 30.72 253 LEU B CA 1
ATOM 5473 C C . LEU B 1 254 ? -42.954 -0.120 -8.919 1.00 29.88 253 LEU B C 1
ATOM 5474 O O . LEU B 1 254 ? -41.791 -0.201 -9.289 1.00 31.42 253 LEU B O 1
ATOM 5479 N N . PRO B 1 255 ? -43.945 -0.281 -9.814 1.00 33.92 254 PRO B N 1
ATOM 5480 C CA . PRO B 1 255 ? -43.644 -0.785 -11.155 1.00 34.89 254 PRO B CA 1
ATOM 5481 C C . PRO B 1 255 ? -42.827 0.202 -12.014 1.00 31.46 254 PRO B C 1
ATOM 5482 O O . PRO B 1 255 ? -42.224 -0.272 -12.967 1.00 33.92 254 PRO B O 1
ATOM 5486 N N . ASP B 1 256 ? -42.820 1.489 -11.649 1.00 32.03 255 ASP B N 1
ATOM 5487 C CA . ASP B 1 256 ? -42.073 2.524 -12.353 1.00 32.41 255 ASP B CA 1
ATOM 5488 C C . ASP B 1 256 ? -40.670 2.770 -11.783 1.00 28.44 255 ASP B C 1
ATOM 5489 O O . ASP B 1 256 ? -39.946 3.577 -12.336 1.00 29.02 255 ASP B O 1
ATOM 5494 N N . ALA B 1 257 ? -40.307 2.056 -10.717 1.00 26.65 256 ALA B N 1
ATOM 5495 C CA . ALA B 1 257 ? -38.950 2.139 -10.113 1.00 23.23 256 ALA B CA 1
ATOM 5496 C C . ALA B 1 257 ? -37.961 1.493 -11.055 1.00 27.02 256 ALA B C 1
ATOM 5497 O O . ALA B 1 257 ? -38.312 0.741 -11.953 1.00 27.52 256 ALA B O 1
ATOM 5499 N N . VAL B 1 258 ? -36.686 1.885 -10.936 1.00 24.17 257 VAL B N 1
ATOM 5500 C CA . VAL B 1 258 ? -35.593 1.294 -11.676 1.00 23.66 257 VAL B CA 1
ATOM 5501 C C . VAL B 1 258 ? -34.947 0.247 -10.783 1.00 23.12 257 VAL B C 1
ATOM 5502 O O . VAL B 1 258 ? -34.540 0.560 -9.663 1.00 24.14 257 VAL B O 1
ATOM 5506 N N . ALA B 1 259 ? -34.857 -1.023 -11.244 1.00 23.49 258 ALA B N 1
ATOM 5507 C CA . ALA B 1 259 ? -34.212 -2.082 -10.527 1.00 24.11 258 ALA B CA 1
ATOM 5508 C C . ALA B 1 259 ? -32.717 -2.187 -10.956 1.00 22.93 258 ALA B C 1
ATOM 5509 O O . ALA B 1 259 ? -32.407 -2.142 -12.143 1.00 24.23 258 ALA B O 1
ATOM 5511 N N . VAL B 1 260 ? -31.825 -2.270 -9.959 1.00 22.45 259 VAL B N 1
ATOM 5512 C CA . VAL B 1 260 ? -30.383 -2.313 -10.177 1.00 22.06 259 VAL B CA 1
ATOM 5513 C C . VAL B 1 260 ? -29.789 -3.576 -9.544 1.00 22.38 259 VAL B C 1
ATOM 5514 O O . VAL B 1 260 ? -30.112 -3.915 -8.396 1.00 23.39 259 VAL B O 1
ATOM 5518 N N . SER B 1 261 ? -28.978 -4.316 -10.317 1.00 25.27 260 SER B N 1
ATOM 5519 C CA . SER B 1 261 ? -28.422 -5.582 -9.846 1.00 25.74 260 SER B CA 1
ATOM 5520 C C . SER B 1 261 ? -27.040 -5.806 -10.350 1.00 25.42 260 SER B C 1
ATOM 5521 O O . SER B 1 261 ? -26.683 -5.384 -11.439 1.00 26.54 260 SER B O 1
ATOM 5524 N N . MET B 1 262 ? -26.248 -6.482 -9.535 1.00 24.88 261 MET B N 1
ATOM 5525 C CA . MET B 1 262 ? -24.966 -6.985 -10.010 1.00 29.13 261 MET B CA 1
ATOM 5526 C C . MET B 1 262 ? -24.936 -8.477 -9.808 1.00 35.35 261 MET B C 1
ATOM 5527 O O . MET B 1 262 ? -23.877 -9.117 -9.908 1.00 35.95 261 MET B O 1
ATOM 5532 N N . GLU B 1 263 ? -26.131 -9.053 -9.608 1.00 33.67 262 GLU B N 1
ATOM 5533 C CA . GLU B 1 263 ? -26.333 -10.498 -9.580 1.00 37.22 262 GLU B CA 1
ATOM 5534 C C . GLU B 1 263 ? -27.460 -10.837 -10.566 1.00 36.13 262 GLU B C 1
ATOM 5535 O O . GLU B 1 263 ? -27.478 -10.339 -11.697 1.00 40.25 262 GLU B O 1
ATOM 5541 N N A ASP B 1 264 ? -28.375 -11.712 -10.157 0.50 37.19 263 ASP B N 1
ATOM 5542 N N B ASP B 1 264 ? -28.394 -11.704 -10.176 0.50 33.75 263 ASP B N 1
ATOM 5543 C CA A ASP B 1 264 ? -29.392 -12.178 -11.066 0.50 39.80 263 ASP B CA 1
ATOM 5544 C CA B ASP B 1 264 ? -29.424 -12.161 -11.104 0.50 34.28 263 ASP B CA 1
ATOM 5545 C C A ASP B 1 264 ? -30.775 -11.845 -10.598 0.50 37.90 263 ASP B C 1
ATOM 5546 C C B ASP B 1 264 ? -30.798 -11.815 -10.655 0.50 34.71 263 ASP B C 1
ATOM 5547 O O A ASP B 1 264 ? -31.695 -12.632 -10.789 0.50 38.03 263 ASP B O 1
ATOM 5548 O O B ASP B 1 264 ? -31.728 -12.577 -10.893 0.50 34.02 263 ASP B O 1
ATOM 5557 N N . HIS B 1 265 ? -30.938 -10.654 -10.001 1.00 32.87 264 HIS B N 1
ATOM 5558 C CA . HIS B 1 265 ? -32.191 -10.293 -9.380 1.00 30.60 264 HIS B CA 1
ATOM 5559 C C . HIS B 1 265 ? -33.134 -9.435 -10.233 1.00 30.95 264 HIS B C 1
ATOM 5560 O O . HIS B 1 265 ? -34.247 -9.208 -9.800 1.00 35.34 264 HIS B O 1
ATOM 5567 N N . ILE B 1 266 ? -32.697 -9.002 -11.426 1.00 31.82 265 ILE B N 1
ATOM 5568 C CA . ILE B 1 266 ? -33.556 -8.312 -12.366 1.00 28.32 265 ILE B CA 1
ATOM 5569 C C . ILE B 1 266 ? -34.532 -9.371 -12.909 1.00 30.65 265 ILE B C 1
ATOM 5570 O O . ILE B 1 266 ? -34.086 -10.369 -13.451 1.00 30.53 265 ILE B O 1
ATOM 5575 N N . ASN B 1 267 ? -35.833 -9.131 -12.753 1.00 30.63 266 ASN B N 1
ATOM 5576 C CA . ASN B 1 267 ? -36.877 -9.978 -13.376 1.00 31.09 266 ASN B CA 1
ATOM 5577 C C . ASN B 1 267 ? -37.260 -9.360 -14.724 1.00 30.57 266 ASN B C 1
ATOM 5578 O O . ASN B 1 267 ? -37.961 -8.348 -14.819 1.00 30.97 266 ASN B O 1
ATOM 5583 N N . PRO B 1 268 ? -36.791 -9.920 -15.862 1.00 33.89 267 PRO B N 1
ATOM 5584 C CA . PRO B 1 268 ? -37.060 -9.306 -17.164 1.00 33.03 267 PRO B CA 1
ATOM 5585 C C . PRO B 1 268 ? -38.580 -9.341 -17.574 1.00 31.39 267 PRO B C 1
ATOM 5586 O O . PRO B 1 268 ? -39.029 -8.555 -18.413 1.00 35.19 267 PRO B O 1
ATOM 5590 N N . ASN B 1 269 ? -39.367 -10.174 -16.896 1.00 30.92 268 ASN B N 1
ATOM 5591 C CA . ASN B 1 269 ? -40.820 -10.244 -17.171 1.00 32.83 268 ASN B CA 1
ATOM 5592 C C . ASN B 1 269 ? -41.572 -8.951 -16.839 1.00 35.67 268 ASN B C 1
ATOM 5593 O O . ASN B 1 269 ? -42.599 -8.676 -17.432 1.00 39.28 268 ASN B O 1
ATOM 5598 N N . CYS B 1 270 ? -41.009 -8.139 -15.935 1.00 38.30 269 CYS B N 1
ATOM 5599 C CA . CYS B 1 270 ? -41.651 -6.893 -15.472 1.00 39.28 269 CYS B CA 1
ATOM 5600 C C . CYS B 1 270 ? -41.776 -5.791 -16.563 1.00 34.05 269 CYS B C 1
ATOM 5601 O O . CYS B 1 270 ? -42.609 -4.914 -16.485 1.00 36.63 269 CYS B O 1
ATOM 5604 N N . HIS B 1 271 ? -40.945 -5.875 -17.605 1.00 34.88 270 HIS B N 1
ATOM 5605 C CA . HIS B 1 271 ? -40.778 -4.829 -18.624 1.00 30.98 270 HIS B CA 1
ATOM 5606 C C . HIS B 1 271 ? -40.605 -3.458 -17.995 1.00 35.43 270 HIS B C 1
ATOM 5607 O O . HIS B 1 271 ? -41.162 -2.474 -18.474 1.00 33.71 270 HIS B O 1
ATOM 5614 N N . GLY B 1 272 ? -39.855 -3.407 -16.891 1.00 32.17 271 GLY B N 1
ATOM 5615 C CA . GLY B 1 272 ? -39.643 -2.144 -16.236 1.00 28.67 271 GLY B CA 1
ATOM 5616 C C . GLY B 1 272 ? -38.249 -1.700 -16.653 1.00 29.21 271 GLY B C 1
ATOM 5617 O O . GLY B 1 272 ? -37.562 -2.316 -17.486 1.00 28.94 271 GLY B O 1
ATOM 5618 N N . ARG B 1 273 ? -37.841 -0.587 -16.066 1.00 25.85 272 ARG B N 1
ATOM 5619 C CA . ARG B 1 273 ? -36.515 -0.048 -16.246 1.00 26.66 272 ARG B CA 1
ATOM 5620 C C . ARG B 1 273 ? -35.543 -0.774 -15.304 1.00 24.69 272 ARG B C 1
ATOM 5621 O O . ARG B 1 273 ? -35.894 -1.078 -14.172 1.00 24.89 272 ARG B O 1
ATOM 5629 N N . TRP B 1 274 ? -34.326 -1.034 -15.812 1.00 25.80 273 TRP B N 1
ATOM 5630 C CA . TRP B 1 274 ? -33.380 -1.846 -15.080 1.00 27.16 273 TRP B CA 1
ATOM 5631 C C . TRP B 1 274 ? -31.947 -1.531 -15.527 1.00 26.57 273 TRP B C 1
ATOM 5632 O O . TRP B 1 274 ? -31.705 -1.015 -16.649 1.00 26.96 273 TRP B O 1
ATOM 5643 N N . LEU B 1 275 ? -30.981 -1.912 -14.669 1.00 25.59 274 LEU B N 1
ATOM 5644 C CA . LEU B 1 275 ? -29.567 -1.822 -14.991 1.00 26.48 274 LEU B CA 1
ATOM 5645 C C . LEU B 1 275 ? -28.873 -2.935 -14.263 1.00 27.34 274 LEU B C 1
ATOM 5646 O O . LEU B 1 275 ? -29.127 -3.195 -13.060 1.00 26.00 274 LEU B O 1
ATOM 5651 N N . LYS B 1 276 ? -28.100 -3.725 -15.011 1.00 26.14 275 LYS B N 1
ATOM 5652 C CA . LYS B 1 276 ? -27.409 -4.832 -14.383 1.00 29.74 275 LYS B CA 1
ATOM 5653 C C . LYS B 1 276 ? -25.976 -4.976 -14.816 1.00 30.12 275 LYS B C 1
ATOM 5654 O O . LYS B 1 276 ? -25.628 -4.850 -16.008 1.00 29.15 275 LYS B O 1
ATOM 5660 N N . ALA B 1 277 ? -25.122 -5.267 -13.845 1.00 27.55 276 ALA B N 1
ATOM 5661 C CA . ALA B 1 277 ? -23.739 -5.550 -14.169 1.00 29.91 276 ALA B CA 1
ATOM 5662 C C . ALA B 1 277 ? -23.746 -7.018 -14.646 1.00 31.92 276 ALA B C 1
ATOM 5663 O O . ALA B 1 277 ? -24.175 -7.888 -13.920 1.00 31.29 276 ALA B O 1
ATOM 5665 N N . THR B 1 278 ? -23.230 -7.243 -15.853 1.00 29.54 277 THR B N 1
ATOM 5666 C CA . THR B 1 278 ? -23.148 -8.592 -16.437 1.00 34.30 277 THR B CA 1
ATOM 5667 C C . THR B 1 278 ? -21.808 -9.216 -16.195 1.00 37.40 277 THR B C 1
ATOM 5668 O O . THR B 1 278 ? -21.697 -10.430 -16.071 1.00 38.76 277 THR B O 1
ATOM 5672 N N . GLU B 1 279 ? -20.778 -8.377 -16.048 1.00 36.34 278 GLU B N 1
ATOM 5673 C CA . GLU B 1 279 ? -19.449 -8.895 -15.759 1.00 36.61 278 GLU B CA 1
ATOM 5674 C C . GLU B 1 279 ? -18.673 -7.872 -14.968 1.00 30.33 278 GLU B C 1
ATOM 5675 O O . GLU B 1 279 ? -18.739 -6.702 -15.285 1.00 31.67 278 GLU B O 1
ATOM 5681 N N . VAL B 1 280 ? -18.003 -8.312 -13.904 1.00 30.71 279 VAL B N 1
ATOM 5682 C CA . VAL B 1 280 ? -17.135 -7.421 -13.143 1.00 26.90 279 VAL B CA 1
ATOM 5683 C C . VAL B 1 280 ? -15.803 -8.061 -12.971 1.00 29.89 279 VAL B C 1
ATOM 5684 O O . VAL B 1 280 ? -15.734 -9.196 -12.492 1.00 30.54 279 VAL B O 1
ATOM 5688 N N . ASN B 1 281 ? -14.755 -7.378 -13.424 1.00 30.58 280 ASN B N 1
ATOM 5689 C CA . ASN B 1 281 ? -13.365 -7.778 -13.130 1.00 31.48 280 ASN B CA 1
ATOM 5690 C C . ASN B 1 281 ? -12.759 -6.870 -12.054 1.00 30.06 280 ASN B C 1
ATOM 5691 O O . ASN B 1 281 ? -12.557 -5.685 -12.311 1.00 28.19 280 ASN B O 1
ATOM 5696 N N . TYR B 1 282 ? -12.432 -7.429 -10.878 1.00 27.49 281 TYR B N 1
ATOM 5697 C CA . TYR B 1 282 ? -11.814 -6.647 -9.802 1.00 29.38 281 TYR B CA 1
ATOM 5698 C C . TYR B 1 282 ? -10.296 -6.721 -10.021 1.00 28.71 281 TYR B C 1
ATOM 5699 O O . TYR B 1 282 ? -9.730 -7.802 -9.959 1.00 35.09 281 TYR B O 1
ATOM 5708 N N . HIS B 1 283 ? -9.666 -5.587 -10.295 1.00 28.94 282 HIS B N 1
ATOM 5709 C CA . HIS B 1 283 ? -8.237 -5.638 -10.619 1.00 30.57 282 HIS B CA 1
ATOM 5710 C C . HIS B 1 283 ? -7.491 -4.766 -9.658 1.00 30.16 282 HIS B C 1
ATOM 5711 O O . HIS B 1 283 ? -8.040 -4.235 -8.700 1.00 29.81 282 HIS B O 1
ATOM 5718 N N . ASP B 1 284 ? -6.215 -4.519 -9.938 1.00 30.16 283 ASP B N 1
ATOM 5719 C CA . ASP B 1 284 ? -5.386 -3.936 -8.919 1.00 33.41 283 ASP B CA 1
ATOM 5720 C C . ASP B 1 284 ? -5.577 -2.458 -8.747 1.00 35.34 283 ASP B C 1
ATOM 5721 O O . ASP B 1 284 ? -5.005 -1.892 -7.834 1.00 42.54 283 ASP B O 1
ATOM 5726 N N . SER B 1 285 ? -6.357 -1.814 -9.631 1.00 31.00 284 SER B N 1
ATOM 5727 C CA . SER B 1 285 ? -6.602 -0.372 -9.528 1.00 32.19 284 SER B CA 1
ATOM 5728 C C . SER B 1 285 ? -8.072 -0.012 -9.517 1.00 26.90 284 SER B C 1
ATOM 5729 O O . SER B 1 285 ? -8.429 1.148 -9.585 1.00 30.63 284 SER B O 1
ATOM 5732 N N . GLY B 1 286 ? -8.931 -1.016 -9.383 1.00 27.44 285 GLY B N 1
ATOM 5733 C CA . GLY B 1 286 ? -10.368 -0.776 -9.402 1.00 26.33 285 GLY B CA 1
ATOM 5734 C C . GLY B 1 286 ? -11.087 -1.934 -10.018 1.00 24.34 285 GLY B C 1
ATOM 5735 O O . GLY B 1 286 ? -10.731 -3.094 -9.838 1.00 27.84 285 GLY B O 1
ATOM 5736 N N . ALA B 1 287 ? -12.202 -1.625 -10.691 1.00 25.49 286 ALA B N 1
ATOM 5737 C CA . ALA B 1 287 ? -13.061 -2.647 -11.250 1.00 26.66 286 ALA B CA 1
ATOM 5738 C C . ALA B 1 287 ? -13.493 -2.205 -12.662 1.00 27.04 286 ALA B C 1
ATOM 5739 O O . ALA B 1 287 ? -13.900 -1.067 -12.867 1.00 26.12 286 ALA B O 1
ATOM 5741 N N . THR B 1 288 ? -13.410 -3.143 -13.586 1.00 25.83 287 THR B N 1
ATOM 5742 C CA . THR B 1 288 ? -14.009 -3.060 -14.919 1.00 28.38 287 THR B CA 1
ATOM 5743 C C . THR B 1 288 ? -15.405 -3.701 -14.872 1.00 25.09 287 THR B C 1
ATOM 5744 O O . THR B 1 288 ? -15.557 -4.875 -14.509 1.00 27.52 287 THR B O 1
ATOM 5748 N N . ILE B 1 289 ? -16.416 -2.864 -15.142 1.00 28.63 288 ILE B N 1
ATOM 5749 C CA . ILE B 1 289 ? -17.800 -3.177 -14.956 1.00 27.26 288 ILE B CA 1
ATOM 5750 C C . ILE B 1 289 ? -18.480 -3.122 -16.318 1.00 28.55 288 ILE B C 1
ATOM 5751 O O . ILE B 1 289 ? -18.561 -2.047 -16.935 1.00 30.38 288 ILE B O 1
ATOM 5756 N N . ARG B 1 290 ? -18.906 -4.295 -16.782 1.00 29.67 289 ARG B N 1
ATOM 5757 C CA . ARG B 1 290 ? -19.728 -4.429 -17.988 1.00 33.80 289 ARG B CA 1
ATOM 5758 C C . ARG B 1 290 ? -21.163 -4.524 -17.545 1.00 28.07 289 ARG B C 1
ATOM 5759 O O . ARG B 1 290 ? -21.476 -5.288 -16.638 1.00 28.84 289 ARG B O 1
ATOM 5767 N N . PHE B 1 291 ? -22.014 -3.735 -18.189 1.00 28.01 290 PHE B N 1
ATOM 5768 C CA . PHE B 1 291 ? -23.407 -3.649 -17.849 1.00 26.37 290 PHE B CA 1
ATOM 5769 C C . PHE B 1 291 ? -24.313 -3.560 -19.069 1.00 28.20 290 PHE B C 1
ATOM 5770 O O . PHE B 1 291 ? -23.919 -3.093 -20.118 1.00 28.27 290 PHE B O 1
ATOM 5778 N N A SER B 1 292 ? -25.563 -3.984 -18.856 0.70 29.34 291 SER B N 1
ATOM 5779 N N B SER B 1 292 ? -25.563 -3.985 -18.879 0.30 27.61 291 SER B N 1
ATOM 5780 C CA A SER B 1 292 ? -26.673 -3.738 -19.775 0.70 29.23 291 SER B CA 1
ATOM 5781 C CA B SER B 1 292 ? -26.641 -3.683 -19.806 0.30 27.07 291 SER B CA 1
ATOM 5782 C C A SER B 1 292 ? -27.767 -3.013 -19.007 0.70 31.70 291 SER B C 1
ATOM 5783 C C B SER B 1 292 ? -27.702 -2.948 -19.023 0.30 28.71 291 SER B C 1
ATOM 5784 O O A SER B 1 292 ? -27.867 -3.117 -17.794 0.70 28.42 291 SER B O 1
ATOM 5785 O O B SER B 1 292 ? -27.699 -2.966 -17.802 0.30 28.23 291 SER B O 1
ATOM 5790 N N . SER B 1 293 ? -28.634 -2.328 -19.748 1.00 28.32 292 SER B N 1
ATOM 5791 C CA . SER B 1 293 ? -29.679 -1.542 -19.155 1.00 26.40 292 SER B CA 1
ATOM 5792 C C . SER B 1 293 ? -30.722 -1.265 -20.183 1.00 29.26 292 SER B C 1
ATOM 5793 O O . SER B 1 293 ? -30.473 -1.382 -21.381 1.00 29.84 292 SER B O 1
ATOM 5796 N N . SER B 1 294 ? -31.866 -0.783 -19.694 1.00 29.10 293 SER B N 1
ATOM 5797 C CA . SER B 1 294 ? -32.900 -0.362 -20.628 1.00 29.22 293 SER B CA 1
ATOM 5798 C C . SER B 1 294 ? -32.529 0.904 -21.368 1.00 30.36 293 SER B C 1
ATOM 5799 O O . SER B 1 294 ? -33.188 1.257 -22.328 1.00 33.95 293 SER B O 1
ATOM 5802 N N . TRP B 1 295 ? -31.399 1.537 -21.017 1.00 28.14 294 TRP B N 1
ATOM 5803 C CA . TRP B 1 295 ? -30.899 2.723 -21.732 1.00 30.92 294 TRP B CA 1
ATOM 5804 C C . TRP B 1 295 ? -29.805 2.392 -22.767 1.00 29.31 294 TRP B C 1
ATOM 5805 O O . TRP B 1 295 ? -29.357 3.270 -23.514 1.00 34.12 294 TRP B O 1
ATOM 5816 N N . GLY B 1 296 ? -29.364 1.149 -22.759 1.00 29.02 295 GLY B N 1
ATOM 5817 C CA . GLY B 1 296 ? -28.203 0.725 -23.509 1.00 36.09 295 GLY B CA 1
ATOM 5818 C C . GLY B 1 296 ? -27.112 0.133 -22.629 1.00 34.43 295 GLY B C 1
ATOM 5819 O O . GLY B 1 296 ? -27.247 0.084 -21.410 1.00 30.39 295 GLY B O 1
ATOM 5820 N N . ASP B 1 297 ? -26.082 -0.408 -23.280 1.00 35.08 296 ASP B N 1
ATOM 5821 C CA . ASP B 1 297 ? -25.026 -1.163 -22.615 1.00 33.40 296 ASP B CA 1
ATOM 5822 C C . ASP B 1 297 ? -23.717 -0.440 -22.619 1.00 35.86 296 ASP B C 1
ATOM 5823 O O . ASP B 1 297 ? -23.547 0.560 -23.285 1.00 39.32 296 ASP B O 1
ATOM 5828 N N . GLY B 1 298 ? -22.751 -0.919 -21.832 1.00 33.29 297 GLY B N 1
ATOM 5829 C CA . GLY B 1 298 ? -21.514 -0.170 -21.764 1.00 33.94 297 GLY B CA 1
ATOM 5830 C C . GLY B 1 298 ? -20.534 -0.841 -20.857 1.00 29.85 297 GLY B C 1
ATOM 5831 O O . GLY B 1 298 ? -20.808 -1.891 -20.312 1.00 27.06 297 GLY B O 1
ATOM 5832 N N . GLU B 1 299 ? -19.369 -0.195 -20.741 1.00 33.86 298 GLU B N 1
ATOM 5833 C CA . GLU B 1 299 ? -18.296 -0.689 -19.906 1.00 33.57 298 GLU B CA 1
ATOM 5834 C C . GLU B 1 299 ? -17.709 0.502 -19.241 1.00 34.99 298 GLU B C 1
ATOM 5835 O O . GLU B 1 299 ? -17.418 1.477 -19.914 1.00 37.61 298 GLU B O 1
ATOM 5841 N N . ILE B 1 300 ? -17.559 0.426 -17.903 1.00 31.26 299 ILE B N 1
ATOM 5842 C CA . ILE B 1 300 ? -17.002 1.467 -17.085 1.00 31.45 299 ILE B CA 1
ATOM 5843 C C . ILE B 1 300 ? -15.774 0.967 -16.347 1.00 28.30 299 ILE B C 1
ATOM 5844 O O . ILE B 1 300 ? -15.767 -0.170 -15.851 1.00 26.04 299 ILE B O 1
ATOM 5849 N N . GLU B 1 301 ? -14.745 1.827 -16.265 1.00 29.57 300 GLU B N 1
ATOM 5850 C CA . GLU B 1 301 ? -13.568 1.590 -15.436 1.00 30.12 300 GLU B CA 1
ATOM 5851 C C . GLU B 1 301 ? -13.724 2.391 -14.199 1.00 32.05 300 GLU B C 1
ATOM 5852 O O . GLU B 1 301 ? -13.523 3.588 -14.200 1.00 31.55 300 GLU B O 1
ATOM 5858 N N . SER B 1 302 ? -14.081 1.725 -13.113 1.00 28.99 301 SER B N 1
ATOM 5859 C CA . SER B 1 302 ? -14.210 2.386 -11.844 1.00 26.12 301 SER B CA 1
ATOM 5860 C C . SER B 1 302 ? -12.871 2.304 -11.117 1.00 24.60 301 SER B C 1
ATOM 5861 O O . SER B 1 302 ? -12.207 1.271 -11.160 1.00 24.83 301 SER B O 1
ATOM 5864 N N . HIS B 1 303 ? -12.563 3.361 -10.383 1.00 23.01 302 HIS B N 1
ATOM 5865 C CA . HIS B 1 303 ? -11.405 3.443 -9.550 1.00 26.59 302 HIS B CA 1
ATOM 5866 C C . HIS B 1 303 ? -11.753 3.242 -8.091 1.00 27.95 302 HIS B C 1
ATOM 5867 O O . HIS B 1 303 ? -10.971 3.550 -7.229 1.00 27.95 302 HIS B O 1
ATOM 5874 N N . LEU B 1 304 ? -12.957 2.704 -7.826 1.00 25.72 303 LEU B N 1
ATOM 5875 C CA . LEU B 1 304 ? -13.356 2.371 -6.463 1.00 23.90 303 LEU B CA 1
ATOM 5876 C C . LEU B 1 304 ? -13.163 0.854 -6.271 1.00 23.28 303 LEU B C 1
ATOM 5877 O O . LEU B 1 304 ? -13.136 0.084 -7.223 1.00 23.42 303 LEU B O 1
ATOM 5882 N N . MET B 1 305 ? -13.086 0.438 -5.013 1.00 23.27 304 MET B N 1
ATOM 5883 C CA . MET B 1 305 ? -12.757 -0.888 -4.631 1.00 23.22 304 MET B CA 1
ATOM 5884 C C . MET B 1 305 ? -13.915 -1.612 -3.959 1.00 21.71 304 MET B C 1
ATOM 5885 O O . MET B 1 305 ? -14.633 -1.026 -3.115 1.00 23.86 304 MET B O 1
ATOM 5890 N N . GLY B 1 306 ? -14.045 -2.926 -4.244 1.00 23.11 305 GLY B N 1
ATOM 5891 C CA . GLY B 1 306 ? -14.955 -3.825 -3.593 1.00 23.98 305 GLY B CA 1
ATOM 5892 C C . GLY B 1 306 ? -16.297 -3.940 -4.335 1.00 24.46 305 GLY B C 1
ATOM 5893 O O . GLY B 1 306 ? -16.684 -3.053 -5.135 1.00 23.48 305 GLY B O 1
ATOM 5894 N N . ALA B 1 307 ? -17.063 -4.967 -3.998 1.00 23.69 306 ALA B N 1
ATOM 5895 C CA . ALA B 1 307 ? -18.342 -5.200 -4.614 1.00 24.19 306 ALA B CA 1
ATOM 5896 C C . ALA B 1 307 ? -19.426 -4.191 -4.249 1.00 23.47 306 ALA B C 1
ATOM 5897 O O . ALA B 1 307 ? -20.256 -3.792 -5.111 1.00 24.42 306 ALA B O 1
ATOM 5899 N N . PHE B 1 308 ? -19.440 -3.775 -2.980 1.00 23.68 307 PHE B N 1
ATOM 5900 C CA . PHE B 1 308 ? -20.437 -2.828 -2.501 1.00 27.91 307 PHE B CA 1
ATOM 5901 C C . PHE B 1 308 ? -20.297 -1.496 -3.264 1.00 22.86 307 PHE B C 1
ATOM 5902 O O . PHE B 1 308 ? -21.291 -0.851 -3.598 1.00 21.89 307 PHE B O 1
ATOM 5910 N N . ASN B 1 309 ? -19.055 -1.115 -3.598 1.00 22.50 308 ASN B N 1
ATOM 5911 C CA . ASN B 1 309 ? -18.855 0.098 -4.402 1.00 21.72 308 ASN B CA 1
ATOM 5912 C C . ASN B 1 309 ? -19.235 -0.028 -5.861 1.00 21.87 308 ASN B C 1
ATOM 5913 O O . ASN B 1 309 ? -19.549 0.991 -6.518 1.00 22.11 308 ASN B O 1
ATOM 5918 N N . VAL B 1 310 ? -19.227 -1.252 -6.389 1.00 22.51 309 VAL B N 1
ATOM 5919 C CA . VAL B 1 310 ? -19.785 -1.509 -7.740 1.00 22.47 309 VAL B CA 1
ATOM 5920 C C . VAL B 1 310 ? -21.309 -1.216 -7.615 1.00 21.00 309 VAL B C 1
ATOM 5921 O O . VAL B 1 310 ? -21.859 -0.469 -8.426 1.00 21.90 309 VAL B O 1
ATOM 5925 N N . SER B 1 311 ? -21.950 -1.780 -6.584 1.00 22.79 310 SER B N 1
ATOM 5926 C CA . SER B 1 311 ? -23.367 -1.532 -6.355 1.00 24.07 310 SER B CA 1
ATOM 5927 C C . SER B 1 311 ? -23.716 -0.023 -6.237 1.00 23.56 310 SER B C 1
ATOM 5928 O O . SER B 1 311 ? -24.620 0.473 -6.908 1.00 22.25 310 SER B O 1
ATOM 5931 N N . ASN B 1 312 ? -22.948 0.701 -5.422 1.00 22.35 311 ASN B N 1
ATOM 5932 C CA . ASN B 1 312 ? -23.154 2.116 -5.234 1.00 21.07 311 ASN B CA 1
ATOM 5933 C C . ASN B 1 312 ? -23.010 2.875 -6.580 1.00 20.42 311 ASN B C 1
ATOM 5934 O O . ASN B 1 312 ? -23.784 3.777 -6.906 1.00 21.59 311 ASN B O 1
ATOM 5939 N N . LEU B 1 313 ? -21.971 2.553 -7.343 1.00 21.73 312 LEU B N 1
ATOM 5940 C CA . LEU B 1 313 ? -21.748 3.192 -8.656 1.00 22.98 312 LEU B CA 1
ATOM 5941 C C . LEU B 1 313 ? -22.895 2.891 -9.633 1.00 21.75 312 LEU B C 1
ATOM 5942 O O . LEU B 1 313 ? -23.381 3.790 -10.299 1.00 23.72 312 LEU B O 1
ATOM 5947 N N . LEU B 1 314 ? -23.318 1.638 -9.707 1.00 21.84 313 LEU B N 1
ATOM 5948 C CA . LEU B 1 314 ? -24.500 1.263 -10.489 1.00 22.78 313 LEU B CA 1
ATOM 5949 C C . LEU B 1 314 ? -25.780 2.025 -10.092 1.00 22.29 313 LEU B C 1
ATOM 5950 O O . LEU B 1 314 ? -26.550 2.446 -10.999 1.00 22.72 313 LEU B O 1
ATOM 5955 N N . LEU B 1 315 ? -25.991 2.212 -8.794 1.00 21.09 314 LEU B N 1
ATOM 5956 C CA . LEU B 1 315 ? -27.103 3.002 -8.327 1.00 20.78 314 LEU B CA 1
ATOM 5957 C C . LEU B 1 315 ? -27.000 4.422 -8.829 1.00 22.49 314 LEU B C 1
ATOM 5958 O O . LEU B 1 315 ? -27.939 5.014 -9.286 1.00 21.54 314 LEU B O 1
ATOM 5963 N N . ALA B 1 316 ? -25.813 5.035 -8.711 1.00 21.42 315 ALA B N 1
ATOM 5964 C CA . ALA B 1 316 ? -25.654 6.404 -9.193 1.00 22.50 315 ALA B CA 1
ATOM 5965 C C . ALA B 1 316 ? -25.902 6.477 -10.703 1.00 22.21 315 ALA B C 1
ATOM 5966 O O . ALA B 1 316 ? -26.542 7.398 -11.172 1.00 21.44 315 ALA B O 1
ATOM 5968 N N . LEU B 1 317 ? -25.352 5.524 -11.451 1.00 22.21 316 LEU B N 1
ATOM 5969 C CA . LEU B 1 317 ? -25.509 5.455 -12.937 1.00 21.04 316 LEU B CA 1
ATOM 5970 C C . LEU B 1 317 ? -27.001 5.385 -13.299 1.00 22.24 316 LEU B C 1
ATOM 5971 O O . LEU B 1 317 ? -27.481 6.183 -14.136 1.00 22.82 316 LEU B O 1
ATOM 5976 N N . ALA B 1 318 ? -27.711 4.423 -12.689 1.00 22.99 317 ALA B N 1
ATOM 5977 C CA . ALA B 1 318 ? -29.110 4.228 -12.989 1.00 23.20 317 ALA B CA 1
ATOM 5978 C C . ALA B 1 318 ? -29.949 5.492 -12.635 1.00 23.31 317 ALA B C 1
ATOM 5979 O O . ALA B 1 318 ? -30.877 5.895 -13.353 1.00 22.57 317 ALA B O 1
ATOM 5981 N N . THR B 1 319 ? -29.598 6.127 -11.524 1.00 20.31 318 THR B N 1
ATOM 5982 C CA . THR B 1 319 ? -30.258 7.358 -11.087 1.00 21.97 318 THR B CA 1
ATOM 5983 C C . THR B 1 319 ? -30.109 8.451 -12.152 1.00 25.04 318 THR B C 1
ATOM 5984 O O . THR B 1 319 ? -31.093 9.075 -12.579 1.00 22.07 318 THR B O 1
ATOM 5988 N N . LEU B 1 320 ? -28.866 8.661 -12.613 1.00 20.23 319 LEU B N 1
ATOM 5989 C CA . LEU B 1 320 ? -28.600 9.693 -13.573 1.00 22.97 319 LEU B CA 1
ATOM 5990 C C . LEU B 1 320 ? -29.229 9.378 -14.913 1.00 24.39 319 LEU B C 1
ATOM 5991 O O . LEU B 1 320 ? -29.770 10.281 -15.534 1.00 23.83 319 LEU B O 1
ATOM 5996 N N . LEU B 1 321 ? -29.225 8.104 -15.316 1.00 22.38 320 LEU B N 1
ATOM 5997 C CA . LEU B 1 321 ? -29.911 7.695 -16.524 1.00 22.65 320 LEU B CA 1
ATOM 5998 C C . LEU B 1 321 ? -31.419 7.999 -16.403 1.00 23.48 320 LEU B C 1
ATOM 5999 O O . LEU B 1 321 ? -32.010 8.539 -17.350 1.00 25.17 320 LEU B O 1
ATOM 6004 N N . ALA B 1 322 ? -32.006 7.618 -15.273 1.00 25.31 321 ALA B N 1
ATOM 6005 C CA . ALA B 1 322 ? -33.429 7.884 -14.987 1.00 25.06 321 ALA B CA 1
ATOM 6006 C C . ALA B 1 322 ? -33.780 9.340 -15.062 1.00 25.09 321 ALA B C 1
ATOM 6007 O O . ALA B 1 322 ? -34.855 9.708 -15.524 1.00 27.37 321 ALA B O 1
ATOM 6009 N N . LEU B 1 323 ? -32.852 10.213 -14.670 1.00 24.93 322 LEU B N 1
ATOM 6010 C CA . LEU B 1 323 ? -33.065 11.630 -14.718 1.00 24.70 322 LEU B CA 1
ATOM 6011 C C . LEU B 1 323 ? -32.811 12.240 -16.064 1.00 26.62 322 LEU B C 1
ATOM 6012 O O . LEU B 1 323 ? -33.061 13.417 -16.256 1.00 28.82 322 LEU B O 1
ATOM 6017 N N . GLY B 1 324 ? -32.358 11.435 -17.023 1.00 26.14 323 GLY B N 1
ATOM 6018 C CA . GLY B 1 324 ? -32.249 11.872 -18.402 1.00 26.73 323 GLY B CA 1
ATOM 6019 C C . GLY B 1 324 ? -30.853 12.291 -18.849 1.00 29.92 323 GLY B C 1
ATOM 6020 O O . GLY B 1 324 ? -30.712 12.808 -19.936 1.00 29.38 323 GLY B O 1
ATOM 6021 N N . TYR B 1 325 ? -29.820 12.023 -18.034 1.00 26.93 324 TYR B N 1
ATOM 6022 C CA . TYR B 1 325 ? -28.461 12.328 -18.451 1.00 25.81 324 TYR B CA 1
ATOM 6023 C C . TYR B 1 325 ? -28.055 11.271 -19.470 1.00 24.83 324 TYR B C 1
ATOM 6024 O O . TYR B 1 325 ? -28.366 10.094 -19.321 1.00 27.71 324 TYR B O 1
ATOM 6033 N N . PRO B 1 326 ? -27.411 11.628 -20.598 1.00 26.69 325 PRO B N 1
ATOM 6034 C CA . PRO B 1 326 ? -27.197 10.653 -21.659 1.00 27.20 325 PRO B CA 1
ATOM 6035 C C . PRO B 1 326 ? -26.142 9.599 -21.299 1.00 26.08 325 PRO B C 1
ATOM 6036 O O . PRO B 1 326 ? -25.074 9.950 -20.765 1.00 26.43 325 PRO B O 1
ATOM 6040 N N . LEU B 1 327 ? -26.460 8.336 -21.599 1.00 26.46 326 LEU B N 1
ATOM 6041 C CA . LEU B 1 327 ? -25.540 7.243 -21.404 1.00 25.17 326 LEU B CA 1
ATOM 6042 C C . LEU B 1 327 ? -24.160 7.536 -21.926 1.00 26.40 326 LEU B C 1
ATOM 6043 O O . LEU B 1 327 ? -23.163 7.308 -21.231 1.00 27.82 326 LEU B O 1
ATOM 6048 N N . ALA B 1 328 ? -24.059 8.057 -23.170 1.00 26.47 327 ALA B N 1
ATOM 6049 C CA . ALA B 1 328 ? -22.729 8.255 -23.738 1.00 28.50 327 ALA B CA 1
ATOM 6050 C C . ALA B 1 328 ? -21.886 9.223 -22.896 1.00 26.22 327 ALA B C 1
ATOM 6051 O O . ALA B 1 328 ? -20.671 9.061 -22.752 1.00 30.61 327 ALA B O 1
ATOM 6053 N N . ASP B 1 329 ? -22.508 10.246 -22.340 1.00 28.07 328 ASP B N 1
ATOM 6054 C CA . ASP B 1 329 ? -21.798 11.264 -21.580 1.00 25.82 328 ASP B CA 1
ATOM 6055 C C . ASP B 1 329 ? -21.381 10.679 -20.187 1.00 27.34 328 ASP B C 1
ATOM 6056 O O . ASP B 1 329 ? -20.322 11.025 -19.674 1.00 27.41 328 ASP B O 1
ATOM 6061 N N . LEU B 1 330 ? -22.261 9.883 -19.577 1.00 25.27 329 LEU B N 1
ATOM 6062 C CA . LEU B 1 330 ? -21.923 9.211 -18.336 1.00 25.22 329 LEU B CA 1
ATOM 6063 C C . LEU B 1 330 ? -20.710 8.294 -18.530 1.00 25.48 329 LEU B C 1
ATOM 6064 O O . LEU B 1 330 ? -19.798 8.270 -17.670 1.00 25.01 329 LEU B O 1
ATOM 6069 N N . LEU B 1 331 ? -20.723 7.498 -19.610 1.00 27.07 330 LEU B N 1
ATOM 6070 C CA . LEU B 1 331 ? -19.593 6.647 -19.942 1.00 31.04 330 LEU B CA 1
ATOM 6071 C C . LEU B 1 331 ? -18.257 7.385 -20.079 1.00 32.18 330 LEU B C 1
ATOM 6072 O O . LEU B 1 331 ? -17.246 6.899 -19.594 1.00 31.36 330 LEU B O 1
ATOM 6077 N N . LYS B 1 332 ? -18.274 8.570 -20.696 1.00 32.11 331 LYS B N 1
ATOM 6078 C CA . LYS B 1 332 ? -17.061 9.351 -20.975 1.00 33.49 331 LYS B CA 1
ATOM 6079 C C . LYS B 1 332 ? -16.472 9.940 -19.714 1.00 32.56 331 LYS B C 1
ATOM 6080 O O . LYS B 1 332 ? -15.310 10.366 -19.690 1.00 31.81 331 LYS B O 1
ATOM 6086 N N . THR B 1 333 ? -17.287 10.018 -18.645 1.00 28.76 332 THR B N 1
ATOM 6087 C CA . THR B 1 333 ? -16.904 10.698 -17.431 1.00 25.83 332 THR B CA 1
ATOM 6088 C C . THR B 1 333 ? -16.674 9.750 -16.262 1.00 28.68 332 THR B C 1
ATOM 6089 O O . THR B 1 333 ? -16.148 10.177 -15.211 1.00 28.14 332 THR B O 1
ATOM 6093 N N . ALA B 1 334 ? -17.057 8.486 -16.423 1.00 27.52 333 ALA B N 1
ATOM 6094 C CA . ALA B 1 334 ? -17.059 7.537 -15.293 1.00 25.52 333 ALA B CA 1
ATOM 6095 C C . ALA B 1 334 ? -15.661 7.312 -14.678 1.00 27.83 333 ALA B C 1
ATOM 6096 O O . ALA B 1 334 ? -15.504 7.123 -13.476 1.00 28.28 333 ALA B O 1
ATOM 6098 N N . ALA B 1 335 ? -14.642 7.318 -15.527 1.00 28.54 334 ALA B N 1
ATOM 6099 C CA . ALA B 1 335 ? -13.277 7.080 -15.043 1.00 29.09 334 ALA B CA 1
ATOM 6100 C C . ALA B 1 335 ? -12.738 8.180 -14.130 1.00 27.37 334 ALA B C 1
ATOM 6101 O O . ALA B 1 335 ? -11.766 7.959 -13.367 1.00 28.10 334 ALA B O 1
ATOM 6103 N N . ARG B 1 336 ? -13.356 9.351 -14.151 1.00 26.57 335 ARG B N 1
ATOM 6104 C CA . ARG B 1 336 ? -12.984 10.421 -13.261 1.00 26.74 335 ARG B CA 1
ATOM 6105 C C . ARG B 1 336 ? -13.615 10.384 -11.900 1.00 27.31 335 ARG B C 1
ATOM 6106 O O . ARG B 1 336 ? -13.241 11.164 -11.038 1.00 30.11 335 ARG B O 1
ATOM 6114 N N . LEU B 1 337 ? -14.539 9.431 -11.663 1.00 25.80 336 LEU B N 1
ATOM 6115 C CA . LEU B 1 337 ? -15.192 9.350 -10.392 1.00 24.51 336 LEU B CA 1
ATOM 6116 C C . LEU B 1 337 ? -14.175 8.861 -9.356 1.00 22.68 336 LEU B C 1
ATOM 6117 O O . LEU B 1 337 ? -13.434 7.931 -9.645 1.00 24.66 336 LEU B O 1
ATOM 6122 N N . GLN B 1 338 ? -14.200 9.487 -8.189 1.00 25.68 337 GLN B N 1
ATOM 6123 C CA . GLN B 1 338 ? -13.206 9.175 -7.162 1.00 27.02 337 GLN B CA 1
ATOM 6124 C C . GLN B 1 338 ? -13.858 8.713 -5.876 1.00 26.48 337 GLN B C 1
ATOM 6125 O O . GLN B 1 338 ? -14.952 9.142 -5.518 1.00 29.24 337 GLN B O 1
ATOM 6131 N N . PRO B 1 339 ? -13.117 7.940 -5.063 1.00 26.90 338 PRO B N 1
ATOM 6132 C CA . PRO B 1 339 ? -13.593 7.563 -3.742 1.00 27.80 338 PRO B CA 1
ATOM 6133 C C . PRO B 1 339 ? -13.682 8.724 -2.821 1.00 29.97 338 PRO B C 1
ATOM 6134 O O . PRO B 1 339 ? -12.994 9.741 -2.985 1.00 27.83 338 PRO B O 1
ATOM 6138 N N . VAL B 1 340 ? -14.427 8.551 -1.734 1.00 29.19 339 VAL B N 1
ATOM 6139 C CA . VAL B 1 340 ? -14.329 9.510 -0.645 1.00 36.53 339 VAL B CA 1
ATOM 6140 C C . VAL B 1 340 ? -12.921 9.331 -0.063 1.00 33.07 339 VAL B C 1
ATOM 6141 O O . VAL B 1 340 ? -12.464 8.186 0.076 1.00 31.04 339 VAL B O 1
ATOM 6145 N N . CYS B 1 341 ? -12.236 10.437 0.206 1.00 32.67 340 CYS B N 1
ATOM 6146 C CA . CYS B 1 341 ? -10.867 10.389 0.686 1.00 37.26 340 CYS B CA 1
ATOM 6147 C C . CYS B 1 341 ? -10.714 9.421 1.887 1.00 32.00 340 CYS B C 1
ATOM 6148 O O . CYS B 1 341 ? -11.468 9.484 2.837 1.00 35.80 340 CYS B O 1
ATOM 6151 N N . GLY B 1 342 ? -9.782 8.471 1.783 1.00 33.22 341 GLY B N 1
ATOM 6152 C CA . GLY B 1 342 ? -9.546 7.573 2.899 1.00 30.90 341 GLY B CA 1
ATOM 6153 C C . GLY B 1 342 ? -10.617 6.536 3.094 1.00 31.44 341 GLY B C 1
ATOM 6154 O O . GLY B 1 342 ? -10.658 5.857 4.105 1.00 30.44 341 GLY B O 1
ATOM 6155 N N . ARG B 1 343 ? -11.471 6.348 2.074 1.00 28.53 342 ARG B N 1
ATOM 6156 C CA . ARG B 1 343 ? -12.464 5.285 2.063 1.00 28.04 342 ARG B CA 1
ATOM 6157 C C . ARG B 1 343 ? -12.144 4.329 0.924 1.00 28.92 342 ARG B C 1
ATOM 6158 O O . ARG B 1 343 ? -12.422 4.658 -0.240 1.00 25.35 342 ARG B O 1
ATOM 6166 N N . MET B 1 344 ? -11.547 3.179 1.260 1.00 25.85 343 MET B N 1
ATOM 6167 C CA . MET B 1 344 ? -11.074 2.155 0.282 1.00 24.66 343 MET B CA 1
ATOM 6168 C C . MET B 1 344 ? -10.375 2.868 -0.897 1.00 22.68 343 MET B C 1
ATOM 6169 O O . MET B 1 344 ? -10.636 2.646 -2.055 1.00 24.42 343 MET B O 1
ATOM 6174 N N . GLU B 1 345 ? -9.460 3.761 -0.531 1.00 24.84 344 GLU B N 1
ATOM 6175 C CA . GLU B 1 345 ? -8.802 4.646 -1.465 1.00 24.58 344 GLU B CA 1
ATOM 6176 C C . GLU B 1 345 ? -7.548 3.941 -1.982 1.00 23.67 344 GLU B C 1
ATOM 6177 O O . GLU B 1 345 ? -6.662 3.630 -1.192 1.00 25.60 344 GLU B O 1
ATOM 6183 N N . VAL B 1 346 ? -7.524 3.630 -3.281 1.00 23.62 345 VAL B N 1
ATOM 6184 C CA . VAL B 1 346 ? -6.465 2.810 -3.869 1.00 25.38 345 VAL B CA 1
ATOM 6185 C C . VAL B 1 346 ? -5.310 3.685 -4.345 1.00 28.87 345 VAL B C 1
ATOM 6186 O O . VAL B 1 346 ? -5.504 4.782 -4.871 1.00 30.33 345 VAL B O 1
ATOM 6190 N N . PHE B 1 347 ? -4.108 3.171 -4.103 1.00 26.88 346 PHE B N 1
ATOM 6191 C CA . PHE B 1 347 ? -2.834 3.788 -4.501 1.00 27.53 346 PHE B CA 1
ATOM 6192 C C . PHE B 1 347 ? -2.117 2.710 -5.249 1.00 28.72 346 PHE B C 1
ATOM 6193 O O . PHE B 1 347 ? -1.826 1.608 -4.718 1.00 28.04 346 PHE B O 1
ATOM 6201 N N . THR B 1 348 ? -1.841 2.998 -6.529 1.00 31.38 347 THR B N 1
ATOM 6202 C CA . THR B 1 348 ? -1.115 2.076 -7.370 1.00 35.19 347 THR B CA 1
ATOM 6203 C C . THR B 1 348 ? 0.095 2.812 -7.919 1.00 37.77 347 THR B C 1
ATOM 6204 O O . THR B 1 348 ? 0.182 4.072 -7.937 1.00 33.06 347 THR B O 1
ATOM 6208 N N . ALA B 1 349 ? 1.095 2.028 -8.273 1.00 31.18 348 ALA B N 1
ATOM 6209 C CA . ALA B 1 349 ? 2.258 2.597 -8.898 1.00 34.62 348 ALA B CA 1
ATOM 6210 C C . ALA B 1 349 ? 2.786 1.451 -9.743 1.00 37.57 348 ALA B C 1
ATOM 6211 O O . ALA B 1 349 ? 2.666 0.286 -9.354 1.00 34.31 348 ALA B O 1
ATOM 6213 N N . PRO B 1 350 ? 3.370 1.784 -10.916 1.00 41.82 349 PRO B N 1
ATOM 6214 C CA . PRO B 1 350 ? 3.934 0.778 -11.816 1.00 39.24 349 PRO B CA 1
ATOM 6215 C C . PRO B 1 350 ? 4.786 -0.213 -11.076 1.00 32.01 349 PRO B C 1
ATOM 6216 O O . PRO B 1 350 ? 5.730 0.170 -10.408 1.00 35.54 349 PRO B O 1
ATOM 6220 N N . GLY B 1 351 ? 4.441 -1.499 -11.217 1.00 35.09 350 GLY B N 1
ATOM 6221 C CA . GLY B 1 351 ? 5.218 -2.590 -10.693 1.00 40.49 350 GLY B CA 1
ATOM 6222 C C . GLY B 1 351 ? 5.358 -2.711 -9.189 1.00 43.76 350 GLY B C 1
ATOM 6223 O O . GLY B 1 351 ? 6.250 -3.418 -8.743 1.00 45.70 350 GLY B O 1
ATOM 6224 N N . LYS B 1 352 ? 4.489 -2.033 -8.415 1.00 36.80 351 LYS B N 1
ATOM 6225 C CA . LYS B 1 352 ? 4.539 -2.077 -6.938 1.00 36.47 351 LYS B CA 1
ATOM 6226 C C . LYS B 1 352 ? 3.262 -2.748 -6.408 1.00 29.61 351 LYS B C 1
ATOM 6227 O O . LYS B 1 352 ? 2.293 -2.808 -7.130 1.00 31.82 351 LYS B O 1
ATOM 6233 N N . PRO B 1 353 ? 3.192 -3.203 -5.130 1.00 29.28 352 PRO B N 1
ATOM 6234 C CA . PRO B 1 353 ? 1.939 -3.730 -4.579 1.00 27.63 352 PRO B CA 1
ATOM 6235 C C . PRO B 1 353 ? 0.909 -2.637 -4.596 1.00 26.17 352 PRO B C 1
ATOM 6236 O O . PRO B 1 353 ? 1.233 -1.445 -4.558 1.00 28.51 352 PRO B O 1
ATOM 6240 N N . THR B 1 354 ? -0.359 -3.034 -4.697 1.00 26.79 353 THR B N 1
ATOM 6241 C CA . THR B 1 354 ? -1.457 -2.096 -4.549 1.00 25.16 353 THR B CA 1
ATOM 6242 C C . THR B 1 354 ? -1.683 -1.810 -3.083 1.00 21.79 353 THR B C 1
ATOM 6243 O O . THR B 1 354 ? -1.575 -2.739 -2.258 1.00 23.55 353 THR B O 1
ATOM 6247 N N . VAL B 1 355 ? -1.937 -0.539 -2.750 1.00 24.01 354 VAL B N 1
ATOM 6248 C CA . VAL B 1 355 ? -2.096 -0.207 -1.350 1.00 23.65 354 VAL B CA 1
ATOM 6249 C C . VAL B 1 355 ? -3.427 0.516 -1.241 1.00 24.27 354 VAL B C 1
ATOM 6250 O O . VAL B 1 355 ? -3.699 1.449 -2.041 1.00 26.09 354 VAL B O 1
ATOM 6254 N N . VAL B 1 356 ? -4.252 0.086 -0.277 1.00 23.43 355 VAL B N 1
ATOM 6255 C CA . VAL B 1 356 ? -5.564 0.701 -0.039 1.00 22.57 355 VAL B CA 1
ATOM 6256 C C . VAL B 1 356 ? -5.519 1.320 1.338 1.00 22.51 355 VAL B C 1
ATOM 6257 O O . VAL B 1 356 ? -5.121 0.660 2.295 1.00 22.44 355 VAL B O 1
ATOM 6261 N N . VAL B 1 357 ? -5.935 2.589 1.459 1.00 22.31 356 VAL B N 1
ATOM 6262 C CA . VAL B 1 357 ? -6.031 3.257 2.695 1.00 23.62 356 VAL B CA 1
ATOM 6263 C C . VAL B 1 357 ? -7.529 3.362 3.012 1.00 26.69 356 VAL B C 1
ATOM 6264 O O . VAL B 1 357 ? -8.322 3.886 2.213 1.00 24.60 356 VAL B O 1
ATOM 6268 N N . ASP B 1 358 ? -7.897 2.873 4.175 1.00 25.42 357 ASP B N 1
ATOM 6269 C CA . ASP B 1 358 ? -9.307 2.870 4.630 1.00 25.25 357 ASP B CA 1
ATOM 6270 C C . ASP B 1 358 ? -9.431 3.215 6.075 1.00 26.58 357 ASP B C 1
ATOM 6271 O O . ASP B 1 358 ? -8.565 2.828 6.887 1.00 24.13 357 ASP B O 1
ATOM 6276 N N . TYR B 1 359 ? -10.509 3.934 6.424 1.00 27.70 358 TYR B N 1
ATOM 6277 C CA . TYR B 1 359 ? -10.688 4.361 7.787 1.00 28.28 358 TYR B CA 1
ATOM 6278 C C . TYR B 1 359 ? -11.133 3.263 8.739 1.00 29.56 358 TYR B C 1
ATOM 6279 O O . TYR B 1 359 ? -11.208 3.552 9.928 1.00 29.85 358 TYR B O 1
ATOM 6288 N N . ALA B 1 360 ? -11.422 2.041 8.259 1.00 25.86 359 ALA B N 1
ATOM 6289 C CA . ALA B 1 360 ? -11.930 0.942 9.107 1.00 30.18 359 ALA B CA 1
ATOM 6290 C C . ALA B 1 360 ? -11.221 0.837 10.424 1.00 33.04 359 ALA B C 1
ATOM 6291 O O . ALA B 1 360 ? -10.018 0.591 10.475 1.00 30.43 359 ALA B O 1
ATOM 6293 N N . HIS B 1 361 ? -11.988 1.037 11.501 1.00 30.90 360 HIS B N 1
ATOM 6294 C CA . HIS B 1 361 ? -11.445 0.976 12.854 1.00 36.70 360 HIS B CA 1
ATOM 6295 C C . HIS B 1 361 ? -12.329 0.208 13.878 1.00 33.79 360 HIS B C 1
ATOM 6296 O O . HIS B 1 361 ? -12.085 0.277 15.086 1.00 31.80 360 HIS B O 1
ATOM 6303 N N . THR B 1 362 ? -13.169 -0.696 13.369 1.00 33.80 361 THR B N 1
ATOM 6304 C CA . THR B 1 362 ? -13.948 -1.646 14.156 1.00 35.20 361 THR B CA 1
ATOM 6305 C C . THR B 1 362 ? -13.860 -3.027 13.535 1.00 34.56 361 THR B C 1
ATOM 6306 O O . THR B 1 362 ? -13.532 -3.127 12.344 1.00 31.72 361 THR B O 1
ATOM 6310 N N . PRO B 1 363 ? -14.203 -4.111 14.266 1.00 31.63 362 PRO B N 1
ATOM 6311 C CA . PRO B 1 363 ? -14.144 -5.457 13.694 1.00 30.32 362 PRO B CA 1
ATOM 6312 C C . PRO B 1 363 ? -14.962 -5.599 12.436 1.00 32.98 362 PRO B C 1
ATOM 6313 O O . PRO B 1 363 ? -14.415 -6.058 11.420 1.00 31.44 362 PRO B O 1
ATOM 6317 N N A ASP B 1 364 ? -16.227 -5.163 12.465 0.70 34.33 363 ASP B N 1
ATOM 6318 N N B ASP B 1 364 ? -16.234 -5.166 12.474 0.30 31.06 363 ASP B N 1
ATOM 6319 C CA A ASP B 1 364 ? -17.064 -5.282 11.266 0.70 35.31 363 ASP B CA 1
ATOM 6320 C CA B ASP B 1 364 ? -17.119 -5.192 11.286 0.30 30.36 363 ASP B CA 1
ATOM 6321 C C A ASP B 1 364 ? -16.530 -4.481 10.062 0.70 30.92 363 ASP B C 1
ATOM 6322 C C B ASP B 1 364 ? -16.506 -4.493 10.084 0.30 29.19 363 ASP B C 1
ATOM 6323 O O A ASP B 1 364 ? -16.534 -5.021 8.949 0.70 33.77 363 ASP B O 1
ATOM 6324 O O B ASP B 1 364 ? -16.441 -5.077 8.996 0.30 30.22 363 ASP B O 1
ATOM 6333 N N . ALA B 1 365 ? -16.096 -3.239 10.286 1.00 28.90 364 ALA B N 1
ATOM 6334 C CA . ALA B 1 365 ? -15.566 -2.392 9.205 1.00 29.95 364 ALA B CA 1
ATOM 6335 C C . ALA B 1 365 ? -14.271 -2.995 8.634 1.00 28.20 364 ALA B C 1
ATOM 6336 O O . ALA B 1 365 ? -14.087 -3.004 7.427 1.00 27.47 364 ALA B O 1
ATOM 6338 N N . LEU B 1 366 ? -13.418 -3.520 9.518 1.00 25.96 365 LEU B N 1
ATOM 6339 C CA . LEU B 1 366 ? -12.161 -4.142 9.093 1.00 25.82 365 LEU B CA 1
ATOM 6340 C C . LEU B 1 366 ? -12.413 -5.377 8.301 1.00 27.42 365 LEU B C 1
ATOM 6341 O O . LEU B 1 366 ? -11.841 -5.572 7.237 1.00 25.41 365 LEU B O 1
ATOM 6346 N N . GLU B 1 367 ? -13.341 -6.211 8.766 1.00 29.02 366 GLU B N 1
ATOM 6347 C CA . GLU B 1 367 ? -13.758 -7.396 8.008 1.00 29.40 366 GLU B CA 1
ATOM 6348 C C . GLU B 1 367 ? -14.247 -7.001 6.607 1.00 27.20 366 GLU B C 1
ATOM 6349 O O . GLU B 1 367 ? -13.800 -7.608 5.599 1.00 30.00 366 GLU B O 1
ATOM 6355 N N . LYS B 1 368 ? -15.136 -6.004 6.534 1.00 27.17 367 LYS B N 1
ATOM 6356 C CA . LYS B 1 368 ? -15.686 -5.613 5.209 1.00 28.13 367 LYS B CA 1
ATOM 6357 C C . LYS B 1 368 ? -14.568 -5.082 4.270 1.00 27.00 367 LYS B C 1
ATOM 6358 O O . LYS B 1 368 ? -14.528 -5.404 3.076 1.00 25.48 367 LYS B O 1
ATOM 6364 N N . ALA B 1 369 ? -13.672 -4.285 4.829 1.00 27.93 368 ALA B N 1
ATOM 6365 C CA . ALA B 1 369 ? -12.570 -3.657 4.059 1.00 26.20 368 ALA B CA 1
ATOM 6366 C C . ALA B 1 369 ? -11.615 -4.738 3.512 1.00 23.51 368 ALA B C 1
ATOM 6367 O O . ALA B 1 369 ? -11.176 -4.692 2.348 1.00 24.27 368 ALA B O 1
ATOM 6369 N N . LEU B 1 370 ? -11.330 -5.744 4.343 1.00 22.77 369 LEU B N 1
ATOM 6370 C CA . LEU B 1 370 ? -10.508 -6.891 3.907 1.00 21.37 369 LEU B CA 1
ATOM 6371 C C . LEU B 1 370 ? -11.169 -7.746 2.858 1.00 24.99 369 LEU B C 1
ATOM 6372 O O . LEU B 1 370 ? -10.547 -8.124 1.869 1.00 23.62 369 LEU B O 1
ATOM 6377 N N . GLN B 1 371 ? -12.472 -7.999 3.014 1.00 24.45 370 GLN B N 1
ATOM 6378 C CA . GLN B 1 371 ? -13.189 -8.743 2.007 1.00 24.45 370 GLN B CA 1
ATOM 6379 C C . GLN B 1 371 ? -13.259 -8.049 0.690 1.00 25.02 370 GLN B C 1
ATOM 6380 O O . GLN B 1 371 ? -13.128 -8.717 -0.347 1.00 25.67 370 GLN B O 1
ATOM 6386 N N . ALA B 1 372 ? -13.434 -6.726 0.726 1.00 24.95 371 ALA B N 1
ATOM 6387 C CA . ALA B 1 372 ? -13.412 -5.906 -0.467 1.00 26.47 371 ALA B CA 1
ATOM 6388 C C . ALA B 1 372 ? -12.041 -5.936 -1.139 1.00 25.04 371 ALA B C 1
ATOM 6389 O O . ALA B 1 372 ? -11.948 -6.169 -2.354 1.00 25.13 371 ALA B O 1
ATOM 6391 N N . ALA B 1 373 ? -10.976 -5.702 -0.355 1.00 24.81 372 ALA B N 1
ATOM 6392 C CA . ALA B 1 373 ? -9.611 -5.749 -0.876 1.00 23.36 372 ALA B CA 1
ATOM 6393 C C . ALA B 1 373 ? -9.265 -7.061 -1.513 1.00 23.01 372 ALA B C 1
ATOM 6394 O O . ALA B 1 373 ? -8.544 -7.108 -2.512 1.00 23.57 372 ALA B O 1
ATOM 6396 N N . ARG B 1 374 ? -9.723 -8.159 -0.899 1.00 23.48 373 ARG B N 1
ATOM 6397 C CA . ARG B 1 374 ? -9.380 -9.492 -1.332 1.00 23.92 373 ARG B CA 1
ATOM 6398 C C . ARG B 1 374 ? -9.773 -9.726 -2.801 1.00 23.90 373 ARG B C 1
ATOM 6399 O O . ARG B 1 374 ? -9.040 -10.373 -3.565 1.00 23.75 373 ARG B O 1
ATOM 6407 N N . LEU B 1 375 ? -10.902 -9.123 -3.211 1.00 25.02 374 LEU B N 1
ATOM 6408 C CA . LEU B 1 375 ? -11.382 -9.260 -4.579 1.00 24.76 374 LEU B CA 1
ATOM 6409 C C . LEU B 1 375 ? -10.393 -8.807 -5.623 1.00 25.60 374 LEU B C 1
ATOM 6410 O O . LEU B 1 375 ? -10.370 -9.309 -6.763 1.00 28.78 374 LEU B O 1
ATOM 6415 N N . HIS B 1 376 ? -9.608 -7.784 -5.261 1.00 25.14 375 HIS B N 1
ATOM 6416 C CA . HIS B 1 376 ? -8.686 -7.170 -6.142 1.00 24.69 375 HIS B CA 1
ATOM 6417 C C . HIS B 1 376 ? -7.245 -7.736 -6.047 1.00 24.61 375 HIS B C 1
ATOM 6418 O O . HIS B 1 376 ? -6.357 -7.130 -6.627 1.00 26.28 375 HIS B O 1
ATOM 6425 N N . CYS B 1 377 ? -7.049 -8.767 -5.216 1.00 24.71 376 CYS B N 1
ATOM 6426 C CA . CYS B 1 377 ? -5.761 -9.252 -4.772 1.00 24.24 376 CYS B CA 1
ATOM 6427 C C . CYS B 1 377 ? -5.428 -10.612 -5.382 1.00 23.58 376 CYS B C 1
ATOM 6428 O O . CYS B 1 377 ? -6.014 -11.618 -5.003 1.00 26.89 376 CYS B O 1
ATOM 6431 N N . ALA B 1 378 ? -4.489 -10.604 -6.319 1.00 28.52 377 ALA B N 1
ATOM 6432 C CA . ALA B 1 378 ? -4.028 -11.858 -6.954 1.00 29.91 377 ALA B CA 1
ATOM 6433 C C . ALA B 1 378 ? -3.091 -12.654 -6.027 1.00 31.60 377 ALA B C 1
ATOM 6434 O O . ALA B 1 378 ? -3.050 -13.880 -6.043 1.00 31.62 377 ALA B O 1
ATOM 6436 N N . GLY B 1 379 ? -2.354 -11.926 -5.183 1.00 28.92 378 GLY B N 1
ATOM 6437 C CA . GLY B 1 379 ? -1.335 -12.515 -4.351 1.00 28.01 378 GLY B CA 1
ATOM 6438 C C . GLY B 1 379 ? -1.783 -12.584 -2.931 1.00 26.90 378 GLY B C 1
ATOM 6439 O O . GLY B 1 379 ? -2.841 -13.124 -2.603 1.00 28.66 378 GLY B O 1
ATOM 6440 N N . LYS B 1 380 ? -0.915 -12.073 -2.055 1.00 25.85 379 LYS B N 1
ATOM 6441 C CA . LYS B 1 380 ? -1.205 -12.030 -0.629 1.00 26.59 379 LYS B CA 1
ATOM 6442 C C . LYS B 1 380 ? -1.810 -10.670 -0.238 1.00 24.73 379 LYS B C 1
ATOM 6443 O O . LYS B 1 380 ? -1.434 -9.652 -0.765 1.00 26.35 379 LYS B O 1
ATOM 6449 N N . LEU B 1 381 ? -2.717 -10.732 0.729 1.00 26.10 380 LEU B N 1
ATOM 6450 C CA . LEU B 1 381 ? -3.382 -9.588 1.322 1.00 22.72 380 LEU B CA 1
ATOM 6451 C C . LEU B 1 381 ? -2.758 -9.314 2.668 1.00 25.12 380 LEU B C 1
ATOM 6452 O O . LEU B 1 381 ? -2.768 -10.136 3.577 1.00 26.24 380 LEU B O 1
ATOM 6457 N N . TRP B 1 382 ? -2.182 -8.119 2.794 1.00 25.30 381 TRP B N 1
ATOM 6458 C CA . TRP B 1 382 ? -1.564 -7.652 4.031 1.00 25.59 381 TRP B CA 1
ATOM 6459 C C . TRP B 1 382 ? -2.516 -6.671 4.709 1.00 23.48 381 TRP B C 1
ATOM 6460 O O . TRP B 1 382 ? -3.206 -5.931 4.013 1.00 25.21 381 TRP B O 1
ATOM 6471 N N . CYS B 1 383 ? -2.548 -6.680 6.049 1.00 22.81 382 CYS B N 1
ATOM 6472 C CA . CYS B 1 383 ? -3.369 -5.729 6.814 1.00 24.49 382 CYS B CA 1
ATOM 6473 C C . CYS B 1 383 ? -2.511 -5.056 7.851 1.00 25.56 382 CYS B C 1
ATOM 6474 O O . CYS B 1 383 ? -2.046 -5.729 8.782 1.00 26.89 382 CYS B O 1
ATOM 6477 N N . VAL B 1 384 ? -2.326 -3.736 7.713 1.00 24.04 383 VAL B N 1
ATOM 6478 C CA . VAL B 1 384 ? -1.594 -2.921 8.651 1.00 23.50 383 VAL B CA 1
ATOM 6479 C C . VAL B 1 384 ? -2.616 -2.144 9.486 1.00 23.18 383 VAL B C 1
ATOM 6480 O O . VAL B 1 384 ? -3.423 -1.407 8.968 1.00 22.71 383 VAL B O 1
ATOM 6484 N N . PHE B 1 385 ? -2.545 -2.291 10.822 1.00 23.93 384 PHE B N 1
ATOM 6485 C CA . PHE B 1 385 ? -3.541 -1.657 11.676 1.00 22.79 384 PHE B CA 1
ATOM 6486 C C . PHE B 1 385 ? -3.086 -1.665 13.134 1.00 24.88 384 PHE B C 1
ATOM 6487 O O . PHE B 1 385 ? -2.185 -2.442 13.515 1.00 23.66 384 PHE B O 1
ATOM 6495 N N . GLY B 1 386 ? -3.783 -0.843 13.935 1.00 27.27 385 GLY B N 1
ATOM 6496 C CA . GLY B 1 386 ? -3.632 -0.851 15.378 1.00 25.60 385 GLY B CA 1
ATOM 6497 C C . GLY B 1 386 ? -4.938 -0.444 15.971 1.00 27.71 385 GLY B C 1
ATOM 6498 O O . GLY B 1 386 ? -5.950 -0.314 15.270 1.00 29.21 385 GLY B O 1
ATOM 6499 N N . CYS B 1 387 ? -4.933 -0.231 17.290 1.00 28.14 386 CYS B N 1
ATOM 6500 C CA . CYS B 1 387 ? -6.138 0.245 17.968 1.00 27.91 386 CYS B CA 1
ATOM 6501 C C . CYS B 1 387 ? -5.793 1.397 18.882 1.00 32.02 386 CYS B C 1
ATOM 6502 O O . CYS B 1 387 ? -4.660 1.511 19.384 1.00 32.02 386 CYS B O 1
ATOM 6505 N N . GLY B 1 388 ? -6.791 2.270 19.082 1.00 34.57 387 GLY B N 1
ATOM 6506 C CA . GLY B 1 388 ? -6.642 3.448 19.901 1.00 32.51 387 GLY B CA 1
ATOM 6507 C C . GLY B 1 388 ? -6.392 3.123 21.360 1.00 28.59 387 GLY B C 1
ATOM 6508 O O . GLY B 1 388 ? -7.005 2.230 21.943 1.00 31.72 387 GLY B O 1
ATOM 6509 N N . GLY B 1 389 ? -5.500 3.898 21.951 1.00 34.54 388 GLY B N 1
ATOM 6510 C CA . GLY B 1 389 ? -5.248 3.829 23.384 1.00 37.62 388 GLY B CA 1
ATOM 6511 C C . GLY B 1 389 ? -6.335 4.566 24.158 1.00 38.96 388 GLY B C 1
ATOM 6512 O O . GLY B 1 389 ? -6.998 5.488 23.608 1.00 37.22 388 GLY B O 1
ATOM 6513 N N . ASP B 1 390 ? -6.466 4.175 25.433 1.00 41.75 389 ASP B N 1
ATOM 6514 C CA . ASP B 1 390 ? -7.344 4.808 26.413 1.00 43.66 389 ASP B CA 1
ATOM 6515 C C . ASP B 1 390 ? -8.790 4.797 25.993 1.00 50.33 389 ASP B C 1
ATOM 6516 O O . ASP B 1 390 ? -9.499 5.716 26.335 1.00 50.68 389 ASP B O 1
ATOM 6521 N N . ARG B 1 391 ? -9.219 3.767 25.259 1.00 49.36 390 ARG B N 1
ATOM 6522 C CA . ARG B 1 391 ? -10.581 3.659 24.842 1.00 49.98 390 ARG B CA 1
ATOM 6523 C C . ARG B 1 391 ? -10.816 2.571 23.856 1.00 60.27 390 ARG B C 1
ATOM 6524 O O . ARG B 1 391 ? -9.894 2.103 23.193 1.00 61.86 390 ARG B O 1
ATOM 6532 N N . ASP B 1 392 ? -12.094 2.188 23.755 1.00 58.50 391 ASP B N 1
ATOM 6533 C CA . ASP B 1 392 ? -12.585 1.131 22.877 1.00 59.14 391 ASP B CA 1
ATOM 6534 C C . ASP B 1 392 ? -11.670 -0.095 22.919 1.00 54.19 391 ASP B C 1
ATOM 6535 O O . ASP B 1 392 ? -11.063 -0.484 21.919 1.00 46.56 391 ASP B O 1
ATOM 6540 N N . LYS B 1 393 ? -11.600 -0.720 24.096 1.00 49.33 392 LYS B N 1
ATOM 6541 C CA . LYS B 1 393 ? -10.583 -1.718 24.383 1.00 47.25 392 LYS B CA 1
ATOM 6542 C C . LYS B 1 393 ? -11.043 -3.115 24.049 1.00 45.45 392 LYS B C 1
ATOM 6543 O O . LYS B 1 393 ? -10.274 -3.980 23.628 1.00 44.55 392 LYS B O 1
ATOM 6549 N N . GLY B 1 394 ? -12.351 -3.325 24.186 1.00 41.47 393 GLY B N 1
ATOM 6550 C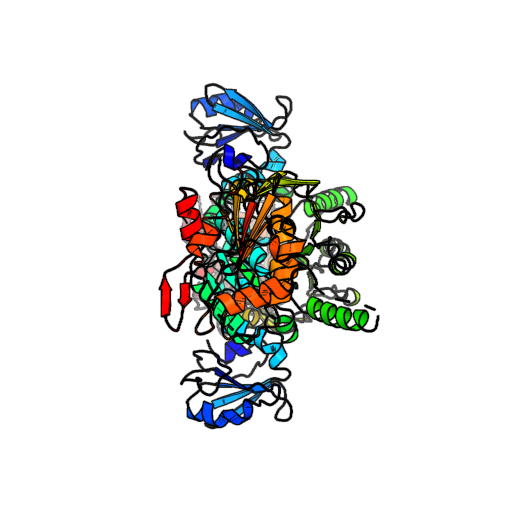 CA . GLY B 1 394 ? -12.978 -4.585 23.857 1.00 37.90 393 GLY B CA 1
ATOM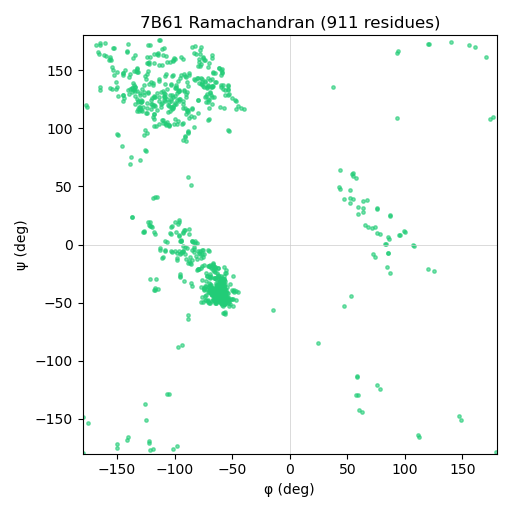 6551 C C . GLY B 1 394 ? -12.752 -5.040 22.412 1.00 35.80 393 GLY B C 1
ATOM 6552 O O . GLY B 1 394 ? -12.635 -6.223 22.143 1.00 36.16 393 GLY B O 1
ATOM 6553 N N . LYS B 1 395 ? -12.729 -4.089 21.476 1.00 40.01 394 LYS B N 1
ATOM 6554 C CA . LYS B 1 395 ? -12.540 -4.441 20.060 1.00 36.23 394 LYS B CA 1
ATOM 6555 C C . LYS B 1 395 ? -11.158 -5.062 19.738 1.00 33.95 394 LYS B C 1
ATOM 6556 O O . LYS B 1 395 ? -11.011 -5.665 18.690 1.00 32.49 394 LYS B O 1
ATOM 6562 N N . ARG B 1 396 ? -10.170 -4.868 20.620 1.00 35.27 395 ARG B N 1
ATOM 6563 C CA . ARG B 1 396 ? -8.780 -5.170 20.309 1.00 32.85 395 ARG B CA 1
ATOM 6564 C C . ARG B 1 396 ? -8.578 -6.617 19.870 1.00 30.00 395 ARG B C 1
ATOM 6565 O O . ARG B 1 396 ? -8.113 -6.885 18.746 1.00 27.37 395 ARG B O 1
ATOM 6573 N N . PRO B 1 397 ? -8.907 -7.644 20.691 1.00 31.45 396 PRO B N 1
ATOM 6574 C CA . PRO B 1 397 ? -8.708 -9.022 20.244 1.00 28.81 396 PRO B CA 1
ATOM 6575 C C . PRO B 1 397 ? -9.597 -9.406 19.034 1.00 30.58 396 PRO B C 1
ATOM 6576 O O . PRO B 1 397 ? -9.251 -10.290 18.235 1.00 36.12 396 PRO B O 1
ATOM 6580 N N . LEU B 1 398 ? -10.763 -8.771 18.922 1.00 32.36 397 LEU B N 1
ATOM 6581 C CA . LEU B 1 398 ? -11.713 -9.038 17.813 1.00 31.42 397 LEU B CA 1
ATOM 6582 C C . LEU B 1 398 ? -11.091 -8.538 16.483 1.00 30.14 397 LEU B C 1
ATOM 6583 O O . LEU B 1 398 ? -11.174 -9.214 15.478 1.00 30.77 397 LEU B O 1
ATOM 6588 N N A MET B 1 399 ? -10.442 -7.385 16.525 0.70 31.26 398 MET B N 1
ATOM 6589 N N B MET B 1 399 ? -10.483 -7.341 16.544 0.30 27.41 398 MET B N 1
ATOM 6590 C CA A MET B 1 399 ? -9.738 -6.885 15.326 0.70 30.76 398 MET B CA 1
ATOM 6591 C CA B MET B 1 399 ? -9.679 -6.741 15.448 0.30 25.44 398 MET B CA 1
ATOM 6592 C C A MET B 1 399 ? -8.530 -7.746 14.993 0.70 31.66 398 MET B C 1
ATOM 6593 C C B MET B 1 399 ? -8.537 -7.670 15.032 0.30 27.00 398 MET B C 1
ATOM 6594 O O A MET B 1 399 ? -8.296 -8.074 13.824 0.70 32.81 398 MET B O 1
ATOM 6595 O O B MET B 1 399 ? -8.309 -7.874 13.847 0.30 28.19 398 MET B O 1
ATOM 6604 N N . GLY B 1 400 ? -7.838 -8.249 16.024 1.00 27.56 399 GLY B N 1
ATOM 6605 C CA . GLY B 1 400 ? -6.795 -9.232 15.793 1.00 28.15 399 GLY B CA 1
ATOM 6606 C C . GLY B 1 400 ? -7.259 -10.494 15.100 1.00 30.30 399 GLY B C 1
ATOM 6607 O O . GLY B 1 400 ? -6.656 -10.929 14.118 1.00 31.29 399 GLY B O 1
ATOM 6608 N N . ALA B 1 401 ? -8.373 -11.071 15.574 1.00 28.35 400 ALA B N 1
ATOM 6609 C CA . ALA B 1 401 ? -8.931 -12.295 14.975 1.00 32.62 400 ALA B CA 1
ATOM 6610 C C . ALA B 1 401 ? -9.320 -12.078 13.495 1.00 28.85 400 ALA B C 1
ATOM 6611 O O . ALA B 1 401 ? -9.034 -12.923 12.661 1.00 31.61 400 ALA B O 1
ATOM 6613 N N . ILE B 1 402 ? -9.907 -10.910 13.229 1.00 29.54 401 ILE B N 1
ATOM 6614 C CA . ILE B 1 402 ? -10.372 -10.474 11.896 1.00 31.73 401 ILE B CA 1
ATOM 6615 C C . ILE B 1 402 ? -9.200 -10.340 10.938 1.00 27.63 401 ILE B C 1
ATOM 6616 O O . ILE B 1 402 ? -9.195 -10.929 9.831 1.00 30.18 401 ILE B O 1
ATOM 6621 N N . ALA B 1 403 ? -8.162 -9.621 11.372 1.00 28.21 402 ALA B N 1
ATOM 6622 C CA . ALA B 1 403 ? -6.953 -9.491 10.568 1.00 26.82 402 ALA B CA 1
ATOM 6623 C C . ALA B 1 403 ? -6.311 -10.796 10.242 1.00 32.20 402 ALA B C 1
ATOM 6624 O O . ALA B 1 403 ? -5.897 -11.051 9.099 1.00 29.28 402 ALA B O 1
ATOM 6626 N N . GLU B 1 404 ? -6.236 -11.685 11.234 1.00 30.03 403 GLU B N 1
ATOM 6627 C CA . GLU B 1 404 ? -5.683 -12.995 10.984 1.00 29.00 403 GLU B CA 1
ATOM 6628 C C . GLU B 1 404 ? -6.523 -13.828 9.977 1.00 29.99 403 GLU B C 1
ATOM 6629 O O . GLU B 1 404 ? -5.990 -14.553 9.125 1.00 31.50 403 GLU B O 1
ATOM 6635 N N . GLU B 1 405 ? -7.839 -13.760 10.123 1.00 32.80 404 GLU B N 1
ATOM 6636 C CA . GLU B 1 405 ? -8.731 -14.607 9.355 1.00 34.20 404 GLU B CA 1
ATOM 6637 C C . GLU B 1 405 ? -8.867 -14.115 7.913 1.00 31.17 404 GLU B C 1
ATOM 6638 O O . GLU B 1 405 ? -8.766 -14.894 7.011 1.00 33.76 404 GLU B O 1
ATOM 6644 N N . PHE B 1 406 ? -9.043 -12.806 7.743 1.00 29.62 405 PHE B N 1
ATOM 6645 C CA . PHE B 1 406 ? -9.389 -12.220 6.447 1.00 28.05 405 PHE B CA 1
ATOM 6646 C C . PHE B 1 406 ? -8.182 -11.640 5.659 1.00 29.06 405 PHE B C 1
ATOM 6647 O O . PHE B 1 406 ? -8.320 -11.305 4.478 1.00 31.31 405 PHE B O 1
ATOM 6655 N N . ALA B 1 407 ? -7.020 -11.513 6.307 1.00 27.88 406 ALA B N 1
ATOM 6656 C CA . ALA B 1 407 ? -5.777 -11.272 5.619 1.00 25.98 406 ALA B CA 1
ATOM 6657 C C . ALA B 1 407 ? -4.855 -12.443 5.652 1.00 30.23 406 ALA B C 1
ATOM 6658 O O . ALA B 1 407 ? -5.013 -13.291 6.475 1.00 30.77 406 ALA B O 1
ATOM 6660 N N . ASP B 1 408 ? -3.846 -12.444 4.769 1.00 26.58 407 ASP B N 1
ATOM 6661 C CA . ASP B 1 408 ? -2.769 -13.398 4.774 1.00 29.12 407 ASP B CA 1
ATOM 6662 C C . ASP B 1 408 ? -1.631 -13.000 5.695 1.00 31.28 407 ASP B C 1
ATOM 6663 O O . ASP B 1 408 ? -0.993 -13.874 6.292 1.00 29.03 407 ASP B O 1
ATOM 6668 N N . VAL B 1 409 ? -1.373 -11.693 5.829 1.00 32.33 408 VAL B N 1
ATOM 6669 C CA . VAL B 1 409 ? -0.330 -11.191 6.746 1.00 31.49 408 VAL B CA 1
ATOM 6670 C C . VAL B 1 409 ? -0.908 -10.035 7.593 1.00 32.40 408 VAL B C 1
ATOM 6671 O O . VAL B 1 409 ? -1.378 -9.031 7.037 1.00 28.35 408 VAL B O 1
ATOM 6675 N N . ALA B 1 410 ? -0.870 -10.160 8.922 1.00 29.03 409 ALA B N 1
ATOM 6676 C CA . ALA B 1 410 ? -1.284 -9.074 9.807 1.00 29.93 409 ALA B CA 1
ATOM 6677 C C . ALA B 1 410 ? -0.040 -8.335 10.269 1.00 29.80 409 ALA B C 1
ATOM 6678 O O . ALA B 1 410 ? 0.918 -8.961 10.789 1.00 32.66 409 ALA B O 1
ATOM 6680 N N . VAL B 1 411 ? -0.001 -7.016 10.044 1.00 27.96 410 VAL B N 1
ATOM 6681 C CA . VAL B 1 411 ? 1.047 -6.185 10.572 1.00 27.20 410 VAL B CA 1
ATOM 6682 C C . VAL B 1 411 ? 0.443 -5.275 11.662 1.00 27.99 410 VAL B C 1
ATOM 6683 O O . VAL B 1 411 ? -0.269 -4.323 11.349 1.00 25.58 410 VAL B O 1
ATOM 6687 N N . VAL B 1 412 ? 0.744 -5.561 12.938 1.00 27.66 411 VAL B N 1
ATOM 6688 C CA . VAL B 1 412 ? 0.124 -4.866 14.065 1.00 25.75 411 VAL B CA 1
ATOM 6689 C C . VAL B 1 412 ? 1.039 -3.715 14.510 1.00 26.76 411 VAL B C 1
ATOM 6690 O O . VAL B 1 412 ? 2.254 -3.900 14.809 1.00 26.25 411 VAL B O 1
ATOM 6694 N N . THR B 1 413 ? 0.477 -2.510 14.541 1.00 24.35 412 THR B N 1
ATOM 6695 C CA . THR B 1 413 ? 1.222 -1.315 14.834 1.00 23.96 412 THR B CA 1
ATOM 6696 C C . THR B 1 413 ? 0.417 -0.387 15.698 1.00 25.31 412 THR B C 1
ATOM 6697 O O . THR B 1 413 ? -0.555 -0.818 16.311 1.00 26.60 412 THR B O 1
ATOM 6701 N N . ASP B 1 414 ? 0.846 0.862 15.802 1.00 26.62 413 ASP B N 1
ATOM 6702 C CA . ASP B 1 414 ? 0.192 1.880 16.623 1.00 26.92 413 ASP B CA 1
ATOM 6703 C C . ASP B 1 414 ? -0.840 2.684 15.824 1.00 28.55 413 ASP B C 1
ATOM 6704 O O . ASP B 1 414 ? -0.666 2.942 14.624 1.00 28.16 413 ASP B O 1
ATOM 6709 N N . ASP B 1 415 ? -1.908 3.089 16.527 1.00 29.14 414 ASP B N 1
ATOM 6710 C CA . ASP B 1 415 ? -2.965 3.958 16.029 1.00 29.50 414 ASP B CA 1
ATOM 6711 C C . ASP B 1 415 ? -3.545 4.772 17.208 1.00 33.12 414 ASP B C 1
ATOM 6712 O O . ASP B 1 415 ? -4.407 4.292 17.924 1.00 34.71 414 ASP B O 1
ATOM 6717 N N . ASN B 1 416 ? -3.038 5.984 17.398 1.00 33.17 415 ASN B N 1
ATOM 6718 C CA . ASN B 1 416 ? -3.501 6.872 18.466 1.00 33.47 415 ASN B CA 1
ATOM 6719 C C . ASN B 1 416 ? -3.341 6.210 19.829 1.00 29.81 415 ASN B C 1
ATOM 6720 O O . ASN B 1 416 ? -4.311 5.982 20.523 1.00 34.10 415 ASN B O 1
ATOM 6725 N N . PRO B 1 417 ? -2.127 5.791 20.223 1.00 33.00 416 PRO B N 1
ATOM 6726 C CA . PRO B 1 417 ? -1.916 5.156 21.526 1.00 32.66 416 PRO B CA 1
ATOM 6727 C C . PRO B 1 417 ? -2.243 6.076 22.721 1.00 37.88 416 PRO B C 1
ATOM 6728 O O . PRO B 1 417 ? -2.474 5.554 23.792 1.00 33.38 416 PRO B O 1
ATOM 6732 N N . ARG B 1 418 ? -2.258 7.392 22.505 1.00 40.25 417 ARG B N 1
ATOM 6733 C CA . ARG B 1 418 ? -2.652 8.348 23.545 1.00 39.43 417 ARG B CA 1
ATOM 6734 C C . ARG B 1 418 ? -1.687 8.142 24.702 1.00 41.88 417 ARG B C 1
ATOM 6735 O O . ARG B 1 418 ? -0.474 8.143 24.473 1.00 42.71 417 ARG B O 1
ATOM 6743 N N . THR B 1 419 ? -2.196 7.974 25.926 1.00 43.46 418 THR B N 1
ATOM 6744 C CA . THR B 1 419 ? -1.306 7.900 27.097 1.00 45.08 418 THR B CA 1
ATOM 6745 C C . THR B 1 419 ? -0.980 6.479 27.449 1.00 46.87 418 THR B C 1
ATOM 6746 O O . THR B 1 419 ? -0.081 6.270 28.245 1.00 43.03 418 THR B O 1
ATOM 6750 N N . GLU B 1 420 ? -1.641 5.518 26.783 1.00 40.03 419 GLU B N 1
ATOM 6751 C CA . GLU B 1 420 ? -1.442 4.074 27.025 1.00 38.38 419 GLU B CA 1
ATOM 6752 C C . GLU B 1 420 ? -0.146 3.549 26.379 1.00 36.08 419 GLU B C 1
ATOM 6753 O O . GLU B 1 420 ? 0.272 3.979 25.286 1.00 36.78 419 GLU B O 1
ATOM 6759 N N . GLU B 1 421 ? 0.513 2.626 27.080 1.00 35.23 420 GLU B N 1
ATOM 6760 C CA . GLU B 1 421 ? 1.742 2.059 26.625 1.00 39.57 420 GLU B CA 1
ATOM 6761 C C . GLU B 1 421 ? 1.480 1.362 25.283 1.00 34.56 420 GLU B C 1
ATOM 6762 O O . GLU B 1 421 ? 0.630 0.491 25.223 1.00 32.33 420 GLU B O 1
ATOM 6768 N N . PRO B 1 422 ? 2.119 1.775 24.165 1.00 34.79 421 PRO B N 1
ATOM 6769 C CA . PRO B 1 422 ? 1.753 1.247 22.839 1.00 34.59 421 PRO B CA 1
ATOM 6770 C C . PRO B 1 422 ? 1.777 -0.279 22.780 1.00 35.16 421 PRO B C 1
ATOM 6771 O O . PRO B 1 422 ? 0.839 -0.883 22.261 1.00 33.27 421 PRO B O 1
ATOM 6775 N N . ARG B 1 423 ? 2.831 -0.899 23.321 1.00 33.19 422 ARG B N 1
ATOM 6776 C CA . ARG B 1 423 ? 2.956 -2.360 23.339 1.00 35.89 422 ARG B CA 1
ATOM 6777 C C . ARG B 1 423 ? 1.798 -3.111 24.056 1.00 36.57 422 ARG B C 1
ATOM 6778 O O . ARG B 1 423 ? 1.429 -4.237 23.692 1.00 31.20 422 ARG B O 1
ATOM 6786 N N . ALA B 1 424 ? 1.230 -2.499 25.095 1.00 36.32 423 ALA B N 1
ATOM 6787 C CA . ALA B 1 424 ? 0.101 -3.113 25.813 1.00 35.72 423 ALA B CA 1
ATOM 6788 C C . ALA B 1 424 ? -1.108 -3.237 24.920 1.00 34.24 423 ALA B C 1
ATOM 6789 O O . ALA B 1 424 ? -1.806 -4.219 24.964 1.00 30.98 423 ALA B O 1
ATOM 6791 N N . ILE B 1 425 ? -1.341 -2.219 24.082 1.00 31.66 424 ILE B N 1
ATOM 6792 C CA . ILE B 1 425 ? -2.453 -2.233 23.118 1.00 30.26 424 ILE B CA 1
ATOM 6793 C C . ILE B 1 425 ? -2.211 -3.376 22.140 1.00 28.83 424 ILE B C 1
ATOM 6794 O O . ILE B 1 425 ? -3.081 -4.181 21.897 1.00 28.83 424 ILE B O 1
ATOM 6799 N N . ILE B 1 426 ? -0.993 -3.444 21.599 1.00 28.40 425 ILE B N 1
ATOM 6800 C CA . ILE B 1 426 ? -0.629 -4.472 20.634 1.00 29.30 425 ILE B CA 1
ATOM 6801 C C . ILE B 1 426 ? -0.847 -5.867 21.201 1.00 29.29 425 ILE B C 1
ATOM 6802 O O . ILE B 1 426 ? -1.391 -6.754 20.549 1.00 28.22 425 ILE B O 1
ATOM 6807 N N . ASN B 1 427 ? -0.455 -6.066 22.462 1.00 29.54 426 ASN B N 1
ATOM 6808 C CA . ASN B 1 427 ? -0.721 -7.347 23.107 1.00 31.85 426 ASN B CA 1
ATOM 6809 C C . ASN B 1 427 ? -2.166 -7.789 23.211 1.00 28.83 426 ASN B C 1
ATOM 6810 O O . ASN B 1 427 ? -2.480 -8.969 23.047 1.00 30.59 426 ASN B O 1
ATOM 6815 N N . ASP B 1 428 ? -3.050 -6.832 23.479 1.00 31.31 427 ASP B N 1
ATOM 6816 C CA . ASP B 1 428 ? -4.472 -7.059 23.552 1.00 30.92 427 ASP B CA 1
ATOM 6817 C C . ASP B 1 428 ? -5.000 -7.513 22.195 1.00 30.98 427 ASP B C 1
ATOM 6818 O O . ASP B 1 428 ? -5.958 -8.307 22.114 1.00 32.58 427 ASP B O 1
ATOM 6823 N N . ILE B 1 429 ? -4.403 -6.963 21.130 1.00 31.42 428 ILE B N 1
ATOM 6824 C CA . ILE B 1 429 ? -4.801 -7.330 19.788 1.00 27.10 428 ILE B CA 1
ATOM 6825 C C . ILE B 1 429 ? -4.353 -8.763 19.484 1.00 27.95 428 ILE B C 1
ATOM 6826 O O . ILE B 1 429 ? -5.150 -9.551 19.019 1.00 28.99 428 ILE B O 1
ATOM 6831 N N . LEU B 1 430 ? -3.068 -9.044 19.740 1.00 30.21 429 LEU B N 1
ATOM 6832 C CA . LEU B 1 430 ? -2.443 -10.334 19.547 1.00 31.09 429 LEU B CA 1
ATOM 6833 C C . LEU B 1 430 ? -3.177 -11.457 20.320 1.00 33.91 429 LEU B C 1
ATOM 6834 O O . LEU B 1 430 ? -3.242 -12.611 19.854 1.00 30.12 429 LEU B O 1
ATOM 6839 N N . ALA B 1 431 ? -3.762 -11.089 21.460 1.00 30.27 430 ALA B N 1
ATOM 6840 C CA . ALA B 1 431 ? -4.524 -12.042 22.287 1.00 32.95 430 ALA B CA 1
ATOM 6841 C C . ALA B 1 431 ? -5.649 -12.700 21.549 1.00 35.32 430 ALA B C 1
ATOM 6842 O O . ALA B 1 431 ? -6.031 -13.807 21.863 1.00 32.86 430 ALA B O 1
ATOM 6844 N N . GLY B 1 432 ? -6.211 -11.990 20.554 1.00 32.13 431 GLY B N 1
ATOM 6845 C CA . GLY B 1 432 ? -7.294 -12.509 19.770 1.00 33.49 431 GLY B CA 1
ATOM 6846 C C . GLY B 1 432 ? -6.879 -13.471 18.681 1.00 31.63 431 GLY B C 1
ATOM 6847 O O . GLY B 1 432 ? -7.746 -14.000 18.043 1.00 33.97 431 GLY B O 1
ATOM 6848 N N . MET B 1 433 ? -5.570 -13.677 18.456 1.00 33.38 432 MET B N 1
ATOM 6849 C CA . MET B 1 433 ? -5.130 -14.503 17.343 1.00 33.28 432 MET B CA 1
ATOM 6850 C C . MET B 1 433 ? -4.802 -15.966 17.709 1.00 38.59 432 MET B C 1
ATOM 6851 O O . MET B 1 433 ? -4.213 -16.225 18.749 1.00 39.85 432 MET B O 1
ATOM 6856 N N . LEU B 1 434 ? -5.179 -16.892 16.813 1.00 38.77 433 LEU B N 1
ATOM 6857 C CA . LEU B 1 434 ? -4.780 -18.304 16.880 1.00 39.51 433 LEU B CA 1
ATOM 6858 C C . LEU B 1 434 ? -3.314 -18.498 16.738 1.00 39.22 433 LEU B C 1
ATOM 6859 O O . LEU B 1 434 ? -2.749 -19.373 17.370 1.00 36.45 433 LEU B O 1
ATOM 6864 N N . ASP B 1 435 ? -2.675 -17.687 15.878 1.00 37.53 434 ASP B N 1
ATOM 6865 C CA . ASP B 1 435 ? -1.276 -17.845 15.568 1.00 39.36 434 ASP B CA 1
ATOM 6866 C C . ASP B 1 435 ? -0.622 -16.490 15.506 1.00 39.29 434 ASP B C 1
ATOM 6867 O O . ASP B 1 435 ? -0.165 -16.018 14.471 1.00 32.88 434 ASP B O 1
ATOM 6872 N N . ALA B 1 436 ? -0.508 -15.861 16.677 1.00 37.05 435 ALA B N 1
ATOM 6873 C CA . ALA B 1 436 ? 0.067 -14.565 16.779 1.00 30.69 435 ALA B CA 1
ATOM 6874 C C . ALA B 1 436 ? 1.490 -14.495 16.337 1.00 28.78 435 ALA B C 1
ATOM 6875 O O . ALA B 1 436 ? 1.976 -13.453 15.926 1.00 33.83 435 ALA B O 1
ATOM 6877 N N . GLY B 1 437 ? 2.222 -15.614 16.428 1.00 35.07 436 GLY B N 1
ATOM 6878 C CA . GLY B 1 437 ? 3.604 -15.627 16.027 1.00 33.91 436 GLY B CA 1
ATOM 6879 C C . GLY B 1 437 ? 3.735 -15.423 14.519 1.00 36.13 436 GLY B C 1
ATOM 6880 O O . GLY B 1 437 ? 4.793 -15.035 14.085 1.00 35.70 436 GLY B O 1
ATOM 6881 N N . HIS B 1 438 ? 2.657 -15.664 13.765 1.00 34.43 437 HIS B N 1
ATOM 6882 C CA . HIS B 1 438 ? 2.605 -15.404 12.296 1.00 39.38 437 HIS B CA 1
ATOM 6883 C C . HIS B 1 438 ? 2.435 -13.900 11.972 1.00 39.06 437 HIS B C 1
ATOM 6884 O O . HIS B 1 438 ? 2.797 -13.441 10.884 1.00 35.49 437 HIS B O 1
ATOM 6891 N N . ALA B 1 439 ? 1.946 -13.126 12.947 1.00 35.36 438 ALA B N 1
ATOM 6892 C CA . ALA B 1 439 ? 1.722 -11.726 12.780 1.00 38.33 438 ALA B CA 1
ATOM 6893 C C . ALA B 1 439 ? 3.054 -11.025 12.861 1.00 34.72 438 ALA B C 1
ATOM 6894 O O . ALA B 1 439 ? 3.980 -11.520 13.452 1.00 35.41 438 ALA B O 1
ATOM 6896 N N . LYS B 1 440 ? 3.151 -9.847 12.242 1.00 31.24 439 LYS B N 1
ATOM 6897 C CA . LYS B 1 440 ? 4.328 -9.022 12.257 1.00 31.14 439 LYS B CA 1
ATOM 6898 C C . LYS B 1 440 ? 3.920 -7.924 13.176 1.00 39.02 439 LYS B C 1
ATOM 6899 O O . LYS B 1 440 ? 2.770 -7.475 13.113 1.00 39.89 439 LYS B O 1
ATOM 6905 N N . VAL B 1 441 ? 4.800 -7.575 14.122 1.00 33.18 440 VAL B N 1
ATOM 6906 C CA . VAL B 1 441 ? 4.523 -6.477 15.032 1.00 31.95 440 VAL B CA 1
ATOM 6907 C C . VAL B 1 441 ? 5.615 -5.463 14.740 1.00 31.99 440 VAL B C 1
ATOM 6908 O O . VAL B 1 441 ? 6.805 -5.800 14.667 1.00 33.06 440 VAL B O 1
ATOM 6912 N N A MET B 1 442 ? 5.219 -4.204 14.581 0.50 30.25 441 MET B N 1
ATOM 6913 N N B MET B 1 442 ? 5.235 -4.197 14.571 0.50 30.55 441 MET B N 1
ATOM 6914 C CA A MET B 1 442 ? 6.178 -3.172 14.263 0.50 33.78 441 MET B CA 1
ATOM 6915 C CA B MET B 1 442 ? 6.189 -3.181 14.161 0.50 34.34 441 MET B CA 1
ATOM 6916 C C A MET B 1 442 ? 5.627 -1.894 14.761 0.50 37.25 441 MET B C 1
ATOM 6917 C C B MET B 1 442 ? 5.659 -1.870 14.699 0.50 37.76 441 MET B C 1
ATOM 6918 O O A MET B 1 442 ? 4.554 -1.469 14.339 0.50 32.93 441 MET B O 1
ATOM 6919 O O B MET B 1 442 ? 4.585 -1.439 14.290 0.50 33.87 441 MET B O 1
ATOM 6928 N N . GLU B 1 443 ? 6.393 -1.258 15.641 1.00 38.60 442 GLU B N 1
ATOM 6929 C CA . GLU B 1 443 ? 5.978 -0.042 16.280 1.00 41.84 442 GLU B CA 1
ATOM 6930 C C . GLU B 1 443 ? 6.689 1.052 15.586 1.00 40.91 442 GLU B C 1
ATOM 6931 O O . GLU B 1 443 ? 7.845 0.925 15.109 1.00 41.30 442 GLU B O 1
ATOM 6937 N N . GLY B 1 444 ? 5.966 2.171 15.558 1.00 41.18 443 GLY B N 1
ATOM 6938 C CA . GLY B 1 444 ? 6.218 3.228 14.670 1.00 33.72 443 GLY B CA 1
ATOM 6939 C C . GLY B 1 444 ? 5.275 2.838 13.546 1.00 27.00 443 GLY B C 1
ATOM 6940 O O . GLY B 1 444 ? 5.535 1.866 12.859 1.00 26.21 443 GLY B O 1
ATOM 6941 N N . ARG B 1 445 ? 4.188 3.597 13.397 1.00 25.77 444 ARG B N 1
ATOM 6942 C CA . ARG B 1 445 ? 3.232 3.301 12.298 1.00 25.26 444 ARG B CA 1
ATOM 6943 C C . ARG B 1 445 ? 3.837 3.479 10.951 1.00 26.06 444 ARG B C 1
ATOM 6944 O O . ARG B 1 445 ? 3.619 2.634 10.065 1.00 24.23 444 ARG B O 1
ATOM 6952 N N . ALA B 1 446 ? 4.583 4.568 10.743 1.00 25.37 445 ALA B N 1
ATOM 6953 C CA . ALA B 1 446 ? 5.248 4.778 9.418 1.00 25.57 445 ALA B CA 1
ATOM 6954 C C . ALA B 1 446 ? 6.096 3.553 9.062 1.00 24.82 445 ALA B C 1
ATOM 6955 O O . ALA B 1 446 ? 6.122 3.073 7.919 1.00 25.93 445 ALA B O 1
ATOM 6957 N N . GLU B 1 447 ? 6.805 3.009 10.068 1.00 26.30 446 GLU B N 1
ATOM 6958 C CA . GLU B 1 447 ? 7.711 1.914 9.835 1.00 25.25 446 GLU B CA 1
ATOM 6959 C C . GLU B 1 447 ? 6.949 0.656 9.494 1.00 23.54 446 GLU B C 1
ATOM 6960 O O . GLU B 1 447 ? 7.379 -0.083 8.637 1.00 27.09 446 GLU B O 1
ATOM 6966 N N . ALA B 1 448 ? 5.798 0.445 10.149 1.00 23.14 447 ALA B N 1
ATOM 6967 C CA . ALA B 1 448 ? 4.920 -0.735 9.887 1.00 23.26 447 ALA B CA 1
ATOM 6968 C C . ALA B 1 448 ? 4.361 -0.657 8.491 1.00 20.88 447 ALA B C 1
ATOM 6969 O O . ALA B 1 448 ? 4.350 -1.640 7.758 1.00 23.94 447 ALA B O 1
ATOM 6971 N N . VAL B 1 449 ? 3.926 0.544 8.094 1.00 23.53 448 VAL B N 1
ATOM 6972 C CA . VAL B 1 449 ? 3.376 0.690 6.746 1.00 23.16 448 VAL B CA 1
ATOM 6973 C C . VAL B 1 449 ? 4.470 0.336 5.750 1.00 23.87 448 VAL B C 1
ATOM 6974 O O . VAL B 1 449 ? 4.270 -0.414 4.775 1.00 24.31 448 VAL B O 1
ATOM 6978 N N . THR B 1 450 ? 5.666 0.846 6.022 1.00 22.17 449 THR B N 1
ATOM 6979 C CA . THR B 1 450 ? 6.831 0.679 5.122 1.00 23.72 449 THR B CA 1
ATOM 6980 C C . THR B 1 450 ? 7.192 -0.813 5.043 1.00 23.52 449 THR B C 1
ATOM 6981 O O . THR B 1 450 ? 7.465 -1.334 3.992 1.00 25.58 449 THR B O 1
ATOM 6985 N N . CYS B 1 451 ? 7.174 -1.479 6.194 1.00 25.93 450 CYS B N 1
ATOM 6986 C CA . CYS B 1 451 ? 7.435 -2.923 6.273 1.00 28.09 450 CYS B CA 1
ATOM 6987 C C . CYS B 1 451 ? 6.538 -3.693 5.321 1.00 25.58 450 CYS B C 1
ATOM 6988 O O . CYS B 1 451 ? 7.007 -4.559 4.580 1.00 28.46 450 CYS B O 1
ATOM 6991 N N . ALA B 1 452 ? 5.226 -3.419 5.361 1.00 24.34 451 ALA B N 1
ATOM 6992 C CA . ALA B 1 452 ? 4.301 -4.111 4.522 1.00 23.50 451 ALA B CA 1
ATOM 6993 C C . ALA B 1 452 ? 4.506 -3.764 3.048 1.00 23.30 451 ALA B C 1
ATOM 6994 O O . ALA B 1 452 ? 4.533 -4.639 2.192 1.00 25.57 451 ALA B O 1
ATOM 6996 N N . VAL B 1 453 ? 4.595 -2.485 2.748 1.00 23.09 452 VAL B N 1
ATOM 6997 C CA . VAL B 1 453 ? 4.657 -2.036 1.365 1.00 24.55 452 VAL B CA 1
ATOM 6998 C C . VAL B 1 453 ? 5.956 -2.527 0.687 1.00 25.93 452 VAL B C 1
ATOM 6999 O O . VAL B 1 453 ? 5.931 -2.946 -0.481 1.00 28.08 452 VAL B O 1
ATOM 7003 N N A MET B 1 454 ? 7.071 -2.488 1.432 0.50 28.74 453 MET B N 1
ATOM 7004 N N B MET B 1 454 ? 7.089 -2.476 1.397 0.50 26.27 453 MET B N 1
ATOM 7005 C CA A MET B 1 454 ? 8.389 -2.848 0.875 0.50 30.58 453 MET B CA 1
ATOM 7006 C CA B MET B 1 454 ? 8.381 -2.852 0.781 0.50 26.24 453 MET B CA 1
ATOM 7007 C C A MET B 1 454 ? 8.562 -4.340 0.740 0.50 31.04 453 MET B C 1
ATOM 7008 C C B MET B 1 454 ? 8.678 -4.347 0.844 0.50 29.18 453 MET B C 1
ATOM 7009 O O A MET B 1 454 ? 9.285 -4.775 -0.155 0.50 33.45 453 MET B O 1
ATOM 7010 O O B MET B 1 454 ? 9.638 -4.795 0.235 0.50 34.16 453 MET B O 1
ATOM 7019 N N . GLN B 1 455 ? 7.882 -5.124 1.599 1.00 30.05 454 GLN B N 1
ATOM 7020 C CA . GLN B 1 455 ? 7.996 -6.574 1.584 1.00 29.40 454 GLN B CA 1
ATOM 7021 C C . GLN B 1 455 ? 6.975 -7.219 0.679 1.00 32.52 454 GLN B C 1
ATOM 7022 O O . GLN B 1 455 ? 7.193 -8.269 0.140 1.00 32.18 454 GLN B O 1
ATOM 7028 N N . ALA B 1 456 ? 5.833 -6.564 0.510 1.00 27.28 455 ALA B N 1
ATOM 7029 C CA . ALA B 1 456 ? 4.797 -7.104 -0.348 1.00 28.71 455 ALA B CA 1
ATOM 7030 C C . ALA B 1 456 ? 5.313 -7.267 -1.765 1.00 29.98 455 ALA B C 1
ATOM 7031 O O . ALA B 1 456 ? 6.038 -6.443 -2.246 1.00 36.33 455 ALA B O 1
ATOM 7033 N N . LYS B 1 457 ? 4.837 -8.308 -2.432 1.00 32.14 456 LYS B N 1
ATOM 7034 C CA . LYS B 1 457 ? 5.036 -8.494 -3.876 1.00 33.05 456 LYS B CA 1
ATOM 7035 C C . LYS B 1 457 ? 4.155 -7.634 -4.746 1.00 32.92 456 LYS B C 1
ATOM 7036 O O . LYS B 1 457 ? 3.176 -7.012 -4.296 1.00 31.23 456 LYS B O 1
ATOM 7042 N N . GLU B 1 458 ? 4.467 -7.630 -6.050 1.00 32.02 457 GLU B N 1
ATOM 7043 C CA . GLU B 1 458 ? 3.859 -6.742 -7.010 1.00 31.73 457 GLU B CA 1
ATOM 7044 C C . GLU B 1 458 ? 2.369 -7.033 -7.140 1.00 31.04 457 GLU B C 1
ATOM 7045 O O . GLU B 1 458 ? 1.566 -6.149 -7.379 1.00 31.47 457 GLU B O 1
ATOM 7051 N N . ASN B 1 459 ? 1.988 -8.297 -6.995 1.00 27.55 458 ASN B N 1
ATOM 7052 C CA . ASN B 1 459 ? 0.569 -8.675 -7.173 1.00 32.22 458 ASN B CA 1
ATOM 7053 C C . ASN B 1 459 ? -0.158 -8.798 -5.813 1.00 27.41 458 ASN B C 1
ATOM 7054 O O . ASN B 1 459 ? -1.267 -9.308 -5.757 1.00 26.36 458 ASN B O 1
ATOM 7059 N N . ASP B 1 460 ? 0.512 -8.342 -4.741 1.00 26.24 459 ASP B N 1
ATOM 7060 C CA . ASP B 1 460 ? -0.090 -8.298 -3.418 1.00 25.48 459 ASP B CA 1
ATOM 7061 C C . ASP B 1 460 ? -0.943 -7.023 -3.264 1.00 23.95 459 ASP B C 1
ATOM 7062 O O . ASP B 1 460 ? -0.811 -6.033 -4.013 1.00 25.37 459 ASP B O 1
ATOM 7067 N N . VAL B 1 461 ? -1.783 -7.024 -2.230 1.00 22.98 460 VAL B N 1
ATOM 7068 C CA . VAL B 1 461 ? -2.531 -5.809 -1.853 1.00 22.12 460 VAL B CA 1
ATOM 7069 C C . VAL B 1 461 ? -2.261 -5.616 -0.354 1.00 22.10 460 VAL B C 1
ATOM 7070 O O . VAL B 1 461 ? -2.298 -6.556 0.446 1.00 23.52 460 VAL B O 1
ATOM 7074 N N . VAL B 1 462 ? -1.946 -4.373 0.015 1.00 23.28 461 VAL B N 1
ATOM 7075 C CA . VAL B 1 462 ? -1.786 -3.978 1.405 1.00 22.74 461 VAL B CA 1
ATOM 7076 C C . VAL B 1 462 ? -2.912 -3.038 1.812 1.00 21.40 461 VAL B C 1
ATOM 7077 O O . VAL B 1 462 ? -3.069 -1.961 1.239 1.00 23.39 461 VAL B O 1
ATOM 7081 N N . LEU B 1 463 ? -3.719 -3.464 2.791 1.00 21.69 462 LEU B N 1
ATOM 7082 C CA . LEU B 1 463 ? -4.711 -2.551 3.383 1.00 22.93 462 LEU B CA 1
ATOM 7083 C C . LEU B 1 463 ? -4.100 -1.880 4.610 1.00 22.01 462 LEU B C 1
ATOM 7084 O O . LEU B 1 463 ? -3.668 -2.561 5.532 1.00 22.82 462 LEU B O 1
ATOM 7089 N N . VAL B 1 464 ? -4.084 -0.550 4.599 1.00 22.92 463 VAL B N 1
ATOM 7090 C CA . VAL B 1 464 ? -3.644 0.296 5.712 1.00 22.76 463 VAL B CA 1
ATOM 7091 C C . VAL B 1 464 ? -4.925 0.855 6.306 1.00 22.98 463 VAL B C 1
ATOM 7092 O O . VAL B 1 464 ? -5.558 1.757 5.753 1.00 22.77 463 VAL B O 1
ATOM 7096 N N . ALA B 1 465 ? -5.313 0.275 7.429 1.00 22.76 464 ALA B N 1
ATOM 7097 C CA . ALA B 1 465 ? -6.615 0.530 8.059 1.00 23.11 464 ALA B CA 1
ATOM 7098 C C . ALA B 1 465 ? -6.510 1.373 9.326 1.00 25.49 464 ALA B C 1
ATOM 7099 O O . ALA B 1 465 ? -5.580 1.273 10.116 1.00 24.60 464 ALA B O 1
ATOM 7101 N N . GLY B 1 466 ? -7.543 2.176 9.529 1.00 25.35 465 GLY B N 1
ATOM 7102 C CA . GLY B 1 466 ? -7.818 2.801 10.820 1.00 26.20 465 GLY B CA 1
ATOM 7103 C C . GLY B 1 466 ? -7.845 4.296 10.861 1.00 27.53 465 GLY B C 1
ATOM 7104 O O . GLY B 1 466 ? -8.398 4.846 11.825 1.00 29.14 465 GLY B O 1
ATOM 7105 N N . LYS B 1 467 ? -7.222 4.938 9.885 1.00 25.56 466 LYS B N 1
ATOM 7106 C CA . LYS B 1 467 ? -7.093 6.378 9.838 1.00 29.82 466 LYS B CA 1
ATOM 7107 C C . LYS B 1 467 ? -7.818 7.045 8.712 1.00 30.57 466 LYS B C 1
ATOM 7108 O O . LYS B 1 467 ? -8.379 8.129 8.916 1.00 32.26 466 LYS B O 1
ATOM 7114 N N . GLY B 1 468 ? -7.834 6.429 7.532 1.00 29.15 467 GLY B N 1
ATOM 7115 C CA . GLY B 1 468 ? -8.439 7.031 6.357 1.00 30.64 467 GLY B CA 1
ATOM 7116 C C . GLY B 1 468 ? -7.766 8.353 6.059 1.00 30.85 467 GLY B C 1
ATOM 7117 O O . GLY B 1 468 ? -6.562 8.372 5.759 1.00 28.87 467 GLY B O 1
ATOM 7118 N N . HIS B 1 469 ? -8.502 9.473 6.188 1.00 37.04 468 HIS B N 1
ATOM 7119 C CA . HIS B 1 469 ? -7.943 10.836 5.938 1.00 39.69 468 HIS B CA 1
ATOM 7120 C C . HIS B 1 469 ? -7.465 11.602 7.178 1.00 40.84 468 HIS B C 1
ATOM 7121 O O . HIS B 1 469 ? -7.174 12.799 7.095 1.00 45.33 468 HIS B O 1
ATOM 7128 N N . GLU B 1 470 ? -7.422 10.932 8.337 1.00 37.62 469 GLU B N 1
ATOM 7129 C CA . GLU B 1 470 ? -7.220 11.600 9.614 1.00 40.32 469 GLU B CA 1
ATOM 7130 C C . GLU B 1 470 ? -5.757 11.680 9.830 1.00 42.31 469 GLU B C 1
ATOM 7131 O O . GLU B 1 470 ? -5.176 10.696 10.331 1.00 47.88 469 GLU B O 1
ATOM 7137 N N . ASP B 1 471 ? -5.173 12.844 9.481 1.00 37.01 470 ASP B N 1
ATOM 7138 C CA . ASP B 1 471 ? -3.725 13.053 9.372 1.00 39.99 470 ASP B CA 1
ATOM 7139 C C . ASP B 1 471 ? -2.992 13.491 10.655 1.00 38.53 470 ASP B C 1
ATOM 7140 O O . ASP B 1 471 ? -2.257 14.445 10.669 1.00 42.17 470 ASP B O 1
ATOM 7145 N N . TYR B 1 472 ? -3.114 12.659 11.684 1.00 40.99 471 TYR B N 1
ATOM 7146 C CA . TYR B 1 472 ? -2.429 12.835 12.945 1.00 36.84 471 TYR B CA 1
ATOM 7147 C C . TYR B 1 472 ? -2.313 11.486 13.633 1.00 39.00 471 TYR B C 1
ATOM 7148 O O . TYR B 1 472 ? -3.048 10.542 13.343 1.00 37.01 471 TYR B O 1
ATOM 7157 N N . GLN B 1 473 ? -1.364 11.414 14.558 1.00 37.46 472 GLN B N 1
ATOM 7158 C CA . GLN B 1 473 ? -1.167 10.303 15.452 1.00 37.82 472 GLN B CA 1
ATOM 7159 C C . GLN B 1 473 ? -1.098 10.916 16.863 1.00 41.92 472 GLN B C 1
ATOM 7160 O O . GLN B 1 473 ? -0.180 11.705 17.178 1.00 44.43 472 GLN B O 1
ATOM 7166 N N . ILE B 1 474 ? -2.069 10.561 17.706 1.00 40.81 473 ILE B N 1
ATOM 7167 C CA . ILE B 1 474 ? -2.134 11.080 19.052 1.00 47.81 473 ILE B CA 1
ATOM 7168 C C . ILE B 1 474 ? -1.227 10.266 19.949 1.00 46.28 473 ILE B C 1
ATOM 7169 O O . ILE B 1 474 ? -1.512 9.106 20.220 1.00 42.21 473 ILE B O 1
ATOM 7174 N N . VAL B 1 475 ? -0.126 10.881 20.393 1.00 56.13 474 VAL B N 1
ATOM 7175 C CA . VAL B 1 475 ? 0.775 10.279 21.390 1.00 56.53 474 VAL B CA 1
ATOM 7176 C C . VAL B 1 475 ? 0.803 11.243 22.590 1.00 55.07 474 VAL B C 1
ATOM 7177 O O . VAL B 1 475 ? 1.145 12.394 22.446 1.00 50.19 474 VAL B O 1
ATOM 7181 N N . GLY B 1 476 ? 0.412 10.748 23.763 1.00 47.64 475 GLY B N 1
ATOM 7182 C CA . GLY B 1 476 ? 0.143 11.575 24.917 1.00 53.36 475 GLY B CA 1
ATOM 7183 C C . GLY B 1 476 ? -1.226 12.158 24.681 1.00 58.26 475 GLY B C 1
ATOM 7184 O O . GLY B 1 476 ? -2.190 11.426 24.509 1.00 61.41 475 GLY B O 1
ATOM 7185 N N . ASN B 1 477 ? -1.333 13.486 24.708 1.00 65.43 476 ASN B N 1
ATOM 7186 C CA . ASN B 1 477 ? -2.532 14.184 24.203 1.00 66.94 476 ASN B CA 1
ATOM 7187 C C . ASN B 1 477 ? -2.170 15.151 23.062 1.00 65.20 476 ASN B C 1
ATOM 7188 O O . ASN B 1 477 ? -2.956 16.028 22.708 1.00 59.74 476 ASN B O 1
ATOM 7193 N N . GLN B 1 478 ? -0.963 14.956 22.510 1.00 65.51 477 GLN B N 1
ATOM 7194 C CA . GLN B 1 478 ? -0.412 15.706 21.386 1.00 67.46 477 GLN B CA 1
ATOM 7195 C C . GLN B 1 478 ? -0.789 15.071 20.047 1.00 61.68 477 GLN B C 1
ATOM 7196 O O . GLN B 1 478 ? -0.636 13.856 19.859 1.00 55.71 477 GLN B O 1
ATOM 7202 N N . ARG B 1 479 ? -1.281 15.901 19.126 1.00 57.60 478 ARG B N 1
ATOM 7203 C CA . ARG B 1 479 ? -1.524 15.476 17.760 1.00 57.34 478 ARG B CA 1
ATOM 7204 C C . ARG B 1 479 ? -0.279 15.672 16.901 1.00 58.45 478 ARG B C 1
ATOM 7205 O O . ARG B 1 479 ? -0.030 16.758 16.356 1.00 58.50 478 ARG B O 1
ATOM 7213 N N . LEU B 1 480 ? 0.496 14.595 16.755 1.00 46.36 479 LEU B N 1
ATOM 7214 C CA . LEU B 1 480 ? 1.676 14.627 15.925 1.00 47.21 479 LEU B CA 1
ATOM 7215 C C . LEU B 1 480 ? 1.265 14.468 14.474 1.00 44.77 479 LEU B C 1
ATOM 7216 O O . LEU B 1 480 ? 0.325 13.728 14.154 1.00 43.32 479 LEU B O 1
ATOM 7221 N N . ASP B 1 481 ? 1.963 15.184 13.592 1.00 48.08 480 ASP B N 1
ATOM 7222 C CA . ASP B 1 481 ? 1.625 15.243 12.184 1.00 47.90 480 ASP B CA 1
ATOM 7223 C C . ASP B 1 481 ? 2.031 13.878 11.617 1.00 48.18 480 ASP B C 1
ATOM 7224 O O . ASP B 1 481 ? 3.168 13.414 11.779 1.00 49.29 480 ASP B O 1
ATOM 7229 N N . TYR B 1 482 ? 1.056 13.192 11.027 1.00 38.61 481 TYR B N 1
ATOM 7230 C CA . TYR B 1 482 ? 1.317 11.903 10.392 1.00 35.46 481 TYR B CA 1
ATOM 7231 C C . TYR B 1 482 ? 0.090 11.584 9.493 1.00 36.33 481 TYR B C 1
ATOM 7232 O O . TYR B 1 482 ? -1.066 11.729 9.951 1.00 38.25 481 TYR B O 1
ATOM 7241 N N . SER B 1 483 ? 0.363 11.124 8.270 1.00 33.64 482 SER B N 1
ATOM 7242 C CA . SER B 1 483 ? -0.647 10.704 7.305 1.00 30.22 482 SER B CA 1
ATOM 7243 C C . SER B 1 483 ? -0.300 9.339 6.661 1.00 27.14 482 SER B C 1
ATOM 7244 O O . SER B 1 483 ? 0.762 9.202 6.060 1.00 27.81 482 SER B O 1
ATOM 7247 N N . ASP B 1 484 ? -1.244 8.388 6.746 1.00 26.82 483 ASP B N 1
ATOM 7248 C CA . ASP B 1 484 ? -1.121 7.107 6.084 1.00 25.39 483 ASP B CA 1
ATOM 7249 C C . ASP B 1 484 ? -1.005 7.362 4.577 1.00 25.76 483 ASP B C 1
ATOM 7250 O O . ASP B 1 484 ? -0.235 6.712 3.874 1.00 27.52 483 ASP B O 1
ATOM 7255 N N . ARG B 1 485 ? -1.836 8.276 4.053 1.00 28.44 484 ARG B N 1
ATOM 7256 C CA . ARG B 1 485 ? -1.885 8.509 2.639 1.00 26.01 484 ARG B CA 1
ATOM 7257 C C . ARG B 1 485 ? -0.529 9.032 2.106 1.00 27.76 484 ARG B C 1
ATOM 7258 O O . ARG B 1 485 ? -0.027 8.563 1.096 1.00 31.53 484 ARG B O 1
ATOM 7266 N N . VAL B 1 486 ? 0.055 9.992 2.823 1.00 27.86 485 VAL B N 1
ATOM 7267 C CA . VAL B 1 486 ? 1.320 10.574 2.424 1.00 27.47 485 VAL B CA 1
ATOM 7268 C C . VAL B 1 486 ? 2.421 9.546 2.565 1.00 25.67 485 VAL B C 1
ATOM 7269 O O . VAL B 1 486 ? 3.291 9.470 1.699 1.00 29.18 485 VAL B O 1
ATOM 7273 N N . THR B 1 487 ? 2.400 8.754 3.648 1.00 27.69 486 THR B N 1
ATOM 7274 C CA . THR B 1 487 ? 3.396 7.737 3.806 1.00 26.34 486 THR B CA 1
ATOM 7275 C C . THR B 1 487 ? 3.394 6.773 2.599 1.00 24.19 486 THR B C 1
ATOM 7276 O O . THR B 1 487 ? 4.441 6.419 2.032 1.00 25.97 486 THR B O 1
ATOM 7280 N N . VAL B 1 488 ? 2.197 6.270 2.268 1.00 25.55 487 VAL B N 1
ATOM 7281 C CA . VAL B 1 488 ? 2.016 5.339 1.215 1.00 24.92 487 VAL B CA 1
ATOM 7282 C C . VAL B 1 488 ? 2.457 5.955 -0.117 1.00 24.21 487 VAL B C 1
ATOM 7283 O O . VAL B 1 488 ? 3.163 5.300 -0.903 1.00 24.87 487 VAL B O 1
ATOM 7287 N N . ALA B 1 489 ? 1.987 7.189 -0.362 1.00 28.08 488 ALA B N 1
ATOM 7288 C CA . ALA B 1 489 ? 2.299 7.867 -1.601 1.00 26.62 488 ALA B CA 1
ATOM 7289 C C . ALA B 1 489 ? 3.802 7.977 -1.848 1.00 29.89 488 ALA B C 1
ATOM 7290 O O . ALA B 1 489 ? 4.293 7.635 -2.932 1.00 28.00 488 ALA B O 1
ATOM 7292 N N . ARG B 1 490 ? 4.533 8.367 -0.810 1.00 25.96 489 ARG B N 1
ATOM 7293 C CA . ARG B 1 490 ? 5.998 8.485 -0.906 1.00 32.25 489 ARG B CA 1
ATOM 7294 C C . ARG B 1 490 ? 6.652 7.186 -1.171 1.00 26.21 489 ARG B C 1
ATOM 7295 O O . ARG B 1 490 ? 7.598 7.094 -1.946 1.00 29.85 489 ARG B O 1
ATOM 7303 N N . LEU B 1 491 ? 6.217 6.125 -0.477 1.00 29.32 490 LEU B N 1
ATOM 7304 C CA . LEU B 1 491 ? 6.768 4.799 -0.781 1.00 30.08 490 LEU B CA 1
ATOM 7305 C C . LEU B 1 491 ? 6.561 4.297 -2.218 1.00 28.26 490 LEU B C 1
ATOM 7306 O O . LEU B 1 491 ? 7.423 3.591 -2.809 1.00 30.12 490 LEU B O 1
ATOM 7311 N N . LEU B 1 492 ? 5.390 4.619 -2.777 1.00 28.25 491 LEU B N 1
ATOM 7312 C CA . LEU B 1 492 ? 5.028 4.158 -4.085 1.00 28.15 491 LEU B CA 1
ATOM 7313 C C . LEU B 1 492 ? 5.557 5.107 -5.189 1.00 30.48 491 LEU B C 1
ATOM 7314 O O . LEU B 1 492 ? 5.510 4.793 -6.365 1.00 31.76 491 LEU B O 1
ATOM 7319 N N . GLY B 1 493 ? 6.049 6.272 -4.794 1.00 30.65 492 GLY B N 1
ATOM 7320 C CA . GLY B 1 493 ? 6.523 7.292 -5.749 1.00 32.90 492 GLY B CA 1
ATOM 7321 C C . GLY B 1 493 ? 5.398 8.029 -6.442 1.00 37.67 492 GLY B C 1
ATOM 7322 O O . GLY B 1 493 ? 5.534 8.482 -7.600 1.00 36.05 492 GLY B O 1
ATOM 7323 N N . VAL B 1 494 ? 4.274 8.180 -5.732 1.00 33.15 493 VAL B N 1
ATOM 7324 C CA . VAL B 1 494 ? 3.101 8.871 -6.233 1.00 33.99 493 VAL B CA 1
ATOM 7325 C C . VAL B 1 494 ? 2.750 10.028 -5.329 1.00 33.68 493 VAL B C 1
ATOM 7326 O O . VAL B 1 494 ? 3.468 10.328 -4.396 1.00 37.75 493 VAL B O 1
ATOM 7330 N N . ILE B 1 495 ? 1.645 10.717 -5.635 1.00 34.32 494 ILE B N 1
ATOM 7331 C CA . ILE B 1 495 ? 1.255 11.948 -4.972 1.00 34.95 494 ILE B CA 1
ATOM 7332 C C . ILE B 1 495 ? -0.096 11.789 -4.249 1.00 34.54 494 ILE B C 1
ATOM 7333 O O . ILE B 1 495 ? -1.086 11.498 -4.904 1.00 40.29 494 ILE B O 1
ATOM 7338 N N . ALA B 1 496 ? -0.119 11.980 -2.928 1.00 35.89 495 ALA B N 1
ATOM 7339 C CA . ALA B 1 496 ? -1.335 11.817 -2.122 1.00 38.81 495 ALA B CA 1
ATOM 7340 C C . ALA B 1 496 ? -2.204 13.014 -2.403 1.00 50.50 495 ALA B C 1
ATOM 7341 O O . ALA B 1 496 ? -3.391 12.814 -2.652 1.00 55.07 495 ALA B O 1
#

CATH classification: 3.40.1390.10 (+2 more: 3.40.1190.10, 3.90.190.20)

Solvent-accessible surface area: 42496 Å² total; per-residue (Å²): 116,40,0,110,64,8,0,34,54,88,4,103,115,0,47,72,82,76,13,159,68,9,19,55,65,7,154,99,0,55,62,18,9,0,2,0,0,32,38,44,176,191,60,38,15,41,190,82,9,90,58,0,20,88,76,37,3,10,0,0,0,0,12,1,129,139,89,25,95,81,20,51,64,72,119,67,165,45,13,6,0,0,2,2,44,123,0,55,78,54,10,0,35,2,0,0,37,5,9,126,56,2,6,51,82,16,76,1,0,2,0,38,20,55,61,21,35,13,19,0,1,25,2,0,0,21,0,0,75,59,42,65,26,85,0,0,3,14,28,107,61,9,33,6,27,37,82,126,32,124,147,92,24,5,6,66,23,2,79,77,0,12,27,4,42,125,96,31,5,52,0,0,0,6,27,7,50,75,104,5,39,69,74,49,62,8,27,39,1,84,8,25,0,25,2,22,6,23,62,118,83,134,65,132,141,78,45,54,35,36,66,112,18,66,82,110,24,90,19,38,60,10,0,6,13,1,31,20,114,18,0,80,81,44,32,78,148,23,115,118,7,0,16,2,1,41,96,118,67,24,85,103,122,99,171,20,74,71,0,57,6,72,94,42,91,44,46,80,30,0,0,20,0,109,4,25,8,59,74,29,90,20,93,2,69,3,70,4,2,2,35,142,23,3,13,12,0,0,0,0,0,0,0,0,4,17,32,54,26,45,29,24,30,0,55,149,10,1,57,140,3,111,26,27,44,0,61,19,22,28,14,52,11,132,53,81,6,3,0,0,0,8,94,1,85,54,32,104,33,0,45,102,5,0,80,18,0,84,82,8,17,92,25,109,0,16,0,0,1,3,3,12,0,67,133,120,115,41,54,0,46,103,2,0,39,24,0,47,126,50,8,54,18,7,0,0,1,16,9,14,3,46,104,26,122,42,103,39,5,0,75,46,0,20,82,24,18,180,78,37,77,122,16,85,48,67,65,30,6,38,94,0,0,47,21,0,3,113,101,10,142,114,80,5,2,0,0,0,0,11,2,3,114,77,87,42,15,25,64,31,135,108,160,86,146,32,20,2,30,54,22,0,3,185,45,5,66,43,158,58,116,48,0,111,74,7,0,36,54,94,5,104,114,0,39,68,83,79,12,164,67,9,19,55,48,12,206,100,2,54,63,19,8,0,1,0,0,30,45,26,185,167,67,33,13,31,177,107,8,76,77,0,18,86,73,36,4,16,0,0,0,0,14,3,131,140,82,25,94,81,20,51,64,90,122,68,164,48,12,3,0,0,9,2,44,123,0,56,79,54,10,0,35,3,0,0,29,4,9,129,57,2,6,52,83,17,75,0,0,4,0,41,17,58,84,21,34,25,21,0,3,26,1,0,0,19,0,0,75,60,42,66,26,86,0,0,5,13,27,110,62,8,32,3,20,37,82,133,36,123,152,94,21,5,7,66,24,2,76,76,0,13,27,5,41,126,100,33,4,50,0,0,0,6,27,12,54,64,111,6,40,60,82,42,73,8,26,37,0,86,8,26,0,27,2,18,5,24,68,116,159,79,144,143,79,50,55,33,35,70,111,15,68,82,107,24,90,18,40,60,12,0,6,14,1,34,20,118,21,0,79,90,47,32,81,143,26,117,118,7,0,16,2,1,41,96,119,73,23,86,103,122,98,172,26,75,71,0,48,6,80,98,38,89,47,46,81,32,0,0,25,0,111,4,26,8,57,76,28,93,17,89,3,69,3,70,5,1,2,35,144,22,3,14,11,0,1,0,0,0,0,0,0,5,16,31,55,27,46,30,21,38,0,54,136,10,1,54,142,4,112,24,22,46,0,65,18,24,28,14,53,12,133,54,91,8,2,0,0,0,7,88,1,85,57,29,101,36,0,38,108,6,0,73,18,0,82,82,7,16,91,22,118,0,18,0,0,1,3,2,13,0,62,123,90,98,60,38,0,45,104,2,0,39,24,0,49,122,49,6,44,18,6,0,0,1,17,8,22,4,42,107,32,115,43,102,38,5,1,73,58,0,28,81,24,20,180,78,34,78,111,16,78,49,63,79,27,7,37,97,0,0,41,3,0,7,134,81,10,151,113,82,7,2,0,0,0,0,13,4,1,100,96,56,39,17,22,66,28,132,112,160,95,143,35,12,1,24,54,21,0,4,188,54,8,70,45,164,59

Sequence (959 aa):
RNLRDLLAPWVPDAPSRALREMTLDSRVAAAGDLFVAVVGHQADGRRYIPQAIAQGVAAIIAEAKDEATDGEIREMHGVPVIYLSSQLNERLSALAGRFYHEPSDNLRLVGVTGTNGKTTTTQLLAQWSQLLGEISAVMGTVGNGLLGKVIPGSAVDVQHELAGLVDQGATFCAMEVSSHGLVQHRVAALKFAASVFTNLSGDMEHYEAAKWLLYSEHHCGQAIINADDEVGRRRWLAKLPDAVAVSMEDHINPNCCHGRWLKATEVNYHDSGATIRFSSSSWGDGEIESHLMGAFNVSNLLLLALATLLALGYPLADLLKTAARLQPVCGRMEVFTAPGKPTVVVDYAHTPDALEKALQAARLHCAGKLWCVFGCGGDRDKGKRPLMGAIAEEFADVAVVTDDNPRTEEPRAIINDILAGMLDAGHAKVMMEGRAEAVTCCAVMQAKENDVVLVAGKGHEDYQIVGNQRLDYSDRVTVARLLGVIARNLRDLLAPWVPDAPSRALREMTLDSRVAAAGDLFVAVVGHQADGRRYIPQAIAQGVAAIIAEAKDEATDGEIREMHGVPVIYLSQLNERLSALAGRFYHEPSDNLRLVGVTTGTNGKTTTTQLLAQWSQLLGEISAVMGTVGNGLLGKVIPGSAVDVQHELAGLVDQGATFCAMEVSSHGLVQHRVAALKFAASVFTNLSDMEHYEAAKWLLYSEHHCGQAIINADDEVGRRWLAKLPDAVAVSMEDDHINPNCHGRWLKATEVNYHDSGATIRFSSSSWGDGEIESHLMGAFNVSNLLLALATLLALGYPLADLLKTAARLQPVCGRMEVFTAPGKPTVVVDYAHTPDDALEKALQAARLHCAGKLWCVFGCGGDRDKGKRPLMMGAIAEEFADVAVVTDDNPRTEEPRAIINDILAGMLDAGHAKVMMEGRAEAVTCAVMMQAKENDVVLVAGKGHEDYQIVGNQRLDYSDRVTVARLLGVIA

Secondary structure (DSSP, 8-state):
-BHHHHHTTT-TTPPP-B---EES-TTT--TTPEEEE-B-SS-BGGGGHHHHHHTT-SEEEEE-TTT--TTEEEEETTEEEEEETTHHHHHHHHHHHHTT-GGGSSEEEEEESSSSHHHHHHHHHHHHHHTT--EEEEETTEEEETT--B---HHHHHHHHHHHHHTT-SEEEEE--HHHHHTTTTTT-B-SEEEE-----HHHHHHHHHHHHHHHSB--EEEEETTSHHHHHHHHH-TTSEEEESSS---GGG--EEEEEEEEEEETTEEEEEEEETT--EEEEE---SHHHHHHHHHHHHHHHHTT--HHHHHHHGGG--PPTTSSEEE--TTS-EEEEE---SHHHHHHHHHHHHHT-SSPEEEEE---SSS--THHHHHHHHHHHH-SEEEE--S--BTS-HHHHHHHHHHT-S-GGGSEE-SSHHHHHHHHHHHS-TT-EEEEES-TT--EEEETTEEEE--HHHHHHHHHT---/-BHHHHHTTT-TTPPP-B---EES-TTT--TTPEEEE-EETTEEGGGGHHHHHHTT-SEEEEE-TTT--TTEEEEETTEEEEEETTHHHHHHHHHHHHTT-GGGSSEEEEEESSSSHHHHHHHHHHHHHHTT--EEEEETTEEEETT--B---HHHHHHHHHHHHHTT-SEEEEE--HHHHHTTTTTT-B-SEEEE-----HHHHHHHHHHHHHHSB--EEEEETTSHHHHHHHHH-TTSEEEESSS---GGG--EEEEEEEEEEETTEEEEEEEETT--EEEEE---SHHHHHHHHHHHHHHHHTT--HHHHHHHGGG--PPTTSSEEE--TTS-EEEEE---SHHHHHHHHHHHHHT-SSPEEEEE---TTS--THHHHHHHHHHHH-SEEEE--S--BTS-HHHHHHHHHTT-TTGGGSEE-SSHHHHHHHHHHHS-TT-EEEEES-TT--EEEETTEEEE--HHHHHHHHHT---

InterPro domains:
  IPR000713 Mur ligase, N-terminal catalytic domain [PF01225] (25-102)
  IPR004101 Mur ligase, C-terminal [PF02875] (341-467)
  IPR005761 UDP-N-acetylmuramoylalanyl-D-glutamate-2,6-diaminopimelate ligase [MF_00208] (4-491)
  IPR005761 UDP-N-acetylmuramoylalanyl-D-glutamate-2,6-diaminopimelate ligase [TIGR01085] (22-491)
  IPR013221 Mur ligase, central [PF08245] (114-318)
  IPR035911 MurE/MurF, N-terminal [SSF63418] (5-103)
  IPR036565 Mur-like, catalytic domain superfamily [G3DSA:3.40.1190.10] (105-342)
  IPR036565 Mur-like, catalytic domain superfamily [SSF53623] (105-338)
  IPR036615 Mur ligase, C-terminal domain superfamily [G3DSA:3.90.190.20] (347-494)
  IPR036615 Mur ligase, C-terminal domain superfamily [SSF53244] (339-491)

B-factor: mean 36.54, std 12.53, range [12.18, 101.99]

GO terms:
  GO:0005515 protein binding (F, IPI)
  GO:0005829 cytosol (C, IDA)
  GO:0008765 UDP-N-acetylmuramoylalanyl-D-glutamate-2,6-diaminopimelate ligase activity (F, IDA)
  GO:0009252 peptidoglycan biosynthetic process (P, IMP)

Nearest PDB structures (foldseek):
  7b61-assembly2_B  TM=1.001E+00  e=0.000E+00  Escherichia coli K-12
  7b9w-assembly1_AAA  TM=1.001E+00  e=1.968E-103  Escherichia coli K-12
  7b9e-assembly1_A  TM=1.001E+00  e=7.866E-103  Escherichia coli K-12
  7b6p-assembly1_A  TM=1.001E+00  e=7.866E-103  Escherichia coli K-12
  7b6p-assembly2_B  TM=1.000E+00  e=2.239E-101  Escherichia coli K-12

Foldseek 3Di:
DWPCQLCVVFANPDDTWQADEEDCDLVPLAARHEHEFEDDVVGTRVVCPVSSVVNHYQEYEYAQPPPHDANDWDADPNHIYGYHHPCQQCVLVSLCSVLVNLLVQAAEEEEEEDDLLVFLQLQLQVLVVLVPFQEWEDDQCATDTPPPGDHFALNRVSVRSSVRVVVPGRYYYYYQYPVCLLSNSCQAHQHLAYEYQEYPVVVVVVVVSVVVSVVRHNHHAYEFEQVYPVSVVVCVPPLAHEYEEADPRDDVVSVYWYKYFPDWQQALQAIWTWMQTPQGTDIAGARAWFDSSVSSNRSSLSSCVSSPDHPVSSRVCRHVRAGDFQCQHWDAAPFFAIEGGHQDAALVSLLRSLNRQVSHFPDFEEEEDFHAAPDDLVRQLSNLQSRVVSGPEYEYEDAQNAAPDRVVRSVSNLVNHPCSVRYHYDYDSLVSLLVCRVPDGSRGYYYYYNQRAPQFHHDHNDTHGHDSVCSNQVSSVHDD/DWPCQLCVVPANPDDTWQADEEDCDLVPLAARHEHEFEDDPPDTRVVSPVSNVVNHYQEYEYACPPPHDANDWDADPNYIYGYHHPCLQCVLVSLCSVLVNLLVQAAEEEEEEDDLLVFLQLQLQQLVVLVPFQEWEDDQCATDGPPPGDHAALNRVSVRSSVRVVVPGRYYYYYQYPVCLVSNSCQAHQHLAYEYQEYPVVVVVVVSVVVSVVRHNHHAYEFEQVYPVSVVVCVPPLAHEYEEADPRDDVVSVYWYKYFPDWQQALQGIWTWMQTPQGTDIAGARAWFDSSVSSNRSSLSRCVSSPRHPVSSRVCRHVRAGDFQCQHWDAAPFFAIEGGHQDAALVSLLRSLNRQVSHFPDFEEEEDFHAAPDPLVRQLSNLCSRVPSGPEYEYEDAQNAAPDRVVRSVSNLVNDPCSVRYHYDYDSLVSLLVPRVPDGSRGYYYYYNQRAPQFHHYHNDTHGHDPVCSVQVSSVHDD